Protein AF-0000000068095605 (afdb_homodimer)

Nearest PDB structures (foldseek):
  7l4l-assembly1_A  TM=9.984E-01  e=7.882E-83  Escherichia coli K-12
  3g0y-assembly1_A  TM=9.980E-01  e=2.616E-78  Escherichia coli K-12
  3hnz-assembly1_A  TM=9.982E-01  e=2.787E-78  Escherichia coli K-12
  2gfy-assembly1_A-2  TM=9.986E-01  e=6.329E-78  Escherichia coli
  4r8e-assembly1_B  TM=9.987E-01  e=2.701E-77  Yersinia pestis

Organism: Citrobacter rodentium (strain ICC168) (NCBI:txid637910)

InterPro domains:
  IPR000794 Beta-ketoacyl synthase [PTHR11712] (2-400)
  IPR000794 Beta-ketoacyl synthase [cd00834] (1-398)
  IPR014030 Beta-ketoacyl synthase-like, N-terminal domain [PF00109] (2-235)
  IPR014031 Beta-ketoacyl synthase, C-terminal domain [PF02801] (243-357)
  IPR016039 Thiolase-like [G3DSA:3.40.47.10] (1-248)
  IPR016039 Thiolase-like [G3DSA:3.40.47.10] (249-400)
  IPR016039 Thiolase-like [SSF53901] (2-240)
  IPR016039 Thiolase-like [SSF53901] (203-400)
  IPR017568 3-oxoacyl-[acyl-carrier-protein] synthase 2 [PIRSF000447] (1-401)
  IPR017568 3-oxoacyl-[acyl-carrier-protein] synthase 2 [TIGR03150] (1-399)
  IPR018201 Beta-ketoacyl synthase, active site [PS00606] (143-159)
  IPR020841 Polyketide synthase, beta-ketoacyl synthase domain [PS52004] (1-400)
  IPR020841 Polyketide synthase, beta-ketoacyl synthase domain [SM00825] (5-401)

Secondary structure (DSSP, 8-state):
-BBTTBSSHHHHHHHHHTT---EEE--SS--TTSS--EEE---S---TTTS-HHHHTTS-HHHHHHHHHHHHHHHHHTPPP-TTTGGGEEEEEE-SS--HHHHHHHHHHHHHH-GGGS-TTHHHHHSTTHHHHHHHHHHT--S-EE-B--GGGHHHHHHHHHHHHHHHTS-SEEEEEEEE---SHHHHHHHHHTT-B---TT-GGGT--TTBTT--SBPBB-EEEEEEEE-HHHHHHTT----EEEEEEEEEE--S-SS---TT-HHHHHHHHHHHHHHT--GGGEEEEE----S-HHHHHHHHHHHHHHHGGGGGTSEEE-THHHH-B-GGGHHHHHHHHHHHHHHHTEEPPBTT-SSBPTT--SB--BSS-EE-S---EEEEEEEETTTEEEEEEEEE-/-BBTTBSSHHHHHHHHHTT---EEE--SS--TTSS--EEE---S---TTTS-HHHHTTS-HHHHHHHHHHHHHHHHHTPPP-TTTGGGEEEEEE-SS--HHHHHHHHHHHHHH-GGGS-TTTTTTTSTTHHHHHHHHHHT--S-EE-B--GGGHHHHHHHHHHHHHHHTS-SEEEEEEEE---SHHHHHHHHHTT-B---TT-GGGT--TTBTT--SBPBB-EEEEEEEE-HHHHHHTT----EEEEEEEEEE--S-SS---TT-HHHHHHHHHHHHHHT--GGGEEEEE----S-HHHHHHHHHHHHHHHGGGGGTSEEE-THHHH-B-GGGHHHHHHHHHHHHHHHTEEPPBTT-SSBPTT--SB--BSS-EE-S---EEEEEEEETTTEEEEEEEEE-

Structure (mmCIF, N/CA/C/O backbone):
data_AF-0000000068095605-model_v1
#
loop_
_entity.id
_entity.type
_entity.pdbx_description
1 polymer 3-oxoacyl-
#
loop_
_atom_site.group_PDB
_atom_site.id
_atom_site.type_symbol
_atom_site.label_atom_id
_atom_site.label_alt_id
_atom_site.label_comp_id
_atom_site.label_asym_id
_atom_site.label_entity_id
_atom_site.label_seq_id
_atom_site.pdbx_PDB_ins_code
_atom_site.Cartn_x
_atom_site.Cartn_y
_atom_site.Cartn_z
_atom_site.occupancy
_atom_site.B_iso_or_equiv
_atom_site.auth_seq_id
_atom_site.auth_comp_id
_atom_site.auth_asym_id
_atom_site.auth_atom_id
_atom_site.pdbx_PDB_model_num
ATOM 1 N N . MET A 1 1 ? 0.604 -8.078 -19.656 1 98.25 1 MET A N 1
ATOM 2 C CA . MET A 1 1 ? 1.331 -8.867 -18.656 1 98.25 1 MET A CA 1
ATOM 3 C C . MET A 1 1 ? 2.768 -9.117 -19.109 1 98.25 1 MET A C 1
ATOM 5 O O . MET A 1 1 ? 3.031 -9.258 -20.312 1 98.25 1 MET A O 1
ATOM 9 N N . LEU A 1 2 ? 3.676 -8.977 -18.203 1 98.81 2 LEU A N 1
ATOM 10 C CA . LEU A 1 2 ? 5.066 -9.406 -18.312 1 98.81 2 LEU A CA 1
ATOM 11 C C . LEU A 1 2 ? 5.359 -10.547 -17.344 1 98.81 2 LEU A C 1
ATOM 13 O O . LEU A 1 2 ? 5.035 -10.453 -16.156 1 98.81 2 LEU A O 1
ATOM 17 N N . SER A 1 3 ? 5.906 -11.641 -17.812 1 98.75 3 SER A N 1
ATOM 18 C CA . SER A 1 3 ? 6.277 -12.789 -17 1 98.75 3 SER A CA 1
ATOM 19 C C . SER A 1 3 ? 7.602 -13.391 -17.438 1 98.75 3 SER A C 1
ATOM 21 O O . SER A 1 3 ? 8.117 -13.047 -18.516 1 98.75 3 SER A O 1
ATOM 23 N N . PRO A 1 4 ? 8.172 -14.289 -16.656 1 98.81 4 PRO A N 1
ATOM 24 C CA . PRO A 1 4 ? 9.438 -14.922 -17.031 1 98.81 4 PRO A CA 1
ATOM 25 C C . PRO A 1 4 ? 9.312 -15.805 -18.266 1 98.81 4 PRO A C 1
ATOM 27 O O . PRO A 1 4 ? 10.32 -16.203 -18.844 1 98.81 4 PRO A O 1
ATOM 30 N N . VAL A 1 5 ? 8.086 -16.094 -18.703 1 98.88 5 VAL A N 1
ATOM 31 C CA . VAL A 1 5 ? 7.934 -17.016 -19.844 1 98.88 5 VAL A CA 1
ATOM 32 C C . VAL A 1 5 ? 7.367 -16.25 -21.047 1 98.88 5 VAL A C 1
ATOM 34 O O . VAL A 1 5 ? 7.109 -16.859 -22.094 1 98.88 5 VAL A O 1
ATOM 37 N N . GLY A 1 6 ? 7.16 -14.938 -20.906 1 98.62 6 GLY A N 1
ATOM 38 C CA . GLY A 1 6 ? 6.641 -14.148 -22.016 1 98.62 6 GLY A CA 1
ATOM 39 C C . GLY A 1 6 ? 6.344 -12.711 -21.641 1 98.62 6 GLY A C 1
ATOM 40 O O . GLY A 1 6 ? 6.129 -12.398 -20.469 1 98.62 6 GLY A O 1
ATOM 41 N N . ASN A 1 7 ? 6.238 -11.828 -22.656 1 98.44 7 ASN A N 1
ATOM 42 C CA . ASN A 1 7 ? 6.027 -10.406 -22.422 1 98.44 7 ASN A CA 1
ATOM 43 C C . ASN A 1 7 ? 4.664 -9.945 -22.938 1 98.44 7 ASN A C 1
ATOM 45 O O . ASN A 1 7 ? 4.414 -8.742 -23.062 1 98.44 7 ASN A O 1
ATOM 49 N N . THR A 1 8 ? 3.832 -10.898 -23.312 1 98.19 8 THR A N 1
ATOM 50 C CA . THR A 1 8 ? 2.438 -10.664 -23.672 1 98.19 8 THR A CA 1
ATOM 51 C C . THR A 1 8 ? 1.539 -11.75 -23.094 1 98.19 8 THR A C 1
ATOM 53 O O . THR A 1 8 ? 2.02 -12.82 -22.703 1 98.19 8 THR A O 1
ATOM 56 N N . VAL A 1 9 ? 0.244 -11.461 -23.062 1 98.44 9 VAL A N 1
ATOM 57 C CA . VAL A 1 9 ? -0.726 -12.438 -22.578 1 98.44 9 VAL A CA 1
ATOM 58 C C . VAL A 1 9 ? -0.658 -13.695 -23.438 1 98.44 9 VAL A C 1
ATOM 60 O O . VAL A 1 9 ? -0.616 -14.812 -22.906 1 98.44 9 VAL A O 1
ATOM 63 N N . GLU A 1 10 ? -0.571 -13.523 -24.703 1 98.25 10 GLU A N 1
ATOM 64 C CA . GLU A 1 10 ? -0.586 -14.656 -25.641 1 98.25 10 GLU A CA 1
ATOM 65 C C . GLU A 1 10 ? 0.661 -15.516 -25.469 1 98.25 10 GLU A C 1
ATOM 67 O O . GLU A 1 10 ? 0.564 -16.734 -25.359 1 98.25 10 GLU A O 1
ATOM 72 N N . SER A 1 11 ? 1.813 -14.875 -25.547 1 98.56 11 SER A N 1
ATOM 73 C CA . SER A 1 11 ? 3.057 -15.633 -25.438 1 98.56 11 SER A CA 1
ATOM 74 C C . SER A 1 11 ? 3.176 -16.312 -24.078 1 98.56 11 SER A C 1
ATOM 76 O O . SER A 1 11 ? 3.611 -17.469 -24 1 98.56 11 SER A O 1
ATOM 78 N N . THR A 1 12 ? 2.812 -15.633 -23.031 1 98.81 12 THR A N 1
ATOM 79 C CA . THR A 1 12 ? 2.877 -16.203 -21.688 1 98.81 12 THR A CA 1
ATOM 80 C C . THR A 1 12 ? 1.94 -17.391 -21.562 1 98.81 12 THR A C 1
ATOM 82 O O . THR A 1 12 ? 2.334 -18.453 -21.062 1 98.81 12 THR A O 1
ATOM 85 N N . TRP A 1 13 ? 0.668 -17.234 -22.031 1 98.88 13 TRP A N 1
ATOM 86 C CA . TRP A 1 13 ? -0.334 -18.297 -21.906 1 98.88 13 TRP A CA 1
ATOM 87 C C . TRP A 1 13 ? 0.079 -19.531 -22.688 1 98.88 13 TRP A C 1
ATOM 89 O O . TRP A 1 13 ? -0.049 -20.656 -22.188 1 98.88 13 TRP A O 1
ATOM 99 N N . LYS A 1 14 ? 0.6 -19.344 -23.844 1 98.81 14 LYS A N 1
ATOM 100 C CA . LYS A 1 14 ? 1.097 -20.453 -24.641 1 98.81 14 LYS A CA 1
ATOM 101 C C . LYS A 1 14 ? 2.229 -21.188 -23.938 1 98.81 14 LYS A C 1
ATOM 103 O O . LYS A 1 14 ? 2.25 -22.422 -23.891 1 98.81 14 LYS A O 1
ATOM 108 N N . ALA A 1 15 ? 3.117 -20.469 -23.406 1 98.94 15 ALA A N 1
ATOM 109 C CA . ALA A 1 15 ? 4.258 -21.047 -22.703 1 98.94 15 ALA A CA 1
ATOM 110 C C . ALA A 1 15 ? 3.803 -21.812 -21.469 1 98.94 15 ALA A C 1
ATOM 112 O O . ALA A 1 15 ? 4.332 -22.891 -21.172 1 98.94 15 ALA A O 1
ATOM 113 N N . LEU A 1 16 ? 2.85 -21.25 -20.703 1 98.88 16 LEU A N 1
ATOM 114 C CA . LEU A 1 16 ? 2.338 -21.906 -19.516 1 98.88 16 LEU A CA 1
ATOM 115 C C . LEU A 1 16 ? 1.7 -23.25 -19.859 1 98.88 16 LEU A C 1
ATOM 117 O O . LEU A 1 16 ? 1.971 -24.266 -19.203 1 98.88 16 LEU A O 1
ATOM 121 N N . LEU A 1 17 ? 0.852 -23.266 -20.875 1 98.88 17 LEU A N 1
ATOM 122 C CA . LEU A 1 17 ? 0.167 -24.5 -21.25 1 98.88 17 LEU A CA 1
ATOM 123 C C . LEU A 1 17 ? 1.159 -25.547 -21.75 1 98.88 17 LEU A C 1
ATOM 125 O O . LEU A 1 17 ? 0.937 -26.75 -21.594 1 98.88 17 LEU A O 1
ATOM 129 N N . ALA A 1 18 ? 2.291 -25.094 -22.281 1 98.81 18 ALA A N 1
ATOM 130 C CA . ALA A 1 18 ? 3.33 -26 -22.781 1 98.81 18 ALA A CA 1
ATOM 131 C C . ALA A 1 18 ? 4.234 -26.469 -21.656 1 98.81 18 ALA A C 1
ATOM 133 O O . ALA A 1 18 ? 5.102 -27.328 -21.859 1 98.81 18 ALA A O 1
ATOM 134 N N . GLY A 1 19 ? 4.07 -25.984 -20.453 1 98.75 19 GLY A N 1
ATOM 135 C CA . GLY A 1 19 ? 4.906 -26.344 -19.312 1 98.75 19 GLY A CA 1
ATOM 136 C C . GLY A 1 19 ? 6.336 -25.859 -19.453 1 98.75 19 GLY A C 1
ATOM 137 O O . GLY A 1 19 ? 7.273 -26.547 -19.047 1 98.75 19 GLY A O 1
ATOM 138 N N . GLN A 1 20 ? 6.516 -24.672 -19.984 1 98.56 20 GLN A N 1
ATOM 139 C CA . GLN A 1 20 ? 7.844 -24.125 -20.203 1 98.56 20 GLN A CA 1
ATOM 140 C C . GLN A 1 20 ? 8.352 -23.391 -18.953 1 98.56 20 GLN A C 1
ATOM 142 O O . GLN A 1 20 ? 7.648 -22.531 -18.406 1 98.56 20 GLN A O 1
ATOM 147 N N . SER A 1 21 ? 9.562 -23.719 -18.547 1 98.81 21 SER A N 1
ATOM 148 C CA . SER A 1 21 ? 10.164 -23.016 -17.422 1 98.81 21 SER A CA 1
ATOM 149 C C . SER A 1 21 ? 10.773 -21.688 -17.859 1 98.81 21 SER A C 1
ATOM 151 O O . SER A 1 21 ? 11.438 -21.609 -18.891 1 98.81 21 SER A O 1
ATOM 153 N N . GLY A 1 22 ? 10.445 -20.641 -17.047 1 98.81 22 GLY A N 1
ATOM 154 C CA . GLY A 1 22 ? 11.023 -19.344 -17.297 1 98.81 22 GLY A CA 1
ATOM 155 C C . GLY A 1 22 ? 12.227 -19.031 -16.406 1 98.81 22 GLY A C 1
ATOM 156 O O . GLY A 1 22 ? 12.734 -17.922 -16.406 1 98.81 22 GLY A O 1
ATOM 157 N N . ILE A 1 23 ? 12.75 -20.047 -15.68 1 98.88 23 ILE A N 1
ATOM 158 C CA . ILE A 1 23 ? 13.812 -19.859 -14.703 1 98.88 23 ILE A CA 1
ATOM 159 C C . ILE A 1 23 ? 15.172 -19.938 -15.391 1 98.88 23 ILE A C 1
ATOM 161 O O . ILE A 1 23 ? 15.398 -20.812 -16.234 1 98.88 23 ILE A O 1
ATOM 165 N N . SER A 1 24 ? 16.016 -19 -15.148 1 98.38 24 SER A N 1
ATOM 166 C CA . SER A 1 24 ? 17.375 -18.953 -15.695 1 98.38 24 SER A CA 1
ATOM 167 C C . SER A 1 24 ? 18.359 -18.375 -14.688 1 98.38 24 SER A C 1
ATOM 169 O O . SER A 1 24 ? 17.938 -17.812 -13.672 1 98.38 24 SER A O 1
ATOM 171 N N . LEU A 1 25 ? 19.609 -18.5 -14.938 1 98.44 25 LEU A N 1
ATOM 172 C CA . LEU A 1 25 ? 20.625 -17.844 -14.117 1 98.44 25 LEU A CA 1
ATOM 173 C C . LEU A 1 25 ? 20.484 -16.328 -14.195 1 98.44 25 LEU A C 1
ATOM 175 O O . LEU A 1 25 ? 20.109 -15.781 -15.234 1 98.44 25 LEU A O 1
ATOM 179 N N . ILE A 1 26 ? 20.719 -15.703 -13.047 1 98.56 26 ILE A N 1
ATOM 180 C CA . ILE A 1 26 ? 20.75 -14.242 -13.031 1 98.56 26 ILE A CA 1
ATOM 181 C C . ILE A 1 26 ? 22 -13.75 -13.758 1 98.56 26 ILE A C 1
ATOM 183 O O . ILE A 1 26 ? 23.125 -14.18 -13.453 1 98.56 26 ILE A O 1
ATOM 187 N N . ASP A 1 27 ? 21.875 -12.812 -14.703 1 96.31 27 ASP A N 1
ATOM 188 C CA . ASP A 1 27 ? 23.016 -12.414 -15.508 1 96.31 27 ASP A CA 1
ATOM 189 C C . ASP A 1 27 ? 23.25 -10.906 -15.43 1 96.31 27 ASP A C 1
ATOM 191 O O . ASP A 1 27 ? 24.172 -10.383 -16.062 1 96.31 27 ASP A O 1
ATOM 195 N N . HIS A 1 28 ? 22.406 -10.195 -14.695 1 96.62 28 HIS A N 1
ATOM 196 C CA . HIS A 1 28 ? 22.516 -8.742 -14.719 1 96.62 28 HIS A CA 1
ATOM 197 C C . HIS A 1 28 ? 23.312 -8.234 -13.516 1 96.62 28 HIS A C 1
ATOM 199 O O . HIS A 1 28 ? 23.562 -7.035 -13.391 1 96.62 28 HIS A O 1
ATOM 205 N N . PHE A 1 29 ? 23.75 -9.102 -12.57 1 97.31 29 PHE A N 1
ATOM 206 C CA . PHE A 1 29 ? 24.75 -8.797 -11.555 1 97.31 29 PHE A CA 1
ATOM 207 C C . PHE A 1 29 ? 25.5 -10.055 -11.156 1 97.31 29 PHE A C 1
ATOM 209 O O . PHE A 1 29 ? 25.094 -11.172 -11.492 1 97.31 29 PHE A O 1
ATOM 216 N N . ASP A 1 30 ? 26.688 -9.961 -10.523 1 98.06 30 ASP A N 1
ATOM 217 C CA . ASP A 1 30 ? 27.531 -11.078 -10.125 1 98.06 30 ASP A CA 1
ATOM 218 C C . ASP A 1 30 ? 26.922 -11.844 -8.961 1 98.06 30 ASP A C 1
ATOM 220 O O . ASP A 1 30 ? 26.797 -11.305 -7.855 1 98.06 30 ASP A O 1
ATOM 224 N N . THR A 1 31 ? 26.562 -13.109 -9.148 1 98.31 31 THR A N 1
ATOM 225 C CA . THR A 1 31 ? 25.875 -13.898 -8.125 1 98.31 31 THR A CA 1
ATOM 226 C C . THR A 1 31 ? 26.844 -14.891 -7.492 1 98.31 31 THR A C 1
ATOM 228 O O . THR A 1 31 ? 26.422 -15.797 -6.766 1 98.31 31 THR A O 1
ATOM 231 N N . SER A 1 32 ? 28.094 -14.781 -7.742 1 97.94 32 SER A N 1
ATOM 232 C CA . SER A 1 32 ? 29.078 -15.773 -7.301 1 97.94 32 SER A CA 1
ATOM 233 C C . SER A 1 32 ? 29.047 -15.953 -5.789 1 97.94 32 SER A C 1
ATOM 235 O O . SER A 1 32 ? 29.234 -17.062 -5.281 1 97.94 32 SER A O 1
ATOM 237 N N . ALA A 1 33 ? 28.766 -14.906 -5.047 1 97.81 33 ALA A N 1
ATOM 238 C CA . ALA A 1 33 ? 28.812 -14.938 -3.59 1 97.81 33 ALA A CA 1
ATOM 239 C C . ALA A 1 33 ? 27.438 -15.289 -3.01 1 97.81 33 ALA A C 1
ATOM 241 O O . ALA A 1 33 ? 27.281 -15.406 -1.793 1 97.81 33 ALA A O 1
ATOM 242 N N . TYR A 1 34 ? 26.5 -15.508 -3.828 1 98.44 34 TYR A N 1
ATOM 243 C CA . TYR A 1 34 ? 25.125 -15.711 -3.373 1 98.44 34 TYR A CA 1
ATOM 244 C C . TYR A 1 34 ? 24.781 -17.188 -3.299 1 98.44 34 TYR A C 1
ATOM 246 O O . TYR A 1 34 ? 25.281 -17.984 -4.086 1 98.44 34 TYR A O 1
ATOM 254 N N . ALA A 1 35 ? 23.875 -17.516 -2.348 1 98.12 35 ALA A N 1
ATOM 255 C CA . ALA A 1 35 ? 23.422 -18.906 -2.191 1 98.12 35 ALA A CA 1
ATOM 256 C C . ALA A 1 35 ? 22.531 -19.312 -3.346 1 98.12 35 ALA A C 1
ATOM 258 O O . ALA A 1 35 ? 22.484 -20.5 -3.713 1 98.12 35 ALA A O 1
ATOM 259 N N . THR A 1 36 ? 21.781 -18.438 -3.881 1 98.75 36 THR A N 1
ATOM 260 C CA . THR A 1 36 ? 20.906 -18.641 -5.035 1 98.75 36 THR A CA 1
ATOM 261 C C . THR A 1 36 ? 21.391 -17.797 -6.223 1 98.75 36 THR A C 1
ATOM 263 O O . THR A 1 36 ? 21.594 -16.594 -6.094 1 98.75 36 THR A O 1
ATOM 266 N N . LYS A 1 37 ? 21.469 -18.438 -7.387 1 98.81 37 LYS A N 1
ATOM 267 C CA . LYS A 1 37 ? 22.078 -17.766 -8.531 1 98.81 37 LYS A CA 1
ATOM 268 C C . LYS A 1 37 ? 21.094 -17.656 -9.695 1 98.81 37 LYS A C 1
ATOM 270 O O . LYS A 1 37 ? 21.469 -17.25 -10.789 1 98.81 37 LYS A O 1
ATOM 275 N N . PHE A 1 38 ? 19.875 -18.016 -9.516 1 98.88 38 PHE A N 1
ATOM 276 C CA . PHE A 1 38 ? 18.875 -18.062 -10.57 1 98.88 38 PHE A CA 1
ATOM 277 C C . PHE A 1 38 ? 17.594 -17.344 -10.148 1 98.88 38 PHE A C 1
ATOM 279 O O . PHE A 1 38 ? 17.406 -17.062 -8.961 1 98.88 38 PHE A O 1
ATOM 286 N N . ALA A 1 39 ? 16.75 -16.953 -11.039 1 98.88 39 ALA A N 1
ATOM 287 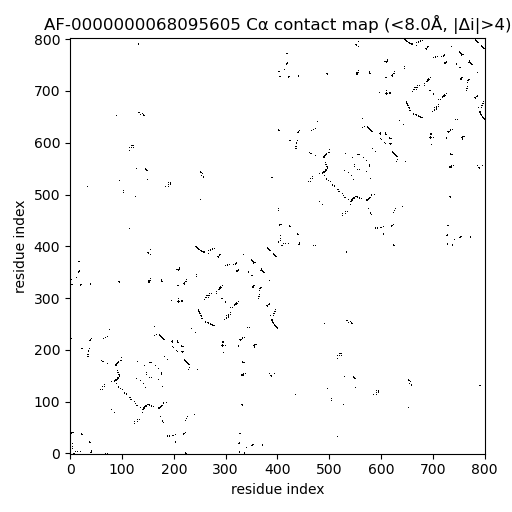C CA . ALA A 1 39 ? 15.453 -16.312 -10.836 1 98.88 39 ALA A CA 1
ATOM 288 C C . ALA A 1 39 ? 14.586 -16.422 -12.086 1 98.88 39 ALA A C 1
ATOM 290 O O . ALA A 1 39 ? 15.055 -16.859 -13.141 1 98.88 39 ALA A O 1
ATOM 291 N N . GLY A 1 40 ? 13.297 -16.234 -11.922 1 98.88 40 GLY A N 1
ATOM 292 C CA . GLY A 1 40 ? 12.438 -15.961 -13.062 1 98.88 40 GLY A CA 1
ATOM 293 C C . GLY A 1 40 ? 12.523 -14.523 -13.547 1 98.88 40 GLY A C 1
ATOM 294 O O . GLY A 1 40 ? 11.867 -13.633 -13 1 98.88 40 GLY A O 1
ATOM 295 N N . LEU A 1 41 ? 13.297 -14.305 -14.648 1 98.69 41 LEU A N 1
ATOM 296 C CA . LEU A 1 41 ? 13.555 -12.945 -15.125 1 98.69 41 LEU A CA 1
ATOM 297 C C . LEU A 1 41 ? 12.656 -12.609 -16.312 1 98.69 41 LEU A C 1
ATOM 299 O O . LEU A 1 41 ? 12.273 -13.492 -17.078 1 98.69 41 LEU A O 1
ATOM 303 N N . VAL A 1 42 ? 12.195 -11.352 -16.375 1 98.62 42 VAL A N 1
ATOM 304 C CA . VAL A 1 42 ? 11.617 -10.867 -17.625 1 98.62 42 VAL A CA 1
ATOM 305 C C . VAL A 1 42 ? 12.703 -10.766 -18.703 1 98.62 42 VAL A C 1
ATOM 307 O O . VAL A 1 42 ? 13.648 -9.984 -18.562 1 98.62 42 VAL A O 1
ATOM 310 N N . LYS A 1 43 ? 12.602 -11.547 -19.719 1 97.69 43 LYS A N 1
ATOM 311 C CA . LYS A 1 43 ? 13.617 -11.641 -20.766 1 97.69 43 LYS A CA 1
ATOM 312 C C . LYS A 1 43 ? 13.273 -10.75 -21.953 1 97.69 43 LYS A C 1
ATOM 314 O O . LYS A 1 43 ? 12.094 -10.523 -22.234 1 97.69 43 LYS A O 1
ATOM 319 N N . ASP A 1 44 ? 14.281 -10.172 -22.609 1 96.5 44 ASP A N 1
ATOM 320 C CA . ASP A 1 44 ? 14.148 -9.383 -23.828 1 96.5 44 ASP A CA 1
ATOM 321 C C . ASP A 1 44 ? 13.164 -8.234 -23.625 1 96.5 44 ASP A C 1
ATOM 323 O O . ASP A 1 44 ? 12.312 -7.988 -24.484 1 96.5 44 ASP A O 1
ATOM 327 N N . PHE A 1 45 ? 13.266 -7.621 -22.484 1 97.31 45 PHE A N 1
ATOM 328 C CA . PHE A 1 45 ? 12.367 -6.512 -22.172 1 97.31 45 PHE A CA 1
ATOM 329 C C . PHE A 1 45 ? 12.734 -5.273 -22.984 1 97.31 45 PHE A C 1
ATOM 331 O O . PHE A 1 45 ? 13.891 -4.859 -23 1 97.31 45 PHE A O 1
ATOM 338 N N . ASN A 1 46 ? 11.789 -4.766 -23.703 1 96.38 46 ASN A N 1
ATOM 339 C CA . ASN A 1 46 ? 11.906 -3.529 -24.469 1 96.38 46 ASN A CA 1
ATOM 340 C C . ASN A 1 46 ? 10.625 -2.703 -24.406 1 96.38 46 ASN A C 1
ATOM 342 O O . ASN A 1 46 ? 9.555 -3.174 -24.797 1 96.38 46 ASN A O 1
ATOM 346 N N . CYS A 1 47 ? 10.727 -1.453 -23.828 1 97 47 CYS A N 1
ATOM 347 C CA . CYS A 1 47 ? 9.531 -0.633 -23.703 1 97 47 CYS A CA 1
ATOM 348 C C . CYS A 1 47 ? 9.711 0.708 -24.406 1 97 47 CYS A C 1
ATOM 350 O O . CYS A 1 47 ? 9.031 1.683 -24.062 1 97 47 CYS A O 1
ATOM 352 N N . ASP A 1 48 ? 10.555 0.827 -25.422 1 97.38 48 ASP A N 1
ATOM 353 C CA . ASP A 1 48 ? 10.945 2.064 -26.094 1 97.38 48 ASP A CA 1
ATOM 354 C C . ASP A 1 48 ? 9.742 2.727 -26.766 1 97.38 48 ASP A C 1
ATOM 356 O O . ASP A 1 48 ? 9.688 3.953 -26.891 1 97.38 48 ASP A O 1
ATOM 360 N N . ASP A 1 49 ? 8.797 1.944 -27.141 1 97.06 49 ASP A N 1
ATOM 361 C CA . ASP A 1 49 ? 7.637 2.475 -27.844 1 97.06 49 ASP A CA 1
ATOM 362 C C . ASP A 1 49 ? 6.633 3.098 -26.875 1 97.06 49 ASP A C 1
ATOM 364 O O . ASP A 1 49 ? 5.73 3.828 -27.297 1 97.06 49 ASP A O 1
ATOM 368 N N . ILE A 1 50 ? 6.84 2.84 -25.609 1 97.81 50 ILE A N 1
ATOM 369 C CA . ILE A 1 50 ? 5.875 3.291 -24.609 1 97.81 50 ILE A CA 1
ATOM 370 C C . ILE A 1 50 ? 6.508 4.359 -23.734 1 97.81 50 ILE A C 1
ATOM 372 O O . ILE A 1 50 ? 5.852 5.336 -23.359 1 97.81 50 ILE A O 1
ATOM 376 N N . ILE A 1 51 ? 7.695 4.117 -23.344 1 97.44 51 ILE A N 1
ATOM 377 C CA . ILE A 1 51 ? 8.453 5.004 -22.469 1 97.44 51 ILE A CA 1
ATOM 378 C C . ILE A 1 51 ? 9.75 5.426 -23.156 1 97.44 51 ILE A C 1
ATOM 380 O O . ILE A 1 51 ? 10.547 4.578 -23.562 1 97.44 51 ILE A O 1
ATOM 384 N N . SER A 1 52 ? 10.016 6.73 -23.25 1 97.38 52 SER A N 1
ATOM 385 C CA . SER A 1 52 ? 11.258 7.191 -23.859 1 97.38 52 SER A CA 1
ATOM 386 C C . SER A 1 52 ? 12.469 6.742 -23.047 1 97.38 52 SER A C 1
ATOM 388 O O . SER A 1 52 ? 12.375 6.543 -21.844 1 97.38 52 SER A O 1
ATOM 390 N N . ARG A 1 53 ? 13.562 6.66 -23.719 1 95.44 53 ARG A N 1
ATOM 391 C CA . ARG A 1 53 ? 14.797 6.242 -23.047 1 95.44 53 ARG A CA 1
ATOM 392 C C . ARG A 1 53 ? 15.164 7.203 -21.922 1 95.44 53 ARG A C 1
ATOM 394 O O . ARG A 1 53 ? 15.68 6.785 -20.891 1 95.44 53 ARG A O 1
ATOM 401 N N . LYS A 1 54 ? 14.945 8.398 -22.172 1 95 54 LYS A N 1
ATOM 402 C CA . LYS A 1 54 ? 15.219 9.406 -21.156 1 95 54 LYS A CA 1
ATOM 403 C C . LYS A 1 54 ? 14.375 9.172 -19.906 1 95 54 LYS A C 1
ATOM 405 O O . LYS A 1 54 ? 14.883 9.227 -18.781 1 95 54 LYS A O 1
ATOM 410 N N . GLU A 1 55 ? 13.094 8.875 -20.062 1 95.25 55 GLU A N 1
ATOM 411 C CA . GLU A 1 55 ? 12.18 8.656 -18.953 1 95.25 55 GLU A CA 1
ATOM 412 C C . GLU A 1 55 ? 12.453 7.32 -18.266 1 95.25 55 GLU A C 1
ATOM 414 O O . GLU A 1 55 ? 12.289 7.199 -17.047 1 95.25 55 GLU A O 1
ATOM 419 N N . GLN A 1 56 ? 12.922 6.348 -19.031 1 95.94 56 GLN A N 1
ATOM 420 C CA . GLN A 1 56 ? 13.234 5.031 -18.469 1 95.94 56 GLN A CA 1
ATOM 421 C C . GLN A 1 56 ? 14.289 5.133 -17.375 1 95.94 56 GLN A C 1
ATOM 423 O O . GLN A 1 56 ? 14.219 4.418 -16.375 1 95.94 56 GLN A O 1
ATOM 428 N N . ARG A 1 57 ? 15.18 6.027 -17.469 1 92.75 57 ARG A N 1
ATOM 429 C CA . ARG A 1 57 ? 16.297 6.168 -16.531 1 92.75 57 ARG A CA 1
ATOM 430 C C . ARG A 1 57 ? 15.812 6.715 -15.188 1 92.75 57 ARG A C 1
ATOM 432 O O . ARG A 1 57 ? 16.5 6.574 -14.172 1 92.75 57 ARG A O 1
ATOM 439 N N . LYS A 1 58 ? 14.625 7.281 -15.211 1 92.94 58 LYS A N 1
ATOM 440 C CA . LYS A 1 58 ? 14.062 7.906 -14.008 1 92.94 58 LYS A CA 1
ATOM 441 C C . LYS A 1 58 ? 13.078 6.973 -13.312 1 92.94 58 LYS A C 1
ATOM 443 O O . LYS A 1 58 ? 12.352 7.391 -12.414 1 92.94 58 LYS A O 1
ATOM 448 N N . MET A 1 59 ? 13.062 5.727 -13.758 1 96.19 59 MET A N 1
ATOM 449 C CA . MET A 1 59 ? 12.086 4.766 -13.242 1 96.19 59 MET A CA 1
ATOM 450 C C . MET A 1 59 ? 12.773 3.453 -12.867 1 96.19 59 MET A C 1
ATOM 452 O O . MET A 1 59 ? 13.586 2.932 -13.625 1 96.19 59 MET A O 1
ATOM 456 N N . ASP A 1 60 ? 12.492 3.068 -11.625 1 97.94 60 ASP A N 1
ATOM 457 C CA . ASP A 1 60 ? 12.883 1.691 -11.328 1 97.94 60 ASP A CA 1
ATOM 458 C C . ASP A 1 60 ? 12.219 0.715 -12.297 1 97.94 60 ASP A C 1
ATOM 460 O O . ASP A 1 60 ? 11.125 0.981 -12.805 1 97.94 60 ASP A O 1
ATOM 464 N N . ALA A 1 61 ? 12.781 -0.445 -12.508 1 97.88 61 ALA A N 1
ATOM 465 C CA . ALA A 1 61 ? 12.305 -1.425 -13.477 1 97.88 61 ALA A CA 1
ATOM 466 C C . ALA A 1 61 ? 10.891 -1.896 -13.125 1 97.88 61 ALA A C 1
ATOM 468 O O . ALA A 1 61 ? 10.086 -2.178 -14.023 1 97.88 61 ALA A O 1
ATOM 469 N N . PHE A 1 62 ? 10.508 -2.023 -11.828 1 98.44 62 PHE A N 1
ATOM 470 C CA . PHE A 1 62 ? 9.164 -2.488 -11.5 1 98.44 62 PHE A CA 1
ATOM 471 C C . PHE A 1 62 ? 8.117 -1.52 -12.031 1 98.44 62 PHE A C 1
ATOM 473 O O . PHE A 1 62 ? 7.02 -1.933 -12.414 1 98.44 62 PHE A O 1
ATOM 480 N N . ILE A 1 63 ? 8.43 -0.236 -12.047 1 98.69 63 ILE A N 1
ATOM 481 C CA . ILE A 1 63 ? 7.523 0.771 -12.578 1 98.69 63 ILE A CA 1
ATOM 482 C C . ILE A 1 63 ? 7.379 0.586 -14.094 1 98.69 63 ILE A C 1
ATOM 484 O O . ILE A 1 63 ? 6.27 0.626 -14.625 1 98.69 63 ILE A O 1
ATOM 488 N N . GLN A 1 64 ? 8.555 0.399 -14.766 1 98.69 64 GLN A N 1
ATOM 489 C CA . GLN A 1 64 ? 8.531 0.177 -16.203 1 98.69 64 GLN A CA 1
ATOM 490 C C . GLN A 1 64 ? 7.68 -1.042 -16.562 1 98.69 64 GLN A C 1
ATOM 492 O O . GLN A 1 64 ? 6.855 -0.986 -17.484 1 98.69 64 GLN A O 1
ATOM 497 N N . TYR A 1 65 ? 7.895 -2.164 -15.805 1 98.81 65 TYR A N 1
ATOM 498 C CA . TYR A 1 65 ? 7.094 -3.365 -16.016 1 98.81 65 TYR A CA 1
ATOM 499 C C . TYR A 1 65 ? 5.605 -3.064 -15.859 1 98.81 65 TYR A C 1
ATOM 501 O O . TYR A 1 65 ? 4.793 -3.49 -16.688 1 98.81 65 TYR A O 1
ATOM 509 N N . GLY A 1 66 ? 5.277 -2.334 -14.773 1 98.88 66 GLY A N 1
ATOM 510 C CA . GLY A 1 66 ? 3.887 -2.01 -14.492 1 98.88 66 GLY A CA 1
ATOM 511 C C . GLY A 1 66 ? 3.244 -1.158 -15.57 1 98.88 66 GLY A C 1
ATOM 512 O O . GLY A 1 66 ? 2.098 -1.398 -15.961 1 98.88 66 GLY A O 1
ATOM 513 N N . ILE A 1 67 ? 3.967 -0.173 -16.047 1 98.75 67 ILE A N 1
ATOM 514 C CA . ILE A 1 67 ? 3.453 0.707 -17.078 1 98.75 67 ILE A CA 1
ATOM 515 C C . ILE A 1 67 ? 3.158 -0.104 -18.344 1 98.75 67 ILE A C 1
ATOM 517 O O . ILE A 1 67 ? 2.082 0.022 -18.938 1 98.75 67 ILE A O 1
ATOM 521 N N . VAL A 1 68 ? 4.117 -0.952 -18.75 1 98.88 68 VAL A N 1
ATOM 522 C CA . VAL A 1 68 ? 3.959 -1.725 -19.984 1 98.88 68 VAL A CA 1
ATOM 523 C C . VAL A 1 68 ? 2.76 -2.66 -19.844 1 98.88 68 VAL A C 1
ATOM 525 O O . VAL A 1 68 ? 1.931 -2.746 -20.766 1 98.88 68 VAL A O 1
ATOM 528 N N . ALA A 1 69 ? 2.645 -3.361 -18.734 1 98.88 69 ALA A N 1
ATOM 529 C CA . ALA A 1 69 ? 1.495 -4.234 -18.5 1 98.88 69 ALA A CA 1
ATOM 530 C C . ALA A 1 69 ? 0.194 -3.438 -18.516 1 98.88 69 ALA A C 1
ATOM 532 O O . ALA A 1 69 ? -0.823 -3.898 -19.031 1 98.88 69 ALA A O 1
ATOM 533 N N . GLY A 1 70 ? 0.192 -2.252 -17.859 1 98.88 70 GLY A N 1
ATOM 534 C CA . GLY A 1 70 ? -0.978 -1.388 -17.844 1 98.88 70 GLY A CA 1
ATOM 535 C C . GLY A 1 70 ? -1.404 -0.928 -19.234 1 98.88 70 GLY A C 1
ATOM 536 O O . GLY A 1 70 ? -2.596 -0.917 -19.547 1 98.88 70 GLY A O 1
ATOM 537 N N . VAL A 1 71 ? -0.444 -0.557 -20.031 1 98.81 71 VAL A N 1
ATOM 538 C CA . VAL A 1 71 ? -0.713 -0.132 -21.406 1 98.81 71 VAL A CA 1
ATOM 539 C C . VAL A 1 71 ? -1.335 -1.284 -22.188 1 98.81 71 VAL A C 1
ATOM 541 O O . VAL A 1 71 ? -2.316 -1.093 -22.906 1 98.81 71 VAL A O 1
ATOM 544 N N . GLN A 1 72 ? -0.753 -2.486 -22.047 1 98.69 72 GLN A N 1
ATOM 545 C CA . GLN A 1 72 ? -1.313 -3.66 -22.703 1 98.69 72 GLN A CA 1
ATOM 546 C C . GLN A 1 72 ? -2.764 -3.887 -22.281 1 98.69 72 GLN A C 1
ATOM 548 O O . GLN A 1 72 ? -3.623 -4.148 -23.125 1 98.69 72 GLN A O 1
ATOM 553 N N . ALA A 1 73 ? -3.062 -3.783 -21 1 98.81 73 ALA A N 1
ATOM 554 C C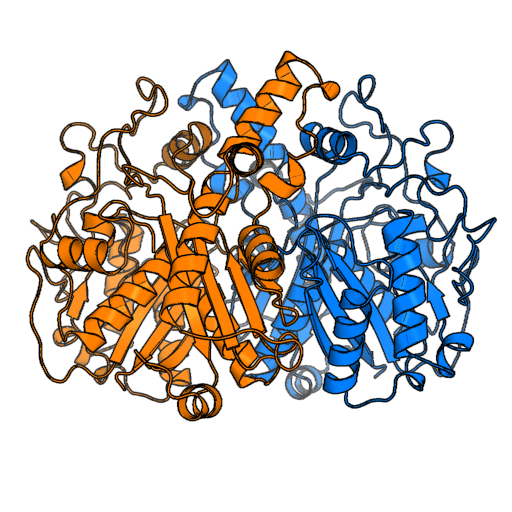A . ALA A 1 73 ? -4.406 -4.02 -20.484 1 98.81 73 ALA A CA 1
ATOM 555 C C . ALA A 1 73 ? -5.387 -2.967 -20.984 1 98.81 73 ALA A C 1
ATOM 557 O O . ALA A 1 73 ? -6.512 -3.291 -21.375 1 98.81 73 ALA A O 1
ATOM 558 N N . MET A 1 74 ? -4.984 -1.704 -20.969 1 98.69 74 MET A N 1
ATOM 559 C CA . MET A 1 74 ? -5.836 -0.611 -21.422 1 98.69 74 MET A CA 1
ATOM 560 C C . MET A 1 74 ? -6.152 -0.757 -22.906 1 98.69 74 MET A C 1
ATOM 562 O O . MET A 1 74 ? -7.301 -0.583 -23.328 1 98.69 74 MET A O 1
ATOM 566 N N . GLN A 1 75 ? -5.117 -1.094 -23.672 1 98.31 75 GLN A N 1
ATOM 567 C CA . GLN A 1 75 ? -5.316 -1.299 -25.109 1 98.31 75 GLN A CA 1
ATOM 568 C C . GLN A 1 75 ? -6.266 -2.465 -25.359 1 98.31 75 GLN A C 1
ATOM 570 O O . GLN A 1 75 ? -7.18 -2.359 -26.188 1 98.31 75 GLN A O 1
ATOM 575 N N . ASP A 1 76 ? -6.051 -3.521 -24.688 1 98.44 76 ASP A N 1
ATOM 576 C CA . ASP A 1 76 ? -6.902 -4.695 -24.859 1 98.44 76 ASP A CA 1
ATOM 577 C C . ASP A 1 76 ? -8.344 -4.383 -24.469 1 98.44 76 ASP A C 1
ATOM 579 O O . ASP A 1 76 ? -9.281 -4.891 -25.094 1 98.44 76 ASP A O 1
ATOM 583 N N . SER A 1 77 ? -8.562 -3.605 -23.453 1 98.38 77 SER A N 1
ATOM 584 C CA . SER A 1 77 ? -9.898 -3.305 -22.938 1 98.38 77 SER A CA 1
ATOM 585 C C . SER A 1 77 ? -10.695 -2.463 -23.922 1 98.38 77 SER A C 1
ATOM 587 O O . SER A 1 77 ? -11.93 -2.467 -23.891 1 98.38 77 SER A O 1
ATOM 589 N N . GLY A 1 78 ? -10.016 -1.657 -24.719 1 98.25 78 GLY A N 1
ATOM 590 C CA . GLY A 1 78 ? -10.68 -0.74 -25.625 1 98.25 78 GLY A CA 1
ATOM 591 C C . GLY A 1 78 ? -11.336 0.431 -24.922 1 98.25 78 GLY A C 1
ATOM 592 O O . GLY A 1 78 ? -12.078 1.2 -25.531 1 98.25 78 GLY A O 1
ATOM 593 N N . LEU A 1 79 ? -11.125 0.588 -23.672 1 98.19 79 LEU A N 1
ATOM 594 C CA . LEU A 1 79 ? -11.719 1.674 -22.906 1 98.19 79 LEU A CA 1
ATOM 595 C C . LEU A 1 79 ? -11.141 3.021 -23.328 1 98.19 79 LEU A C 1
ATOM 597 O O . LEU A 1 79 ? -9.922 3.205 -23.328 1 98.19 79 LEU A O 1
ATOM 601 N N . GLU A 1 80 ? -11.953 3.928 -23.75 1 97.81 80 GLU A N 1
ATOM 602 C CA . GLU A 1 80 ? -11.547 5.289 -24.078 1 97.81 80 GLU A CA 1
ATOM 603 C C . GLU A 1 80 ? -11.805 6.246 -22.922 1 97.81 80 GLU A C 1
ATOM 605 O O . GLU A 1 80 ? -12.93 6.355 -22.438 1 97.81 80 GLU A O 1
ATOM 610 N N . VAL A 1 81 ? -10.805 6.898 -22.5 1 98.44 81 VAL A N 1
ATOM 611 C CA . VAL A 1 81 ? -10.922 7.871 -21.422 1 98.44 81 VAL A CA 1
ATOM 612 C C . VAL A 1 81 ? -11.188 9.258 -22 1 98.44 81 VAL A C 1
ATOM 614 O O . VAL A 1 81 ? -10.422 9.75 -22.828 1 98.44 81 VAL A O 1
ATOM 617 N N . THR A 1 82 ? -12.258 9.828 -21.641 1 98.06 82 THR A N 1
ATOM 618 C CA . THR A 1 82 ? -12.672 11.156 -22.078 1 98.06 82 THR A CA 1
ATOM 619 C C . THR A 1 82 ? -12.797 12.109 -20.891 1 98.06 82 THR A C 1
ATOM 621 O O . THR A 1 82 ? -12.75 11.68 -19.734 1 98.06 82 THR A O 1
ATOM 624 N N . GLU A 1 83 ? -12.945 13.367 -21.156 1 96.94 83 GLU A N 1
ATOM 625 C CA . GLU A 1 83 ? -13.148 14.344 -20.094 1 96.94 83 GLU A CA 1
ATOM 626 C C . GLU A 1 83 ? -14.383 14 -19.25 1 96.94 83 GLU A C 1
ATOM 628 O O . GLU A 1 83 ? -14.414 14.258 -18.047 1 96.94 83 GLU A O 1
ATOM 633 N N . GLU A 1 84 ? -15.375 13.414 -19.844 1 97.06 84 GLU A N 1
ATOM 634 C CA . GLU A 1 84 ? -16.656 13.141 -19.203 1 97.06 84 GLU A CA 1
ATOM 635 C C . GLU A 1 84 ? -16.547 11.977 -18.234 1 97.06 84 GLU A C 1
ATOM 637 O O . GLU A 1 84 ? -17.219 11.961 -17.188 1 97.06 84 GLU A O 1
ATOM 642 N N . ASN A 1 85 ? -15.711 10.992 -18.594 1 98.12 85 ASN A N 1
ATOM 643 C CA . ASN A 1 85 ? -15.711 9.797 -17.75 1 98.12 85 ASN A CA 1
ATOM 644 C C . ASN A 1 85 ? -14.422 9.68 -16.953 1 98.12 85 ASN A C 1
ATOM 646 O O . ASN A 1 85 ? -14.297 8.805 -16.094 1 98.12 85 ASN A O 1
ATOM 650 N N . ALA A 1 86 ? -13.445 10.609 -17.109 1 98.75 86 ALA A N 1
ATOM 651 C CA . ALA A 1 86 ? -12.109 10.531 -16.516 1 98.75 86 ALA A CA 1
ATOM 652 C C . ALA A 1 86 ? -12.195 10.445 -15 1 98.75 86 ALA A C 1
ATOM 654 O O . ALA A 1 86 ? -11.391 9.758 -14.359 1 98.75 86 ALA A O 1
ATOM 655 N N . THR A 1 87 ? -13.195 11.141 -14.375 1 98.75 87 THR A N 1
ATOM 656 C CA . THR A 1 87 ? -13.297 11.219 -12.922 1 98.75 87 THR A CA 1
ATOM 657 C C . THR A 1 87 ? -13.867 9.93 -12.344 1 98.75 87 THR A C 1
ATOM 659 O O . THR A 1 87 ? -13.906 9.75 -11.125 1 98.75 87 THR A O 1
ATOM 662 N N . ARG A 1 88 ? -14.281 8.961 -13.234 1 98.69 88 ARG A N 1
ATOM 663 C CA . ARG A 1 88 ? -14.898 7.715 -12.797 1 98.69 88 ARG A CA 1
ATOM 664 C C . ARG A 1 88 ? -14.016 6.52 -13.148 1 98.69 88 ARG A C 1
ATOM 666 O O . ARG A 1 88 ? -14.453 5.371 -13.055 1 98.69 88 ARG A O 1
ATOM 673 N N . ILE A 1 89 ? -12.82 6.773 -13.648 1 98.88 89 ILE A N 1
ATOM 674 C CA . ILE A 1 89 ? -11.859 5.73 -13.992 1 98.88 89 ILE A CA 1
ATOM 675 C C . ILE A 1 89 ? -10.609 5.883 -13.133 1 98.88 89 ILE A C 1
ATOM 677 O O . ILE A 1 89 ? -10.016 6.965 -13.07 1 98.88 89 ILE A O 1
ATOM 681 N N . GLY A 1 90 ? -10.242 4.812 -12.406 1 98.88 90 GLY A N 1
ATOM 682 C CA . GLY A 1 90 ? -9.125 4.898 -11.477 1 98.88 90 GLY A CA 1
ATOM 683 C C . GLY A 1 90 ? -8.125 3.768 -11.648 1 98.88 90 GLY A C 1
ATOM 684 O O . GLY A 1 90 ? -8.117 3.09 -12.68 1 98.88 90 GLY A O 1
ATOM 685 N N . ALA A 1 91 ? -7.219 3.641 -10.688 1 98.94 91 ALA A N 1
ATOM 686 C CA . ALA A 1 91 ? -6.164 2.633 -10.719 1 98.94 91 ALA A CA 1
ATOM 68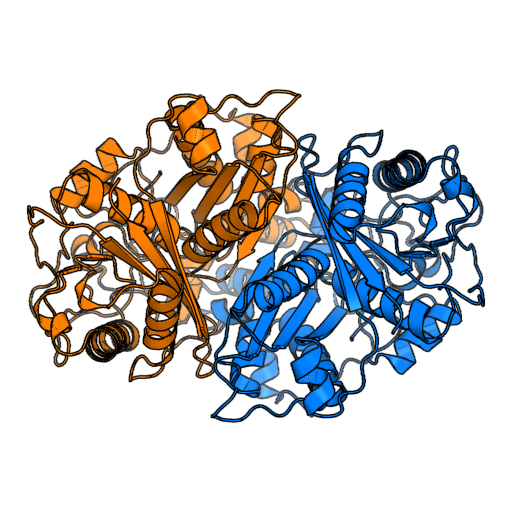7 C C . ALA A 1 91 ? -5.883 2.092 -9.32 1 98.94 91 ALA A C 1
ATOM 689 O O . ALA A 1 91 ? -5.902 2.844 -8.344 1 98.94 91 ALA A O 1
ATOM 690 N N . ALA A 1 92 ? -5.719 0.82 -9.18 1 98.94 92 ALA A N 1
ATOM 691 C CA . ALA A 1 92 ? -5.273 0.129 -7.969 1 98.94 92 ALA A CA 1
ATOM 692 C C . ALA A 1 92 ? -4.137 -0.843 -8.281 1 98.94 92 ALA A C 1
ATOM 694 O O . ALA A 1 92 ? -4.383 -1.978 -8.703 1 98.94 92 ALA A O 1
ATOM 695 N N . ILE A 1 93 ? -2.891 -0.396 -8.094 1 98.88 93 ILE A N 1
ATOM 696 C CA . ILE A 1 93 ? -1.724 -1.16 -8.523 1 98.88 93 ILE A CA 1
ATOM 697 C C . ILE A 1 93 ? -0.66 -1.139 -7.426 1 98.88 93 ILE A C 1
ATOM 699 O O . ILE A 1 93 ? -0.287 -0.07 -6.938 1 98.88 93 ILE A O 1
ATOM 703 N N . GLY A 1 94 ? -0.203 -2.33 -7.016 1 98.19 94 GLY A N 1
ATOM 704 C CA . GLY A 1 94 ? 0.745 -2.387 -5.914 1 98.19 94 GLY A CA 1
ATOM 705 C C . GLY A 1 94 ? 2.023 -3.125 -6.266 1 98.19 94 GLY A C 1
ATOM 706 O O . GLY A 1 94 ? 2.193 -3.578 -7.398 1 98.19 94 GLY A O 1
ATOM 707 N N . SER A 1 95 ? 2.947 -3.141 -5.355 1 98 95 SER A N 1
ATOM 708 C CA . SER A 1 95 ? 4.207 -3.875 -5.328 1 98 95 SER A CA 1
ATOM 709 C C . SER A 1 95 ? 4.562 -4.312 -3.912 1 98 95 SER A C 1
ATOM 711 O O . SER A 1 95 ? 4.105 -3.713 -2.938 1 98 95 SER A O 1
ATOM 713 N N . GLY A 1 96 ? 5.273 -5.395 -3.848 1 95.06 96 GLY A N 1
ATOM 714 C CA . GLY A 1 96 ? 5.66 -5.895 -2.537 1 95.06 96 GLY A CA 1
ATOM 715 C C . GLY A 1 96 ? 6.781 -5.098 -1.901 1 95.06 96 GLY A C 1
ATOM 716 O O . GLY A 1 96 ? 6.668 -4.664 -0.752 1 95.06 96 GLY A O 1
ATOM 717 N N . ILE A 1 97 ? 7.828 -4.84 -2.684 1 92.12 97 ILE A N 1
ATOM 718 C CA . ILE A 1 97 ? 9.008 -4.25 -2.064 1 92.12 97 ILE A CA 1
ATOM 719 C C . ILE A 1 97 ? 9.352 -2.934 -2.758 1 92.12 97 ILE A C 1
ATOM 721 O O . ILE A 1 97 ? 10.203 -2.178 -2.283 1 92.12 97 ILE A O 1
ATOM 725 N N . GLY A 1 98 ? 8.719 -2.635 -3.881 1 93.88 98 GLY A N 1
ATOM 726 C CA . GLY A 1 98 ? 8.938 -1.356 -4.539 1 93.88 98 GLY A CA 1
ATOM 727 C C . GLY A 1 98 ? 10.242 -1.298 -5.312 1 93.88 98 GLY A C 1
ATOM 728 O O . GLY A 1 98 ? 10.641 -2.279 -5.945 1 93.88 98 GLY A O 1
ATOM 729 N N . GLY A 1 99 ? 10.867 -0.119 -5.398 1 96.81 99 GLY A N 1
ATOM 730 C CA . GLY A 1 99 ? 12.008 0.134 -6.258 1 96.81 99 GLY A CA 1
ATOM 731 C C . GLY A 1 99 ? 13.336 -0.161 -5.582 1 96.81 99 GLY A C 1
ATOM 732 O O . GLY A 1 99 ? 14.219 0.7 -5.531 1 96.81 99 GLY A O 1
ATOM 733 N N . LEU A 1 100 ? 13.508 -1.386 -5.156 1 97.12 100 LEU A N 1
ATOM 734 C CA . LEU A 1 100 ? 14.688 -1.786 -4.398 1 97.12 100 LEU A CA 1
ATOM 735 C C . LEU A 1 100 ? 15.953 -1.542 -5.203 1 97.12 100 LEU A C 1
ATOM 737 O O . LEU A 1 100 ? 17 -1.188 -4.641 1 97.12 100 LEU A O 1
ATOM 741 N N . GLY A 1 101 ? 15.898 -1.729 -6.543 1 96.88 101 GLY A N 1
ATOM 742 C CA . GLY A 1 101 ? 17.062 -1.521 -7.402 1 96.88 101 GLY A CA 1
ATOM 743 C C . GLY A 1 101 ? 17.594 -0.106 -7.344 1 96.88 101 GLY A C 1
ATOM 744 O O . GLY A 1 101 ? 18.781 0.1 -7.102 1 96.88 101 GLY A O 1
ATOM 745 N N . LEU A 1 102 ? 16.719 0.837 -7.508 1 97.56 102 LEU A N 1
ATOM 746 C CA . LEU A 1 102 ? 17.172 2.227 -7.516 1 97.56 102 LEU A CA 1
ATOM 747 C C . LEU A 1 102 ? 17.453 2.713 -6.098 1 97.56 102 LEU A C 1
ATOM 749 O O . LEU A 1 102 ? 18.234 3.646 -5.902 1 97.56 102 LEU A O 1
ATOM 753 N N . ILE A 1 103 ? 16.828 2.111 -5.035 1 97.81 103 ILE A N 1
ATOM 754 C CA . ILE A 1 103 ? 17.219 2.438 -3.662 1 97.81 103 ILE A CA 1
ATOM 755 C C . ILE A 1 103 ? 18.672 2.061 -3.428 1 97.81 103 ILE A C 1
ATOM 757 O O . ILE A 1 103 ? 19.438 2.844 -2.861 1 97.81 103 ILE A O 1
ATOM 761 N N . GLU A 1 104 ? 19.062 0.852 -3.895 1 97.81 104 GLU A N 1
ATOM 762 C CA . GLU A 1 104 ? 20.438 0.401 -3.789 1 97.81 104 GLU A CA 1
ATOM 763 C C . GLU A 1 104 ? 21.391 1.367 -4.492 1 97.81 104 GLU A C 1
ATOM 765 O O . GLU A 1 104 ? 22.422 1.754 -3.928 1 97.81 104 GLU A O 1
ATOM 770 N N . GLU A 1 105 ? 21.031 1.705 -5.676 1 97.56 105 GLU A N 1
ATOM 771 C CA . GLU A 1 105 ? 21.875 2.559 -6.496 1 97.56 105 GLU A CA 1
ATOM 772 C C . GLU A 1 105 ? 22.078 3.926 -5.848 1 97.56 105 GLU A C 1
ATOM 774 O O . GLU A 1 105 ? 23.203 4.426 -5.773 1 97.56 105 GLU A O 1
ATOM 779 N N . ASN A 1 106 ? 21.031 4.52 -5.371 1 98.19 106 ASN A N 1
ATOM 780 C CA . ASN A 1 106 ? 21.109 5.855 -4.793 1 98.19 106 ASN A CA 1
ATOM 781 C C . ASN A 1 106 ? 21.781 5.828 -3.418 1 98.19 106 ASN A C 1
ATOM 783 O O . ASN A 1 106 ? 22.469 6.777 -3.035 1 98.19 106 ASN A O 1
ATOM 787 N N . HIS A 1 107 ? 21.547 4.73 -2.648 1 98.5 107 HIS A N 1
ATOM 788 C CA . HIS A 1 107 ? 22.281 4.594 -1.394 1 98.5 107 HIS A CA 1
ATOM 789 C C . HIS A 1 107 ? 23.781 4.496 -1.64 1 98.5 107 HIS A C 1
ATOM 791 O O . HIS A 1 107 ? 24.578 5.082 -0.9 1 98.5 107 HIS A O 1
ATOM 797 N N . SER A 1 108 ? 24.203 3.729 -2.664 1 98.38 108 SER A N 1
ATOM 798 C CA . SER A 1 108 ? 25.609 3.662 -3.041 1 98.38 108 SER A CA 1
ATOM 799 C C . SER A 1 108 ? 26.141 5.039 -3.428 1 98.38 108 SER A C 1
ATOM 801 O O . SER A 1 108 ? 27.266 5.402 -3.059 1 98.38 108 SER A O 1
ATOM 803 N N . SER A 1 109 ? 25.344 5.789 -4.199 1 98.19 109 SER A N 1
ATOM 804 C CA . SER A 1 109 ? 25.734 7.145 -4.574 1 98.19 109 SER A CA 1
ATOM 805 C C . SER A 1 109 ? 25.938 8.031 -3.348 1 98.19 109 SER A C 1
ATOM 807 O O . SER A 1 109 ? 26.891 8.805 -3.277 1 98.19 109 SER A O 1
ATOM 809 N N . LEU A 1 110 ? 25.047 7.91 -2.357 1 98.19 110 LEU A N 1
ATOM 810 C CA . LEU A 1 110 ? 25.109 8.68 -1.117 1 98.19 110 LEU A CA 1
ATOM 811 C C . LEU A 1 110 ? 26.375 8.344 -0.341 1 98.19 110 LEU A C 1
ATOM 813 O O . LEU A 1 110 ? 27.094 9.242 0.104 1 98.19 110 LEU A O 1
ATOM 817 N N . VAL A 1 111 ? 26.656 7.043 -0.202 1 97.25 111 VAL A N 1
ATOM 818 C CA . VAL A 1 111 ? 27.781 6.566 0.598 1 97.25 111 VAL A CA 1
ATOM 819 C C . VAL A 1 111 ? 29.094 6.98 -0.059 1 97.25 111 VAL A C 1
ATOM 821 O O . VAL A 1 111 ? 30.031 7.375 0.626 1 97.25 111 VAL A O 1
ATOM 824 N N . ASN A 1 112 ? 29.141 6.961 -1.364 1 97.12 112 ASN A N 1
ATOM 825 C CA . ASN A 1 112 ? 30.391 7.195 -2.086 1 97.12 112 ASN A CA 1
ATOM 826 C C . ASN A 1 112 ? 30.609 8.68 -2.342 1 97.12 112 ASN A C 1
ATOM 828 O O . ASN A 1 112 ? 31.766 9.125 -2.445 1 97.12 112 ASN A O 1
ATOM 832 N N . GLY A 1 113 ? 29.5 9.453 -2.488 1 97.62 113 GLY A N 1
ATOM 833 C CA . GLY A 1 113 ? 29.703 10.812 -2.967 1 97.62 113 GLY A CA 1
ATOM 834 C C . GLY A 1 113 ? 28.953 11.852 -2.158 1 97.62 113 GLY A C 1
ATOM 835 O O . GLY A 1 113 ? 29.031 13.047 -2.434 1 97.62 113 GLY A O 1
ATOM 836 N N . GLY A 1 114 ? 28.203 11.484 -1.137 1 97.62 114 GLY A N 1
ATOM 837 C CA . GLY A 1 114 ? 27.438 12.414 -0.322 1 97.62 114 GLY A CA 1
ATOM 838 C C . GLY A 1 114 ? 26.047 12.695 -0.875 1 97.62 114 GLY A C 1
ATOM 839 O O . GLY A 1 114 ? 25.719 12.234 -1.969 1 97.62 114 GLY A O 1
ATOM 840 N N . PRO A 1 115 ? 25.266 13.453 -0.15 1 97.88 115 PRO A N 1
ATOM 841 C CA . PRO A 1 115 ? 23.859 13.664 -0.499 1 97.88 115 PRO A CA 1
ATOM 842 C C . PRO A 1 115 ? 23.688 14.359 -1.847 1 97.88 115 PRO A C 1
ATOM 844 O O . PRO A 1 115 ? 22.656 14.188 -2.504 1 97.88 115 PRO A O 1
ATOM 847 N N . ARG A 1 116 ? 24.625 15.102 -2.334 1 96.69 116 ARG A N 1
ATOM 848 C CA . ARG A 1 116 ? 24.531 15.82 -3.602 1 96.69 116 ARG A CA 1
ATOM 849 C C . ARG A 1 116 ? 24.531 14.852 -4.781 1 96.69 116 ARG A C 1
ATOM 851 O O . ARG A 1 116 ? 24.156 15.219 -5.895 1 96.69 116 ARG A O 1
ATOM 858 N N . LYS A 1 117 ? 24.906 13.578 -4.547 1 98.06 117 LYS A N 1
ATOM 859 C CA . LYS A 1 117 ? 25 12.578 -5.609 1 98.06 117 LYS A CA 1
ATOM 860 C C . LYS A 1 117 ? 23.703 11.789 -5.746 1 98.06 117 LYS A C 1
ATOM 862 O O . LYS A 1 117 ? 23.531 11.023 -6.695 1 98.06 117 LYS A O 1
ATOM 867 N N . ILE A 1 118 ? 22.75 12.023 -4.84 1 98.06 118 ILE A N 1
ATOM 868 C CA . ILE A 1 118 ? 21.453 11.359 -4.934 1 98.06 118 ILE A CA 1
ATOM 869 C C . ILE A 1 118 ? 20.656 11.953 -6.098 1 98.06 118 ILE A C 1
ATOM 871 O O . ILE A 1 118 ? 20.656 13.172 -6.297 1 98.06 118 ILE A O 1
ATOM 875 N N . SER A 1 119 ? 20.016 11.078 -6.91 1 97.19 119 SER A N 1
ATOM 876 C CA . SER A 1 119 ? 19.188 11.516 -8.031 1 97.19 119 SER A CA 1
ATOM 877 C C . SER A 1 119 ? 18 12.344 -7.543 1 97.19 119 SER A C 1
ATOM 879 O O . SER A 1 119 ? 17.375 12 -6.543 1 97.19 119 SER A O 1
ATOM 881 N N . PRO A 1 120 ? 17.688 13.516 -8.219 1 96 120 PRO A N 1
ATOM 882 C CA . PRO A 1 120 ? 16.469 14.266 -7.883 1 96 120 PRO A CA 1
ATOM 883 C C . PRO A 1 120 ? 15.195 13.453 -8.102 1 96 120 PRO A C 1
ATOM 885 O O . PRO A 1 120 ? 14.133 13.82 -7.598 1 96 120 PRO A O 1
ATOM 888 N N . PHE A 1 121 ? 15.32 12.297 -8.828 1 95.19 121 PHE A N 1
ATOM 889 C CA . PHE A 1 121 ? 14.156 11.469 -9.133 1 95.19 121 PHE A CA 1
ATOM 890 C C . PHE A 1 121 ? 14.117 10.242 -8.227 1 95.19 121 PHE A C 1
ATOM 892 O O . PHE A 1 121 ? 13.258 9.367 -8.391 1 95.19 121 PHE A O 1
ATOM 899 N N . PHE A 1 122 ? 14.992 10.195 -7.234 1 96.25 122 PHE A N 1
ATOM 900 C CA . PHE A 1 122 ? 15.102 9.023 -6.375 1 96.25 122 PHE A CA 1
ATOM 901 C C . PHE A 1 122 ? 13.75 8.672 -5.77 1 96.25 122 PHE A C 1
ATOM 903 O O . PHE A 1 122 ? 13.266 7.547 -5.934 1 96.25 122 PHE A O 1
ATOM 910 N N . VAL A 1 123 ? 13.055 9.648 -5.172 1 94.69 123 VAL A N 1
ATOM 911 C CA . VAL A 1 123 ? 11.852 9.352 -4.406 1 94.69 123 VAL A CA 1
ATOM 912 C C . VAL A 1 123 ? 10.734 8.891 -5.344 1 94.69 123 VAL A C 1
ATOM 914 O O . VAL A 1 123 ? 10.227 7.777 -5.211 1 94.69 123 VAL A O 1
ATOM 917 N N . PRO A 1 124 ? 10.383 9.609 -6.391 1 93.75 124 PRO A N 1
ATOM 918 C CA . PRO A 1 124 ? 9.297 9.156 -7.262 1 93.75 124 PRO A CA 1
ATOM 919 C C . PRO A 1 124 ? 9.672 7.918 -8.078 1 93.75 124 PRO A C 1
ATOM 921 O O . PRO A 1 124 ? 8.797 7.266 -8.648 1 93.75 124 PRO A O 1
ATOM 924 N N . SER A 1 125 ? 10.945 7.555 -8.086 1 95.62 125 SER A N 1
ATOM 925 C CA . SER A 1 125 ? 11.367 6.422 -8.898 1 95.62 125 SER A CA 1
ATOM 926 C C . SER A 1 125 ? 11.305 5.117 -8.109 1 95.62 125 SER A C 1
ATOM 928 O O . SER A 1 125 ? 11.484 4.039 -8.672 1 95.62 125 SER A O 1
ATOM 930 N N . THR A 1 126 ? 10.961 5.223 -6.824 1 96 126 THR A N 1
ATOM 931 C CA . THR A 1 126 ? 11.164 4.023 -6.023 1 96 126 THR A CA 1
ATOM 932 C C . THR A 1 126 ? 9.898 3.676 -5.238 1 96 126 THR A C 1
ATOM 934 O O . THR A 1 126 ? 9.734 2.539 -4.793 1 96 126 THR A O 1
ATOM 937 N N . ILE A 1 127 ? 9 4.605 -5.059 1 95.62 127 ILE A N 1
ATOM 938 C CA . ILE A 1 127 ? 7.871 4.359 -4.16 1 95.62 127 ILE A CA 1
ATOM 939 C C . ILE A 1 127 ? 6.805 3.543 -4.887 1 95.62 127 ILE A C 1
ATOM 941 O O . ILE A 1 127 ? 6.629 3.676 -6.098 1 95.62 127 ILE A O 1
ATOM 945 N N . VAL A 1 128 ? 6.039 2.807 -4.211 1 96.25 128 VAL A N 1
ATOM 946 C CA . VAL A 1 128 ? 5.191 1.711 -4.664 1 96.25 128 VAL A CA 1
ATOM 947 C C . VAL A 1 128 ? 4.059 2.258 -5.531 1 96.25 128 VAL A C 1
ATOM 949 O O . VAL A 1 128 ? 3.621 1.604 -6.477 1 96.25 128 VAL A O 1
ATOM 952 N N . ASN A 1 129 ? 3.588 3.441 -5.254 1 98 129 ASN A N 1
ATOM 953 C CA . ASN A 1 129 ? 2.35 3.895 -5.875 1 98 129 ASN A CA 1
ATOM 954 C C . ASN A 1 129 ? 2.609 4.562 -7.223 1 98 129 ASN A C 1
ATOM 956 O O . ASN A 1 129 ? 1.688 5.094 -7.844 1 98 129 ASN A O 1
ATOM 960 N N . MET A 1 130 ? 3.828 4.469 -7.723 1 98 130 MET A N 1
ATOM 961 C CA . MET A 1 130 ? 4.164 5.277 -8.891 1 98 130 MET A CA 1
ATOM 962 C C . MET A 1 130 ? 3.75 4.57 -10.18 1 98 130 MET A C 1
ATOM 964 O O . MET A 1 130 ? 3.625 5.203 -11.227 1 98 130 MET A O 1
ATOM 968 N N . VAL A 1 131 ? 3.559 3.217 -10.164 1 98.44 131 VAL A N 1
ATOM 969 C CA . VAL A 1 131 ? 2.969 2.592 -11.344 1 98.44 131 VAL A CA 1
ATOM 970 C C . VAL A 1 131 ? 1.591 3.193 -11.609 1 98.44 131 VAL A C 1
ATOM 972 O O . VAL A 1 131 ? 1.296 3.605 -12.734 1 98.44 131 VAL A O 1
ATOM 975 N N . ALA A 1 132 ? 0.743 3.229 -10.57 1 98.69 132 ALA A N 1
ATOM 976 C CA . ALA A 1 132 ? -0.568 3.861 -10.695 1 98.69 132 ALA A CA 1
ATOM 977 C C . ALA A 1 132 ? -0.434 5.328 -11.086 1 98.69 132 ALA A C 1
ATOM 979 O O . ALA A 1 132 ? -1.181 5.824 -11.93 1 98.69 132 ALA A O 1
ATOM 980 N N . GLY A 1 133 ? 0.505 6.031 -10.453 1 98.25 133 GLY A N 1
ATOM 981 C CA . GLY A 1 133 ? 0.738 7.43 -10.781 1 98.25 133 GLY A CA 1
ATOM 982 C C . GLY A 1 133 ? 1.002 7.664 -12.258 1 98.25 133 GLY A C 1
ATOM 983 O O . GLY A 1 133 ? 0.368 8.516 -12.875 1 98.25 133 GLY A O 1
ATOM 984 N N . HIS A 1 134 ? 1.901 6.871 -12.812 1 98.31 134 HIS A N 1
ATOM 985 C CA . HIS A 1 134 ? 2.273 7.031 -14.219 1 98.31 134 HIS A CA 1
ATOM 986 C C . HIS A 1 134 ? 1.104 6.703 -15.141 1 98.31 134 HIS A C 1
ATOM 988 O O . HIS A 1 134 ? 0.865 7.406 -16.125 1 98.31 134 HIS A O 1
ATOM 994 N N . LEU A 1 135 ? 0.389 5.641 -14.828 1 98.62 135 LEU A N 1
ATOM 995 C CA . LEU A 1 135 ? -0.711 5.234 -15.695 1 98.62 135 LEU A CA 1
ATOM 996 C C . LEU A 1 135 ? -1.842 6.258 -15.648 1 98.62 135 LEU A C 1
ATOM 998 O O . LEU A 1 135 ? -2.488 6.52 -16.672 1 98.62 135 LEU A O 1
ATOM 1002 N N . THR A 1 136 ? -2.137 6.848 -14.445 1 98.62 136 THR A N 1
ATOM 1003 C CA . THR A 1 136 ? -3.178 7.867 -14.344 1 98.62 136 THR A CA 1
ATOM 1004 C C . THR A 1 136 ? -2.811 9.094 -15.172 1 98.62 136 THR A C 1
ATOM 1006 O O . THR A 1 136 ? -3.674 9.703 -15.805 1 98.62 136 THR A O 1
ATOM 1009 N N . ILE A 1 137 ? -1.568 9.469 -15.18 1 97.81 137 ILE A N 1
ATOM 1010 C CA . ILE A 1 137 ? -1.1 10.617 -15.953 1 97.81 137 ILE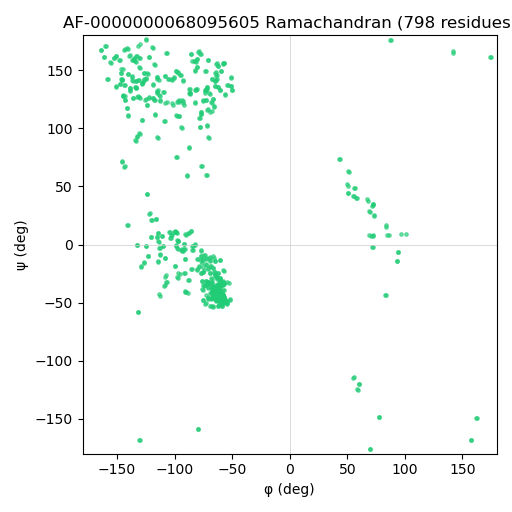 A CA 1
ATOM 1011 C C . ILE A 1 137 ? -1.19 10.305 -17.453 1 97.81 137 ILE A C 1
ATOM 1013 O O . ILE A 1 137 ? -1.686 11.125 -18.234 1 97.81 137 ILE A O 1
ATOM 1017 N N . MET A 1 138 ? -0.729 9.133 -17.875 1 98 138 MET A N 1
ATOM 1018 C CA . MET A 1 138 ? -0.667 8.742 -19.281 1 98 138 MET A CA 1
ATOM 1019 C C . MET A 1 138 ? -2.061 8.711 -19.891 1 98 138 MET A C 1
ATOM 1021 O O . MET A 1 138 ? -2.236 9.086 -21.062 1 98 138 MET A O 1
ATOM 1025 N N . TYR A 1 139 ? -3.072 8.281 -19.094 1 98.56 139 TYR A N 1
ATOM 1026 C CA . TYR A 1 139 ? -4.387 8.039 -19.672 1 98.56 139 TYR A CA 1
ATOM 1027 C C . TYR A 1 139 ? -5.41 9.039 -19.156 1 98.56 139 TYR A C 1
ATOM 1029 O O . TYR A 1 139 ? -6.566 9.031 -19.578 1 98.56 139 TYR A O 1
ATOM 1037 N N . GLY A 1 140 ? -5 9.898 -18.25 1 98.5 140 GLY A N 1
ATOM 1038 C CA . GLY A 1 140 ? -5.898 10.898 -17.703 1 98.5 140 GLY A CA 1
ATOM 1039 C C . GLY A 1 140 ? -6.945 10.32 -16.766 1 98.5 140 GLY A C 1
ATOM 1040 O O . GLY A 1 140 ? -8.102 10.75 -16.781 1 98.5 140 GLY A O 1
ATOM 1041 N N . LEU A 1 141 ? -6.586 9.273 -15.984 1 98.88 141 LEU A N 1
ATOM 1042 C CA . LEU A 1 141 ? -7.508 8.68 -15.023 1 98.88 141 LEU A CA 1
ATOM 1043 C C . LEU A 1 141 ? -7.629 9.547 -13.773 1 98.88 141 LEU A C 1
ATOM 1045 O O . LEU A 1 141 ? -6.691 9.625 -12.977 1 98.88 141 LEU A O 1
ATOM 1049 N N . ARG A 1 142 ? -8.797 10.164 -13.477 1 98.81 142 ARG A N 1
ATOM 1050 C CA . ARG A 1 142 ? -8.906 11.133 -12.391 1 98.81 142 ARG A CA 1
ATOM 1051 C C . ARG A 1 142 ? -9.742 10.578 -11.242 1 98.81 142 ARG A C 1
ATOM 1053 O O . ARG A 1 142 ? -10.109 11.312 -10.328 1 98.81 142 ARG A O 1
ATOM 1060 N N . GLY A 1 143 ? -10.109 9.234 -11.336 1 98.81 143 GLY A N 1
ATOM 1061 C CA . GLY A 1 143 ? -10.805 8.555 -10.25 1 98.81 143 GLY A CA 1
ATOM 1062 C C . GLY A 1 143 ? -9.883 8.117 -9.133 1 98.81 143 GLY A C 1
ATOM 1063 O O . GLY A 1 143 ? -8.797 8.672 -8.961 1 98.81 143 GLY A O 1
ATOM 1064 N N . PRO A 1 144 ? -10.336 7.117 -8.336 1 98.81 144 PRO A N 1
ATOM 1065 C CA . PRO A 1 144 ? -9.531 6.613 -7.223 1 98.81 144 PRO A CA 1
ATOM 1066 C C . PRO A 1 144 ? -8.188 6.039 -7.68 1 98.81 144 PRO A C 1
ATOM 1068 O O . PRO A 1 144 ? -8.133 5.301 -8.664 1 98.81 144 PRO A O 1
ATOM 1071 N N . SER A 1 145 ? -7.129 6.422 -7.016 1 98.75 145 SER A N 1
ATOM 1072 C CA . SER A 1 145 ? -5.789 5.914 -7.281 1 98.75 145 SER A CA 1
ATOM 1073 C C . SER A 1 145 ? -5.125 5.41 -6.004 1 98.75 145 SER A C 1
ATOM 1075 O O . SER A 1 145 ? -4.746 6.203 -5.145 1 98.75 145 SER A O 1
ATOM 1077 N N . ILE A 1 146 ? -5 4.062 -5.875 1 98.81 146 ILE A N 1
ATOM 1078 C CA . ILE A 1 146 ? -4.445 3.496 -4.652 1 98.81 146 ILE A CA 1
ATOM 1079 C C . ILE A 1 146 ? -3.402 2.438 -5.004 1 98.81 146 ILE A C 1
ATOM 1081 O O . ILE A 1 146 ? -3.322 1.991 -6.148 1 98.81 146 ILE A O 1
ATOM 1085 N N . SER A 1 147 ? -2.615 2.133 -4.043 1 98.88 147 SER A N 1
ATOM 1086 C CA . SER A 1 147 ? -1.613 1.074 -4.129 1 98.88 147 SER A CA 1
ATOM 1087 C C . SER A 1 147 ? -1.528 0.287 -2.826 1 98.88 147 SER A C 1
ATOM 1089 O O . SER A 1 147 ? -1.103 0.821 -1.8 1 98.88 147 SER A O 1
ATOM 1091 N N . ILE A 1 148 ? -1.957 -0.928 -2.896 1 98.81 148 ILE A N 1
ATOM 1092 C CA . ILE A 1 148 ? -1.868 -1.82 -1.747 1 98.81 148 ILE A CA 1
ATOM 1093 C C . ILE A 1 148 ? -0.576 -2.631 -1.822 1 98.81 148 ILE A C 1
ATOM 1095 O O . ILE A 1 148 ? -0.275 -3.236 -2.854 1 98.81 148 ILE A O 1
ATOM 1099 N N . ALA A 1 149 ? 0.213 -2.516 -0.74 1 98.5 149 ALA A N 1
ATOM 1100 C CA . ALA A 1 149 ? 1.473 -3.244 -0.602 1 98.5 149 ALA A CA 1
ATOM 1101 C C . ALA A 1 149 ? 1.405 -4.242 0.549 1 98.5 149 ALA A C 1
ATOM 1103 O O . ALA A 1 149 ? 1.78 -3.922 1.68 1 98.5 149 ALA A O 1
ATOM 1104 N N . THR A 1 150 ? 1.039 -5.449 0.221 1 98.31 150 THR A N 1
ATOM 1105 C CA . THR A 1 150 ? 0.89 -6.523 1.198 1 98.31 150 THR A CA 1
ATOM 1106 C C . THR A 1 150 ? 1.746 -7.727 0.815 1 98.31 150 THR A C 1
ATOM 1108 O O . THR A 1 150 ? 1.271 -8.867 0.83 1 98.31 150 THR A O 1
ATOM 1111 N N . ALA A 1 151 ? 2.945 -7.461 0.409 1 97.31 151 ALA A N 1
ATOM 1112 C CA . ALA A 1 151 ? 3.881 -8.516 0.015 1 97.31 151 ALA A CA 1
ATOM 1113 C C . ALA A 1 151 ? 3.316 -9.344 -1.133 1 97.31 151 ALA A C 1
ATOM 1115 O O . ALA A 1 151 ? 2.904 -8.805 -2.158 1 97.31 151 ALA A O 1
ATOM 1116 N N . CYS A 1 152 ? 3.256 -10.664 -0.935 1 98 152 CYS A N 1
ATOM 1117 C CA . CYS A 1 152 ? 2.91 -11.578 -2.018 1 98 152 CYS A CA 1
ATOM 1118 C C . CYS A 1 152 ? 1.427 -11.484 -2.357 1 98 152 CYS A C 1
ATOM 1120 O O . CYS A 1 152 ? 0.999 -11.945 -3.418 1 98 152 CYS A O 1
ATOM 1122 N N . THR A 1 153 ? 0.628 -10.828 -1.537 1 98.56 153 THR A N 1
ATOM 1123 C CA . THR A 1 153 ? -0.809 -10.727 -1.77 1 98.56 153 THR A CA 1
ATOM 1124 C C . THR A 1 153 ? -1.154 -9.414 -2.459 1 98.56 153 THR A C 1
ATOM 1126 O O . THR A 1 153 ? -2.328 -9.125 -2.703 1 98.56 153 THR A O 1
ATOM 1129 N N . SER A 1 154 ? -0.172 -8.602 -2.795 1 98.81 154 SER A N 1
ATOM 1130 C CA . SER A 1 154 ? -0.399 -7.25 -3.301 1 98.81 154 SER A CA 1
ATOM 1131 C C . SER A 1 154 ? -1.301 -7.266 -4.531 1 98.81 154 SER A C 1
ATOM 1133 O O . SER A 1 154 ? -2.279 -6.52 -4.602 1 98.81 154 SER A O 1
ATOM 1135 N N . GLY A 1 155 ? -0.976 -8.133 -5.473 1 98.81 155 GLY A N 1
ATOM 1136 C CA . GLY A 1 155 ? -1.758 -8.195 -6.699 1 98.81 155 GLY A CA 1
ATOM 1137 C C . GLY A 1 155 ? -3.217 -8.531 -6.457 1 98.81 155 GLY A C 1
ATOM 1138 O O . GLY A 1 155 ? -4.109 -7.84 -6.957 1 98.81 155 GLY A O 1
ATOM 1139 N N . VAL A 1 156 ? -3.496 -9.547 -5.629 1 98.88 156 VAL A N 1
ATOM 1140 C CA . VAL A 1 156 ? -4.848 -10.023 -5.348 1 98.88 156 VAL A CA 1
ATOM 1141 C C . VAL A 1 156 ? -5.617 -8.961 -4.566 1 98.88 156 VAL A C 1
ATOM 1143 O O . VAL A 1 156 ? -6.793 -8.711 -4.84 1 98.88 156 VAL A O 1
ATOM 1146 N N . HIS A 1 157 ? -4.949 -8.32 -3.633 1 98.94 157 HIS A N 1
ATOM 1147 C CA . HIS A 1 157 ? -5.609 -7.289 -2.846 1 98.94 157 HIS A CA 1
ATOM 1148 C C . HIS A 1 157 ? -5.98 -6.09 -3.709 1 98.94 157 HIS A C 1
ATOM 1150 O O . HIS A 1 157 ? -7.055 -5.508 -3.545 1 98.94 157 HIS A O 1
ATOM 1156 N N . ASN A 1 158 ? -5.082 -5.707 -4.598 1 98.94 158 ASN A N 1
ATOM 1157 C CA . ASN A 1 158 ? -5.391 -4.562 -5.449 1 98.94 158 ASN A CA 1
ATOM 1158 C C . ASN A 1 158 ? -6.551 -4.863 -6.398 1 98.94 158 ASN A C 1
ATOM 1160 O O . ASN A 1 158 ? -7.43 -4.023 -6.598 1 98.94 158 ASN A O 1
ATOM 1164 N N . ILE A 1 159 ? -6.602 -6.023 -6.996 1 98.94 159 ILE A N 1
ATOM 1165 C CA . ILE A 1 159 ? -7.695 -6.395 -7.887 1 98.94 159 ILE A CA 1
ATOM 1166 C C . ILE A 1 159 ? -8.992 -6.488 -7.09 1 98.94 159 ILE A C 1
ATOM 1168 O O . ILE A 1 159 ? -10.031 -5.973 -7.523 1 98.94 159 ILE A O 1
ATOM 1172 N N . GLY A 1 160 ? -8.961 -7.133 -5.934 1 98.94 160 GLY A N 1
ATOM 1173 C CA . GLY A 1 160 ? -10.141 -7.246 -5.09 1 98.94 160 GLY A CA 1
ATOM 1174 C C . GLY A 1 160 ? -10.695 -5.906 -4.645 1 98.94 160 GLY A C 1
ATOM 1175 O O . GLY A 1 160 ? -11.898 -5.668 -4.73 1 98.94 160 GLY A O 1
ATOM 1176 N N . HIS A 1 161 ? -9.82 -5.023 -4.176 1 98.88 161 HIS A N 1
ATOM 1177 C CA . HIS A 1 161 ? -10.281 -3.725 -3.701 1 98.88 161 HIS A CA 1
ATOM 1178 C C . HIS A 1 161 ? -10.734 -2.844 -4.859 1 98.88 161 HIS A C 1
ATOM 1180 O O . HIS A 1 161 ? -11.641 -2.023 -4.699 1 98.88 161 HIS A O 1
ATOM 1186 N N . ALA A 1 162 ? -10.086 -2.994 -6.051 1 98.94 162 ALA A N 1
ATOM 1187 C CA . ALA A 1 162 ? -10.609 -2.305 -7.227 1 98.94 162 ALA A CA 1
ATOM 1188 C C . ALA A 1 162 ? -12.047 -2.715 -7.508 1 98.94 162 ALA A C 1
ATOM 1190 O O . ALA A 1 162 ? -12.891 -1.872 -7.824 1 98.94 162 ALA A O 1
ATOM 1191 N N . ALA A 1 163 ? -12.328 -3.975 -7.41 1 98.75 163 ALA A N 1
ATOM 1192 C CA . ALA A 1 163 ? -13.688 -4.465 -7.59 1 98.75 163 ALA A CA 1
ATOM 1193 C C . ALA A 1 163 ? -14.625 -3.875 -6.543 1 98.75 163 ALA A C 1
ATOM 1195 O O . ALA A 1 163 ? -15.766 -3.521 -6.852 1 98.75 163 ALA A O 1
ATOM 1196 N N . ARG A 1 164 ? -14.172 -3.779 -5.258 1 98.44 164 ARG A N 1
ATOM 1197 C CA . ARG A 1 164 ? -14.977 -3.191 -4.195 1 98.44 164 ARG A CA 1
ATOM 1198 C C . ARG A 1 164 ? -15.266 -1.722 -4.477 1 98.44 164 ARG A C 1
ATOM 1200 O O . ARG A 1 164 ? -16.375 -1.243 -4.223 1 98.44 164 ARG A O 1
ATOM 1207 N N . ILE A 1 165 ? -14.258 -1.002 -4.988 1 98.62 165 ILE A N 1
ATOM 1208 C CA . ILE A 1 165 ? -14.406 0.414 -5.305 1 98.62 165 ILE A CA 1
ATOM 1209 C C . ILE A 1 165 ? -15.5 0.598 -6.355 1 98.62 165 ILE A C 1
ATOM 1211 O O . ILE A 1 165 ? -16.328 1.5 -6.238 1 98.62 165 ILE A O 1
ATOM 1215 N N . ILE A 1 166 ? -15.5 -0.247 -7.352 1 98.56 166 ILE A N 1
ATOM 1216 C CA . ILE A 1 166 ? -16.531 -0.206 -8.391 1 98.56 166 ILE A CA 1
ATOM 1217 C C . ILE A 1 166 ? -17.875 -0.578 -7.793 1 98.56 166 ILE A C 1
ATOM 1219 O O . ILE A 1 166 ? -18.891 0.093 -8.055 1 98.56 166 ILE A O 1
ATOM 1223 N N . ALA A 1 167 ? -17.922 -1.636 -6.984 1 97.12 167 ALA A N 1
ATOM 1224 C CA . ALA A 1 167 ? -19.172 -2.105 -6.387 1 97.12 167 ALA A CA 1
ATOM 1225 C C . ALA A 1 167 ? -19.781 -1.03 -5.5 1 97.12 167 ALA A C 1
ATOM 1227 O O . ALA A 1 167 ? -21.016 -0.919 -5.414 1 97.12 167 ALA A O 1
ATOM 1228 N N . TYR A 1 168 ? -18.953 -0.263 -4.82 1 95.69 168 TYR A N 1
ATOM 1229 C CA . TYR A 1 168 ? -19.438 0.79 -3.934 1 95.69 168 TYR A CA 1
ATOM 1230 C C . TYR A 1 168 ? -19.953 1.983 -4.73 1 95.69 168 TYR A C 1
ATOM 1232 O O . TYR A 1 168 ? -20.688 2.818 -4.199 1 95.69 168 TYR A O 1
ATOM 1240 N N . GLY A 1 169 ? -19.484 2.113 -5.992 1 96.94 169 GLY A N 1
ATOM 1241 C CA . GLY A 1 169 ? -19.938 3.203 -6.836 1 96.94 169 GLY A CA 1
ATOM 1242 C C . GLY A 1 169 ? -18.953 4.352 -6.918 1 96.94 169 GLY A C 1
ATOM 1243 O O . GLY A 1 169 ? -19.25 5.395 -7.496 1 96.94 169 GLY A O 1
ATOM 1244 N N . ASP A 1 170 ? -17.719 4.148 -6.371 1 97.69 170 ASP A N 1
ATOM 1245 C CA . ASP A 1 170 ? -16.703 5.203 -6.395 1 97.69 170 ASP A CA 1
ATOM 1246 C C . ASP A 1 170 ? -16.094 5.348 -7.789 1 97.69 170 ASP A C 1
ATOM 1248 O O . ASP A 1 170 ? -15.523 6.391 -8.117 1 97.69 170 ASP A O 1
ATOM 1252 N N . ALA A 1 171 ? -16.141 4.316 -8.609 1 98.75 171 ALA A N 1
ATOM 1253 C CA . ALA A 1 171 ? -15.625 4.312 -9.969 1 98.75 171 ALA A CA 1
ATOM 1254 C C . ALA A 1 171 ? -16.438 3.393 -10.867 1 98.75 171 ALA A C 1
ATOM 1256 O O . ALA A 1 171 ? -17.156 2.508 -10.383 1 98.75 171 ALA A O 1
ATOM 1257 N N . ASP A 1 172 ? -16.359 3.623 -12.18 1 98.81 172 ASP A N 1
ATOM 1258 C CA . ASP A 1 172 ? -17 2.746 -13.156 1 98.81 172 ASP A CA 1
ATOM 1259 C C . ASP A 1 172 ? -16 1.743 -13.727 1 98.81 172 ASP A C 1
ATOM 1261 O O . ASP A 1 172 ? -16.391 0.66 -14.172 1 98.81 172 ASP A O 1
ATOM 1265 N N . ALA A 1 173 ? -14.758 2.119 -13.75 1 98.88 173 ALA A N 1
ATOM 1266 C CA . ALA A 1 173 ? -13.688 1.257 -14.25 1 98.88 173 ALA A CA 1
ATOM 1267 C C . ALA A 1 173 ? -12.383 1.501 -13.484 1 98.88 173 ALA A C 1
ATOM 1269 O O . ALA A 1 173 ? -12.125 2.617 -13.031 1 98.88 173 ALA A O 1
ATOM 1270 N N . MET A 1 174 ? -11.594 0.466 -13.328 1 98.94 174 MET A N 1
ATOM 1271 C CA . MET A 1 174 ? -10.305 0.52 -12.641 1 98.94 174 MET A CA 1
ATOM 1272 C C . MET A 1 174 ? -9.258 -0.304 -13.391 1 98.94 174 MET A C 1
ATOM 1274 O O . MET A 1 174 ? -9.547 -1.418 -13.836 1 98.94 174 MET A O 1
ATOM 1278 N N . VAL A 1 175 ? -8.078 0.24 -13.617 1 98.94 175 VAL A N 1
ATOM 1279 C CA . VAL A 1 175 ? -6.918 -0.588 -13.93 1 98.94 175 VAL A CA 1
ATOM 1280 C C . VAL A 1 175 ? -6.305 -1.128 -12.641 1 98.94 175 VAL A C 1
ATOM 1282 O O . VAL A 1 175 ? -5.992 -0.362 -11.727 1 98.94 175 VAL A O 1
ATOM 1285 N N . ALA A 1 176 ? -6.195 -2.451 -12.5 1 98.94 176 ALA A N 1
ATOM 1286 C CA . ALA A 1 176 ? -5.805 -3.035 -11.219 1 98.94 176 ALA A CA 1
ATOM 1287 C C . ALA A 1 176 ? -4.789 -4.16 -11.414 1 98.94 176 ALA A C 1
ATOM 1289 O O . ALA A 1 176 ? -4.852 -4.895 -12.406 1 98.94 176 ALA A O 1
ATOM 1290 N N . GLY A 1 177 ? -3.842 -4.27 -10.477 1 98.88 177 GLY A N 1
ATOM 1291 C CA . GLY A 1 177 ? -2.875 -5.352 -10.547 1 98.88 177 GLY A CA 1
ATOM 1292 C C . GLY A 1 177 ? -1.645 -5.109 -9.695 1 98.88 177 GLY A C 1
ATOM 1293 O O . GLY A 1 177 ? -1.746 -4.59 -8.586 1 98.88 177 GLY A O 1
ATOM 1294 N N . GLY A 1 178 ? -0.486 -5.668 -10.164 1 98.88 178 GLY A N 1
ATOM 1295 C CA . GLY A 1 178 ? 0.772 -5.57 -9.445 1 98.88 178 GLY A CA 1
ATOM 1296 C C . GLY A 1 178 ? 1.988 -5.695 -10.336 1 98.88 178 GLY A C 1
ATOM 1297 O O . GLY A 1 178 ? 1.892 -6.215 -11.453 1 98.88 178 GLY A O 1
ATOM 1298 N N . ALA A 1 179 ? 3.082 -5.152 -9.875 1 98.88 179 ALA A N 1
ATOM 1299 C CA . ALA A 1 179 ? 4.379 -5.211 -10.547 1 98.88 179 ALA A CA 1
ATOM 1300 C C . ALA A 1 179 ? 5.508 -5.418 -9.539 1 98.88 179 ALA A C 1
ATOM 1302 O O . ALA A 1 179 ? 5.422 -4.965 -8.398 1 98.88 179 ALA A O 1
ATOM 1303 N N . GLU A 1 180 ? 6.527 -6.148 -10.008 1 98.75 180 GLU A N 1
ATOM 1304 C CA . GLU A 1 180 ? 7.648 -6.418 -9.109 1 98.75 180 GLU A CA 1
ATOM 1305 C C . GLU A 1 180 ? 8.945 -6.59 -9.891 1 98.75 180 GLU A C 1
ATOM 1307 O O . GLU A 1 180 ? 8.961 -7.203 -10.961 1 98.75 180 GLU A O 1
ATOM 1312 N N . LYS A 1 181 ? 9.984 -6.016 -9.461 1 98.56 181 LYS A N 1
ATOM 1313 C CA . LYS A 1 181 ? 11.375 -6.309 -9.805 1 98.56 181 LYS A CA 1
ATOM 1314 C C . LYS A 1 181 ? 12.234 -6.406 -8.547 1 98.56 181 LYS A C 1
ATOM 1316 O O . LYS A 1 181 ? 12.797 -5.41 -8.094 1 98.56 181 LYS A O 1
ATOM 1321 N N . ALA A 1 182 ? 12.383 -7.664 -8.047 1 97.69 182 ALA A N 1
ATOM 1322 C CA . ALA A 1 182 ? 13.078 -7.844 -6.773 1 97.69 182 ALA A CA 1
ATOM 1323 C C . ALA A 1 182 ? 14.398 -8.57 -6.973 1 97.69 182 ALA A C 1
ATOM 1325 O O . ALA A 1 182 ? 15.195 -8.688 -6.035 1 97.69 182 ALA A O 1
ATOM 1326 N N . SER A 1 183 ? 14.648 -9.094 -8.188 1 98.38 183 SER A N 1
ATOM 1327 C CA . SER A 1 183 ? 15.906 -9.797 -8.453 1 98.38 183 SER A CA 1
ATOM 1328 C C . SER A 1 183 ? 17.078 -8.828 -8.523 1 98.38 183 SER A C 1
ATOM 1330 O O . SER A 1 183 ? 17.75 -8.734 -9.562 1 98.38 183 SER A O 1
ATOM 1332 N N . THR A 1 184 ? 17.344 -8.102 -7.473 1 98.25 184 THR A N 1
ATOM 1333 C CA . THR A 1 184 ? 18.484 -7.223 -7.254 1 98.25 184 THR A CA 1
ATOM 1334 C C . THR A 1 184 ? 19.438 -7.836 -6.242 1 98.25 184 THR A C 1
ATOM 1336 O O . THR A 1 184 ? 19.109 -8.805 -5.559 1 98.25 184 THR A O 1
ATOM 1339 N N . PRO A 1 185 ? 20.672 -7.32 -6.148 1 98.5 185 PRO A N 1
ATOM 1340 C CA . PRO A 1 185 ? 21.609 -7.863 -5.164 1 98.5 185 PRO A CA 1
ATOM 1341 C C . PRO A 1 185 ? 21.016 -7.914 -3.756 1 98.5 185 PRO A C 1
ATOM 1343 O O . PRO A 1 185 ? 21.078 -8.953 -3.092 1 98.5 185 PRO A O 1
ATOM 1346 N N . LEU A 1 186 ? 20.422 -6.848 -3.338 1 98.25 186 LEU A N 1
ATOM 1347 C CA . LEU A 1 186 ? 19.844 -6.789 -1.995 1 98.25 186 LEU A CA 1
ATOM 1348 C C . LEU A 1 186 ? 18.609 -7.664 -1.892 1 98.25 186 LEU A C 1
ATOM 1350 O O . LEU A 1 186 ? 18.344 -8.258 -0.842 1 98.25 186 LEU A O 1
ATOM 1354 N N . GLY A 1 187 ? 17.781 -7.699 -3.004 1 98.06 187 GLY A N 1
ATOM 1355 C CA . GLY A 1 187 ? 16.609 -8.562 -3.012 1 98.06 187 GLY A CA 1
ATOM 1356 C C . GLY A 1 187 ? 16.953 -10.039 -2.896 1 98.06 187 GLY A C 1
ATOM 1357 O O . GLY A 1 187 ? 16.469 -10.727 -1.998 1 98.06 187 GLY A O 1
ATOM 1358 N N . VAL A 1 188 ? 17.859 -10.516 -3.781 1 98.62 188 VAL A N 1
ATOM 1359 C CA . VAL A 1 188 ? 18.281 -11.906 -3.771 1 98.62 188 VAL A CA 1
ATOM 1360 C C . VAL A 1 188 ? 19.031 -12.219 -2.471 1 98.62 188 VAL A C 1
ATOM 1362 O O . VAL A 1 188 ? 18.812 -13.273 -1.865 1 98.62 188 VAL A O 1
ATOM 1365 N N . GLY A 1 189 ? 19.859 -11.305 -2.012 1 98.38 189 GLY A N 1
ATOM 1366 C CA . GLY A 1 189 ? 20.562 -11.484 -0.756 1 98.38 189 GLY A CA 1
ATOM 1367 C C . GLY A 1 189 ? 19.656 -11.531 0.449 1 98.38 189 GLY A C 1
ATOM 1368 O O . GLY A 1 189 ? 19.859 -12.328 1.366 1 98.38 189 GLY A O 1
ATOM 1369 N N . GLY A 1 190 ? 18.672 -10.633 0.494 1 97.81 190 GLY A N 1
ATOM 1370 C CA . GLY A 1 190 ? 17.75 -10.555 1.609 1 97.81 190 GLY A CA 1
ATOM 1371 C C . GLY A 1 190 ? 16.891 -11.797 1.761 1 97.81 190 GLY A C 1
ATOM 1372 O O . GLY A 1 190 ? 16.766 -12.344 2.857 1 97.81 190 GLY A O 1
ATOM 1373 N N . PHE A 1 191 ? 16.297 -12.242 0.664 1 97.62 191 PHE A N 1
ATOM 1374 C CA . PHE A 1 191 ? 15.469 -13.445 0.713 1 97.62 191 PHE A CA 1
ATOM 1375 C C . PHE A 1 191 ? 16.328 -14.68 0.951 1 97.62 191 PHE A C 1
ATOM 1377 O O . PHE A 1 191 ? 15.875 -15.641 1.585 1 97.62 191 PHE A O 1
ATOM 1384 N N . GLY A 1 192 ? 17.516 -14.641 0.412 1 97.69 192 GLY A N 1
ATOM 1385 C CA . GLY A 1 192 ? 18.453 -15.711 0.708 1 97.69 192 GLY A CA 1
ATOM 1386 C C . GLY A 1 192 ? 18.812 -15.797 2.182 1 97.69 192 GLY A C 1
ATOM 1387 O O . GLY A 1 192 ? 18.859 -16.891 2.746 1 97.69 192 GLY A O 1
ATOM 1388 N N . ALA A 1 193 ? 19.078 -14.648 2.779 1 96.88 193 ALA A N 1
ATOM 1389 C CA . ALA A 1 193 ? 19.422 -14.578 4.199 1 96.88 193 ALA A CA 1
ATOM 1390 C C . ALA A 1 193 ? 18.281 -15.117 5.059 1 96.88 193 ALA A C 1
ATOM 1392 O O . ALA A 1 193 ? 18.531 -15.719 6.109 1 96.88 193 ALA A O 1
ATOM 1393 N N . ALA A 1 194 ? 17.125 -14.984 4.602 1 94.5 194 ALA A N 1
ATOM 1394 C CA . ALA A 1 194 ? 15.945 -15.477 5.309 1 94.5 194 ALA A CA 1
ATOM 1395 C C . ALA A 1 194 ? 15.727 -16.969 5.047 1 94.5 194 ALA A C 1
ATOM 1397 O O . ALA A 1 194 ? 14.766 -17.562 5.531 1 94.5 194 ALA A O 1
ATOM 1398 N N . ARG A 1 195 ? 16.531 -17.625 4.289 1 94.94 195 ARG A N 1
ATOM 1399 C CA . ARG A 1 195 ? 16.469 -19.031 3.914 1 94.94 195 ARG A CA 1
ATOM 1400 C C . ARG A 1 195 ? 15.141 -19.344 3.227 1 94.94 195 ARG A C 1
ATOM 1402 O O . ARG A 1 195 ? 14.547 -20.406 3.461 1 94.94 195 ARG A O 1
ATOM 1409 N N . ALA A 1 196 ? 14.734 -18.375 2.383 1 95.69 196 ALA A N 1
ATOM 1410 C CA . ALA A 1 196 ? 13.445 -18.531 1.713 1 95.69 196 ALA A CA 1
ATOM 1411 C C . ALA A 1 196 ? 13.633 -19.031 0.287 1 95.69 196 ALA A C 1
ATOM 1413 O O . ALA A 1 196 ? 12.703 -19.609 -0.302 1 95.69 196 ALA A O 1
ATOM 1414 N N . LEU A 1 197 ? 14.836 -18.906 -0.273 1 98.44 197 LEU A N 1
ATOM 1415 C CA . LEU A 1 197 ? 15.047 -19.188 -1.687 1 98.44 197 LEU A CA 1
ATOM 1416 C C . LEU A 1 197 ? 15.594 -20.609 -1.88 1 98.44 197 LEU A C 1
ATOM 1418 O O . LEU A 1 197 ? 16.359 -21.094 -1.049 1 98.44 197 LEU A O 1
ATOM 1422 N N . SER A 1 198 ? 15.203 -21.156 -2.996 1 98.75 198 SER A N 1
ATOM 1423 C CA . SER A 1 198 ? 15.844 -22.391 -3.42 1 98.75 198 SER A CA 1
ATOM 1424 C C . SER A 1 198 ? 17.328 -22.188 -3.705 1 98.75 198 SER A C 1
ATOM 1426 O O . SER A 1 198 ? 17.734 -21.125 -4.168 1 98.75 198 SER A O 1
ATOM 1428 N N . THR A 1 199 ? 18.109 -23.203 -3.408 1 98.44 199 THR A N 1
ATOM 1429 C CA . THR A 1 199 ? 19.547 -23.156 -3.668 1 98.44 199 THR A CA 1
ATOM 1430 C C . THR A 1 199 ? 19.938 -24.203 -4.699 1 98.44 199 THR A C 1
ATOM 1432 O O . THR A 1 199 ? 21.094 -24.641 -4.734 1 98.44 199 THR A O 1
ATOM 1435 N N . ARG A 1 200 ? 18.984 -24.625 -5.484 1 98.25 200 ARG A N 1
ATOM 1436 C CA . ARG A 1 200 ? 19.234 -25.656 -6.488 1 98.25 200 ARG A CA 1
ATOM 1437 C C . ARG A 1 200 ? 19.953 -25.078 -7.699 1 98.25 200 ARG A C 1
ATOM 1439 O O . ARG A 1 200 ? 19.438 -25.141 -8.82 1 98.25 200 ARG A O 1
ATOM 1446 N N . ASN A 1 201 ? 21.188 -24.672 -7.508 1 98.38 201 ASN A N 1
ATOM 1447 C CA . ASN A 1 201 ? 21.969 -23.969 -8.516 1 98.38 201 ASN A CA 1
ATOM 1448 C C . ASN A 1 201 ? 22.375 -24.906 -9.656 1 98.38 201 ASN A C 1
ATOM 1450 O O . ASN A 1 201 ? 22.656 -24.438 -10.766 1 98.38 201 ASN A O 1
ATOM 1454 N N . ASP A 1 202 ? 22.391 -26.188 -9.508 1 97.88 202 ASP A N 1
ATOM 1455 C CA . ASP A 1 202 ? 22.828 -27.156 -10.508 1 97.88 202 ASP A CA 1
ATOM 1456 C C . ASP A 1 202 ? 21.719 -27.422 -11.523 1 97.88 202 ASP A C 1
ATOM 1458 O O . ASP A 1 202 ? 21.984 -27.922 -12.625 1 97.88 202 ASP A O 1
ATOM 1462 N N . ASN A 1 203 ? 20.469 -27.156 -11.188 1 98.31 203 ASN A N 1
ATOM 1463 C CA . ASN A 1 203 ? 19.328 -27.375 -12.055 1 98.31 203 ASN A CA 1
ATOM 1464 C C . ASN A 1 203 ? 18.25 -26.297 -11.836 1 98.31 203 ASN A C 1
ATOM 1466 O O . ASN A 1 203 ? 17.156 -26.594 -11.383 1 98.31 203 ASN A O 1
ATOM 1470 N N . PRO A 1 204 ? 18.516 -25.062 -12.281 1 98.5 204 PRO A N 1
ATOM 1471 C CA . PRO A 1 204 ? 17.625 -23.922 -12.016 1 98.5 204 PRO A CA 1
ATOM 1472 C C . PRO A 1 204 ? 16.219 -24.156 -12.539 1 98.5 204 PRO A C 1
ATOM 1474 O O . PRO A 1 204 ? 15.242 -23.797 -11.875 1 98.5 204 PRO A O 1
ATOM 1477 N N . GLN A 1 205 ? 16 -24.75 -13.664 1 98.56 205 GLN A N 1
ATOM 1478 C CA . GLN A 1 205 ? 14.695 -24.922 -14.281 1 98.56 205 GLN A CA 1
ATOM 1479 C C . GLN A 1 205 ? 13.828 -25.906 -13.484 1 98.56 205 GLN A C 1
ATOM 1481 O O . GLN A 1 205 ? 12.602 -25.906 -13.625 1 98.56 205 GLN A O 1
ATOM 1486 N N . ALA A 1 206 ? 14.445 -26.719 -12.625 1 98.44 206 ALA A N 1
ATOM 1487 C CA . ALA A 1 206 ? 13.711 -27.672 -11.805 1 98.44 206 ALA A CA 1
ATOM 1488 C C . ALA A 1 206 ? 13.586 -27.188 -10.367 1 98.44 206 ALA A C 1
ATOM 1490 O O . ALA A 1 206 ? 13.07 -27.906 -9.508 1 98.44 206 ALA A O 1
ATOM 1491 N N . ALA A 1 207 ? 14.047 -25.922 -10.102 1 98.62 207 ALA A N 1
ATOM 1492 C CA . ALA A 1 207 ? 14.164 -25.438 -8.727 1 98.62 207 ALA A CA 1
ATOM 1493 C C . ALA A 1 207 ? 12.789 -25.188 -8.117 1 98.62 207 ALA A C 1
ATOM 1495 O O . ALA A 1 207 ? 12.555 -25.484 -6.949 1 98.62 207 ALA A O 1
ATOM 1496 N N . SER A 1 208 ? 11.945 -24.516 -8.891 1 98.75 208 SER A N 1
ATOM 1497 C CA . SER A 1 208 ? 10.578 -24.281 -8.414 1 98.75 208 SER A CA 1
ATOM 1498 C C . SER A 1 208 ? 9.719 -25.531 -8.586 1 98.75 208 SER A C 1
ATOM 1500 O O . SER A 1 208 ? 9.391 -25.922 -9.711 1 98.75 208 SER A O 1
ATOM 1502 N N . ARG A 1 209 ? 9.375 -26.172 -7.512 1 98.69 209 ARG A N 1
ATOM 1503 C CA . ARG A 1 209 ? 8.719 -27.469 -7.574 1 98.69 209 ARG A CA 1
ATOM 1504 C C . ARG A 1 209 ? 7.68 -27.609 -6.469 1 98.69 209 ARG A C 1
ATOM 1506 O O . ARG A 1 209 ? 7.812 -28.469 -5.59 1 98.69 209 ARG A O 1
ATOM 1513 N N . PRO A 1 210 ? 6.605 -26.828 -6.539 1 98.81 210 PRO A N 1
ATOM 1514 C CA . PRO A 1 210 ? 5.559 -26.844 -5.52 1 98.81 210 PRO A CA 1
ATOM 1515 C C . PRO A 1 210 ? 5.062 -28.25 -5.195 1 98.81 210 PRO A C 1
ATOM 1517 O O . PRO A 1 210 ? 4.832 -29.047 -6.105 1 98.81 210 PRO A O 1
ATOM 1520 N N . TRP A 1 211 ? 4.945 -28.578 -3.867 1 98.75 211 TRP A N 1
ATOM 1521 C CA . TRP A 1 211 ? 4.383 -29.766 -3.234 1 98.75 211 TRP A CA 1
ATOM 1522 C C . TRP A 1 211 ? 5.289 -30.984 -3.443 1 98.75 211 TRP A C 1
ATOM 1524 O O . TRP A 1 211 ? 5 -32.062 -2.949 1 98.75 211 TRP A O 1
ATOM 1534 N N . ASP A 1 212 ? 6.414 -30.812 -4.195 1 98.81 212 ASP A N 1
ATOM 1535 C CA . ASP A 1 212 ? 7.348 -31.922 -4.336 1 98.81 212 ASP A CA 1
ATOM 1536 C C . ASP A 1 212 ? 8.125 -32.156 -3.045 1 98.81 212 ASP A C 1
ATOM 1538 O O . ASP A 1 212 ? 8.445 -31.203 -2.324 1 98.81 212 ASP A O 1
ATOM 1542 N N . LYS A 1 213 ? 8.477 -33.312 -2.789 1 98.19 213 LYS A N 1
ATOM 1543 C CA . LYS A 1 213 ? 9.164 -33.719 -1.563 1 98.19 213 LYS A CA 1
ATOM 1544 C C . LYS A 1 213 ? 10.539 -33.062 -1.465 1 98.19 213 LYS A C 1
ATOM 1546 O O . LYS A 1 213 ? 11.023 -32.781 -0.365 1 98.19 213 LYS A O 1
ATOM 1551 N N . GLU A 1 214 ? 11.125 -32.75 -2.572 1 97.69 214 GLU A N 1
ATOM 1552 C CA . GLU A 1 214 ? 12.492 -32.25 -2.59 1 97.69 214 GLU A CA 1
ATOM 1553 C C . GLU A 1 214 ? 12.531 -30.734 -2.717 1 97.69 214 GLU A C 1
ATOM 1555 O O . GLU A 1 214 ? 13.594 -30.156 -2.959 1 97.69 214 GLU A O 1
ATOM 1560 N N . ARG A 1 215 ? 11.383 -30.125 -2.555 1 98.31 215 ARG A N 1
ATOM 1561 C CA . ARG A 1 215 ? 11.391 -28.672 -2.654 1 98.31 215 ARG A CA 1
ATOM 1562 C C . ARG A 1 215 ? 12.219 -28.047 -1.536 1 98.31 215 ARG A C 1
ATOM 1564 O O . ARG A 1 215 ? 12.25 -28.562 -0.418 1 98.31 215 ARG A O 1
ATOM 1571 N N . ASP A 1 216 ? 12.883 -26.875 -1.816 1 97.81 216 ASP A N 1
ATOM 1572 C CA . ASP A 1 216 ? 13.781 -26.328 -0.809 1 97.81 216 ASP A CA 1
ATOM 1573 C C . ASP A 1 216 ? 13.664 -24.797 -0.741 1 97.81 216 ASP A C 1
ATOM 1575 O O . ASP A 1 216 ? 14.594 -24.125 -0.296 1 97.81 216 ASP A O 1
ATOM 1579 N N . GLY A 1 217 ? 12.625 -24.203 -1.271 1 98 217 GLY A N 1
ATOM 1580 C CA . GLY A 1 217 ? 12.43 -22.766 -1.259 1 98 217 GLY A CA 1
ATOM 1581 C C . GLY A 1 217 ? 11.828 -22.234 -2.547 1 98 217 GLY A C 1
ATOM 1582 O O . GLY A 1 217 ? 11.758 -22.953 -3.547 1 98 217 GLY A O 1
ATOM 1583 N N . PHE A 1 218 ? 11.367 -21.031 -2.453 1 98 218 PHE A N 1
ATOM 1584 C CA . PHE A 1 218 ? 10.766 -20.484 -3.672 1 98 218 PHE A CA 1
ATOM 1585 C C . PHE A 1 218 ? 11.836 -19.906 -4.59 1 98 218 PHE A C 1
ATOM 1587 O O . PHE A 1 218 ? 12.984 -19.734 -4.176 1 98 218 PHE A O 1
ATOM 1594 N N . VAL A 1 219 ? 11.539 -19.797 -5.844 1 98.88 219 VAL A N 1
ATOM 1595 C CA . VAL A 1 219 ? 12.367 -19.109 -6.828 1 98.88 219 VAL A CA 1
ATOM 1596 C C . VAL A 1 219 ? 11.828 -17.688 -7.051 1 98.88 219 VAL A C 1
ATOM 1598 O O . VAL A 1 219 ? 10.656 -17.5 -7.391 1 98.88 219 VAL A O 1
ATOM 1601 N N . LEU A 1 220 ? 12.695 -16.719 -6.824 1 98.69 220 LEU A N 1
ATOM 1602 C CA . LEU A 1 220 ? 12.312 -15.336 -7.016 1 98.69 220 LEU A CA 1
ATOM 1603 C C . LEU A 1 220 ? 12.008 -15.047 -8.484 1 98.69 220 LEU A C 1
ATOM 1605 O O . LEU A 1 220 ? 12.711 -15.531 -9.367 1 98.69 220 LEU A O 1
ATOM 1609 N N . GLY A 1 221 ? 10.922 -14.32 -8.711 1 98.62 221 GLY A N 1
ATOM 1610 C CA . GLY A 1 221 ? 10.562 -13.938 -10.07 1 98.62 221 GLY A CA 1
ATOM 1611 C C . GLY A 1 221 ? 10.172 -12.477 -10.195 1 98.62 221 GLY A C 1
ATOM 1612 O O . GLY A 1 221 ? 9.828 -11.836 -9.203 1 98.62 221 GLY A O 1
ATOM 1613 N N . ASP A 1 222 ? 10.281 -11.93 -11.422 1 98.69 222 ASP A N 1
ATOM 1614 C CA . ASP A 1 222 ? 9.922 -10.555 -11.758 1 98.69 222 ASP A CA 1
ATOM 1615 C C . ASP A 1 222 ? 8.789 -10.508 -12.781 1 98.69 222 ASP A C 1
ATOM 1617 O O . ASP A 1 222 ? 8.602 -11.461 -13.539 1 98.69 222 ASP A O 1
ATOM 1621 N N . GLY A 1 223 ? 8.055 -9.398 -12.766 1 98.81 223 GLY A N 1
ATOM 1622 C CA . GLY A 1 223 ? 7.023 -9.242 -13.773 1 98.81 223 GLY A CA 1
ATOM 1623 C C . GLY A 1 223 ? 5.93 -8.273 -13.359 1 98.81 223 GLY A C 1
ATOM 1624 O O . GLY A 1 223 ? 6.113 -7.477 -12.445 1 98.81 223 GLY A O 1
ATOM 1625 N N . ALA A 1 224 ? 4.875 -8.297 -14.117 1 98.94 224 ALA A N 1
ATOM 1626 C CA . ALA A 1 224 ? 3.723 -7.438 -13.859 1 98.94 224 ALA A CA 1
ATOM 1627 C C . ALA A 1 224 ? 2.465 -8 -14.516 1 98.94 224 ALA A C 1
ATOM 1629 O O . ALA A 1 224 ? 2.539 -8.648 -15.562 1 98.94 224 ALA A O 1
ATOM 1630 N N . GLY A 1 225 ? 1.38 -7.867 -13.867 1 98.94 225 GLY A N 1
ATOM 1631 C CA . GLY A 1 225 ? 0.061 -8.172 -14.398 1 98.94 225 GLY A CA 1
ATOM 1632 C C . GLY A 1 225 ? -0.964 -7.094 -14.109 1 98.94 225 GLY A C 1
ATOM 1633 O O . GLY A 1 225 ? -0.968 -6.508 -13.023 1 98.94 225 GLY A O 1
ATOM 1634 N N . MET A 1 226 ? -1.75 -6.75 -15.148 1 98.94 226 MET A N 1
ATOM 1635 C CA . MET A 1 226 ? -2.801 -5.742 -15.016 1 98.94 226 MET A CA 1
ATOM 1636 C C . MET A 1 226 ? -4.102 -6.23 -15.641 1 98.94 226 MET A C 1
ATOM 1638 O O . MET A 1 226 ? -4.09 -6.879 -16.688 1 98.94 226 MET A O 1
ATOM 1642 N N . VAL A 1 227 ? -5.207 -5.922 -14.969 1 98.94 227 VAL A N 1
ATOM 1643 C CA . VAL A 1 227 ? -6.531 -6.145 -15.539 1 98.94 227 VAL A CA 1
ATOM 1644 C C . VAL A 1 227 ? -7.312 -4.832 -15.547 1 98.94 227 VAL A C 1
ATOM 1646 O O . VAL A 1 227 ? -7.051 -3.938 -14.742 1 98.94 227 VAL A O 1
ATOM 1649 N N . VAL A 1 228 ? -8.156 -4.637 -16.516 1 98.94 228 VAL A N 1
ATOM 1650 C CA . VAL A 1 228 ? -9.156 -3.568 -16.484 1 98.94 228 VAL A CA 1
ATOM 1651 C C . VAL A 1 228 ? -10.492 -4.117 -15.992 1 98.94 228 VAL A C 1
ATOM 1653 O O . VAL A 1 228 ? -11.086 -4.988 -16.625 1 98.94 228 VAL A O 1
ATOM 1656 N N . LEU A 1 229 ? -10.883 -3.689 -14.773 1 98.94 229 LEU A N 1
ATOM 1657 C CA . LEU A 1 229 ? -12.188 -4.016 -14.203 1 98.94 229 LEU A CA 1
ATOM 1658 C C . LEU A 1 229 ? -13.203 -2.924 -14.516 1 98.94 229 LEU A C 1
ATOM 1660 O O . LEU A 1 229 ? -12.875 -1.736 -14.492 1 98.94 229 LEU A O 1
ATOM 1664 N N . GLU A 1 230 ? -14.383 -3.352 -14.805 1 98.88 230 GLU A N 1
ATOM 1665 C CA . GLU A 1 230 ? -15.406 -2.398 -15.203 1 98.88 230 GLU A CA 1
ATOM 1666 C C . GLU A 1 230 ? -16.797 -2.852 -14.742 1 98.88 230 GLU A C 1
ATOM 1668 O O . GLU A 1 230 ? -17.078 -4.051 -14.719 1 98.88 230 GLU A O 1
ATOM 1673 N N . GLU A 1 231 ? -17.578 -1.885 -14.25 1 98.69 231 GLU A N 1
ATOM 1674 C CA . GLU A 1 231 ? -18.969 -2.195 -13.953 1 98.69 231 GLU A CA 1
ATOM 1675 C C . GLU A 1 231 ? -19.656 -2.859 -15.141 1 98.69 231 GLU A C 1
ATOM 1677 O O . GLU A 1 231 ? -19.469 -2.443 -16.281 1 98.69 231 GLU A O 1
ATOM 1682 N N . TYR A 1 232 ? -20.406 -3.877 -14.891 1 97.69 232 TYR A N 1
ATOM 1683 C CA . TYR A 1 232 ? -20.906 -4.801 -15.914 1 97.69 232 TYR A CA 1
ATOM 1684 C C . TYR A 1 232 ? -21.734 -4.066 -16.953 1 97.69 232 TYR A C 1
ATOM 1686 O O . TYR A 1 232 ? -21.516 -4.223 -18.156 1 97.69 232 TYR A O 1
ATOM 1694 N N . GLU A 1 233 ? -22.734 -3.244 -16.547 1 97.94 233 GLU A N 1
ATOM 1695 C CA . GLU A 1 233 ? -23.609 -2.568 -17.484 1 97.94 233 GLU A CA 1
ATOM 1696 C C . GLU A 1 233 ? -22.859 -1.488 -18.266 1 97.94 233 GLU A C 1
ATOM 1698 O O . GLU A 1 233 ? -23.172 -1.235 -19.438 1 97.94 233 GLU A O 1
ATOM 1703 N N . HIS A 1 234 ? -21.906 -0.907 -17.578 1 97.81 234 HIS A N 1
ATOM 1704 C CA . HIS A 1 234 ? -21.047 0.061 -18.25 1 97.81 234 HIS A CA 1
ATOM 1705 C C . HIS A 1 234 ? -20.25 -0.595 -19.375 1 97.81 234 HIS A C 1
ATOM 1707 O O . HIS A 1 234 ? -20.156 -0.045 -20.469 1 97.81 234 HIS A O 1
ATOM 1713 N N . ALA A 1 235 ? -19.656 -1.735 -19.141 1 98 235 ALA A N 1
ATOM 1714 C CA . ALA A 1 235 ? -18.891 -2.49 -20.125 1 98 235 ALA A CA 1
ATOM 1715 C C . ALA A 1 235 ? -19.781 -2.945 -21.281 1 98 235 ALA A C 1
ATOM 1717 O O . ALA A 1 235 ? -19.391 -2.857 -22.453 1 98 235 ALA A O 1
ATOM 1718 N N . LYS A 1 236 ? -20.953 -3.424 -21.016 1 97.75 236 LYS A N 1
ATOM 1719 C CA . LYS A 1 236 ? -21.891 -3.891 -22.031 1 97.75 236 LYS A CA 1
ATOM 1720 C C . LYS A 1 236 ? -22.281 -2.756 -22.969 1 97.75 236 LYS A C 1
ATOM 1722 O O . LYS A 1 236 ? -22.375 -2.951 -24.188 1 97.75 236 LYS A O 1
ATOM 1727 N N . LYS A 1 237 ? -22.531 -1.623 -22.359 1 97.62 237 LYS A N 1
ATOM 1728 C CA . LYS A 1 237 ? -23 -0.469 -23.109 1 97.62 237 LYS A CA 1
ATOM 1729 C C . LYS A 1 237 ? -22.016 -0.085 -24.203 1 97.62 237 LYS A C 1
ATOM 1731 O O . LYS A 1 237 ? -22.406 0.361 -25.281 1 97.62 237 LYS A O 1
ATOM 1736 N N . ARG A 1 238 ? -20.75 -0.261 -23.953 1 96.31 238 ARG A N 1
ATOM 1737 C CA . ARG A 1 238 ? -19.766 0.134 -24.969 1 96.31 238 ARG A CA 1
ATOM 1738 C C . ARG A 1 238 ? -19.328 -1.062 -25.797 1 96.31 238 ARG A C 1
ATOM 1740 O O . ARG A 1 238 ? -18.359 -0.977 -26.562 1 96.31 238 ARG A O 1
ATOM 1747 N N . GLY A 1 239 ? -19.922 -2.299 -25.594 1 97.44 239 GLY A N 1
ATOM 1748 C CA . GLY A 1 239 ? -19.594 -3.484 -26.375 1 97.44 239 GLY A CA 1
ATOM 1749 C C . GLY A 1 239 ? -18.234 -4.055 -26.078 1 97.44 239 GLY A C 1
ATOM 1750 O O . GLY A 1 239 ? -17.562 -4.59 -26.969 1 97.44 239 GLY A O 1
ATOM 1751 N N . ALA A 1 240 ? -17.844 -3.922 -24.844 1 97.94 240 ALA A N 1
ATOM 1752 C CA . ALA A 1 240 ? -16.516 -4.402 -24.438 1 97.94 240 ALA A CA 1
ATOM 1753 C C . ALA A 1 240 ? -16.453 -5.926 -24.516 1 97.94 240 ALA A C 1
ATOM 1755 O O . ALA A 1 240 ? -17.438 -6.613 -24.25 1 97.94 240 ALA A O 1
ATOM 1756 N N . LYS A 1 241 ? -15.266 -6.402 -24.953 1 97.62 241 LYS A N 1
ATOM 1757 C CA . LYS A 1 241 ? -14.969 -7.812 -24.719 1 97.62 241 LYS A CA 1
ATOM 1758 C C . LYS A 1 241 ? -14.836 -8.117 -23.234 1 97.62 241 LYS A C 1
ATOM 1760 O O . LYS A 1 241 ? -14 -7.523 -22.547 1 97.62 241 LYS A O 1
ATOM 1765 N N . ILE A 1 242 ? -15.688 -8.984 -22.719 1 98.38 242 ILE A N 1
ATOM 1766 C CA . ILE A 1 242 ? -15.664 -9.336 -21.312 1 98.38 242 ILE A CA 1
ATOM 1767 C C . ILE A 1 242 ? -15.094 -10.742 -21.141 1 98.38 242 ILE A C 1
ATOM 1769 O O . ILE A 1 242 ? -15.641 -11.711 -21.688 1 98.38 242 ILE A O 1
ATOM 1773 N N . TYR A 1 243 ? -14.016 -10.891 -20.359 1 98.62 243 TYR A N 1
ATOM 1774 C CA . TYR A 1 243 ? -13.32 -12.164 -20.234 1 98.62 243 TYR A CA 1
ATOM 1775 C C . TYR A 1 243 ? -13.898 -12.984 -19.094 1 98.62 243 TYR A C 1
ATOM 1777 O O . TYR A 1 243 ? -13.961 -14.219 -19.172 1 98.62 243 TYR A O 1
ATOM 1785 N N . ALA A 1 244 ? -14.219 -12.359 -17.969 1 98.75 244 ALA A N 1
ATOM 1786 C CA . ALA A 1 244 ? -14.734 -13.008 -16.766 1 98.75 244 ALA A CA 1
ATOM 1787 C C . ALA A 1 244 ? -15.359 -11.992 -15.812 1 98.75 244 ALA A C 1
ATOM 1789 O O . ALA A 1 244 ? -15.32 -10.789 -16.062 1 98.75 244 ALA A O 1
ATOM 1790 N N . GLU A 1 245 ? -16.062 -12.469 -14.836 1 98.69 245 GLU A N 1
ATOM 1791 C CA . GLU A 1 245 ? -16.609 -11.641 -13.766 1 98.69 245 GLU A CA 1
ATOM 1792 C C . GLU A 1 245 ? -15.898 -11.914 -12.445 1 98.69 245 GLU A C 1
ATOM 1794 O O . GLU A 1 245 ? -15.625 -13.062 -12.102 1 98.69 245 GLU A O 1
ATOM 1799 N N . VAL A 1 246 ? -15.461 -10.859 -11.734 1 98.81 246 VAL A N 1
ATOM 1800 C CA . VAL A 1 246 ? -15.016 -11.031 -10.359 1 98.81 246 VAL A CA 1
ATOM 1801 C C . VAL A 1 246 ? -16.219 -11.18 -9.43 1 98.81 246 VAL A C 1
ATOM 1803 O O . VAL A 1 246 ? -16.953 -10.211 -9.188 1 98.81 246 VAL A O 1
ATOM 1806 N N . VAL A 1 247 ? -16.391 -12.406 -8.836 1 98.69 247 VAL A N 1
ATOM 1807 C CA . VAL A 1 247 ? -17.656 -12.648 -8.133 1 98.69 247 VAL A CA 1
ATOM 1808 C C . VAL A 1 247 ? -17.391 -12.812 -6.637 1 98.69 247 VAL A C 1
ATOM 1810 O O . VAL A 1 247 ? -18.312 -12.711 -5.824 1 98.69 247 VAL A O 1
ATOM 1813 N N . GLY A 1 248 ? -16.141 -13.008 -6.309 1 98.75 248 GLY A N 1
ATOM 1814 C CA . GLY A 1 248 ? -15.805 -13.211 -4.91 1 98.75 248 GLY A CA 1
ATOM 1815 C C . GLY A 1 248 ? -14.453 -12.641 -4.527 1 98.75 248 GLY A C 1
ATOM 1816 O O . GLY A 1 248 ? -13.508 -12.695 -5.316 1 98.75 248 GLY A O 1
ATOM 1817 N N . PHE A 1 249 ? -14.383 -12.117 -3.395 1 98.88 249 PHE A N 1
ATOM 1818 C CA . PHE A 1 249 ? -13.164 -11.57 -2.801 1 98.88 249 PHE A CA 1
ATOM 1819 C C . PHE A 1 249 ? -13.117 -11.852 -1.303 1 98.88 249 PHE A C 1
ATOM 1821 O O . PHE A 1 249 ? -14.062 -11.531 -0.579 1 98.88 249 PHE A O 1
ATOM 1828 N N . GLY A 1 250 ? -12 -12.508 -0.86 1 98.88 250 GLY A N 1
ATOM 1829 C CA . GLY A 1 250 ? -11.82 -12.828 0.548 1 98.88 250 GLY A CA 1
ATOM 1830 C C . GLY A 1 250 ? -10.461 -12.438 1.084 1 98.88 250 GLY A C 1
ATOM 1831 O O . GLY A 1 250 ? -9.453 -12.555 0.38 1 98.88 250 GLY A O 1
ATOM 1832 N N . MET A 1 251 ? -10.453 -11.961 2.301 1 98.81 251 MET A N 1
ATOM 1833 C CA . MET A 1 251 ? -9.234 -11.586 3.006 1 98.81 251 MET A CA 1
ATOM 1834 C C . MET A 1 251 ? -9.211 -12.188 4.406 1 98.81 251 MET A C 1
ATOM 1836 O O . MET A 1 251 ? -10.258 -12.461 4.988 1 98.81 251 MET A O 1
ATOM 1840 N N . SER A 1 252 ? -8.016 -12.406 4.898 1 98.81 252 SER A N 1
ATOM 1841 C CA . SER A 1 252 ? -7.809 -12.852 6.27 1 98.81 252 SER A CA 1
ATOM 1842 C C . SER A 1 252 ? -6.379 -12.578 6.727 1 98.81 252 SER A C 1
ATOM 1844 O O . SER A 1 252 ? -5.543 -12.141 5.938 1 98.81 252 SER A O 1
ATOM 1846 N N . SER A 1 253 ? -6.195 -12.781 7.988 1 98.56 253 SER A N 1
ATOM 1847 C CA . SER A 1 253 ? -4.859 -12.781 8.57 1 98.56 253 SER A CA 1
ATOM 1848 C C . SER A 1 253 ? -4.598 -14.055 9.359 1 98.56 253 SER A C 1
ATOM 1850 O O . SER A 1 253 ? -5.488 -14.57 10.039 1 98.56 253 SER A O 1
ATOM 1852 N N . ASP A 1 254 ? -3.375 -14.523 9.25 1 97.44 254 ASP A N 1
ATOM 1853 C CA . ASP A 1 254 ? -2.971 -15.688 10.031 1 97.44 254 ASP A CA 1
ATOM 1854 C C . ASP A 1 254 ? -2.932 -15.359 11.523 1 97.44 254 ASP A C 1
ATOM 1856 O O . ASP A 1 254 ? -3.291 -16.188 12.359 1 97.44 254 ASP A O 1
ATOM 1860 N N . ALA A 1 255 ? -2.486 -14.117 11.805 1 96.88 255 ALA A N 1
ATOM 1861 C CA . ALA A 1 255 ? -2.246 -13.703 13.188 1 96.88 255 ALA A CA 1
ATOM 1862 C C . ALA A 1 255 ? -1.373 -14.719 13.922 1 96.88 255 ALA A C 1
ATOM 1864 O O . ALA A 1 255 ? -1.646 -15.062 15.07 1 96.88 255 ALA A O 1
ATOM 1865 N N . TYR A 1 256 ? -0.31 -15.195 13.281 1 93.62 256 TYR A N 1
ATOM 1866 C CA . TYR A 1 256 ? 0.439 -16.344 13.781 1 93.62 256 TYR A CA 1
ATOM 1867 C C . TYR A 1 256 ? 1.936 -16.062 13.789 1 93.62 256 TYR A C 1
ATOM 1869 O O . TYR A 1 256 ? 2.584 -16.125 14.836 1 93.62 256 TYR A O 1
ATOM 1877 N N . HIS A 1 257 ? 2.482 -15.758 12.711 1 90.81 257 HIS A N 1
ATOM 1878 C CA . HIS A 1 257 ? 3.906 -15.508 12.516 1 90.81 257 HIS A CA 1
ATOM 1879 C C . HIS A 1 257 ? 4.145 -14.562 11.344 1 90.81 257 HIS A C 1
ATOM 1881 O O . HIS A 1 257 ? 3.314 -14.477 10.438 1 90.81 257 HIS A O 1
ATOM 1887 N N . MET A 1 258 ? 5.32 -13.938 11.297 1 90.75 258 MET A N 1
ATOM 1888 C CA . MET A 1 258 ? 5.609 -12.898 10.312 1 90.75 258 MET A CA 1
ATOM 1889 C C . MET A 1 258 ? 5.883 -13.508 8.938 1 90.75 258 MET A C 1
ATOM 1891 O O . MET A 1 258 ? 5.621 -12.883 7.914 1 90.75 258 MET A O 1
ATOM 1895 N N . THR A 1 259 ? 6.457 -14.734 8.977 1 86.44 259 THR A N 1
ATOM 1896 C CA . THR A 1 259 ? 6.895 -15.242 7.68 1 86.44 259 THR A CA 1
ATOM 1897 C C . THR A 1 259 ? 6.312 -16.625 7.422 1 86.44 259 THR A C 1
ATOM 1899 O O . THR A 1 259 ? 6.316 -17.109 6.289 1 86.44 259 THR A O 1
ATOM 1902 N N . SER A 1 260 ? 5.805 -17.266 8.414 1 89.56 260 SER A N 1
ATOM 1903 C CA . SER A 1 260 ? 5.332 -18.641 8.273 1 89.56 260 SER A CA 1
ATOM 1904 C C . SER A 1 260 ? 3.824 -18.719 8.492 1 89.56 260 SER A C 1
ATOM 1906 O O . SER A 1 260 ? 3.275 -18.031 9.352 1 89.56 260 SER A O 1
ATOM 1908 N N . PRO A 1 261 ? 3.193 -19.562 7.715 1 90.56 261 PRO A N 1
ATOM 1909 C CA . PRO A 1 261 ? 1.771 -19.812 7.965 1 90.56 261 PRO A CA 1
ATOM 1910 C C . PRO A 1 261 ? 1.534 -20.797 9.094 1 90.56 261 PRO A C 1
ATOM 1912 O O . PRO A 1 261 ? 2.43 -21.578 9.438 1 90.56 261 PRO A O 1
ATOM 1915 N N . PRO A 1 262 ? 0.303 -20.75 9.664 1 93.25 262 PRO A N 1
ATOM 1916 C CA . PRO A 1 262 ? -0.042 -21.875 10.531 1 93.25 262 PRO A CA 1
ATOM 1917 C C . PRO A 1 262 ? -0.015 -23.219 9.789 1 93.25 262 PRO A C 1
ATOM 1919 O O . PRO A 1 262 ? -0.402 -23.297 8.625 1 93.25 262 PRO A O 1
ATOM 1922 N N . GLU A 1 263 ? 0.301 -24.297 10.438 1 90.69 263 GLU A N 1
ATOM 1923 C CA . GLU A 1 263 ? 0.468 -25.609 9.836 1 90.69 263 GLU A CA 1
ATOM 1924 C C . GLU A 1 263 ? -0.84 -26.109 9.234 1 90.69 263 GLU A C 1
ATOM 1926 O O . GLU A 1 263 ? -0.835 -26.781 8.195 1 90.69 263 GLU A O 1
ATOM 1931 N N . ASN A 1 264 ? -1.869 -25.797 9.867 1 93.75 264 ASN A N 1
ATOM 1932 C CA . ASN A 1 264 ? -3.158 -26.297 9.398 1 93.75 264 ASN A CA 1
ATOM 1933 C C . ASN A 1 264 ? -3.736 -25.406 8.297 1 93.75 264 ASN A C 1
ATOM 1935 O O . ASN A 1 264 ? -4.84 -25.656 7.809 1 93.75 264 ASN A O 1
ATOM 1939 N N . GLY A 1 265 ? -3.051 -24.359 7.961 1 96.5 265 GLY A N 1
ATOM 1940 C CA . GLY A 1 265 ? -3.473 -23.5 6.875 1 96.5 265 GLY A CA 1
ATOM 1941 C C . GLY A 1 265 ? -4.73 -22.703 7.191 1 96.5 265 GLY A C 1
ATOM 1942 O O . GLY A 1 265 ? -5.477 -22.328 6.285 1 96.5 265 GLY A O 1
ATOM 1943 N N . ALA A 1 266 ? -4.992 -22.406 8.438 1 97.12 266 ALA A N 1
ATOM 1944 C CA . ALA A 1 266 ? -6.254 -21.812 8.875 1 97.12 266 ALA A CA 1
ATOM 1945 C C . ALA A 1 266 ? -6.453 -20.438 8.242 1 97.12 266 ALA A C 1
ATOM 1947 O O . ALA A 1 266 ? -7.574 -20.062 7.891 1 97.12 266 ALA A O 1
ATOM 1948 N N . GLY A 1 267 ? -5.395 -19.609 8.172 1 97.62 267 GLY A N 1
ATOM 1949 C CA . GLY A 1 267 ? -5.516 -18.297 7.559 1 97.62 267 GLY A CA 1
ATOM 1950 C C . GLY A 1 267 ? -5.855 -18.359 6.082 1 97.62 267 GLY A C 1
ATOM 1951 O O . GLY A 1 267 ? -6.723 -17.625 5.613 1 97.62 267 GLY A O 1
ATOM 1952 N N . ALA A 1 268 ? -5.137 -19.219 5.379 1 98.31 268 ALA A N 1
ATOM 1953 C CA . ALA A 1 268 ? -5.43 -19.438 3.967 1 98.31 268 ALA A CA 1
ATOM 1954 C C . ALA A 1 268 ? -6.863 -19.922 3.771 1 98.31 268 ALA A C 1
ATOM 1956 O O . ALA A 1 268 ? -7.562 -19.453 2.871 1 98.31 268 ALA A O 1
ATOM 1957 N N . ALA A 1 269 ? -7.281 -20.891 4.586 1 98.81 269 ALA A N 1
ATOM 1958 C CA . ALA A 1 269 ? -8.641 -21.422 4.523 1 98.81 269 ALA A CA 1
ATOM 1959 C C . ALA A 1 269 ? -9.672 -20.328 4.73 1 98.81 269 ALA A C 1
ATOM 1961 O O . ALA A 1 269 ? -10.672 -20.25 4.012 1 98.81 269 ALA A O 1
ATOM 1962 N N . LEU A 1 270 ? -9.414 -19.484 5.707 1 98.81 270 LEU A N 1
ATOM 1963 C CA . LEU A 1 270 ? -10.359 -18.422 6.043 1 98.81 270 LEU A CA 1
ATOM 1964 C C . LEU A 1 270 ? -10.516 -17.453 4.879 1 98.81 270 LEU A C 1
ATOM 1966 O O . LEU A 1 270 ? -11.625 -16.984 4.605 1 98.81 270 LEU A O 1
ATOM 1970 N N . ALA A 1 271 ? -9.445 -17.109 4.191 1 98.88 271 ALA A N 1
ATOM 1971 C CA . ALA A 1 271 ? -9.539 -16.25 3.02 1 98.88 271 ALA A CA 1
ATOM 1972 C C . ALA A 1 271 ? -10.414 -16.875 1.939 1 98.88 271 ALA A C 1
ATOM 1974 O O . ALA A 1 271 ? -11.227 -16.188 1.314 1 98.88 271 ALA A O 1
ATOM 1975 N N . MET A 1 272 ? -10.242 -18.156 1.692 1 98.94 272 MET A N 1
ATOM 1976 C CA . MET A 1 272 ? -11.055 -18.859 0.698 1 98.94 272 MET A CA 1
ATOM 1977 C C . MET A 1 272 ? -12.516 -18.906 1.119 1 98.94 272 MET A C 1
ATOM 1979 O O . MET A 1 272 ? -13.414 -18.672 0.3 1 98.94 272 MET A O 1
ATOM 1983 N N . VAL A 1 273 ? -12.75 -19.188 2.375 1 98.88 273 VAL A N 1
ATOM 1984 C CA . VAL A 1 273 ? -14.109 -19.234 2.896 1 98.88 273 VAL A CA 1
ATOM 1985 C C . VAL A 1 273 ? -14.781 -17.875 2.719 1 98.88 273 VAL A C 1
ATOM 1987 O O . VAL A 1 273 ? -15.938 -17.797 2.311 1 98.88 273 VAL A O 1
ATOM 1990 N N . ASN A 1 274 ? -14.055 -16.812 3.045 1 98.88 274 ASN A N 1
ATOM 1991 C CA . ASN A 1 274 ? -14.602 -15.469 2.9 1 98.88 274 ASN A CA 1
ATOM 1992 C C . ASN A 1 274 ? -14.898 -15.141 1.44 1 98.88 274 ASN A C 1
ATOM 1994 O O . ASN A 1 274 ? -15.875 -14.445 1.145 1 98.88 274 ASN A O 1
ATOM 1998 N N . ALA A 1 275 ? -14.047 -15.594 0.522 1 98.88 275 ALA A N 1
ATOM 1999 C CA . ALA A 1 275 ? -14.297 -15.383 -0.902 1 98.88 275 ALA A CA 1
ATOM 2000 C C . ALA A 1 275 ? -15.531 -16.141 -1.364 1 98.88 275 ALA A C 1
ATOM 2002 O O . ALA A 1 275 ? -16.328 -15.633 -2.158 1 98.88 275 ALA A O 1
ATOM 2003 N N . LEU A 1 276 ? -15.695 -17.375 -0.914 1 98.88 276 LEU A N 1
ATOM 2004 C CA . LEU A 1 276 ? -16.859 -18.188 -1.253 1 98.88 276 LEU A CA 1
ATOM 2005 C C . LEU A 1 276 ? -18.141 -17.562 -0.716 1 98.88 276 LEU A C 1
ATOM 2007 O O . LEU A 1 276 ? -19.172 -17.562 -1.398 1 98.88 276 LEU A O 1
ATOM 2011 N N . ARG A 1 277 ? -18.047 -17.062 0.487 1 98.56 277 ARG A N 1
ATOM 2012 C CA . ARG A 1 277 ? -19.188 -16.359 1.072 1 98.56 277 ARG A CA 1
ATOM 2013 C C . ARG A 1 277 ? -19.578 -15.148 0.235 1 98.56 277 ARG A C 1
ATOM 2015 O O . ARG A 1 277 ? -20.75 -14.922 -0.04 1 98.56 277 ARG A O 1
ATOM 2022 N N . ASP A 1 278 ? -18.578 -14.406 -0.155 1 98.44 278 ASP A N 1
ATOM 2023 C CA . ASP A 1 278 ? -18.797 -13.219 -0.975 1 98.44 278 ASP A CA 1
ATOM 2024 C C . ASP A 1 278 ? -19.438 -13.594 -2.312 1 98.44 278 ASP A C 1
ATOM 2026 O O . ASP A 1 278 ? -20.312 -12.883 -2.807 1 98.44 278 ASP A O 1
ATOM 2030 N N . ALA A 1 279 ? -18.984 -14.664 -2.918 1 98.62 279 ALA A N 1
ATOM 2031 C CA . ALA A 1 279 ? -19.469 -15.133 -4.211 1 98.62 279 ALA A CA 1
ATOM 2032 C C . ALA A 1 279 ? -20.828 -15.82 -4.066 1 98.62 279 ALA A C 1
ATOM 2034 O O . ALA A 1 279 ? -21.531 -16.031 -5.059 1 98.62 279 ALA A O 1
ATOM 2035 N N . ALA A 1 280 ? -21.188 -16.172 -2.828 1 98.56 280 ALA A N 1
ATOM 2036 C CA . ALA A 1 280 ? -22.422 -16.906 -2.529 1 98.56 280 ALA A CA 1
ATOM 2037 C C . ALA A 1 280 ? -22.469 -18.219 -3.311 1 98.56 280 ALA A C 1
ATOM 2039 O O . ALA A 1 280 ? -23.484 -18.531 -3.951 1 98.56 280 ALA A O 1
ATOM 2040 N N . ILE A 1 281 ? -21.422 -19 -3.287 1 98.69 281 ILE A N 1
ATOM 2041 C CA . ILE A 1 281 ? -21.391 -20.312 -3.936 1 98.69 281 ILE A CA 1
ATOM 2042 C C . ILE A 1 281 ? -20.766 -21.344 -2.996 1 98.69 281 ILE A C 1
ATOM 2044 O O . ILE A 1 281 ? -20.062 -20.984 -2.047 1 98.69 281 ILE A O 1
ATOM 2048 N N . GLU A 1 282 ? -21.047 -22.562 -3.266 1 98.5 282 GLU A N 1
ATOM 2049 C CA . GLU A 1 282 ? -20.438 -23.672 -2.539 1 98.5 282 GLU A CA 1
ATOM 2050 C C . GLU A 1 282 ? -19.047 -24.016 -3.104 1 98.5 282 GLU A C 1
ATOM 2052 O O . GLU A 1 282 ? -18.812 -23.844 -4.301 1 98.5 282 GLU A O 1
ATOM 2057 N N . PRO A 1 283 ? -18.188 -24.516 -2.254 1 98.62 283 PRO A N 1
ATOM 2058 C CA . PRO A 1 283 ? -16.828 -24.828 -2.707 1 98.62 283 PRO A CA 1
ATOM 2059 C C . PRO A 1 283 ? -16.828 -25.75 -3.924 1 98.62 283 PRO A C 1
ATOM 2061 O O . PRO A 1 283 ? -15.953 -25.625 -4.789 1 98.62 283 PRO A O 1
ATOM 2064 N N . GLY A 1 284 ? -17.812 -26.625 -4.016 1 98.38 284 GLY A N 1
ATOM 2065 C CA . GLY A 1 284 ? -17.859 -27.609 -5.074 1 98.38 284 GLY A CA 1
ATOM 2066 C C . GLY A 1 284 ? -18.031 -27.016 -6.453 1 98.38 284 GLY A C 1
ATOM 2067 O O . GLY A 1 284 ? -17.797 -27.688 -7.465 1 98.38 284 GLY A O 1
ATOM 2068 N N . LYS A 1 285 ? -18.406 -25.766 -6.547 1 98.5 285 LYS A N 1
ATOM 2069 C CA . LYS A 1 285 ? -18.578 -25.094 -7.828 1 98.5 285 LYS A CA 1
ATOM 2070 C C . LYS A 1 285 ? -17.25 -24.656 -8.414 1 98.5 285 LYS A C 1
ATOM 2072 O O . LYS A 1 285 ? -17.141 -24.391 -9.609 1 98.5 285 LYS A O 1
ATOM 2077 N N . ILE A 1 286 ? -16.234 -24.578 -7.613 1 98.88 286 ILE A N 1
ATOM 2078 C CA . ILE A 1 286 ? -14.914 -24.188 -8.078 1 98.88 286 ILE A CA 1
ATOM 2079 C C . ILE A 1 286 ? -14.266 -25.328 -8.836 1 98.88 286 ILE A C 1
ATOM 2081 O O . ILE A 1 286 ? -14.109 -26.438 -8.297 1 98.88 286 ILE A O 1
ATOM 2085 N N . GLY A 1 287 ? -13.875 -25.078 -10.055 1 98.81 287 GLY A N 1
ATOM 2086 C CA . GLY A 1 287 ? -13.242 -26.109 -10.859 1 98.81 287 GLY A CA 1
ATOM 2087 C C . GLY A 1 287 ? -11.727 -26.062 -10.82 1 98.81 287 GLY A C 1
ATOM 2088 O O . GLY A 1 287 ? -11.055 -27.062 -11.086 1 98.81 287 GLY A O 1
ATOM 2089 N N . TYR A 1 288 ? -11.242 -24.891 -10.547 1 98.94 288 TYR A N 1
ATOM 2090 C CA . TYR A 1 288 ? -9.805 -24.688 -10.617 1 98.94 288 TYR A CA 1
ATOM 2091 C C . TYR A 1 288 ? -9.336 -23.703 -9.547 1 98.94 288 TYR A C 1
ATOM 2093 O O . TYR A 1 288 ? -9.938 -22.641 -9.367 1 98.94 288 TYR A O 1
ATOM 2101 N N . VAL A 1 289 ? -8.328 -24.109 -8.766 1 98.94 289 VAL A N 1
ATOM 2102 C CA . VAL A 1 289 ? -7.633 -23.234 -7.832 1 98.94 289 VAL A CA 1
ATOM 2103 C C . VAL A 1 289 ? -6.227 -22.938 -8.344 1 98.94 289 VAL A C 1
ATOM 2105 O O . VAL A 1 289 ? -5.383 -23.844 -8.406 1 98.94 289 VAL A O 1
ATOM 2108 N N . ASN A 1 290 ? -6 -21.75 -8.836 1 98.94 290 ASN A N 1
ATOM 2109 C CA . ASN A 1 290 ? -4.629 -21.281 -8.992 1 98.94 290 ASN A CA 1
ATOM 2110 C C . ASN A 1 290 ? -3.992 -20.969 -7.637 1 98.94 290 ASN A C 1
ATOM 2112 O O . ASN A 1 290 ? -4.234 -19.906 -7.066 1 98.94 290 ASN A O 1
ATOM 2116 N N . ALA A 1 291 ? -3.176 -21.812 -7.168 1 98.88 291 ALA A N 1
ATOM 2117 C CA . ALA A 1 291 ? -2.674 -21.797 -5.797 1 98.88 291 ALA A CA 1
ATOM 2118 C C . ALA A 1 291 ? -1.517 -20.812 -5.645 1 98.88 291 ALA A C 1
ATOM 2120 O O . ALA A 1 291 ? -0.912 -20.406 -6.637 1 98.88 291 ALA A O 1
ATOM 2121 N N . HIS A 1 292 ? -1.294 -20.375 -4.398 1 98.62 292 HIS A N 1
ATOM 2122 C CA . HIS A 1 292 ? -0.069 -19.641 -4.098 1 98.62 292 HIS A CA 1
ATOM 2123 C C . HIS A 1 292 ? 1.164 -20.5 -4.352 1 98.62 292 HIS A C 1
ATOM 2125 O O . HIS A 1 292 ? 2.078 -20.094 -5.07 1 98.62 292 HIS A O 1
ATOM 2131 N N . GLY A 1 293 ? 1.248 -21.734 -3.812 1 98.06 293 GLY A N 1
ATOM 2132 C CA . GLY A 1 293 ? 2.176 -22.797 -4.18 1 98.06 293 GLY A CA 1
ATOM 2133 C C . GLY A 1 293 ? 3.596 -22.297 -4.387 1 98.06 293 GLY A C 1
ATOM 2134 O O . GLY A 1 293 ? 4.121 -22.359 -5.5 1 98.06 293 GLY A O 1
ATOM 2135 N N . THR A 1 294 ? 4.324 -21.969 -3.346 1 96 294 THR A N 1
ATOM 2136 C CA . THR A 1 294 ? 5.594 -21.25 -3.459 1 96 294 THR A CA 1
ATOM 2137 C C . THR A 1 294 ? 6.762 -22.234 -3.49 1 96 294 THR A C 1
ATOM 2139 O O . THR A 1 294 ? 7.91 -21.844 -3.688 1 96 294 THR A O 1
ATOM 2142 N N . SER A 1 295 ? 6.555 -23.5 -3.334 1 98.06 295 SER A N 1
ATOM 2143 C CA . SER A 1 295 ? 7.637 -24.484 -3.254 1 98.06 295 SER A CA 1
ATOM 2144 C C . SER A 1 295 ? 8.359 -24.391 -1.917 1 98.06 295 SER A C 1
ATOM 2146 O O . SER A 1 295 ? 9.57 -24.609 -1.846 1 98.06 295 SER A O 1
ATOM 2148 N N . THR A 1 296 ? 7.734 -23.922 -0.895 1 96.38 296 THR A N 1
ATOM 2149 C CA . THR A 1 296 ? 8.273 -23.953 0.46 1 96.38 296 THR A CA 1
ATOM 2150 C C . THR A 1 296 ? 7.625 -25.062 1.275 1 96.38 296 THR A C 1
ATOM 2152 O O . THR A 1 296 ? 6.43 -25.328 1.132 1 96.38 296 THR A O 1
ATOM 2155 N N . PRO A 1 297 ? 8.383 -25.734 2.102 1 95.25 297 PRO A N 1
ATOM 2156 C CA . PRO A 1 297 ? 7.848 -26.891 2.838 1 95.25 297 PRO A CA 1
ATOM 2157 C C . PRO A 1 297 ? 6.609 -26.531 3.658 1 95.25 297 PRO A C 1
ATOM 2159 O O . PRO A 1 297 ? 5.551 -27.141 3.484 1 95.25 297 PRO A O 1
ATOM 2162 N N . ALA A 1 298 ? 6.676 -25.484 4.43 1 94.25 298 ALA A N 1
ATOM 2163 C CA . ALA A 1 298 ? 5.57 -25.125 5.305 1 94.25 298 ALA A CA 1
ATOM 2164 C C . ALA A 1 298 ? 4.395 -24.562 4.508 1 94.25 298 ALA A C 1
ATOM 2166 O O . ALA A 1 298 ? 3.242 -24.938 4.75 1 94.25 298 ALA A O 1
ATOM 2167 N N . GLY A 1 299 ? 4.648 -23.703 3.562 1 96.19 299 GLY A N 1
ATOM 2168 C CA . GLY A 1 299 ? 3.602 -23.047 2.805 1 96.19 299 GLY A CA 1
ATOM 2169 C C . GLY A 1 299 ? 2.783 -24 1.958 1 96.19 299 GLY A C 1
ATOM 2170 O O . GLY A 1 299 ? 1.553 -23.922 1.934 1 96.19 299 GLY A O 1
ATOM 2171 N N . ASP A 1 300 ? 3.455 -24.906 1.277 1 97.75 300 ASP A N 1
ATOM 2172 C CA . ASP A 1 300 ? 2.775 -25.844 0.384 1 97.75 300 ASP A CA 1
ATOM 2173 C C . ASP A 1 300 ? 1.856 -26.781 1.166 1 97.75 300 ASP A C 1
ATOM 2175 O O . ASP A 1 300 ? 0.71 -27 0.771 1 97.75 300 ASP A O 1
ATOM 2179 N N . LYS A 1 301 ? 2.391 -27.312 2.221 1 97.38 301 LYS A N 1
ATOM 2180 C CA . LYS A 1 301 ? 1.598 -28.219 3.033 1 97.38 301 LYS A CA 1
ATOM 2181 C C . LYS A 1 301 ? 0.393 -27.516 3.646 1 97.38 301 LYS A C 1
ATOM 2183 O O . LYS A 1 301 ? -0.711 -28.062 3.67 1 97.38 301 LYS A O 1
ATOM 2188 N N . ALA A 1 302 ? 0.641 -26.359 4.184 1 97.5 302 ALA A N 1
ATOM 2189 C CA . ALA A 1 302 ? -0.427 -25.562 4.793 1 97.5 302 ALA A CA 1
ATOM 2190 C C . ALA A 1 302 ? -1.532 -25.266 3.783 1 97.5 302 ALA A C 1
ATOM 2192 O O . ALA A 1 302 ? -2.719 -25.344 4.113 1 97.5 302 ALA A O 1
ATOM 2193 N N . GLU A 1 303 ? -1.188 -24.906 2.555 1 98.25 303 GLU A N 1
ATOM 2194 C CA . GLU A 1 303 ? -2.188 -24.578 1.541 1 98.25 303 GLU A CA 1
ATOM 2195 C C . GLU A 1 303 ? -2.975 -25.828 1.123 1 98.25 303 GLU A C 1
ATOM 2197 O O . GLU A 1 303 ? -4.184 -25.75 0.889 1 98.25 303 GLU A O 1
ATOM 2202 N N . ALA A 1 304 ? -2.271 -26.953 0.958 1 98.12 304 ALA A N 1
ATOM 2203 C CA . ALA A 1 304 ? -2.975 -28.188 0.648 1 98.12 304 ALA A CA 1
ATOM 2204 C C . ALA A 1 304 ? -4.016 -28.516 1.717 1 98.12 304 ALA A C 1
ATOM 2206 O O . ALA A 1 304 ? -5.156 -28.859 1.397 1 98.12 304 ALA A O 1
ATOM 2207 N N . GLN A 1 305 ? -3.598 -28.375 2.947 1 98.06 305 GLN A N 1
ATOM 2208 C CA . GLN A 1 305 ? -4.512 -28.641 4.055 1 98.06 305 GLN A CA 1
ATOM 2209 C C . GLN A 1 305 ? -5.676 -27.641 4.047 1 98.06 305 GLN A C 1
ATOM 2211 O O . GLN A 1 305 ? -6.812 -28.016 4.34 1 98.06 305 GLN A O 1
ATOM 2216 N N . ALA A 1 306 ? -5.398 -26.391 3.781 1 98.62 306 ALA A N 1
ATOM 2217 C CA . ALA A 1 306 ? -6.438 -25.359 3.703 1 98.62 306 ALA A CA 1
ATOM 2218 C C . ALA A 1 306 ? -7.484 -25.719 2.65 1 98.62 306 ALA A C 1
ATOM 2220 O O . ALA A 1 306 ? -8.688 -25.625 2.904 1 98.62 306 ALA A O 1
ATOM 2221 N N . VAL A 1 307 ? -7.031 -26.125 1.451 1 98.69 307 VAL A N 1
ATOM 2222 C CA . VAL A 1 307 ? -7.941 -26.484 0.37 1 98.69 307 VAL A CA 1
ATOM 2223 C C . VAL A 1 307 ? -8.797 -27.672 0.792 1 98.69 307 VAL A C 1
ATOM 2225 O O . VAL A 1 307 ? -10.016 -27.672 0.584 1 98.69 307 VAL A O 1
ATOM 2228 N N . LYS A 1 308 ? -8.188 -28.672 1.38 1 98.38 308 LYS A N 1
ATOM 2229 C CA . LYS A 1 308 ? -8.93 -29.844 1.838 1 98.38 308 LYS A CA 1
ATOM 2230 C C . LYS A 1 308 ? -10 -29.469 2.854 1 98.38 308 LYS A C 1
ATOM 2232 O O . LYS A 1 308 ? -11.133 -29.938 2.781 1 98.38 308 LYS A O 1
ATOM 2237 N N . SER A 1 309 ? -9.609 -28.609 3.756 1 98.38 309 SER A N 1
ATOM 2238 C CA . SER A 1 309 ? -10.531 -28.203 4.809 1 98.38 309 SER A CA 1
ATOM 2239 C C . SER A 1 309 ? -11.703 -27.422 4.242 1 98.38 309 SER A C 1
ATOM 2241 O O . SER A 1 309 ? -12.844 -27.594 4.672 1 98.38 309 SER A O 1
ATOM 2243 N N . VAL A 1 310 ? -11.516 -26.531 3.285 1 98.75 310 VAL A N 1
ATOM 2244 C CA . VAL A 1 310 ? -12.539 -25.656 2.723 1 98.75 310 VAL A CA 1
ATOM 2245 C C . VAL A 1 310 ? -13.453 -26.453 1.8 1 98.75 310 VAL A C 1
ATOM 2247 O O . VAL A 1 310 ? -14.672 -26.266 1.81 1 98.75 310 VAL A O 1
ATOM 2250 N N . PHE A 1 311 ? -12.891 -27.359 1.05 1 98.62 311 PHE A N 1
ATOM 2251 C CA . PHE A 1 311 ? -13.641 -28.016 -0.012 1 98.62 311 PHE A CA 1
ATOM 2252 C C . PHE A 1 311 ? -14.312 -29.297 0.507 1 98.62 311 PHE A C 1
ATOM 2254 O O . PHE A 1 311 ? -15.281 -29.766 -0.077 1 98.62 311 PHE A O 1
ATOM 2261 N N . GLY A 1 312 ? -13.773 -29.906 1.583 1 97.56 312 GLY A N 1
ATOM 2262 C CA . GLY A 1 312 ? -14.336 -31.141 2.076 1 97.56 312 GLY A CA 1
ATOM 2263 C C . GLY A 1 312 ? -14.312 -32.25 1.044 1 97.56 312 GLY A C 1
ATOM 2264 O O . GLY A 1 312 ? -13.266 -32.562 0.473 1 97.56 312 GLY A O 1
ATOM 2265 N N . ASP A 1 313 ? -15.492 -32.75 0.711 1 96.12 313 ASP A N 1
ATOM 2266 C CA . ASP A 1 313 ? -15.617 -33.844 -0.238 1 96.12 313 ASP A CA 1
ATOM 2267 C C . ASP A 1 313 ? -15.258 -33.406 -1.651 1 96.12 313 ASP A C 1
ATOM 2269 O O . ASP A 1 313 ? -14.781 -34.188 -2.461 1 96.12 313 ASP A O 1
ATOM 2273 N N . ALA A 1 314 ? -15.406 -32.156 -1.841 1 96.94 314 ALA A N 1
ATOM 2274 C CA . ALA A 1 314 ? -15.141 -31.609 -3.174 1 96.94 314 ALA A CA 1
ATOM 2275 C C . ALA A 1 314 ? -13.641 -31.484 -3.426 1 96.94 314 ALA A C 1
ATOM 2277 O O . ALA A 1 314 ? -13.219 -31.266 -4.562 1 96.94 314 ALA A O 1
ATOM 2278 N N . ALA A 1 315 ? -12.844 -31.672 -2.436 1 97.62 315 ALA A N 1
ATOM 2279 C CA . ALA A 1 315 ? -11.398 -31.5 -2.547 1 97.62 315 ALA A CA 1
ATOM 2280 C C . ALA A 1 315 ? -10.805 -32.5 -3.551 1 97.62 315 ALA A C 1
ATOM 2282 O O . ALA A 1 315 ? -9.789 -32.188 -4.188 1 97.62 315 ALA A O 1
ATOM 2283 N N . SER A 1 316 ? -11.398 -33.656 -3.707 1 95.19 316 SER A N 1
ATOM 2284 C CA . SER A 1 316 ? -10.883 -34.688 -4.605 1 95.19 316 SER A CA 1
ATOM 2285 C C . SER A 1 316 ? -11.18 -34.344 -6.062 1 95.19 316 SER A C 1
ATOM 2287 O O . SER A 1 316 ? -10.562 -34.906 -6.973 1 95.19 316 SER A O 1
ATOM 2289 N N . ARG A 1 317 ? -12.023 -33.375 -6.273 1 95.62 317 ARG A N 1
ATOM 2290 C CA . ARG A 1 317 ? -12.469 -33.094 -7.637 1 95.62 317 ARG A CA 1
ATOM 2291 C C . ARG A 1 317 ? -11.867 -31.797 -8.156 1 95.62 317 ARG A C 1
ATOM 2293 O O . ARG A 1 317 ? -11.727 -31.625 -9.359 1 95.62 317 ARG A O 1
ATOM 2300 N N . VAL A 1 318 ? -11.57 -30.891 -7.258 1 98.31 318 VAL A N 1
ATOM 2301 C CA . VAL A 1 318 ? -11.062 -29.594 -7.695 1 98.31 318 VAL A CA 1
ATOM 2302 C C . VAL A 1 318 ? -9.625 -29.75 -8.195 1 98.31 318 VAL A C 1
ATOM 2304 O O . VAL A 1 318 ? -8.836 -30.484 -7.609 1 98.31 318 VAL A O 1
ATOM 2307 N N . MET A 1 319 ? -9.344 -29.141 -9.375 1 98.88 319 MET A N 1
ATOM 2308 C CA . MET A 1 319 ? -7.969 -29.078 -9.867 1 98.88 319 MET A CA 1
ATOM 2309 C C . MET A 1 319 ? -7.207 -27.922 -9.211 1 98.88 319 MET A C 1
ATOM 2311 O O . MET A 1 319 ? -7.75 -26.828 -9.031 1 98.88 319 MET A O 1
ATOM 2315 N N . VAL A 1 320 ? -5.988 -28.25 -8.758 1 98.88 320 VAL A N 1
ATOM 2316 C CA . VAL A 1 320 ? -5.117 -27.25 -8.125 1 98.88 320 VAL A CA 1
ATOM 2317 C C . VAL A 1 320 ? -3.771 -27.219 -8.844 1 98.88 320 VAL A C 1
ATOM 2319 O O . VAL A 1 320 ? -3.154 -28.266 -9.078 1 98.88 320 VAL A O 1
ATOM 2322 N N . SER A 1 321 ? -3.346 -26.109 -9.297 1 98.81 321 SER A N 1
ATOM 2323 C CA . SER A 1 321 ? -1.995 -26.047 -9.844 1 98.81 321 SER A CA 1
ATOM 2324 C C . SER A 1 321 ? -1.267 -24.797 -9.367 1 98.81 321 SER A C 1
ATOM 2326 O O . SER A 1 321 ? -1.891 -23.875 -8.844 1 98.81 321 SER A O 1
ATOM 2328 N N . SER A 1 322 ? 0.056 -24.781 -9.406 1 98.88 322 SER A N 1
ATOM 2329 C CA . SER A 1 322 ? 0.902 -23.609 -9.164 1 98.88 322 SER A CA 1
ATOM 2330 C C . SER A 1 322 ? 1.711 -23.25 -10.406 1 98.88 322 SER A C 1
ATOM 2332 O O . SER A 1 322 ? 2.672 -23.938 -10.75 1 98.88 322 SER A O 1
ATOM 2334 N N . THR A 1 323 ? 1.376 -22.125 -10.953 1 98.81 323 THR A N 1
ATOM 2335 C CA . THR A 1 323 ? 2.074 -21.656 -12.148 1 98.81 323 THR A CA 1
ATOM 2336 C C . THR A 1 323 ? 3.465 -21.141 -11.781 1 98.81 323 THR A C 1
ATOM 2338 O O . THR A 1 323 ? 4.309 -20.938 -12.664 1 98.81 323 THR A O 1
ATOM 2341 N N . LYS A 1 324 ? 3.76 -21.016 -10.469 1 98.81 324 LYS A N 1
ATOM 2342 C CA . LYS A 1 324 ? 5.086 -20.594 -10.023 1 98.81 324 LYS A CA 1
ATOM 2343 C C . LYS A 1 324 ? 6.145 -21.625 -10.406 1 98.81 324 LYS A C 1
ATOM 2345 O O . LYS A 1 324 ? 7.336 -21.312 -10.461 1 98.81 324 LYS A O 1
ATOM 2350 N N . SER A 1 325 ? 5.719 -22.875 -10.609 1 98.88 325 SER A N 1
ATOM 2351 C CA . SER A 1 325 ? 6.652 -23.906 -11.07 1 98.88 325 SER A CA 1
ATOM 2352 C C . SER A 1 325 ? 7.301 -23.5 -12.391 1 98.88 325 SER A C 1
ATOM 2354 O O . SER A 1 325 ? 8.383 -23.984 -12.727 1 98.88 325 SER A O 1
ATOM 2356 N N . MET A 1 326 ? 6.672 -22.609 -13.141 1 98.88 326 MET A N 1
ATOM 2357 C CA . MET A 1 326 ? 7.168 -22.172 -14.438 1 98.88 326 MET A CA 1
ATOM 2358 C C . MET A 1 326 ? 7.715 -20.75 -14.344 1 98.88 326 MET A C 1
ATOM 2360 O O . MET A 1 326 ? 8.703 -20.422 -15 1 98.88 326 MET A O 1
ATOM 2364 N N . THR A 1 327 ? 7.148 -19.906 -13.484 1 98.81 327 THR A N 1
ATOM 2365 C CA . THR A 1 327 ? 7.457 -18.484 -13.516 1 98.81 327 THR A CA 1
ATOM 2366 C C . THR A 1 327 ? 8.312 -18.078 -12.312 1 98.81 327 THR A C 1
ATOM 2368 O O . THR A 1 327 ? 8.906 -17 -12.289 1 98.81 327 THR A O 1
ATOM 2371 N N . GLY A 1 328 ? 8.422 -18.984 -11.352 1 98.75 328 GLY A N 1
ATOM 2372 C CA . GLY A 1 328 ? 8.875 -18.5 -10.055 1 98.75 328 GLY A CA 1
ATOM 2373 C C . GLY A 1 328 ? 7.855 -17.625 -9.344 1 98.75 328 GLY A C 1
ATOM 2374 O O . GLY A 1 328 ? 6.703 -17.547 -9.773 1 98.75 328 GLY A O 1
ATOM 2375 N N . HIS A 1 329 ? 8.242 -17.125 -8.25 1 98.75 329 HIS A N 1
ATOM 2376 C CA . HIS A 1 329 ? 7.375 -16.312 -7.402 1 98.75 329 HIS A CA 1
ATOM 2377 C C . HIS A 1 329 ? 7.617 -14.82 -7.637 1 98.75 329 HIS A C 1
ATOM 2379 O O . HIS A 1 329 ? 8.625 -14.273 -7.18 1 98.75 329 HIS A O 1
ATOM 2385 N N . LEU A 1 330 ? 6.621 -14.18 -8.234 1 98.75 330 LEU A N 1
ATOM 2386 C CA . LEU A 1 330 ? 6.758 -12.789 -8.656 1 98.75 330 LEU A CA 1
ATOM 2387 C C . LEU A 1 330 ? 6.434 -11.836 -7.512 1 98.75 330 LEU A C 1
ATOM 2389 O O . LEU A 1 330 ? 6.207 -10.648 -7.734 1 98.75 330 LEU A O 1
ATOM 2393 N N . LEU A 1 331 ? 6.316 -12.305 -6.328 1 98 331 LEU A N 1
ATOM 2394 C CA . LEU A 1 331 ? 6.043 -11.531 -5.121 1 98 331 LEU A CA 1
ATOM 2395 C C . LEU A 1 331 ? 4.77 -10.711 -5.285 1 98 331 LEU A C 1
ATOM 2397 O O . LEU A 1 331 ? 3.686 -11.266 -5.484 1 98 331 LEU A O 1
ATOM 2401 N N . GLY A 1 332 ? 4.863 -9.406 -5.297 1 98.31 332 GLY A N 1
ATOM 2402 C CA . GLY A 1 332 ? 3.688 -8.555 -5.355 1 98.31 332 GLY A CA 1
ATOM 2403 C C . GLY A 1 332 ? 2.939 -8.664 -6.672 1 98.31 332 GLY A C 1
ATOM 2404 O O . GLY A 1 332 ? 1.757 -8.32 -6.75 1 98.31 332 GLY A O 1
ATOM 2405 N N . ALA A 1 333 ? 3.562 -9.125 -7.703 1 98.75 333 ALA A N 1
ATOM 2406 C CA . ALA A 1 333 ? 2.934 -9.242 -9.016 1 98.75 333 ALA A CA 1
ATOM 2407 C C . ALA A 1 333 ? 2.277 -10.609 -9.188 1 98.75 333 ALA A C 1
ATOM 2409 O O . ALA A 1 333 ? 1.484 -10.805 -10.117 1 98.75 333 ALA A O 1
ATOM 2410 N N . ALA A 1 334 ? 2.582 -11.531 -8.289 1 98.75 334 ALA A N 1
ATOM 2411 C CA . ALA A 1 334 ? 2.182 -12.922 -8.469 1 98.75 334 ALA A CA 1
ATOM 2412 C C . ALA A 1 334 ? 0.665 -13.047 -8.586 1 98.75 334 ALA A C 1
ATOM 2414 O O . ALA A 1 334 ? 0.156 -13.641 -9.531 1 98.75 334 ALA A O 1
ATOM 2415 N N . GLY A 1 335 ? -0.028 -12.461 -7.582 1 98.75 335 GLY A N 1
ATOM 2416 C CA . GLY A 1 335 ? -1.479 -12.562 -7.578 1 98.75 335 GLY A CA 1
ATOM 2417 C C . GLY A 1 335 ? -2.127 -11.938 -8.797 1 98.75 335 GLY A C 1
ATOM 2418 O O . GLY A 1 335 ? -3.195 -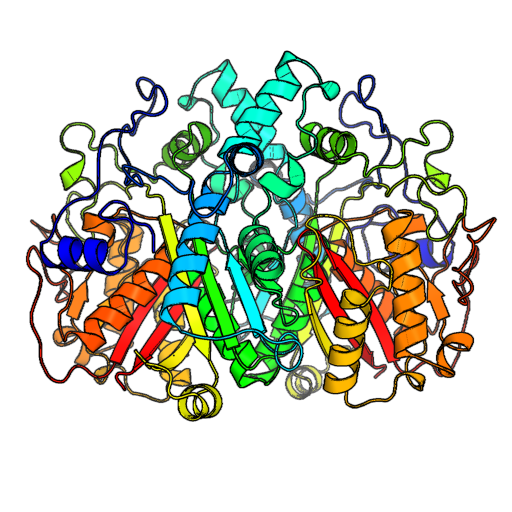12.367 -9.234 1 98.75 335 GLY A O 1
ATOM 2419 N N . ALA A 1 336 ? -1.476 -10.93 -9.352 1 98.88 336 ALA A N 1
ATOM 2420 C CA . ALA A 1 336 ? -2.021 -10.234 -10.516 1 98.88 336 ALA A CA 1
ATOM 2421 C C . ALA A 1 336 ? -1.903 -11.102 -11.773 1 98.88 336 ALA A C 1
ATOM 2423 O O . ALA A 1 336 ? -2.885 -11.297 -12.492 1 98.88 336 ALA A O 1
ATOM 2424 N N . VAL A 1 337 ? -0.704 -11.633 -12.047 1 98.88 337 VAL A N 1
ATOM 2425 C CA . VAL A 1 337 ? -0.534 -12.469 -13.227 1 98.88 337 VAL A CA 1
ATOM 2426 C C . VAL A 1 337 ? -1.351 -13.75 -13.078 1 98.88 337 VAL A C 1
ATOM 2428 O O . VAL A 1 337 ? -1.865 -14.281 -14.062 1 98.88 337 VAL A O 1
ATOM 2431 N N . GLU A 1 338 ? -1.43 -14.266 -11.883 1 98.94 338 GLU A N 1
ATOM 2432 C CA . GLU A 1 338 ? -2.15 -15.508 -11.641 1 98.94 338 GLU A CA 1
ATOM 2433 C C . GLU A 1 338 ? -3.658 -15.312 -11.766 1 98.94 338 GLU A C 1
ATOM 2435 O O . GLU A 1 338 ? -4.379 -16.219 -12.164 1 98.94 338 GLU A O 1
ATOM 2440 N N . SER A 1 339 ? -4.133 -14.094 -11.406 1 98.94 339 SER A N 1
ATOM 2441 C CA . SER A 1 33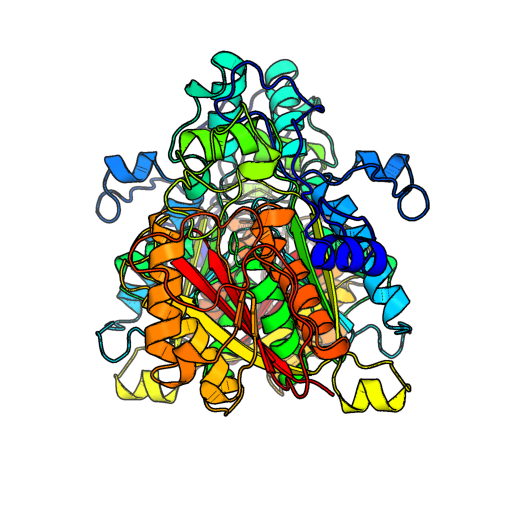9 ? -5.52 -13.773 -11.711 1 98.94 339 SER A CA 1
ATOM 2442 C C . SER A 1 339 ? -5.793 -13.852 -13.211 1 98.94 339 SER A C 1
ATOM 2444 O O . SER A 1 339 ? -6.816 -14.391 -13.633 1 98.94 339 SER A O 1
ATOM 2446 N N . ILE A 1 340 ? -4.883 -13.32 -14 1 98.94 340 ILE A N 1
ATOM 2447 C CA . ILE A 1 340 ? -5.02 -13.383 -15.453 1 98.94 340 ILE A CA 1
ATOM 2448 C C . ILE A 1 340 ? -5.008 -14.836 -15.914 1 98.94 340 ILE A C 1
ATOM 2450 O O . ILE A 1 340 ? -5.816 -15.234 -16.75 1 98.94 340 ILE A O 1
ATOM 2454 N N . TYR A 1 341 ? -4.055 -15.688 -15.328 1 98.94 341 TYR A N 1
ATOM 2455 C CA . TYR A 1 341 ? -4.016 -17.109 -15.656 1 98.94 341 TYR A CA 1
ATOM 2456 C C . TYR A 1 341 ? -5.348 -17.781 -15.352 1 98.94 341 TYR A C 1
ATOM 2458 O O . TYR A 1 341 ? -5.828 -18.609 -16.141 1 98.94 341 TYR A O 1
ATOM 2466 N N . SER A 1 342 ? -5.922 -17.453 -14.211 1 98.94 342 SER A N 1
ATOM 2467 C CA . SER A 1 342 ? -7.199 -18.031 -13.805 1 98.94 342 SER A CA 1
ATOM 2468 C C . SER A 1 342 ? -8.305 -17.672 -14.781 1 98.94 342 SER A C 1
ATOM 2470 O O . SER A 1 342 ? -9.141 -18.516 -15.133 1 98.94 342 SER A O 1
ATOM 2472 N N . ILE A 1 343 ? -8.32 -16.438 -15.227 1 98.94 343 ILE A N 1
ATOM 2473 C CA . ILE A 1 343 ? -9.312 -15.953 -16.172 1 98.94 343 ILE A CA 1
ATOM 2474 C C . ILE A 1 343 ? -9.125 -16.656 -17.516 1 98.94 343 ILE A C 1
ATOM 2476 O O . ILE A 1 343 ? -10.102 -17.078 -18.156 1 98.94 343 ILE A O 1
ATOM 2480 N N . LEU A 1 344 ? -7.852 -16.766 -17.969 1 98.88 344 LEU A N 1
ATOM 2481 C CA . LEU A 1 344 ? -7.562 -17.438 -19.234 1 98.88 344 LEU A CA 1
ATOM 2482 C C . LEU A 1 344 ? -7.918 -18.906 -19.172 1 98.88 344 LEU A C 1
ATOM 2484 O O . LEU A 1 344 ? -8.344 -19.5 -20.156 1 98.88 344 LEU A O 1
ATOM 2488 N N . ALA A 1 345 ? -7.695 -19.516 -18 1 98.94 345 ALA A N 1
ATOM 2489 C CA . ALA A 1 345 ? -8.109 -20.906 -17.797 1 98.94 345 ALA A CA 1
ATOM 2490 C C . ALA A 1 345 ? -9.609 -21.078 -18.016 1 98.94 345 ALA A C 1
ATOM 2492 O O . ALA A 1 345 ? -10.055 -22.062 -18.594 1 98.94 345 ALA A O 1
ATOM 2493 N N . LEU A 1 346 ? -10.414 -20.172 -17.469 1 98.88 346 LEU A N 1
ATOM 2494 C CA . LEU A 1 346 ? -11.859 -20.188 -17.672 1 98.88 346 LEU A CA 1
ATOM 2495 C C . LEU A 1 346 ? -12.211 -19.984 -19.141 1 98.88 346 LEU A C 1
ATOM 2497 O O . LEU A 1 346 ? -13.086 -20.656 -19.672 1 98.88 346 LEU A O 1
ATOM 2501 N N . ARG A 1 347 ? -11.516 -19.031 -19.75 1 98.38 347 ARG A N 1
ATOM 2502 C CA . ARG A 1 347 ? -11.797 -18.688 -21.141 1 98.38 347 ARG A CA 1
ATOM 2503 C C . ARG A 1 347 ? -11.508 -19.875 -22.062 1 98.38 347 ARG A C 1
ATOM 2505 O O . ARG A 1 347 ? -12.328 -20.219 -22.906 1 98.38 347 ARG A O 1
ATOM 2512 N N . ASP A 1 348 ? -10.344 -20.516 -21.875 1 98.56 348 ASP A N 1
ATOM 2513 C CA . ASP A 1 348 ? -9.875 -21.531 -22.828 1 98.56 348 ASP A CA 1
ATOM 2514 C C . ASP A 1 348 ? -10.188 -22.938 -22.312 1 98.56 348 ASP A C 1
ATOM 2516 O O . ASP A 1 348 ? -9.914 -23.922 -23 1 98.56 348 ASP A O 1
ATOM 2520 N N . GLN A 1 349 ? -10.789 -23.062 -21.156 1 98.75 349 GLN A N 1
ATOM 2521 C CA . GLN A 1 349 ? -11.086 -24.359 -20.562 1 98.75 349 GLN A CA 1
ATOM 2522 C C . GLN A 1 349 ? -9.852 -25.25 -20.562 1 98.75 349 GLN A C 1
ATOM 2524 O O . GLN A 1 349 ? -9.898 -26.391 -21.016 1 98.75 349 GLN A O 1
ATOM 2529 N N . ALA A 1 350 ? -8.789 -24.672 -20.031 1 98.88 350 ALA A N 1
ATOM 2530 C CA . ALA A 1 350 ? -7.488 -25.328 -19.922 1 98.88 350 ALA A CA 1
ATOM 2531 C C . ALA A 1 350 ? -6.777 -24.922 -18.641 1 98.88 350 ALA A C 1
ATOM 2533 O O . ALA A 1 350 ? -6.715 -23.734 -18.297 1 98.88 350 ALA A O 1
ATOM 2534 N N . VAL A 1 351 ? -6.348 -25.891 -17.875 1 98.94 351 VAL A N 1
ATOM 2535 C CA . VAL A 1 351 ? -5.691 -25.656 -16.594 1 98.94 351 VAL A CA 1
ATOM 2536 C C . VAL A 1 351 ? -4.18 -25.812 -16.75 1 98.94 351 VAL A C 1
ATOM 2538 O O . VAL A 1 351 ? -3.709 -26.859 -17.203 1 98.94 351 VAL A O 1
ATOM 2541 N N . PRO A 1 352 ? -3.4 -24.75 -16.453 1 98.94 352 PRO A N 1
ATOM 2542 C CA . PRO A 1 352 ? -1.943 -24.891 -16.531 1 98.94 352 PRO A CA 1
ATOM 2543 C C . PRO A 1 352 ? -1.396 -25.922 -15.555 1 98.94 352 PRO A C 1
ATOM 2545 O O . PRO A 1 352 ? -1.982 -26.141 -14.492 1 98.94 352 PRO A O 1
ATOM 2548 N N . PRO A 1 353 ? -0.278 -26.5 -15.891 1 98.88 353 PRO A N 1
ATOM 2549 C CA . PRO A 1 353 ? 0.272 -27.578 -15.062 1 98.88 353 PRO A CA 1
ATOM 2550 C C . PRO A 1 353 ? 1.123 -27.062 -13.906 1 98.88 353 PRO A C 1
ATOM 2552 O O . PRO A 1 353 ? 1.457 -25.875 -13.867 1 98.88 353 PRO A O 1
ATOM 2555 N N . THR A 1 354 ? 1.387 -27.906 -12.93 1 98.88 354 THR A N 1
ATOM 2556 C CA . THR A 1 354 ? 2.521 -27.797 -12.023 1 98.88 354 THR A CA 1
ATOM 2557 C C . THR A 1 354 ? 3.695 -28.641 -12.523 1 98.88 354 THR A C 1
ATOM 2559 O O . THR A 1 354 ? 3.736 -29.844 -12.312 1 98.88 354 THR A O 1
ATOM 2562 N N . ILE A 1 355 ? 4.609 -27.953 -13.117 1 98.75 355 ILE A N 1
ATOM 2563 C CA . ILE A 1 355 ? 5.75 -28.734 -13.602 1 98.75 355 ILE A CA 1
ATOM 2564 C C . ILE A 1 355 ? 6.691 -29.031 -12.438 1 98.75 355 ILE A C 1
ATOM 2566 O O . ILE A 1 355 ? 6.512 -28.516 -11.328 1 98.75 355 ILE A O 1
ATOM 2570 N N . ASN A 1 356 ? 7.625 -29.953 -12.586 1 98.69 356 ASN A N 1
ATOM 2571 C CA . ASN A 1 356 ? 8.656 -30.328 -11.625 1 98.69 356 ASN A CA 1
ATOM 2572 C C . ASN A 1 356 ? 8.062 -31.062 -10.43 1 98.69 356 ASN A C 1
ATOM 2574 O O . ASN A 1 356 ? 8.727 -31.219 -9.398 1 98.69 356 ASN A O 1
ATOM 2578 N N . LEU A 1 357 ? 6.742 -31.422 -10.445 1 98.81 357 LEU A N 1
ATOM 2579 C CA . LEU A 1 357 ? 6.133 -32.219 -9.375 1 98.81 357 LEU A CA 1
ATOM 2580 C C . LEU A 1 357 ? 6.293 -33.719 -9.656 1 98.81 357 LEU A C 1
ATOM 2582 O O . LEU A 1 357 ? 5.336 -34.375 -10.055 1 98.81 357 LEU A O 1
ATOM 2586 N N . ASP A 1 358 ? 7.461 -34.25 -9.281 1 98.44 358 ASP A N 1
ATOM 2587 C CA . ASP A 1 358 ? 7.832 -35.625 -9.562 1 98.44 358 ASP A CA 1
ATOM 2588 C C . ASP A 1 358 ? 7.418 -36.531 -8.422 1 98.44 358 ASP A C 1
ATOM 2590 O O . ASP A 1 358 ? 6.977 -37.656 -8.664 1 98.44 358 ASP A O 1
ATOM 2594 N N . ASN A 1 359 ? 7.613 -36.062 -7.207 1 97.88 359 ASN A N 1
ATOM 2595 C CA . ASN A 1 359 ? 7.305 -36.844 -6.004 1 97.88 359 ASN A CA 1
ATOM 2596 C C . ASN A 1 359 ? 6.535 -36 -4.984 1 97.88 359 ASN A C 1
ATOM 2598 O O . ASN A 1 359 ? 7.129 -35.438 -4.066 1 97.88 359 ASN A O 1
ATOM 2602 N N . PRO A 1 360 ? 5.207 -36.031 -5.121 1 98.06 360 PRO A N 1
ATOM 2603 C CA . PRO A 1 360 ? 4.434 -35.25 -4.16 1 98.06 360 PRO A CA 1
ATOM 2604 C C . PRO A 1 360 ? 4.77 -35.594 -2.709 1 98.06 360 PRO A C 1
ATOM 2606 O O . PRO A 1 360 ? 4.961 -36.781 -2.377 1 98.06 360 PRO A O 1
ATOM 2609 N N . ASP A 1 361 ? 4.883 -34.656 -1.902 1 98 361 ASP A N 1
ATOM 2610 C CA . ASP A 1 361 ? 5.188 -34.812 -0.483 1 98 361 ASP A CA 1
ATOM 2611 C C . ASP A 1 361 ? 4.004 -35.406 0.273 1 98 361 ASP A C 1
ATOM 2613 O O . ASP A 1 361 ? 2.873 -35.375 -0.214 1 98 361 ASP A O 1
ATOM 2617 N N . GLU A 1 362 ? 4.297 -36 1.468 1 96.69 362 GLU A N 1
ATOM 2618 C CA . GLU A 1 362 ? 3.232 -36.5 2.328 1 96.69 362 GLU A CA 1
ATOM 2619 C C . GLU A 1 362 ? 2.221 -35.406 2.662 1 96.69 362 GLU A C 1
ATOM 2621 O O . GLU A 1 362 ? 2.602 -34.312 3.035 1 96.69 362 GLU A O 1
ATOM 2626 N N . GLY A 1 363 ? 0.998 -35.625 2.488 1 94.88 363 GLY A N 1
ATOM 2627 C CA . GLY A 1 363 ? -0.05 -34.656 2.781 1 94.88 363 GLY A CA 1
ATOM 2628 C C . GLY A 1 363 ? -0.43 -33.812 1.585 1 94.88 363 GLY A C 1
ATOM 2629 O O . GLY A 1 363 ? -1.447 -33.125 1.608 1 94.88 363 GLY A O 1
ATOM 2630 N N . CYS A 1 364 ? 0.365 -33.844 0.577 1 97.19 364 CYS A N 1
ATOM 2631 C CA . CYS A 1 364 ? 0.094 -33.125 -0.663 1 97.19 364 CYS A CA 1
ATOM 2632 C C . CYS A 1 364 ? -0.508 -34.062 -1.711 1 97.19 364 CYS A C 1
ATOM 2634 O O . CYS A 1 364 ? 0.15 -34.406 -2.695 1 97.19 364 CYS A O 1
ATOM 2636 N N . ASP A 1 365 ? -1.807 -34.375 -1.484 1 96.94 365 ASP A N 1
ATOM 2637 C CA . ASP A 1 365 ? -2.432 -35.406 -2.277 1 96.94 365 ASP A CA 1
ATOM 2638 C C . ASP A 1 365 ? -3.625 -34.875 -3.064 1 96.94 365 ASP A C 1
ATOM 2640 O O . ASP A 1 365 ? -4.543 -35.625 -3.4 1 96.94 365 ASP A O 1
ATOM 2644 N N . LEU A 1 366 ? -3.674 -33.562 -3.287 1 98.44 366 LEU A N 1
ATOM 2645 C CA . LEU A 1 366 ? -4.695 -33 -4.164 1 98.44 366 LEU A CA 1
ATOM 2646 C C . LEU A 1 366 ? -4.344 -33.219 -5.629 1 98.44 366 LEU A C 1
ATOM 2648 O O . LEU A 1 366 ? -3.232 -33.656 -5.941 1 98.44 366 LEU A O 1
ATOM 2652 N N . ASP A 1 367 ? -5.312 -33.062 -6.508 1 98.69 367 ASP A N 1
ATOM 2653 C CA . ASP A 1 367 ? -5.016 -33.062 -7.938 1 98.69 367 ASP A CA 1
ATOM 2654 C C . ASP A 1 367 ? -4.262 -31.797 -8.352 1 98.69 367 ASP A C 1
ATOM 2656 O O . ASP A 1 367 ? -4.871 -30.812 -8.797 1 98.69 367 ASP A O 1
ATOM 2660 N N . PHE A 1 368 ? -2.967 -31.844 -8.344 1 98.88 368 PHE A N 1
ATOM 2661 C CA . PHE A 1 368 ? -2.121 -30.672 -8.539 1 98.88 368 PHE A CA 1
ATOM 2662 C C . PHE A 1 368 ? -1.805 -30.469 -10.016 1 98.88 368 PHE A C 1
ATOM 2664 O O . PHE A 1 368 ? -0.929 -29.672 -10.359 1 98.88 368 PHE A O 1
ATOM 2671 N N . VAL A 1 369 ? -2.406 -31.188 -10.93 1 98.81 369 VAL A N 1
ATOM 2672 C CA . VAL A 1 369 ? -2.213 -31.094 -12.375 1 98.81 369 VAL A CA 1
ATOM 2673 C C . VAL A 1 369 ? -0.723 -31.172 -12.703 1 98.81 369 VAL A C 1
ATOM 2675 O O . VAL A 1 369 ? -0.162 -30.25 -13.289 1 98.81 369 VAL A O 1
ATOM 2678 N N . PRO A 1 370 ? -0.048 -32.312 -12.383 1 98.75 370 PRO A N 1
ATOM 2679 C CA . PRO A 1 370 ? 1.408 -32.406 -12.516 1 98.75 370 PRO A CA 1
ATOM 2680 C C . PRO A 1 370 ? 1.866 -32.469 -13.969 1 98.75 370 PRO A C 1
ATOM 2682 O O . PRO A 1 370 ? 1.228 -33.156 -14.781 1 98.75 370 PRO A O 1
ATOM 2685 N N . HIS A 1 371 ? 2.814 -31.781 -14.445 1 98.56 371 HIS A N 1
ATOM 2686 C CA . HIS A 1 371 ? 3.682 -31.922 -15.609 1 98.56 371 HIS A CA 1
ATOM 2687 C C . HIS A 1 371 ? 3.006 -31.406 -16.875 1 98.56 371 HIS A C 1
ATOM 2689 O O . HIS A 1 371 ? 3.639 -30.719 -17.688 1 98.56 371 HIS A O 1
ATOM 2695 N N . GLU A 1 372 ? 1.71 -31.766 -17.031 1 98.69 372 GLU A N 1
ATOM 2696 C CA . GLU A 1 372 ? 1.066 -31.391 -18.281 1 98.69 372 GLU A CA 1
ATOM 2697 C C . GLU A 1 372 ? -0.242 -30.656 -18.047 1 98.69 372 GLU A C 1
ATOM 2699 O O . GLU A 1 372 ? -0.991 -30.984 -17.125 1 98.69 372 GLU A O 1
ATOM 2704 N N . ALA A 1 373 ? -0.429 -29.625 -18.859 1 98.88 373 ALA A N 1
ATOM 2705 C CA . ALA A 1 373 ? -1.701 -28.906 -18.797 1 98.88 373 ALA A CA 1
ATOM 2706 C C . ALA A 1 373 ? -2.873 -29.859 -19.062 1 98.88 373 ALA A C 1
ATOM 2708 O O . ALA A 1 373 ? -2.697 -30.922 -19.656 1 98.88 373 ALA A O 1
ATOM 2709 N N . ARG A 1 374 ? -4.047 -29.531 -18.594 1 98.75 374 ARG A N 1
ATOM 2710 C CA . ARG A 1 374 ? -5.227 -30.375 -18.766 1 98.75 374 ARG A CA 1
ATOM 2711 C C . ARG A 1 374 ? -6.355 -29.609 -19.438 1 98.75 374 ARG A C 1
ATOM 2713 O O . ARG A 1 374 ? -6.773 -28.547 -18.953 1 98.75 374 ARG A O 1
ATOM 2720 N N . GLN A 1 375 ? -6.758 -30.094 -20.562 1 98.62 375 GLN A N 1
ATOM 2721 C CA . GLN A 1 375 ? -7.969 -29.578 -21.203 1 98.62 375 GLN A CA 1
ATOM 2722 C C . GLN A 1 375 ? -9.219 -30.062 -20.469 1 98.62 375 GLN A C 1
ATOM 2724 O O . GLN A 1 375 ? -9.312 -31.234 -20.094 1 98.62 375 GLN A O 1
ATOM 2729 N N . VAL A 1 376 ? -10.133 -29.078 -20.156 1 98.44 376 VAL A N 1
ATOM 2730 C CA . VAL A 1 376 ? -11.359 -29.422 -19.438 1 98.44 376 VAL A CA 1
ATOM 2731 C C . VAL A 1 376 ? -12.562 -28.828 -20.156 1 98.44 376 VAL A C 1
ATOM 2733 O O . VAL A 1 376 ? -12.422 -28.188 -21.203 1 98.44 376 VAL A O 1
ATOM 2736 N N . SER A 1 377 ? -13.75 -29.188 -19.688 1 98 377 SER A N 1
ATOM 2737 C CA . SER A 1 377 ? -14.984 -28.609 -20.203 1 98 377 SER A CA 1
ATOM 2738 C C . SER A 1 377 ? -15.953 -28.281 -19.062 1 98 377 SER A C 1
ATOM 2740 O O . SER A 1 377 ? -15.977 -29 -18.047 1 98 377 SER A O 1
ATOM 2742 N N . GLY A 1 378 ? -16.609 -27.188 -19.203 1 97.69 378 GLY A N 1
ATOM 2743 C CA . GLY A 1 378 ? -17.703 -26.859 -18.297 1 97.69 378 GLY A CA 1
ATOM 2744 C C . GLY A 1 378 ? -17.234 -26.188 -17.016 1 97.69 378 GLY A C 1
ATOM 2745 O O . GLY A 1 378 ? -18 -26.047 -16.062 1 97.69 378 GLY A O 1
ATOM 2746 N N . MET A 1 379 ? -15.969 -25.828 -16.938 1 98.38 379 MET A N 1
ATOM 2747 C CA . MET A 1 379 ? -15.477 -25.109 -15.773 1 98.38 379 MET A CA 1
ATOM 2748 C C . MET A 1 379 ? -16.094 -23.719 -15.688 1 98.38 379 MET A C 1
ATOM 2750 O O . MET A 1 379 ? -15.953 -22.906 -16.609 1 98.38 379 MET A O 1
ATOM 2754 N N . GLU A 1 380 ? -16.719 -23.406 -14.516 1 98.62 380 GLU A N 1
ATOM 2755 C CA . GLU A 1 380 ? -17.484 -22.156 -14.398 1 98.62 380 GLU A CA 1
ATOM 2756 C C . GLU A 1 380 ? -16.766 -21.156 -13.492 1 98.62 380 GLU A C 1
ATOM 2758 O O . GLU A 1 380 ? -16.891 -19.953 -13.68 1 98.62 380 GLU A O 1
ATOM 2763 N N . TYR A 1 381 ? -16.109 -21.656 -12.461 1 98.88 381 TYR A N 1
ATOM 2764 C CA . TYR A 1 381 ? -15.461 -20.797 -11.484 1 98.88 381 TYR A CA 1
ATOM 2765 C C . TYR A 1 381 ? -14 -21.188 -11.289 1 98.88 381 TYR A C 1
ATOM 2767 O O . TYR A 1 381 ? -13.672 -22.375 -11.289 1 98.88 381 TYR A O 1
ATOM 2775 N N . ALA A 1 382 ? -13.164 -20.234 -11.172 1 98.94 382 ALA A N 1
ATOM 2776 C CA . ALA A 1 382 ? -11.773 -20.422 -10.766 1 98.94 382 ALA A CA 1
ATOM 2777 C C . ALA A 1 382 ? -11.438 -19.547 -9.562 1 98.94 382 ALA A C 1
ATOM 2779 O O . ALA A 1 382 ? -11.977 -18.438 -9.414 1 98.94 382 ALA A O 1
ATOM 2780 N N . LEU A 1 383 ? -10.641 -20.031 -8.664 1 98.94 383 LEU A N 1
ATOM 2781 C CA . LEU A 1 383 ? -10.203 -19.344 -7.461 1 98.94 383 LEU A CA 1
ATOM 2782 C C . LEU A 1 383 ? -8.695 -19.094 -7.488 1 98.94 383 LEU A C 1
ATOM 2784 O O . LEU A 1 383 ? -7.926 -19.984 -7.875 1 98.94 383 LEU A O 1
ATOM 2788 N N . CYS A 1 384 ? -8.273 -17.891 -7.207 1 98.94 384 CYS A N 1
ATOM 2789 C CA . CYS A 1 384 ? -6.867 -17.5 -7.145 1 98.94 384 CYS A CA 1
ATOM 2790 C C . CYS A 1 384 ? -6.457 -17.141 -5.719 1 98.94 384 CYS A C 1
ATOM 2792 O O . CYS A 1 384 ? -7.055 -16.266 -5.098 1 98.94 384 CYS A O 1
ATOM 2794 N N . ASN A 1 385 ? -5.414 -17.828 -5.195 1 98.81 385 ASN A N 1
ATOM 2795 C CA . ASN A 1 385 ? -4.918 -17.609 -3.842 1 98.81 385 ASN A CA 1
ATOM 2796 C C . ASN A 1 385 ? -3.607 -16.828 -3.844 1 98.81 385 ASN A C 1
ATOM 2798 O O . ASN A 1 385 ? -2.762 -17.031 -4.719 1 98.81 385 ASN A O 1
ATOM 2802 N N . SER A 1 386 ? -3.461 -15.953 -2.883 1 98.75 386 SER A N 1
ATOM 2803 C CA . SER A 1 386 ? -2.188 -15.336 -2.523 1 98.75 386 SER A CA 1
ATOM 2804 C C . SER A 1 386 ? -2.031 -15.234 -1.011 1 98.75 386 SER A C 1
ATOM 2806 O O . SER A 1 386 ? -2.953 -14.805 -0.314 1 98.75 386 SER A O 1
ATOM 2808 N N . PHE A 1 387 ? -0.868 -15.586 -0.509 1 98.31 387 PHE A N 1
ATOM 2809 C CA . PHE A 1 387 ? -0.53 -15.531 0.908 1 98.31 387 PHE A CA 1
ATOM 2810 C C . PHE A 1 387 ? 0.806 -14.828 1.119 1 98.31 387 PHE A C 1
ATOM 2812 O O . PHE A 1 387 ? 1.803 -15.18 0.482 1 98.31 387 PHE A O 1
ATOM 2819 N N . GLY A 1 388 ? 0.756 -13.828 1.978 1 95.88 388 GLY A N 1
ATOM 2820 C CA . GLY A 1 388 ? 1.942 -12.992 2.041 1 95.88 388 GLY A CA 1
ATOM 2821 C C . GLY A 1 388 ? 2.553 -12.922 3.428 1 95.88 388 GLY A C 1
ATOM 2822 O O . GLY A 1 388 ? 1.896 -13.25 4.418 1 95.88 388 GLY A O 1
ATOM 2823 N N . PHE A 1 389 ? 3.906 -12.477 3.408 1 94.12 389 PHE A N 1
ATOM 2824 C CA . PHE A 1 389 ? 4.582 -12.148 4.66 1 94.12 389 PHE A CA 1
ATOM 2825 C C . PHE A 1 389 ? 3.742 -11.188 5.492 1 94.12 389 PHE A C 1
ATOM 2827 O O . PHE A 1 389 ? 3.086 -10.297 4.945 1 94.12 389 PHE A O 1
ATOM 2834 N N . GLY A 1 390 ? 3.785 -11.367 6.797 1 94.5 390 GLY A N 1
ATOM 2835 C CA . GLY A 1 390 ? 2.928 -10.594 7.688 1 94.5 390 GLY A CA 1
ATOM 2836 C C . GLY A 1 390 ? 1.629 -11.305 8.023 1 94.5 390 GLY A C 1
ATOM 2837 O O . GLY A 1 390 ? 0.873 -10.852 8.883 1 94.5 390 GLY A O 1
ATOM 2838 N N . GLY A 1 391 ? 1.424 -12.43 7.355 1 96.88 391 GLY A N 1
ATOM 2839 C CA . GLY A 1 391 ? 0.263 -13.266 7.637 1 96.88 391 GLY A CA 1
ATOM 2840 C C . GLY A 1 391 ? -0.986 -12.805 6.906 1 96.88 391 GLY A C 1
ATOM 2841 O O . GLY A 1 391 ? -2.098 -13.219 7.25 1 96.88 391 GLY A O 1
ATOM 2842 N N . THR A 1 392 ? -0.818 -11.961 5.91 1 98.12 392 THR A N 1
ATOM 2843 C CA . THR A 1 392 ? -1.95 -11.445 5.148 1 98.12 392 THR A CA 1
ATOM 2844 C C . THR A 1 392 ? -2.312 -12.398 4.008 1 98.12 392 THR A C 1
ATOM 2846 O O . THR A 1 392 ? -1.429 -12.969 3.365 1 98.12 392 THR A O 1
ATOM 2849 N N . ASN A 1 393 ? -3.598 -12.68 3.861 1 98.81 393 ASN A N 1
ATOM 2850 C CA . ASN A 1 393 ? -4.09 -13.602 2.85 1 98.81 393 ASN A CA 1
ATOM 2851 C C . ASN A 1 393 ? -5.176 -12.969 1.988 1 98.81 393 ASN A C 1
ATOM 2853 O O . ASN A 1 393 ? -5.93 -12.109 2.461 1 98.81 393 ASN A O 1
ATOM 2857 N N . GLY A 1 394 ? -5.223 -13.367 0.745 1 98.81 394 GLY A N 1
ATOM 2858 C CA . GLY A 1 394 ? -6.27 -12.938 -0.17 1 98.81 394 GLY A CA 1
ATOM 2859 C C . GLY A 1 394 ? -6.66 -14.008 -1.171 1 98.81 394 GLY A C 1
ATOM 2860 O O . GLY A 1 394 ? -5.812 -14.781 -1.627 1 98.81 394 GLY A O 1
ATOM 2861 N N . SER A 1 395 ? -7.949 -14.117 -1.484 1 98.94 395 SER A N 1
ATOM 2862 C CA . SER A 1 395 ? -8.492 -15 -2.506 1 98.94 395 SER A CA 1
ATOM 2863 C C . SER A 1 395 ? -9.5 -14.281 -3.391 1 98.94 395 SER A C 1
ATOM 2865 O O . SER A 1 395 ? -10.289 -13.461 -2.906 1 98.94 395 SER A O 1
ATOM 2867 N N . LEU A 1 396 ? -9.383 -14.5 -4.668 1 98.94 396 LEU A N 1
ATOM 2868 C CA . LEU A 1 396 ? -10.344 -14.008 -5.645 1 98.94 396 LEU A CA 1
ATOM 2869 C C . LEU A 1 396 ? -11.055 -15.164 -6.34 1 98.94 396 LEU A C 1
ATOM 2871 O O . LEU A 1 396 ? -10.461 -16.219 -6.574 1 98.94 396 LEU A O 1
ATOM 2875 N N . ILE A 1 397 ? -12.312 -14.992 -6.645 1 99 397 ILE A N 1
ATOM 2876 C CA . ILE A 1 397 ? -13.07 -15.953 -7.441 1 99 397 ILE A CA 1
ATOM 2877 C C . ILE A 1 397 ? -13.562 -15.289 -8.727 1 99 397 ILE A C 1
ATOM 2879 O O . ILE A 1 397 ? -14.18 -14.219 -8.68 1 99 397 ILE A O 1
ATOM 2883 N N . PHE A 1 398 ? -13.234 -15.914 -9.82 1 98.94 398 PHE A N 1
ATOM 2884 C CA . PHE A 1 398 ? -13.664 -15.469 -11.141 1 98.94 398 PHE A CA 1
ATOM 2885 C C . PHE A 1 398 ? -14.711 -16.422 -11.711 1 98.94 398 PHE A C 1
ATOM 2887 O O . PHE A 1 398 ? -14.625 -17.641 -11.523 1 98.94 398 PHE A O 1
ATOM 2894 N N . LYS A 1 399 ? -15.672 -15.906 -12.445 1 98.88 399 LYS A N 1
ATOM 2895 C CA . LYS A 1 399 ? -16.734 -16.672 -13.078 1 98.88 399 LYS A CA 1
ATOM 2896 C C . LYS A 1 399 ? -16.703 -16.516 -14.594 1 98.88 399 LYS A C 1
ATOM 2898 O O . LYS A 1 399 ? -16.516 -15.406 -15.102 1 98.88 399 LYS A O 1
ATOM 2903 N N . LYS A 1 400 ? -16.891 -17.594 -15.297 1 98.31 400 LYS A N 1
ATOM 2904 C CA . LYS A 1 400 ? -16.984 -17.562 -16.75 1 98.31 400 LYS A CA 1
ATOM 2905 C C . LYS A 1 400 ? -18.203 -16.781 -17.203 1 98.31 400 LYS A C 1
ATOM 2907 O O . LYS A 1 400 ? -19.266 -16.875 -16.594 1 98.31 400 LYS A O 1
ATOM 2912 N N . ILE A 1 401 ? -18.031 -15.992 -18.281 1 93.88 401 ILE A N 1
ATOM 2913 C CA . ILE A 1 401 ? -19.141 -15.219 -18.844 1 93.88 401 ILE A CA 1
ATOM 2914 C C . ILE A 1 401 ? -19.719 -15.945 -20.047 1 93.88 401 ILE A C 1
ATOM 2916 O O . ILE A 1 401 ? -18.984 -16.562 -20.828 1 93.88 401 ILE A O 1
ATOM 2920 N N . MET B 1 1 ? -0.962 7.453 19.359 1 98.19 1 MET B N 1
ATOM 2921 C CA . MET B 1 1 ? -0.305 8.32 18.391 1 98.19 1 MET B CA 1
ATOM 2922 C C . MET B 1 1 ? 1.075 8.742 18.875 1 98.19 1 MET B C 1
ATOM 2924 O O . MET B 1 1 ? 1.285 8.914 20.078 1 98.19 1 MET B O 1
ATOM 2928 N N . LEU B 1 2 ? 2.018 8.727 18 1 98.81 2 LEU B N 1
ATOM 2929 C CA . LEU B 1 2 ? 3.34 9.328 18.156 1 98.81 2 LEU B CA 1
ATOM 2930 C C . LEU B 1 2 ? 3.521 10.492 17.188 1 98.81 2 LEU B C 1
ATOM 2932 O O . LEU B 1 2 ? 3.248 10.359 15.992 1 98.81 2 LEU B O 1
ATOM 2936 N N . SER B 1 3 ? 3.926 11.641 17.672 1 98.75 3 SER B N 1
ATOM 2937 C CA . SER B 1 3 ? 4.176 12.828 16.859 1 98.75 3 SER B CA 1
ATOM 2938 C C . SER B 1 3 ? 5.402 13.586 17.359 1 98.75 3 SER B C 1
ATOM 2940 O O . SER B 1 3 ? 5.918 13.312 18.438 1 98.75 3 SER B O 1
ATOM 2942 N N . PRO B 1 4 ? 5.875 14.562 16.578 1 98.81 4 PRO B N 1
ATOM 2943 C CA . PRO B 1 4 ? 7.039 15.344 17 1 98.81 4 PRO B CA 1
ATOM 2944 C C . PRO B 1 4 ? 6.762 16.219 18.219 1 98.81 4 PRO B C 1
ATOM 2946 O O . PRO B 1 4 ? 7.695 16.719 18.844 1 98.81 4 PRO B O 1
ATOM 2949 N N . VAL B 1 5 ? 5.488 16.344 18.625 1 98.88 5 VAL B N 1
ATOM 2950 C CA . VAL B 1 5 ? 5.191 17.219 19.75 1 98.88 5 VAL B CA 1
ATOM 2951 C C . VAL B 1 5 ? 4.68 16.406 20.938 1 98.88 5 VAL B C 1
ATOM 2953 O O . VAL B 1 5 ? 4.305 16.969 21.969 1 98.88 5 VAL B O 1
ATOM 2956 N N . GLY B 1 6 ? 4.648 15.062 20.781 1 98.62 6 GLY B N 1
ATOM 2957 C CA . GLY B 1 6 ? 4.195 14.227 21.891 1 98.62 6 GLY B CA 1
ATOM 2958 C C . GLY B 1 6 ? 4.09 12.758 21.5 1 98.62 6 GLY B C 1
ATOM 2959 O O . GLY B 1 6 ? 3.943 12.422 20.328 1 98.62 6 GLY B O 1
ATOM 2960 N N . ASN B 1 7 ? 4.062 11.859 22.531 1 98.44 7 ASN B N 1
ATOM 2961 C CA . ASN B 1 7 ? 4.035 10.422 22.297 1 98.44 7 ASN B CA 1
ATOM 2962 C C . ASN B 1 7 ? 2.727 9.797 22.766 1 98.44 7 ASN B C 1
ATOM 2964 O O . ASN B 1 7 ? 2.621 8.57 22.875 1 98.44 7 ASN B O 1
ATOM 2968 N N . THR B 1 8 ? 1.768 10.641 23.109 1 98.25 8 THR B N 1
ATOM 2969 C CA . THR B 1 8 ? 0.403 10.234 23.422 1 98.25 8 THR B CA 1
ATOM 2970 C C . THR B 1 8 ? -0.605 11.211 22.828 1 98.25 8 THR B C 1
ATOM 2972 O O . THR B 1 8 ? -0.246 12.328 22.438 1 98.25 8 THR B O 1
ATOM 2975 N N . VAL B 1 9 ? -1.854 10.758 22.734 1 98.44 9 VAL B N 1
ATOM 2976 C CA . VAL B 1 9 ? -2.922 11.609 22.234 1 98.44 9 VAL B CA 1
ATOM 2977 C C . VAL B 1 9 ? -3.035 12.867 23.094 1 98.44 9 VAL B C 1
ATOM 2979 O O . VAL B 1 9 ? -3.115 13.984 22.562 1 98.44 9 VAL B O 1
ATOM 2982 N N . GLU B 1 10 ? -2.965 12.711 24.359 1 98.25 10 GLU B N 1
ATOM 2983 C CA . GLU B 1 10 ? -3.148 13.828 25.281 1 98.25 10 GLU B CA 1
ATOM 2984 C C . GLU B 1 10 ? -2.01 14.836 25.156 1 98.25 10 GLU B C 1
ATOM 2986 O O . GLU B 1 10 ? -2.252 16.047 25.031 1 98.25 10 GLU B O 1
ATOM 2991 N N . SER B 1 11 ? -0.786 14.344 25.266 1 98.56 11 SER B N 1
ATOM 2992 C CA . SER B 1 11 ? 0.358 15.242 25.203 1 98.56 11 SER B CA 1
ATOM 2993 C C . SER B 1 11 ? 0.436 15.938 23.844 1 98.56 11 SER B C 1
ATOM 2995 O O . SER B 1 11 ? 0.729 17.141 23.766 1 98.56 11 SER B O 1
ATOM 2997 N N . THR B 1 12 ? 0.189 15.219 22.797 1 98.81 12 THR B N 1
ATOM 2998 C CA . THR B 1 12 ? 0.224 15.789 21.453 1 98.81 12 THR B CA 1
ATOM 2999 C C . THR B 1 12 ? -0.847 16.859 21.297 1 98.81 12 THR B C 1
ATOM 3001 O O . THR B 1 12 ? -0.571 17.953 20.781 1 98.81 12 THR B O 1
ATOM 3004 N N . TRP B 1 13 ? -2.104 16.547 21.719 1 98.88 13 TRP B N 1
ATOM 3005 C CA . TRP B 1 13 ? -3.225 17.469 21.562 1 98.88 13 TRP B CA 1
ATOM 3006 C C . TRP B 1 13 ? -2.992 18.75 22.344 1 98.88 13 TRP B C 1
ATOM 3008 O O . TRP B 1 13 ? -3.242 19.859 21.844 1 98.88 13 TRP B O 1
ATOM 3018 N N . LYS B 1 14 ? -2.49 18.625 23.516 1 98.81 14 LYS B N 1
ATOM 3019 C CA . LYS B 1 14 ? -2.158 19.797 24.328 1 98.81 14 LYS B CA 1
ATOM 3020 C C . LYS B 1 14 ? -1.105 20.656 23.656 1 98.81 14 LYS B C 1
ATOM 3022 O O . LYS B 1 14 ? -1.236 21.891 23.609 1 98.81 14 LYS B O 1
ATOM 3027 N N . ALA B 1 15 ? -0.115 20.047 23.156 1 98.94 15 ALA B N 1
ATOM 3028 C CA . ALA B 1 15 ? 0.964 20.766 22.484 1 98.94 15 ALA B CA 1
ATOM 3029 C C . ALA B 1 15 ? 0.455 21.484 21.234 1 98.94 15 ALA B C 1
ATOM 3031 O O . ALA B 1 15 ? 0.86 22.609 20.953 1 98.94 15 ALA B O 1
ATOM 3032 N N . LEU B 1 16 ? -0.403 20.797 20.453 1 98.88 16 LEU B N 1
ATOM 3033 C CA . LEU B 1 16 ? -0.956 21.391 19.234 1 98.88 16 LEU B CA 1
ATOM 3034 C C . LEU B 1 16 ? -1.763 22.641 19.562 1 98.88 16 LEU B C 1
ATOM 3036 O O . LEU B 1 16 ? -1.599 23.672 18.906 1 98.88 16 LEU B O 1
ATOM 3040 N N . LEU B 1 17 ? -2.637 22.562 20.547 1 98.88 17 LEU B N 1
ATOM 3041 C CA . LEU B 1 17 ? -3.479 23.703 20.906 1 98.88 17 LEU B CA 1
ATOM 3042 C C . LEU B 1 17 ? -2.635 24.859 21.438 1 98.88 17 LEU B C 1
ATOM 3044 O O . LEU B 1 17 ? -2.996 26.016 21.266 1 98.88 17 LEU B O 1
ATOM 3048 N N . ALA B 1 18 ? -1.467 24.562 21.984 1 98.81 18 ALA B N 1
ATOM 3049 C CA . ALA B 1 18 ? -0.561 25.578 22.516 1 98.81 18 ALA B CA 1
ATOM 3050 C C . ALA B 1 18 ? 0.313 26.156 21.422 1 98.81 18 ALA B C 1
ATOM 3052 O O . ALA B 1 18 ? 1.062 27.109 21.641 1 98.81 18 ALA B O 1
ATOM 3053 N N . GLY B 1 19 ? 0.243 25.641 20.203 1 98.75 19 GLY B N 1
ATOM 3054 C CA . GLY B 1 19 ? 1.062 26.109 19.109 1 98.75 19 GLY B CA 1
ATOM 3055 C C . GLY B 1 19 ? 2.537 25.797 19.281 1 98.75 19 GLY B C 1
ATOM 3056 O O . GLY B 1 19 ? 3.395 26.594 18.891 1 98.75 19 GLY B O 1
ATOM 3057 N N . GLN B 1 20 ? 2.838 24.641 19.828 1 98.56 20 GLN B N 1
ATOM 3058 C CA . GLN B 1 20 ? 4.219 24.266 20.094 1 98.56 20 GLN B CA 1
ATOM 3059 C C . GLN B 1 20 ? 4.848 23.594 18.875 1 98.56 20 GLN B C 1
ATOM 3061 O O . GLN B 1 20 ? 4.277 22.656 18.297 1 98.56 20 GLN B O 1
ATOM 3066 N N . SER B 1 21 ? 6.027 24.078 18.5 1 98.81 21 SER B N 1
ATOM 3067 C CA . SER B 1 21 ? 6.746 23.453 17.391 1 98.81 21 SER B CA 1
ATOM 3068 C C . SER B 1 21 ? 7.5 22.219 17.844 1 98.81 21 SER B C 1
ATOM 3070 O O . SER B 1 21 ? 8.141 22.219 18.906 1 98.81 21 SER B O 1
ATOM 3072 N N . GLY B 1 22 ? 7.344 21.141 17.031 1 98.81 22 GLY B N 1
ATOM 3073 C CA . GLY B 1 22 ? 8.07 19.906 17.297 1 98.81 22 GLY B CA 1
ATOM 3074 C C . GLY B 1 22 ? 9.32 19.766 16.453 1 98.81 22 GLY B C 1
ATOM 3075 O O . GLY B 1 22 ? 9.961 18.719 16.453 1 98.81 22 GLY B O 1
ATOM 3076 N N . ILE B 1 23 ? 9.742 20.828 15.727 1 98.88 23 ILE B N 1
ATOM 3077 C CA . ILE B 1 23 ? 10.844 20.781 14.773 1 98.88 23 ILE B CA 1
ATOM 3078 C C . ILE B 1 23 ? 12.164 21.031 15.5 1 98.88 23 ILE B C 1
ATOM 3080 O O . ILE B 1 23 ? 12.258 21.922 16.344 1 98.88 23 ILE B O 1
ATOM 3084 N N . SER B 1 24 ? 13.125 20.203 15.297 1 98.38 24 SER B N 1
ATOM 3085 C CA . SER B 1 24 ? 14.461 20.328 15.875 1 98.38 24 SER B CA 1
ATOM 3086 C C . SER B 1 24 ? 15.531 19.875 14.898 1 98.38 24 SER B C 1
ATOM 3088 O O . SER B 1 24 ? 15.227 19.266 13.867 1 98.38 24 SER B O 1
ATOM 3090 N N . LEU B 1 25 ? 16.75 20.141 15.18 1 98.44 25 LEU B N 1
ATOM 3091 C CA . LEU B 1 25 ? 17.859 19.625 14.398 1 98.44 25 LEU B CA 1
ATOM 3092 C C . LEU B 1 25 ? 17.922 18.094 14.477 1 98.44 25 LEU B C 1
ATOM 3094 O O . LEU B 1 25 ? 17.578 17.516 15.508 1 98.44 25 LEU B O 1
ATOM 3098 N N . ILE B 1 26 ? 18.25 17.516 13.344 1 98.56 26 ILE B N 1
ATOM 3099 C CA . ILE B 1 26 ? 18.469 16.062 13.328 1 98.56 26 ILE B CA 1
ATOM 3100 C C . ILE B 1 26 ? 19.75 15.727 14.094 1 98.56 26 ILE B C 1
ATOM 3102 O O . ILE B 1 26 ? 20.812 16.297 13.82 1 98.56 26 ILE B O 1
ATOM 3106 N N . ASP B 1 27 ? 19.719 14.781 15.031 1 96.38 27 ASP B N 1
ATOM 3107 C CA . ASP B 1 27 ? 20.891 14.523 15.867 1 96.38 27 ASP B CA 1
ATOM 3108 C C . ASP B 1 27 ? 21.297 13.055 15.797 1 96.38 27 ASP B C 1
ATOM 3110 O O . ASP B 1 27 ? 22.25 12.641 16.453 1 96.38 27 ASP B O 1
ATOM 3114 N N . HIS B 1 28 ? 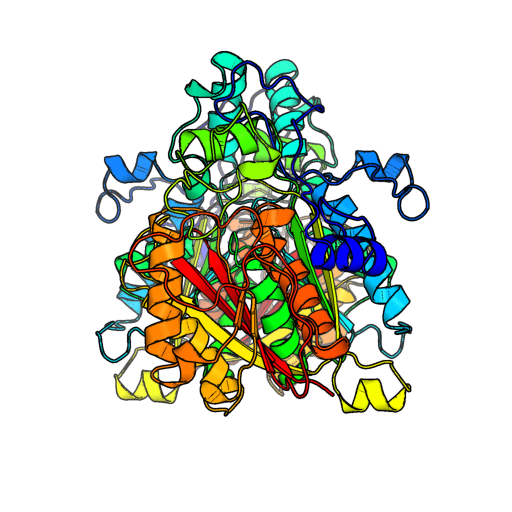20.562 12.242 15.047 1 96.62 28 HIS B N 1
ATOM 3115 C CA . HIS B 1 28 ? 20.844 10.812 15.07 1 96.62 28 HIS B CA 1
ATOM 3116 C C . HIS B 1 28 ? 21.734 10.414 13.898 1 96.62 28 HIS B C 1
ATOM 3118 O O . HIS B 1 28 ? 22.125 9.25 13.773 1 96.62 28 HIS B O 1
ATOM 3124 N N . PHE B 1 29 ? 22.078 11.328 12.969 1 97.31 29 PHE B N 1
ATOM 3125 C CA . PHE B 1 29 ? 23.141 11.156 11.977 1 97.31 29 PHE B CA 1
ATOM 3126 C C . PHE B 1 29 ? 23.75 12.5 11.602 1 97.31 29 PHE B C 1
ATOM 3128 O O . PHE B 1 29 ? 23.203 13.555 11.922 1 97.31 29 PHE B O 1
ATOM 3135 N N . ASP B 1 30 ? 24.953 12.547 11 1 98.06 30 ASP B N 1
ATOM 3136 C CA . ASP B 1 30 ? 25.672 13.766 10.633 1 98.06 30 ASP B CA 1
ATOM 3137 C C . ASP B 1 30 ? 25 14.453 9.445 1 98.06 30 ASP B C 1
ATOM 3139 O O . ASP B 1 30 ? 24.984 13.914 8.336 1 98.06 30 ASP B O 1
ATOM 3143 N N . THR B 1 31 ? 24.469 15.656 9.625 1 98.31 31 THR B N 1
ATOM 3144 C CA . THR B 1 31 ? 23.734 16.359 8.578 1 98.31 31 THR B CA 1
ATOM 3145 C C . THR B 1 31 ? 24.594 17.469 7.977 1 98.31 31 THR B C 1
ATOM 3147 O O . THR B 1 31 ? 24.078 18.312 7.238 1 98.31 31 THR B O 1
ATOM 3150 N N . SER B 1 32 ? 25.844 17.516 8.273 1 97.94 32 SER B N 1
ATOM 3151 C CA . SER B 1 32 ? 26.703 18.625 7.863 1 97.94 32 SER B CA 1
ATOM 3152 C C . SER B 1 32 ? 26.688 18.797 6.352 1 97.94 32 SER B C 1
ATOM 3154 O O . SER B 1 32 ? 26.766 19.922 5.852 1 97.94 32 SER B O 1
ATOM 3156 N N . ALA B 1 33 ? 26.578 17.734 5.602 1 97.81 33 ALA B N 1
ATOM 3157 C CA . ALA B 1 33 ? 26.656 17.781 4.145 1 97.81 33 ALA B CA 1
ATOM 3158 C C . ALA B 1 33 ? 25.266 17.953 3.523 1 97.81 33 ALA B C 1
ATOM 3160 O O . ALA B 1 33 ? 25.141 18.047 2.303 1 97.81 33 ALA B O 1
ATOM 3161 N N . TYR B 1 34 ? 24.266 18.047 4.312 1 98.5 34 TYR B N 1
ATOM 3162 C CA . TYR B 1 34 ? 22.906 18.062 3.814 1 98.5 34 TYR B CA 1
ATOM 3163 C C . TYR B 1 34 ? 22.375 19.5 3.721 1 98.5 34 TYR B C 1
ATOM 3165 O O . TYR B 1 34 ? 22.75 20.359 4.523 1 98.5 34 TYR B O 1
ATOM 3173 N N . ALA B 1 35 ? 21.469 19.719 2.736 1 98.19 35 ALA B N 1
ATOM 3174 C CA . ALA B 1 35 ? 20.859 21.031 2.557 1 98.19 35 ALA B CA 1
ATOM 3175 C C . ALA B 1 35 ? 19.875 21.344 3.684 1 98.19 35 ALA B C 1
ATOM 3177 O O . ALA B 1 35 ? 19.688 22.5 4.039 1 98.19 35 ALA B O 1
ATOM 3178 N N . THR B 1 36 ? 19.234 20.359 4.203 1 98.75 36 THR B N 1
ATOM 3179 C CA . THR B 1 36 ? 18.312 20.453 5.328 1 98.75 36 THR B CA 1
ATOM 3180 C C . THR B 1 36 ? 18.859 19.688 6.531 1 98.75 36 THR B C 1
ATOM 3182 O O . THR B 1 36 ? 19.219 18.5 6.414 1 98.75 36 THR B O 1
ATOM 3185 N N . LYS B 1 37 ? 18.828 20.328 7.695 1 98.81 37 LYS B N 1
ATOM 3186 C CA . LYS B 1 37 ? 19.484 19.734 8.859 1 98.81 37 LYS B CA 1
ATOM 3187 C C . LYS B 1 37 ? 18.5 19.5 9.992 1 98.81 37 LYS B C 1
ATOM 3189 O O . LYS B 1 37 ? 18.891 19.125 11.102 1 98.81 37 LYS B O 1
ATOM 3194 N N . PHE B 1 38 ? 17.234 19.703 9.781 1 98.88 38 PHE B N 1
ATOM 3195 C CA . PHE B 1 38 ? 16.203 19.625 10.812 1 98.88 38 PHE B CA 1
ATOM 3196 C C . PHE B 1 38 ? 15.047 18.766 10.352 1 98.88 38 PHE B C 1
ATOM 3198 O O . PHE B 1 38 ? 14.93 18.438 9.164 1 98.88 38 PHE B O 1
ATOM 3205 N N . ALA B 1 39 ? 14.227 18.266 11.211 1 98.88 39 ALA B N 1
ATOM 3206 C CA . ALA B 1 39 ? 13.023 17.469 10.984 1 98.88 39 ALA B CA 1
ATOM 3207 C C . ALA B 1 39 ? 12.117 17.469 12.203 1 98.88 39 ALA B C 1
ATOM 3209 O O . ALA B 1 39 ? 12.5 17.953 13.273 1 98.88 39 ALA B O 1
ATOM 3210 N N . GLY B 1 40 ? 10.859 17.125 12 1 98.88 40 GLY B N 1
ATOM 3211 C CA . GLY B 1 40 ? 10.008 16.734 13.117 1 98.88 40 GLY B CA 1
ATOM 3212 C C . GLY B 1 40 ? 10.258 15.328 13.609 1 98.88 40 GLY B C 1
ATOM 3213 O O . GLY B 1 40 ? 9.75 14.367 13.031 1 98.88 40 GLY B O 1
ATOM 3214 N N . LEU B 1 41 ? 11.008 15.203 14.742 1 98.69 41 LEU B N 1
ATOM 3215 C CA . LEU B 1 41 ? 11.422 13.891 15.227 1 98.69 41 LEU B CA 1
ATOM 3216 C C . LEU B 1 41 ? 10.531 13.438 16.375 1 98.69 41 LEU B C 1
ATOM 3218 O O . LEU B 1 41 ? 10.023 14.258 17.141 1 98.69 41 LEU B O 1
ATOM 3222 N N . VAL B 1 42 ? 10.242 12.125 16.453 1 98.62 42 VAL B N 1
ATOM 3223 C CA . VAL B 1 42 ? 9.688 11.57 17.672 1 98.62 42 VAL B CA 1
ATOM 3224 C C . VAL B 1 42 ? 10.742 11.594 18.781 1 98.62 42 VAL B C 1
ATOM 3226 O O . VAL B 1 42 ? 11.773 10.93 18.672 1 98.62 42 VAL B O 1
ATOM 3229 N N . LYS B 1 43 ? 10.508 12.375 19.781 1 97.62 43 LYS B N 1
ATOM 3230 C CA . LYS B 1 43 ? 11.477 12.586 20.859 1 97.62 43 LYS B CA 1
ATOM 3231 C C . LYS B 1 43 ? 11.203 11.656 22.031 1 97.62 43 LYS B C 1
ATOM 3233 O O . LYS B 1 43 ? 10.055 11.289 22.297 1 97.62 43 LYS B O 1
ATOM 3238 N N . ASP B 1 44 ? 12.258 11.211 22.719 1 96.44 44 ASP B N 1
ATOM 3239 C CA . ASP B 1 44 ? 12.188 10.406 23.938 1 96.44 44 ASP B CA 1
ATOM 3240 C C . ASP B 1 44 ? 11.359 9.148 23.703 1 96.44 44 ASP B C 1
ATOM 3242 O O . ASP B 1 44 ? 10.516 8.797 24.531 1 96.44 44 ASP B O 1
ATOM 3246 N N . PHE B 1 45 ? 11.57 8.555 22.578 1 97.38 45 PHE B N 1
ATOM 3247 C CA . PHE B 1 45 ? 10.836 7.344 22.25 1 97.38 45 PHE B CA 1
ATOM 3248 C C . PHE B 1 45 ? 11.328 6.164 23.078 1 97.38 45 PHE B C 1
ATOM 3250 O O . PHE B 1 45 ? 12.531 5.898 23.141 1 97.38 45 PHE B O 1
ATOM 3257 N N . ASN B 1 46 ? 10.422 5.535 23.766 1 96.38 46 ASN B N 1
ATOM 3258 C CA . ASN B 1 46 ? 10.672 4.32 24.531 1 96.38 46 ASN B CA 1
ATOM 3259 C C . ASN B 1 46 ? 9.508 3.342 24.438 1 96.38 46 ASN B C 1
ATOM 3261 O O . ASN B 1 46 ? 8.375 3.67 24.797 1 96.38 46 ASN B O 1
ATOM 3265 N N . CYS B 1 47 ? 9.789 2.121 23.844 1 97.06 47 CYS B N 1
ATOM 3266 C CA . CYS B 1 47 ? 8.703 1.156 23.688 1 97.06 47 CYS B CA 1
ATOM 3267 C C . CYS B 1 47 ? 9.031 -0.152 24.391 1 97.06 47 CYS B C 1
ATOM 3269 O O . CYS B 1 47 ? 8.484 -1.203 24.047 1 97.06 47 CYS B O 1
ATOM 3271 N N . ASP B 1 48 ? 9.844 -0.172 25.438 1 97.38 48 ASP B N 1
ATOM 3272 C CA . ASP B 1 48 ? 10.359 -1.353 26.125 1 97.38 48 ASP B CA 1
ATOM 3273 C C . ASP B 1 48 ? 9.227 -2.16 26.766 1 97.38 48 ASP B C 1
ATOM 3275 O O . ASP B 1 48 ? 9.328 -3.383 26.891 1 97.38 48 ASP B O 1
ATOM 3279 N N . ASP B 1 49 ? 8.188 -1.49 27.109 1 97.12 49 ASP B N 1
ATOM 3280 C CA . ASP B 1 49 ? 7.082 -2.16 27.781 1 97.12 49 ASP B CA 1
ATOM 3281 C C . ASP B 1 49 ? 6.199 -2.902 26.781 1 97.12 49 ASP B C 1
ATOM 3283 O O . ASP B 1 49 ? 5.379 -3.738 27.172 1 97.12 49 ASP B O 1
ATOM 3287 N N . ILE B 1 50 ? 6.398 -2.627 25.516 1 97.81 50 ILE B N 1
ATOM 3288 C CA . ILE B 1 50 ? 5.527 -3.193 24.5 1 97.81 50 ILE B CA 1
ATOM 3289 C C . ILE B 1 50 ? 6.32 -4.172 23.625 1 97.81 50 ILE B C 1
ATOM 3291 O O . ILE B 1 50 ? 5.801 -5.219 23.234 1 97.81 50 ILE B O 1
ATOM 3295 N N . ILE B 1 51 ? 7.484 -3.781 23.281 1 97.5 51 ILE B N 1
ATOM 3296 C CA . ILE B 1 51 ? 8.375 -4.566 22.422 1 97.5 51 ILE B CA 1
ATOM 3297 C C . ILE B 1 51 ? 9.688 -4.824 23.156 1 97.5 51 ILE B C 1
ATOM 3299 O O . ILE B 1 51 ? 10.367 -3.887 23.594 1 97.5 51 ILE B O 1
ATOM 3303 N N . SER B 1 52 ? 10.102 -6.086 23.266 1 97.38 52 SER B N 1
ATOM 3304 C CA . SER B 1 52 ? 11.375 -6.391 23.906 1 97.38 52 SER B CA 1
ATOM 3305 C C . SER B 1 52 ? 12.547 -5.797 23.141 1 97.38 52 SER B C 1
ATOM 3307 O O . SER B 1 52 ? 12.461 -5.602 21.922 1 97.38 52 SER B O 1
ATOM 3309 N N . ARG B 1 53 ? 13.609 -5.59 23.828 1 95.5 53 ARG B N 1
ATOM 3310 C CA . ARG B 1 53 ? 14.797 -5.02 23.203 1 95.5 53 ARG B CA 1
ATOM 3311 C C . ARG B 1 53 ? 15.312 -5.926 22.094 1 95.5 53 ARG B C 1
ATOM 3313 O O . ARG B 1 53 ? 15.812 -5.441 21.062 1 95.5 53 ARG B O 1
ATOM 3320 N N . LYS B 1 54 ? 15.242 -7.137 22.328 1 94.94 54 LYS B N 1
ATOM 3321 C CA . LYS B 1 54 ? 15.664 -8.102 21.312 1 94.94 54 LYS B CA 1
ATOM 3322 C C . LYS B 1 54 ? 14.836 -7.969 20.047 1 94.94 54 LYS B C 1
ATOM 3324 O O . LYS B 1 54 ? 15.375 -7.961 18.938 1 94.94 54 LYS B O 1
ATOM 3329 N N . GLU B 1 55 ? 13.523 -7.824 20.156 1 95.19 55 GLU B N 1
ATOM 3330 C CA . GLU B 1 55 ? 12.617 -7.715 19.016 1 95.19 55 GLU B CA 1
ATOM 3331 C C . GLU B 1 55 ? 12.75 -6.355 18.344 1 95.19 55 GLU B C 1
ATOM 3333 O O . GLU B 1 55 ? 12.602 -6.246 17.109 1 95.19 55 GLU B O 1
ATOM 3338 N N . GLN B 1 56 ? 13.07 -5.328 19.125 1 95.94 56 GLN B N 1
ATOM 3339 C CA . GLN B 1 56 ? 13.234 -3.984 18.578 1 95.94 56 GLN B CA 1
ATOM 3340 C C . GLN B 1 56 ? 14.328 -3.953 17.5 1 95.94 56 GLN B C 1
ATOM 3342 O O . GLN B 1 56 ? 14.195 -3.252 16.5 1 95.94 56 GLN B O 1
ATOM 3347 N N . ARG B 1 57 ? 15.32 -4.727 17.609 1 92.62 57 ARG B N 1
ATOM 3348 C CA . ARG B 1 57 ? 16.469 -4.73 16.703 1 92.62 57 ARG B CA 1
ATOM 3349 C C . ARG B 1 57 ? 16.094 -5.336 15.359 1 92.62 57 ARG B C 1
ATOM 3351 O O . ARG B 1 57 ? 16.781 -5.117 14.367 1 92.62 57 ARG B O 1
ATOM 3358 N N . LYS B 1 58 ? 14.984 -6.043 15.352 1 92.88 58 LYS B N 1
ATOM 3359 C CA . LYS B 1 58 ? 14.539 -6.73 14.141 1 92.88 58 LYS B CA 1
ATOM 3360 C C . LYS B 1 58 ? 13.461 -5.934 13.422 1 92.88 58 LYS B C 1
ATOM 3362 O O . LYS B 1 58 ? 12.805 -6.445 12.516 1 92.88 58 LYS B O 1
ATOM 3367 N N . MET B 1 59 ? 13.273 -4.703 13.852 1 96.25 59 MET B N 1
ATOM 3368 C CA . MET B 1 59 ? 12.203 -3.867 13.305 1 96.25 59 MET B CA 1
ATOM 3369 C C . MET B 1 59 ? 12.734 -2.48 12.945 1 96.25 59 MET B C 1
ATOM 3371 O O . MET B 1 59 ? 13.453 -1.862 13.734 1 96.25 59 MET B O 1
ATOM 3375 N N . ASP B 1 60 ? 12.453 -2.123 11.695 1 98 60 ASP B N 1
ATOM 3376 C CA . ASP B 1 60 ? 12.68 -0.709 11.422 1 98 60 ASP B CA 1
ATOM 3377 C C . ASP B 1 60 ? 11.875 0.175 12.367 1 98 60 ASP B C 1
ATOM 3379 O O . ASP B 1 60 ? 10.812 -0.225 12.844 1 98 60 ASP B O 1
ATOM 3383 N N . ALA B 1 61 ? 12.289 1.39 12.586 1 97.94 61 ALA B N 1
ATOM 3384 C CA . ALA B 1 61 ? 11.664 2.299 13.547 1 97.94 61 ALA B CA 1
ATOM 3385 C C . ALA B 1 61 ? 10.219 2.596 13.156 1 97.94 61 ALA B C 1
ATOM 3387 O O . ALA B 1 61 ? 9.359 2.77 14.031 1 97.94 61 ALA B O 1
ATOM 3388 N N . PHE B 1 62 ? 9.859 2.682 11.852 1 98.5 62 PHE B N 1
ATOM 3389 C CA . PHE B 1 62 ? 8.484 2.98 11.484 1 98.5 62 PHE B CA 1
ATOM 3390 C C . PHE B 1 62 ? 7.543 1.889 11.984 1 98.5 62 PHE B C 1
ATOM 3392 O O . PHE B 1 62 ? 6.395 2.164 12.336 1 98.5 62 PHE B O 1
ATOM 3399 N N . ILE B 1 63 ? 8.016 0.651 12.008 1 98.69 63 ILE B N 1
ATOM 3400 C CA . ILE B 1 63 ? 7.215 -0.46 12.516 1 98.69 63 ILE B CA 1
ATOM 3401 C C . ILE B 1 63 ? 7.004 -0.299 14.023 1 98.69 63 ILE B C 1
ATOM 3403 O O . ILE B 1 63 ? 5.895 -0.479 14.523 1 98.69 63 ILE B O 1
ATOM 3407 N N . GLN B 1 64 ? 8.125 0.025 14.734 1 98.69 64 GLN B N 1
ATOM 3408 C CA . GLN B 1 64 ? 8.031 0.239 16.172 1 98.69 64 GLN B CA 1
ATOM 3409 C C . GLN B 1 64 ? 7.027 1.343 16.5 1 98.69 64 GLN B C 1
ATOM 3411 O O . GLN B 1 64 ? 6.191 1.184 17.391 1 98.69 64 GLN B O 1
ATOM 3416 N N . TYR B 1 65 ? 7.125 2.486 15.742 1 98.81 65 TYR B N 1
ATOM 3417 C CA . TYR B 1 65 ? 6.176 3.58 15.922 1 98.81 65 TYR B CA 1
ATOM 3418 C C . TYR B 1 65 ? 4.746 3.098 15.727 1 98.81 65 TYR B C 1
ATOM 3420 O O . TYR B 1 65 ? 3.859 3.42 16.516 1 98.81 65 TYR B O 1
ATOM 3428 N N . GLY B 1 66 ? 4.535 2.328 14.633 1 98.88 66 GLY B N 1
ATOM 3429 C CA . GLY B 1 66 ? 3.205 1.835 14.312 1 98.88 66 GLY B CA 1
ATOM 3430 C C . GLY B 1 66 ? 2.641 0.909 15.375 1 98.88 66 GLY B C 1
ATOM 3431 O O . GLY B 1 66 ? 1.463 1.004 15.727 1 98.88 66 GLY B O 1
ATOM 3432 N N . ILE B 1 67 ? 3.469 0.022 15.875 1 98.75 67 ILE B N 1
ATOM 3433 C CA . ILE B 1 67 ? 3.037 -0.916 16.906 1 98.75 67 ILE B CA 1
ATOM 3434 C C . ILE B 1 67 ? 2.605 -0.15 18.156 1 98.75 67 ILE B C 1
ATOM 3436 O O . ILE B 1 67 ? 1.536 -0.41 18.703 1 98.75 67 ILE B O 1
ATOM 3440 N N . VAL B 1 68 ? 3.438 0.813 18.578 1 98.88 68 VAL B N 1
ATOM 3441 C CA . VAL B 1 68 ? 3.148 1.56 19.797 1 98.88 68 VAL B CA 1
ATOM 3442 C C . VAL B 1 68 ? 1.848 2.34 19.641 1 98.88 68 VAL B C 1
ATOM 3444 O O . VAL B 1 68 ? 0.987 2.32 20.516 1 98.88 68 VAL B O 1
ATOM 3447 N N . ALA B 1 69 ? 1.684 3.021 18.516 1 98.88 69 ALA B N 1
ATOM 3448 C CA . ALA B 1 69 ? 0.442 3.746 18.25 1 98.88 69 ALA B CA 1
ATOM 3449 C C . ALA B 1 69 ? -0.75 2.795 18.219 1 98.88 69 ALA B C 1
ATOM 3451 O O . ALA B 1 69 ? -1.832 3.127 18.703 1 98.88 69 ALA B O 1
ATOM 3452 N N . GLY B 1 70 ? -0.586 1.619 17.578 1 98.88 70 GLY B N 1
ATOM 3453 C CA . GLY B 1 70 ? -1.638 0.616 17.531 1 98.88 70 GLY B CA 1
ATOM 3454 C C . GLY B 1 70 ? -2.047 0.106 18.891 1 98.88 70 GLY B C 1
ATOM 3455 O O . GLY B 1 70 ? -3.236 -0.053 19.172 1 98.88 70 GLY B O 1
ATOM 3456 N N . VAL B 1 71 ? -1.078 -0.146 19.734 1 98.81 71 VAL B N 1
ATOM 3457 C CA . VAL B 1 71 ? -1.334 -0.602 21.094 1 98.81 71 VAL B CA 1
ATOM 3458 C C . VAL B 1 71 ? -2.117 0.464 21.859 1 98.81 71 VAL B C 1
ATOM 3460 O O . VAL B 1 71 ? -3.088 0.153 22.547 1 98.81 71 VAL B O 1
ATOM 3463 N N . GLN B 1 72 ? -1.682 1.729 21.719 1 98.69 72 GLN B N 1
ATOM 3464 C CA . GLN B 1 72 ? -2.402 2.824 22.359 1 98.69 72 GLN B CA 1
ATOM 3465 C C . GLN B 1 72 ? -3.855 2.871 21.906 1 98.69 72 GLN B C 1
ATOM 3467 O O . GLN B 1 72 ? -4.766 3.029 22.719 1 98.69 72 GLN B O 1
ATOM 3472 N N . ALA B 1 73 ? -4.102 2.729 20.609 1 98.81 73 ALA B N 1
ATOM 3473 C CA . ALA B 1 73 ? -5.449 2.795 20.047 1 98.81 73 ALA B CA 1
ATOM 3474 C C . ALA B 1 73 ? -6.301 1.628 20.531 1 98.81 73 ALA B C 1
ATOM 3476 O O . ALA B 1 73 ? -7.469 1.811 20.891 1 98.81 73 ALA B O 1
ATOM 3477 N N . MET B 1 74 ? -5.746 0.424 20.531 1 98.69 74 MET B N 1
ATOM 3478 C CA . MET B 1 74 ? -6.469 -0.767 20.969 1 98.69 74 MET B CA 1
ATOM 3479 C C . MET B 1 74 ? -6.848 -0.662 22.438 1 98.69 74 MET B C 1
ATOM 3481 O O . MET B 1 74 ? -7.973 -0.979 22.812 1 98.69 74 MET B O 1
ATOM 3485 N N . GLN B 1 75 ? -5.883 -0.196 23.234 1 98.31 75 GLN B N 1
ATOM 3486 C CA . GLN B 1 75 ? -6.148 -0.02 24.656 1 98.31 75 GLN B CA 1
ATOM 3487 C C . GLN B 1 75 ? -7.242 1.02 24.875 1 98.31 75 GLN B C 1
ATOM 3489 O O . GLN B 1 75 ? -8.156 0.8 25.672 1 98.31 75 GLN B O 1
ATOM 3494 N N . ASP B 1 76 ? -7.145 2.094 24.219 1 98.5 76 ASP B N 1
ATOM 3495 C CA . ASP B 1 76 ? -8.141 3.152 24.344 1 98.5 76 ASP B CA 1
ATOM 3496 C C . ASP B 1 76 ? -9.523 2.664 23.922 1 98.5 76 ASP B C 1
ATOM 3498 O O . ASP B 1 76 ? -10.531 3.047 24.516 1 98.5 76 ASP B O 1
ATOM 3502 N N . SER B 1 77 ? -9.609 1.865 22.891 1 98.38 77 SER B N 1
ATOM 3503 C CA . SER B 1 77 ? -10.883 1.401 22.344 1 98.38 77 SER B CA 1
ATOM 3504 C C . SER B 1 77 ? -11.594 0.465 23.312 1 98.38 77 SER B C 1
ATOM 3506 O O . SER B 1 77 ? -12.812 0.317 23.25 1 98.38 77 SER B O 1
ATOM 3508 N N . GLY B 1 78 ? -10.836 -0.258 24.125 1 98.25 78 GLY B N 1
ATOM 3509 C CA . GLY B 1 78 ? -11.406 -1.253 25.016 1 98.25 78 GLY B CA 1
ATOM 3510 C C . GLY B 1 78 ? -11.898 -2.494 24.281 1 98.25 78 GLY B C 1
ATOM 3511 O O . GLY B 1 78 ? -12.547 -3.354 24.891 1 98.25 78 GLY B O 1
ATOM 3512 N N . LEU B 1 79 ? -11.648 -2.619 23.047 1 98.19 79 LEU B N 1
ATOM 3513 C CA . LEU B 1 79 ? -12.078 -3.768 22.266 1 98.19 79 LEU B CA 1
ATOM 3514 C C . LEU B 1 79 ? -11.352 -5.035 22.703 1 98.19 79 LEU B C 1
ATOM 3516 O O . LEU B 1 79 ? -10.125 -5.074 22.734 1 98.19 79 LEU B O 1
ATOM 3520 N N . GLU B 1 80 ? -12.055 -6.027 23.109 1 97.81 80 GLU B N 1
ATOM 3521 C CA . GLU B 1 80 ? -11.5 -7.328 23.453 1 97.81 80 GLU B CA 1
ATOM 3522 C C . GLU B 1 80 ? -11.594 -8.305 22.281 1 97.81 80 GLU B C 1
ATOM 3524 O O . GLU B 1 80 ? -12.688 -8.555 21.766 1 97.81 80 GLU B O 1
ATOM 3529 N N . VAL B 1 81 ? -10.508 -8.836 21.906 1 98.44 81 VAL B N 1
ATOM 3530 C CA . VAL B 1 81 ? -10.477 -9.812 20.812 1 98.44 81 VAL B CA 1
ATOM 3531 C C . VAL B 1 81 ? -10.586 -11.227 21.391 1 98.44 81 VAL B C 1
ATOM 3533 O O . VAL B 1 81 ? -9.789 -11.617 22.25 1 98.44 81 VAL B O 1
ATOM 3536 N N . THR B 1 82 ? -11.547 -11.922 20.984 1 98.06 82 THR B N 1
ATOM 3537 C CA . THR B 1 82 ? -11.805 -13.289 21.422 1 98.06 82 THR B CA 1
ATOM 3538 C C . THR B 1 82 ? -11.773 -14.25 20.219 1 98.06 82 THR B C 1
ATOM 3540 O O . THR B 1 82 ? -11.75 -13.812 19.078 1 98.06 82 THR B O 1
ATOM 3543 N N . GLU B 1 83 ? -11.781 -15.516 20.484 1 96.88 83 GLU B N 1
ATOM 3544 C CA . GLU B 1 83 ? -11.836 -16.5 19.422 1 96.88 83 GLU B CA 1
ATOM 3545 C C . GLU B 1 83 ? -13.078 -16.312 18.547 1 96.88 83 GLU B C 1
ATOM 3547 O O . GLU B 1 83 ? -13.047 -16.578 17.344 1 96.88 83 GLU B O 1
ATOM 3552 N N . GLU B 1 84 ? -14.148 -15.852 19.109 1 97.12 84 GLU B N 1
ATOM 3553 C CA . GLU B 1 84 ? -15.438 -15.734 18.438 1 97.12 84 GLU B CA 1
ATOM 3554 C C . GLU B 1 84 ? -15.445 -14.562 17.453 1 97.12 84 GLU B C 1
ATOM 3556 O O . GLU B 1 84 ? -16.078 -14.633 16.406 1 97.12 84 GLU B O 1
ATOM 3561 N N . ASN B 1 85 ? -14.742 -13.484 17.844 1 98.12 85 ASN B N 1
ATOM 3562 C CA . ASN B 1 85 ? -14.867 -12.305 17 1 98.12 85 ASN B CA 1
ATOM 3563 C C . ASN B 1 85 ? -13.578 -12.023 16.234 1 98.12 85 ASN B C 1
ATOM 3565 O O . ASN B 1 85 ? -13.531 -11.133 15.383 1 98.12 85 ASN B O 1
ATOM 3569 N N . ALA B 1 86 ? -12.5 -12.836 16.438 1 98.75 86 ALA B N 1
ATOM 3570 C CA . ALA B 1 86 ? -11.172 -12.586 15.875 1 98.75 86 ALA B CA 1
ATOM 3571 C C . ALA B 1 86 ? -11.219 -12.508 14.352 1 98.75 86 ALA B C 1
ATOM 3573 O O . ALA B 1 86 ? -10.492 -11.727 13.742 1 98.75 86 ALA B O 1
ATOM 3574 N N . THR B 1 87 ? -12.109 -13.312 13.695 1 98.75 87 THR B N 1
ATOM 3575 C CA . THR B 1 87 ? -12.156 -13.406 12.242 1 98.75 87 THR B CA 1
ATOM 3576 C C . THR B 1 87 ? -12.859 -12.188 11.641 1 98.75 87 THR B C 1
ATOM 3578 O O . THR B 1 87 ? -12.891 -12.016 10.422 1 98.75 87 THR B O 1
ATOM 3581 N N . ARG B 1 88 ? -13.414 -11.289 12.516 1 98.69 88 ARG B N 1
ATOM 3582 C CA . ARG B 1 88 ? -14.172 -10.125 12.062 1 98.69 88 ARG B CA 1
ATOM 3583 C C . ARG B 1 88 ? -13.461 -8.828 12.438 1 98.69 88 ARG B C 1
ATOM 3585 O O . ARG B 1 88 ? -14.039 -7.746 12.336 1 98.69 88 ARG B O 1
ATOM 3592 N N . ILE B 1 89 ? -12.258 -8.938 12.977 1 98.88 89 ILE B N 1
ATOM 3593 C CA . ILE B 1 89 ? -11.445 -7.789 13.352 1 98.88 89 ILE B CA 1
ATOM 3594 C C . ILE B 1 89 ? -10.156 -7.781 12.531 1 98.88 89 ILE B C 1
ATOM 3596 O O . ILE B 1 89 ? -9.438 -8.781 12.484 1 98.88 89 ILE B O 1
ATOM 3600 N N . GLY B 1 90 ? -9.898 -6.664 11.82 1 98.88 90 GLY B N 1
ATOM 3601 C CA . GLY B 1 90 ? -8.75 -6.609 10.93 1 98.88 90 GLY B CA 1
ATOM 3602 C C . GLY B 1 90 ? -7.906 -5.363 11.125 1 98.88 90 GLY B C 1
ATOM 3603 O O . GLY B 1 90 ? -8.016 -4.688 12.148 1 98.88 90 GLY B O 1
ATOM 3604 N N . ALA B 1 91 ? -6.996 -5.125 10.188 1 98.94 91 ALA B N 1
ATOM 3605 C CA . ALA B 1 91 ? -6.078 -3.992 10.25 1 98.94 91 ALA B CA 1
ATOM 3606 C C . ALA B 1 91 ? -5.82 -3.418 8.859 1 98.94 91 ALA B C 1
ATOM 3608 O O . ALA B 1 91 ? -5.715 -4.164 7.883 1 98.94 91 ALA B O 1
ATOM 3609 N N . ALA B 1 92 ? -5.805 -2.145 8.719 1 98.94 92 ALA B N 1
ATOM 3610 C CA . ALA B 1 92 ? -5.406 -1.4 7.523 1 98.94 92 ALA B CA 1
ATOM 3611 C C . ALA B 1 92 ? -4.414 -0.298 7.871 1 98.94 92 ALA B C 1
ATOM 3613 O O . ALA B 1 92 ? -4.809 0.798 8.273 1 98.94 92 ALA B O 1
ATOM 3614 N N . ILE B 1 93 ? -3.117 -0.58 7.723 1 98.88 93 ILE B N 1
ATOM 3615 C CA . ILE B 1 93 ? -2.066 0.32 8.188 1 98.88 93 ILE B CA 1
ATOM 3616 C C . ILE B 1 93 ? -0.975 0.431 7.125 1 98.88 93 ILE B C 1
ATOM 3618 O O . ILE B 1 93 ? -0.459 -0.583 6.648 1 98.88 93 ILE B O 1
ATOM 3622 N N . GLY B 1 94 ? -0.656 1.668 6.73 1 98.19 94 GLY B N 1
ATOM 3623 C CA . GLY B 1 94 ? 0.307 1.842 5.652 1 98.19 94 GLY B CA 1
ATOM 3624 C C . GLY B 1 94 ? 1.476 2.73 6.039 1 98.19 94 GLY B C 1
ATOM 3625 O O . GLY B 1 94 ? 1.566 3.188 7.18 1 98.19 94 GLY B O 1
ATOM 3626 N N . SER B 1 95 ? 2.408 2.881 5.148 1 98.06 95 SER B N 1
ATOM 3627 C CA . SER B 1 95 ? 3.57 3.762 5.156 1 98.06 95 SER B CA 1
ATOM 3628 C C . SER B 1 95 ? 3.91 4.242 3.75 1 98.06 95 SER B C 1
ATOM 3630 O O . SER B 1 95 ? 3.553 3.592 2.764 1 98.06 95 SER B O 1
ATOM 3632 N N . GLY B 1 96 ? 4.484 5.395 3.701 1 95.12 96 GLY B N 1
ATOM 3633 C CA . GLY B 1 96 ? 4.848 5.934 2.402 1 95.12 96 GLY B CA 1
ATOM 3634 C C . GLY B 1 96 ? 6.078 5.277 1.805 1 95.12 96 GLY B C 1
ATOM 3635 O O . GLY B 1 96 ? 6.051 4.828 0.656 1 95.12 96 GLY B O 1
ATOM 3636 N N . ILE B 1 97 ? 7.121 5.152 2.615 1 92.25 97 ILE B N 1
ATOM 3637 C CA . ILE B 1 97 ? 8.383 4.715 2.035 1 92.25 97 ILE B CA 1
ATOM 3638 C C . ILE B 1 97 ? 8.867 3.449 2.744 1 92.25 97 ILE B C 1
ATOM 3640 O O . ILE B 1 97 ? 9.805 2.797 2.291 1 92.25 97 ILE B O 1
ATOM 3644 N N . GLY B 1 98 ? 8.25 3.064 3.846 1 93.81 98 GLY B N 1
ATOM 3645 C CA . GLY B 1 98 ? 8.602 1.822 4.512 1 93.81 98 GLY B CA 1
ATOM 3646 C C . GLY B 1 98 ? 9.875 1.925 5.332 1 93.81 98 GLY B C 1
ATOM 3647 O O . GLY B 1 98 ? 10.133 2.951 5.965 1 93.81 98 GLY B O 1
ATOM 3648 N N . GLY B 1 99 ? 10.633 0.837 5.441 1 96.88 99 GLY B N 1
ATOM 3649 C CA . GLY B 1 99 ? 11.766 0.731 6.344 1 96.88 99 GLY B CA 1
ATOM 3650 C C . GLY B 1 99 ? 13.07 1.183 5.711 1 96.88 99 GLY B C 1
ATOM 3651 O O . GLY B 1 99 ? 14.047 0.431 5.688 1 96.88 99 GLY B O 1
ATOM 3652 N N . LEU B 1 100 ? 13.109 2.418 5.285 1 97.19 100 LEU B N 1
ATOM 3653 C CA . LEU B 1 100 ? 14.258 2.959 4.562 1 97.19 100 LEU B CA 1
ATOM 3654 C C . LEU B 1 100 ? 15.523 2.869 5.406 1 97.19 100 LEU B C 1
ATOM 3656 O O . LEU B 1 100 ? 16.609 2.643 4.879 1 97.19 100 LEU B O 1
ATOM 3660 N N . GLY B 1 101 ? 15.398 3.047 6.746 1 96.94 101 GLY B N 1
ATOM 3661 C CA . GLY B 1 101 ? 16.547 2.982 7.637 1 96.94 101 GLY B CA 1
ATOM 3662 C C . GLY B 1 101 ? 17.266 1.644 7.598 1 96.94 101 GLY B C 1
ATOM 3663 O O . GLY B 1 101 ? 18.469 1.588 7.395 1 96.94 101 GLY B O 1
ATOM 3664 N N . LEU B 1 102 ? 16.5 0.606 7.738 1 97.56 102 LEU B N 1
ATOM 3665 C CA . LEU B 1 102 ? 17.109 -0.717 7.762 1 97.56 102 LEU B CA 1
ATOM 3666 C C . LEU B 1 102 ? 17.5 -1.164 6.355 1 97.56 102 LEU B C 1
ATOM 3668 O O . LEU B 1 102 ? 18.391 -1.994 6.184 1 97.56 102 LEU B O 1
ATOM 3672 N N . ILE B 1 103 ? 16.844 -0.642 5.27 1 97.81 103 ILE B N 1
ATOM 3673 C CA . ILE B 1 103 ? 17.312 -0.917 3.91 1 97.81 103 ILE B CA 1
ATOM 3674 C C . ILE B 1 103 ? 18.719 -0.363 3.719 1 97.81 103 ILE B C 1
ATOM 3676 O O . ILE B 1 103 ? 19.594 -1.044 3.176 1 97.81 103 ILE B O 1
ATOM 3680 N N . GLU B 1 104 ? 18.922 0.89 4.191 1 97.81 104 GLU B N 1
ATOM 3681 C CA . GLU B 1 104 ? 20.25 1.507 4.129 1 97.81 104 GLU B CA 1
ATOM 3682 C C . GLU B 1 104 ? 21.281 0.663 4.859 1 97.81 104 GLU B C 1
ATOM 3684 O O . GLU B 1 104 ? 22.375 0.407 4.332 1 97.81 104 GLU B O 1
ATOM 3689 N N . GLU B 1 105 ? 20.938 0.272 6.035 1 97.62 105 GLU B N 1
ATOM 3690 C CA . GLU B 1 105 ? 21.859 -0.472 6.883 1 97.62 105 GLU B CA 1
ATOM 3691 C C . GLU B 1 105 ? 22.25 -1.803 6.242 1 97.62 105 GLU B C 1
ATOM 3693 O O . GLU B 1 105 ? 23.438 -2.16 6.199 1 97.62 105 GLU B O 1
ATOM 3698 N N . ASN B 1 106 ? 21.297 -2.518 5.742 1 98.19 106 ASN B N 1
ATOM 3699 C CA . ASN B 1 106 ? 21.562 -3.83 5.164 1 98.19 106 ASN B CA 1
ATOM 3700 C C . ASN B 1 106 ? 22.266 -3.715 3.814 1 98.19 106 ASN B C 1
ATOM 3702 O O . ASN B 1 106 ? 23.078 -4.57 3.457 1 98.19 106 ASN B O 1
ATOM 3706 N N . HIS B 1 107 ? 21.922 -2.658 3.025 1 98.5 107 HIS B N 1
ATOM 3707 C CA . HIS B 1 107 ? 22.656 -2.43 1.795 1 98.5 107 HIS B CA 1
ATOM 3708 C C . HIS B 1 107 ? 24.141 -2.146 2.088 1 98.5 107 HIS B C 1
ATOM 3710 O O . HIS B 1 107 ? 25.016 -2.625 1.372 1 98.5 107 HIS B O 1
ATOM 3716 N N . SER B 1 108 ? 24.422 -1.333 3.127 1 98.38 108 SER B N 1
ATOM 3717 C CA . SER B 1 108 ? 25.797 -1.095 3.547 1 98.38 108 SER B CA 1
ATOM 3718 C C . SER B 1 108 ? 26.484 -2.395 3.951 1 98.38 108 SER B C 1
ATOM 3720 O O . SER B 1 108 ? 27.656 -2.617 3.617 1 98.38 108 SER B O 1
ATOM 3722 N N . SER B 1 109 ? 25.766 -3.246 4.691 1 98.19 109 SER B N 1
ATOM 3723 C CA . SER B 1 109 ? 26.312 -4.543 5.082 1 98.19 109 SER B CA 1
ATOM 3724 C C . SER B 1 109 ? 26.656 -5.391 3.857 1 98.19 109 SER B C 1
ATOM 3726 O O . SER B 1 109 ? 27.703 -6.039 3.816 1 98.19 109 SER B O 1
ATOM 3728 N N . LEU B 1 110 ? 25.781 -5.379 2.842 1 98.25 110 LEU B N 1
ATOM 3729 C CA . LEU B 1 110 ? 25.984 -6.125 1.604 1 98.25 110 LEU B CA 1
ATOM 3730 C C . LEU B 1 110 ? 27.219 -5.633 0.867 1 98.25 110 LEU B C 1
ATOM 3732 O O . LEU B 1 110 ? 28.062 -6.434 0.443 1 98.25 110 LEU B O 1
ATOM 3736 N N . VAL B 1 111 ? 27.344 -4.305 0.741 1 97.25 111 VAL B N 1
ATOM 3737 C CA . VAL B 1 111 ? 28.422 -3.688 -0.026 1 97.25 111 VAL B CA 1
ATOM 3738 C C . VAL B 1 111 ? 29.75 -3.939 0.667 1 97.25 111 VAL B C 1
ATOM 3740 O O . VAL B 1 111 ? 30.766 -4.211 0.009 1 97.25 111 VAL B O 1
ATOM 3743 N N . ASN B 1 112 ? 29.766 -3.92 1.966 1 97.12 112 ASN B N 1
ATOM 3744 C CA . ASN B 1 112 ? 31.016 -4 2.721 1 97.12 112 ASN B CA 1
ATOM 3745 C C . ASN B 1 112 ? 31.406 -5.449 2.986 1 97.12 112 ASN B C 1
ATOM 3747 O O . ASN B 1 112 ? 32.594 -5.754 3.123 1 97.12 112 ASN B O 1
ATOM 3751 N N . GLY B 1 113 ? 30.406 -6.359 3.107 1 97.62 113 GLY B N 1
ATOM 3752 C CA . GLY B 1 113 ? 30.75 -7.684 3.594 1 97.62 113 GLY B CA 1
ATOM 3753 C C . GLY B 1 113 ? 30.156 -8.805 2.768 1 97.62 113 GLY B C 1
ATOM 3754 O O . GLY B 1 113 ? 30.375 -9.977 3.051 1 97.62 113 GLY B O 1
ATOM 3755 N N . GLY B 1 114 ? 29.406 -8.531 1.73 1 97.62 114 GLY B N 1
ATOM 3756 C CA . GLY B 1 114 ? 28.781 -9.547 0.896 1 97.62 114 GLY B CA 1
ATOM 3757 C C . GLY B 1 114 ? 27.422 -9.992 1.407 1 97.62 114 GLY B C 1
ATOM 3758 O O . GLY B 1 114 ? 27 -9.586 2.49 1 97.62 114 GLY B O 1
ATOM 3759 N N . PRO B 1 115 ? 26.766 -10.844 0.659 1 97.88 115 PRO B N 1
ATOM 3760 C CA . PRO B 1 115 ? 25.391 -11.227 0.963 1 97.88 115 PRO B CA 1
ATOM 3761 C C . PRO B 1 115 ? 25.25 -11.938 2.307 1 97.88 115 PRO B C 1
ATOM 3763 O O . PRO B 1 115 ? 24.188 -11.891 2.93 1 97.88 115 PRO B O 1
ATOM 3766 N N . ARG B 1 116 ? 26.25 -12.562 2.824 1 96.62 116 ARG B N 1
ATOM 3767 C CA . ARG B 1 116 ? 26.203 -13.289 4.09 1 96.62 116 ARG B CA 1
ATOM 3768 C C . ARG B 1 116 ? 26.062 -12.328 5.266 1 96.62 116 ARG B C 1
ATOM 3770 O O . ARG B 1 116 ? 25.688 -12.742 6.367 1 96.62 116 ARG B O 1
ATOM 3777 N N . LYS B 1 117 ? 26.281 -11.023 5.043 1 98.06 117 LYS B N 1
ATOM 3778 C CA . LYS B 1 117 ? 26.219 -10.031 6.109 1 98.06 117 LYS B CA 1
ATOM 3779 C C . LYS B 1 117 ? 24.844 -9.406 6.207 1 98.06 117 LYS B C 1
ATOM 3781 O O . LYS B 1 117 ? 24.547 -8.664 7.148 1 98.06 117 LYS B O 1
ATOM 3786 N N . ILE B 1 118 ? 23.953 -9.742 5.27 1 98.06 118 ILE B N 1
ATOM 3787 C CA . ILE B 1 118 ? 22.578 -9.25 5.328 1 98.06 118 ILE B CA 1
ATOM 3788 C C . ILE B 1 118 ? 21.828 -9.945 6.461 1 98.06 118 ILE B C 1
ATOM 3790 O O . ILE B 1 118 ? 21.969 -11.148 6.664 1 98.06 118 ILE B O 1
ATOM 3794 N N . SER B 1 119 ? 21.062 -9.148 7.258 1 97.19 119 SER B N 1
ATOM 3795 C CA . SER B 1 119 ? 20.266 -9.695 8.344 1 97.19 119 SER B CA 1
ATOM 3796 C C . SER B 1 119 ? 19.203 -10.664 7.824 1 97.19 119 SER B C 1
ATOM 3798 O O . SER B 1 119 ? 18.562 -10.391 6.809 1 97.19 119 SER B O 1
ATOM 3800 N N . PRO B 1 120 ? 19.016 -11.867 8.484 1 95.94 120 PRO B N 1
ATOM 3801 C CA . PRO B 1 120 ? 17.906 -12.758 8.109 1 95.94 120 PRO B CA 1
ATOM 3802 C C . PRO B 1 120 ? 16.547 -12.117 8.289 1 95.94 120 PRO B C 1
ATOM 3804 O O . PRO B 1 120 ? 15.547 -12.609 7.746 1 95.94 120 PRO B O 1
ATOM 3807 N N . PHE B 1 121 ? 16.484 -10.961 9.016 1 95.06 121 PHE B N 1
ATOM 3808 C CA . PHE B 1 121 ? 15.227 -10.281 9.281 1 95.06 121 PHE B CA 1
ATOM 3809 C C . PHE B 1 121 ? 15.062 -9.07 8.375 1 95.06 121 PHE B C 1
ATOM 3811 O O . PHE B 1 121 ? 14.102 -8.312 8.516 1 95.06 121 PHE B O 1
ATOM 3818 N N . PHE B 1 122 ? 15.945 -8.906 7.414 1 96.19 122 PHE B N 1
ATOM 3819 C CA . PHE B 1 122 ? 15.938 -7.727 6.559 1 96.19 122 PHE B CA 1
ATOM 3820 C C . PHE B 1 122 ? 14.57 -7.535 5.91 1 96.19 122 PHE B C 1
ATOM 3822 O O . PHE B 1 122 ? 13.945 -6.48 6.062 1 96.19 122 PHE B O 1
ATOM 3829 N N . VAL B 1 123 ? 14.031 -8.586 5.285 1 94.56 123 VAL B N 1
ATOM 3830 C CA . VAL B 1 123 ? 12.82 -8.438 4.484 1 94.56 123 VAL B CA 1
ATOM 3831 C C . VAL B 1 123 ? 11.633 -8.125 5.387 1 94.56 123 VAL B C 1
ATOM 3833 O O . VAL B 1 123 ? 10.992 -7.082 5.242 1 94.56 123 VAL B O 1
ATOM 3836 N N . PRO B 1 124 ? 11.336 -8.891 6.422 1 93.69 124 PRO B N 1
ATOM 3837 C CA . PRO B 1 124 ? 10.172 -8.578 7.266 1 93.69 124 PRO B CA 1
ATOM 3838 C C . PRO B 1 124 ? 10.367 -7.316 8.094 1 93.69 124 PRO B C 1
ATOM 3840 O O . PRO B 1 124 ? 9.406 -6.789 8.656 1 93.69 124 PRO B O 1
ATOM 3843 N N . SER B 1 125 ? 11.586 -6.785 8.133 1 95.62 125 SER B N 1
ATOM 3844 C CA . SER B 1 125 ? 11.836 -5.613 8.969 1 95.62 125 SER B CA 1
ATOM 3845 C C . SER B 1 125 ? 11.633 -4.32 8.188 1 95.62 125 SER B C 1
ATOM 3847 O O . SER B 1 125 ? 11.68 -3.23 8.758 1 95.62 125 SER B O 1
ATOM 3849 N N . THR B 1 126 ? 11.344 -4.461 6.887 1 96.06 126 THR B N 1
ATOM 3850 C CA . THR B 1 126 ? 11.422 -3.238 6.098 1 96.06 126 THR B CA 1
ATOM 3851 C C . THR B 1 126 ? 10.148 -3.045 5.273 1 96.06 126 THR B C 1
ATOM 3853 O O . THR B 1 126 ? 9.859 -1.937 4.82 1 96.06 126 THR B O 1
ATOM 3856 N N . ILE B 1 127 ? 9.367 -4.074 5.062 1 95.62 127 ILE B N 1
ATOM 3857 C CA . ILE B 1 127 ? 8.25 -3.969 4.125 1 95.62 127 ILE B CA 1
ATOM 3858 C C . ILE B 1 127 ? 7.066 -3.291 4.812 1 95.62 127 ILE B C 1
ATOM 3860 O O . ILE B 1 127 ? 6.871 -3.443 6.02 1 95.62 127 ILE B O 1
ATOM 3864 N N . VAL B 1 128 ? 6.246 -2.65 4.109 1 96.25 128 VAL B N 1
ATOM 3865 C CA . VAL B 1 128 ? 5.254 -1.668 4.535 1 96.25 128 VAL B CA 1
ATOM 3866 C C . VAL B 1 128 ? 4.168 -2.354 5.363 1 96.25 128 VAL B C 1
ATOM 3868 O O . VAL B 1 128 ? 3.623 -1.759 6.297 1 96.25 128 VAL B O 1
ATOM 3871 N N . ASN B 1 129 ? 3.861 -3.586 5.078 1 98 129 ASN B N 1
ATOM 3872 C CA . ASN B 1 129 ? 2.67 -4.191 5.664 1 98 129 ASN B CA 1
ATOM 3873 C C . ASN B 1 129 ? 2.973 -4.828 7.016 1 98 129 ASN B C 1
ATOM 3875 O O . ASN B 1 129 ? 2.109 -5.477 7.609 1 98 129 ASN B O 1
ATOM 3879 N N . MET B 1 130 ? 4.148 -4.578 7.555 1 98 130 MET B N 1
ATOM 3880 C CA . MET B 1 130 ? 4.547 -5.344 8.734 1 98 130 MET B CA 1
ATOM 3881 C C . MET B 1 130 ? 4.008 -4.699 10.008 1 98 130 MET B C 1
ATOM 3883 O O . MET B 1 130 ? 3.93 -5.352 11.055 1 98 130 MET B O 1
ATOM 3887 N N . VAL B 1 131 ? 3.65 -3.383 9.992 1 98.5 131 VAL B N 1
ATOM 3888 C CA . VAL B 1 131 ? 2.953 -2.84 11.156 1 98.5 131 VAL B CA 1
ATOM 3889 C C . VAL B 1 131 ? 1.653 -3.609 11.383 1 98.5 131 VAL B C 1
ATOM 3891 O O . VAL B 1 131 ? 1.378 -4.059 12.492 1 98.5 131 VAL B O 1
ATOM 3894 N N . ALA B 1 132 ? 0.845 -3.744 10.305 1 98.69 132 ALA B N 1
ATOM 3895 C CA . ALA B 1 132 ? -0.381 -4.531 10.398 1 98.69 132 ALA B CA 1
ATOM 3896 C C . ALA B 1 132 ? -0.079 -5.977 10.789 1 98.69 132 ALA B C 1
ATOM 3898 O O . ALA B 1 132 ? -0.784 -6.562 11.617 1 98.69 132 ALA B O 1
ATOM 3899 N N . GLY B 1 133 ? 0.957 -6.555 10.188 1 98.25 133 GLY B N 1
ATOM 3900 C CA . GLY B 1 133 ? 1.351 -7.914 10.523 1 98.25 133 GLY B CA 1
ATOM 3901 C C . GLY B 1 133 ? 1.597 -8.117 12.008 1 98.25 133 GLY B C 1
ATOM 3902 O O . GLY B 1 133 ? 1.054 -9.047 12.609 1 98.25 133 GLY B O 1
ATOM 3903 N N . HIS B 1 134 ? 2.379 -7.223 12.586 1 98.31 134 HIS B N 1
ATOM 3904 C CA . HIS B 1 134 ? 2.725 -7.336 14 1 98.31 134 HIS B CA 1
ATOM 3905 C C . HIS B 1 134 ? 1.496 -7.156 14.883 1 98.31 134 HIS B C 1
ATOM 3907 O O . HIS B 1 134 ? 1.314 -7.887 15.859 1 98.31 134 HIS B O 1
ATOM 3913 N N . LEU B 1 135 ? 0.666 -6.188 14.555 1 98.62 135 LEU B N 1
ATOM 3914 C CA . LEU B 1 135 ? -0.502 -5.922 15.391 1 98.62 135 LEU B CA 1
ATOM 3915 C C . LEU B 1 135 ? -1.495 -7.078 15.312 1 98.62 135 LEU B C 1
ATOM 3917 O O . LEU B 1 135 ? -2.133 -7.418 16.312 1 98.62 135 LEU B O 1
ATOM 3921 N N . THR B 1 136 ? -1.679 -7.699 14.102 1 98.62 136 THR B N 1
ATOM 3922 C CA . THR B 1 136 ? -2.584 -8.836 13.977 1 98.62 136 THR B CA 1
ATOM 3923 C C . THR B 1 136 ? -2.094 -10.016 14.812 1 98.62 136 THR B C 1
ATOM 3925 O O . THR B 1 136 ? -2.895 -10.727 15.422 1 98.62 136 THR B O 1
ATOM 3928 N N . ILE B 1 137 ? -0.813 -10.234 14.859 1 97.88 137 ILE B N 1
ATOM 3929 C CA . ILE B 1 137 ? -0.231 -11.312 15.648 1 97.88 137 ILE B CA 1
ATOM 3930 C C . ILE B 1 137 ? -0.403 -11.023 17.141 1 97.88 137 ILE B C 1
ATOM 3932 O O . ILE B 1 137 ? -0.817 -11.891 17.906 1 97.88 137 ILE B O 1
ATOM 3936 N N . MET B 1 138 ? -0.097 -9.805 17.578 1 98 138 MET B N 1
ATOM 3937 C CA . MET B 1 138 ? -0.127 -9.406 18.984 1 98 138 MET B CA 1
ATOM 3938 C C . MET B 1 138 ? -1.531 -9.547 19.562 1 98 138 MET B C 1
ATOM 3940 O O . MET B 1 138 ? -1.693 -9.938 20.719 1 98 138 MET B O 1
ATOM 3944 N N . TYR B 1 139 ? -2.568 -9.25 18.719 1 98.56 139 TYR B N 1
ATOM 3945 C CA . TYR B 1 139 ? -3.92 -9.164 19.266 1 98.56 139 TYR B CA 1
ATOM 3946 C C . TYR B 1 139 ? -4.797 -10.289 18.719 1 98.56 139 TYR B C 1
ATOM 3948 O O . TYR B 1 139 ? -5.961 -10.422 19.109 1 98.56 139 TYR B O 1
ATOM 3956 N N . GLY B 1 140 ? -4.25 -11.086 17.828 1 98.5 140 GLY B N 1
ATOM 3957 C CA . GLY B 1 140 ? -5 -12.188 17.266 1 98.5 140 GLY B CA 1
ATOM 3958 C C . GLY B 1 140 ? -6.082 -11.742 16.297 1 98.5 140 GLY B C 1
ATOM 3959 O O . GLY B 1 140 ? -7.176 -12.312 16.266 1 98.5 140 GLY B O 1
ATOM 3960 N N . LEU B 1 141 ? -5.836 -10.656 15.516 1 98.88 141 LEU B N 1
ATOM 3961 C CA . LEU B 1 141 ? -6.793 -10.18 14.523 1 98.88 141 LEU B CA 1
ATOM 3962 C C . LEU B 1 141 ? -6.766 -11.047 13.281 1 98.88 141 LEU B C 1
ATOM 3964 O O . LEU B 1 141 ? -5.805 -11.016 12.508 1 98.88 141 LEU B O 1
ATOM 3968 N N . ARG B 1 142 ? -7.84 -11.805 12.938 1 98.81 142 ARG B N 1
ATOM 3969 C CA . ARG B 1 142 ? -7.793 -12.781 11.852 1 98.81 142 ARG B CA 1
ATOM 3970 C C . ARG B 1 142 ? -8.656 -12.336 10.672 1 98.81 142 ARG B C 1
ATOM 3972 O O . ARG B 1 142 ? -8.891 -13.102 9.742 1 98.81 142 ARG B O 1
ATOM 3979 N N . GLY B 1 143 ? -9.188 -11.047 10.75 1 98.81 143 GLY B N 1
ATOM 3980 C CA . GLY B 1 143 ? -9.93 -10.453 9.648 1 98.81 143 GLY B CA 1
ATOM 3981 C C . GLY B 1 143 ? -9.031 -9.898 8.555 1 98.81 143 GLY B C 1
ATOM 3982 O O . GLY B 1 143 ? -7.879 -10.312 8.422 1 98.81 143 GLY B O 1
ATOM 3983 N N . PRO B 1 144 ? -9.586 -8.961 7.75 1 98.81 144 PRO B N 1
ATOM 3984 C CA . PRO B 1 144 ? -8.812 -8.359 6.66 1 98.81 144 PRO B CA 1
ATOM 3985 C C . PRO B 1 144 ? -7.57 -7.625 7.156 1 98.81 144 PRO B C 1
ATOM 3987 O O . PRO B 1 144 ? -7.637 -6.895 8.148 1 98.81 144 PRO B O 1
ATOM 3990 N N . SER B 1 145 ? -6.453 -7.863 6.523 1 98.75 145 SER B N 1
ATOM 3991 C CA . SER B 1 145 ? -5.191 -7.195 6.832 1 98.75 145 SER B CA 1
ATOM 3992 C C . SER B 1 145 ? -4.555 -6.609 5.574 1 98.75 145 SER B C 1
ATOM 3994 O O . SER B 1 145 ? -4.051 -7.352 4.727 1 98.75 145 SER B O 1
ATOM 3996 N N . ILE B 1 146 ? -4.598 -5.27 5.441 1 98.81 146 ILE B N 1
ATOM 3997 C CA . ILE B 1 146 ? -4.078 -4.637 4.234 1 98.81 146 ILE B CA 1
ATOM 3998 C C . ILE B 1 146 ? -3.186 -3.457 4.613 1 98.81 146 ILE B C 1
ATOM 4000 O O . ILE B 1 146 ? -3.197 -3.004 5.762 1 98.81 146 ILE B O 1
ATOM 4004 N N . SER B 1 147 ? -2.408 -3.049 3.678 1 98.88 147 SER B N 1
ATOM 4005 C CA . SER B 1 147 ? -1.552 -1.874 3.793 1 98.88 147 SER B CA 1
ATOM 4006 C C . SER B 1 147 ? -1.525 -1.08 2.49 1 98.88 147 SER B C 1
ATOM 4008 O O . SER B 1 147 ? -1.001 -1.553 1.48 1 98.88 147 SER B O 1
ATOM 4010 N N . ILE B 1 148 ? -2.107 0.065 2.541 1 98.81 148 ILE B N 1
ATOM 4011 C CA . ILE B 1 148 ? -2.092 0.963 1.391 1 98.81 148 ILE B CA 1
ATOM 4012 C C . ILE B 1 148 ? -0.911 1.924 1.501 1 98.81 148 ILE B C 1
ATOM 4014 O O . ILE B 1 148 ? -0.718 2.564 2.537 1 98.81 148 ILE B O 1
ATOM 4018 N N . ALA B 1 149 ? -0.082 1.91 0.452 1 98.56 149 ALA B N 1
ATOM 4019 C CA . ALA B 1 149 ? 1.086 2.781 0.352 1 98.56 149 ALA B CA 1
ATOM 4020 C C . ALA B 1 149 ? 0.935 3.771 -0.799 1 98.56 149 ALA B C 1
ATOM 4022 O O . ALA B 1 149 ? 1.379 3.506 -1.918 1 98.56 149 ALA B O 1
ATOM 4023 N N . THR B 1 150 ? 0.405 4.926 -0.486 1 98.31 150 THR B N 1
ATOM 4024 C CA . THR B 1 150 ? 0.153 5.977 -1.462 1 98.31 150 THR B CA 1
ATOM 4025 C C . THR B 1 150 ? 0.84 7.277 -1.048 1 98.31 150 THR B C 1
ATOM 4027 O O . THR B 1 150 ? 0.223 8.344 -1.064 1 98.31 150 THR B O 1
ATOM 4030 N N . ALA B 1 151 ? 2.049 7.164 -0.616 1 97.38 151 ALA B N 1
ATOM 4031 C CA . ALA B 1 151 ? 2.838 8.32 -0.196 1 97.38 151 ALA B CA 1
ATOM 4032 C C . ALA B 1 151 ? 2.143 9.078 0.933 1 97.38 151 ALA B C 1
ATOM 4034 O O . ALA B 1 151 ? 1.768 8.484 1.947 1 97.38 151 ALA B O 1
ATOM 4035 N N . CYS B 1 152 ? 1.924 10.375 0.721 1 98 152 CYS B N 1
ATOM 4036 C CA . CYS B 1 152 ? 1.433 11.242 1.787 1 98 152 CYS B CA 1
ATOM 4037 C C . CYS B 1 152 ? -0.035 10.961 2.086 1 98 152 CYS B C 1
ATOM 4039 O O . CYS B 1 152 ? -0.549 11.367 3.129 1 98 152 CYS B O 1
ATOM 4041 N N . THR B 1 153 ? -0.726 10.211 1.24 1 98.62 153 THR B N 1
ATOM 4042 C CA . THR B 1 153 ? -2.145 9.93 1.433 1 98.62 153 THR B CA 1
ATOM 4043 C C . THR B 1 153 ? -2.346 8.586 2.113 1 98.62 153 THR B C 1
ATOM 4045 O O . THR B 1 153 ? -3.482 8.148 2.324 1 98.62 153 THR B O 1
ATOM 4048 N N . SER B 1 154 ? -1.28 7.898 2.484 1 98.81 154 SER B N 1
ATOM 4049 C CA . SER B 1 154 ? -1.354 6.531 2.992 1 98.81 154 SER B CA 1
ATOM 4050 C C . SER B 1 154 ? -2.287 6.438 4.195 1 98.81 154 SER B C 1
ATOM 4052 O O . SER B 1 154 ? -3.174 5.578 4.234 1 98.81 154 SER B O 1
ATOM 4054 N N . GLY B 1 155 ? -2.1 7.332 5.145 1 98.81 155 GLY B N 1
ATOM 4055 C CA . GLY B 1 155 ? -2.918 7.297 6.344 1 98.81 155 GLY B CA 1
ATOM 4056 C C . GLY B 1 155 ? -4.398 7.453 6.059 1 98.81 155 GLY B C 1
ATOM 4057 O O . GLY B 1 155 ? -5.215 6.656 6.535 1 98.81 155 GLY B O 1
ATOM 4058 N N . VAL B 1 156 ? -4.781 8.43 5.215 1 98.88 156 VAL B N 1
ATOM 4059 C CA . VAL B 1 156 ? -6.168 8.734 4.895 1 98.88 156 VAL B CA 1
ATOM 4060 C C . VAL B 1 156 ? -6.777 7.582 4.094 1 98.88 156 VAL B C 1
ATOM 4062 O O . VAL B 1 156 ? -7.922 7.188 4.336 1 98.88 156 VAL B O 1
ATOM 4065 N N . HIS B 1 157 ? -6.012 7.035 3.182 1 98.94 157 HIS B N 1
ATOM 4066 C CA . HIS B 1 157 ? -6.52 5.93 2.377 1 98.94 157 HIS B CA 1
ATOM 4067 C C . HIS B 1 157 ? -6.762 4.691 3.23 1 98.94 157 HIS B C 1
ATOM 4069 O O . HIS B 1 157 ? -7.746 3.98 3.033 1 98.94 157 HIS B O 1
ATOM 4075 N N . ASN B 1 158 ? -5.848 4.418 4.148 1 98.94 158 ASN B N 1
ATOM 4076 C CA . ASN B 1 158 ? -6.039 3.242 4.992 1 98.94 158 ASN B CA 1
ATOM 4077 C C . ASN B 1 158 ? -7.254 3.396 5.902 1 98.94 158 ASN B C 1
ATOM 4079 O O . ASN B 1 158 ? -8.031 2.455 6.078 1 98.94 158 ASN B O 1
ATOM 4083 N N . ILE B 1 159 ? -7.465 4.543 6.5 1 98.94 159 ILE B N 1
ATOM 4084 C CA . ILE B 1 159 ? -8.625 4.777 7.355 1 98.94 159 ILE B CA 1
ATOM 4085 C C . ILE B 1 159 ? -9.898 4.711 6.523 1 98.94 159 ILE B C 1
ATOM 4087 O O . ILE B 1 159 ? -10.875 4.07 6.922 1 98.94 159 ILE B O 1
ATOM 4091 N N . GLY B 1 160 ? -9.914 5.355 5.359 1 98.94 160 GLY B N 1
ATOM 4092 C CA . GLY B 1 160 ? -11.078 5.324 4.484 1 98.94 160 GLY B CA 1
ATOM 4093 C C . GLY B 1 160 ? -11.445 3.928 4.027 1 98.94 160 GLY B C 1
ATOM 4094 O O . GLY B 1 160 ? -12.609 3.541 4.07 1 98.94 160 GLY B O 1
ATOM 4095 N N . HIS B 1 161 ? -10.453 3.16 3.586 1 98.88 161 HIS B N 1
ATOM 4096 C CA . HIS B 1 161 ? -10.734 1.814 3.1 1 98.88 161 HIS B CA 1
ATOM 4097 C C . HIS B 1 161 ? -11.109 0.881 4.242 1 98.88 161 HIS B C 1
ATOM 4099 O O . HIS B 1 161 ? -11.898 -0.049 4.059 1 98.88 161 HIS B O 1
ATOM 4105 N N . ALA B 1 162 ? -10.516 1.109 5.453 1 98.94 162 ALA B N 1
ATOM 4106 C CA . ALA B 1 162 ? -10.984 0.357 6.617 1 98.94 162 ALA B CA 1
ATOM 4107 C C . ALA B 1 162 ? -12.477 0.585 6.855 1 98.94 162 ALA B C 1
ATOM 4109 O O . ALA B 1 162 ? -13.211 -0.357 7.145 1 98.94 162 ALA B O 1
ATOM 4110 N N . ALA B 1 163 ? -12.898 1.808 6.742 1 98.81 163 ALA B N 1
ATOM 4111 C CA . ALA B 1 163 ? -14.312 2.123 6.883 1 98.81 163 ALA B CA 1
ATOM 4112 C C . ALA B 1 163 ? -15.141 1.421 5.809 1 98.81 163 ALA B C 1
ATOM 4114 O O . ALA B 1 163 ? -16.234 0.926 6.086 1 98.81 163 ALA B O 1
ATOM 4115 N N . ARG B 1 164 ? -14.648 1.377 4.539 1 98.44 164 ARG B N 1
ATOM 4116 C CA . ARG B 1 164 ? -15.344 0.694 3.451 1 98.44 164 ARG B CA 1
ATOM 4117 C C . ARG B 1 164 ? -15.453 -0.802 3.727 1 98.44 164 ARG B C 1
ATOM 4119 O O . ARG B 1 164 ? -16.484 -1.418 3.443 1 98.44 164 ARG B O 1
ATOM 4126 N N . ILE B 1 165 ? -14.375 -1.393 4.266 1 98.62 165 ILE B N 1
ATOM 4127 C CA . ILE B 1 165 ? -14.352 -2.816 4.586 1 98.62 165 ILE B CA 1
ATOM 4128 C C . ILE B 1 165 ? -15.445 -3.135 5.602 1 98.62 165 ILE B C 1
ATOM 4130 O O . ILE B 1 165 ? -16.156 -4.137 5.465 1 98.62 165 ILE B O 1
ATOM 4134 N N . ILE B 1 166 ? -15.578 -2.291 6.594 1 98.56 166 ILE B N 1
ATOM 4135 C CA . ILE B 1 166 ? -16.625 -2.459 7.594 1 98.56 166 ILE B CA 1
ATOM 4136 C C . ILE B 1 166 ? -18 -2.262 6.949 1 98.56 166 ILE B C 1
ATOM 4138 O O . ILE B 1 166 ? -18.922 -3.049 7.18 1 98.56 166 ILE B O 1
ATOM 4142 N N . ALA B 1 167 ? -18.141 -1.225 6.125 1 97.06 167 ALA B N 1
ATOM 4143 C CA . ALA B 1 167 ? -19.406 -0.918 5.48 1 97.06 167 ALA B CA 1
ATOM 4144 C C . ALA B 1 167 ? -19.859 -2.066 4.578 1 97.06 167 ALA B C 1
ATOM 4146 O O . ALA B 1 167 ? -21.062 -2.33 4.449 1 97.06 167 ALA B O 1
ATOM 4147 N N . TYR B 1 168 ? -18.906 -2.742 3.938 1 95.5 168 TYR B N 1
ATOM 4148 C CA . TYR B 1 168 ? -19.219 -3.852 3.041 1 95.5 168 TYR B CA 1
ATOM 4149 C C . TYR B 1 168 ? -19.594 -5.102 3.83 1 95.5 168 TYR B C 1
ATOM 4151 O O . TYR B 1 168 ? -20.188 -6.035 3.279 1 95.5 168 TYR B O 1
ATOM 4159 N N . GLY B 1 169 ? -19.203 -5.129 5.129 1 96.81 169 GLY B N 1
ATOM 4160 C CA . GLY B 1 169 ? -19.531 -6.266 5.973 1 96.81 169 GLY B CA 1
ATOM 4161 C C . GLY B 1 169 ? -18.422 -7.277 6.082 1 96.81 169 GLY B C 1
ATOM 4162 O O . GLY B 1 169 ? -18.594 -8.352 6.66 1 96.81 169 GLY B O 1
ATOM 4163 N N . ASP B 1 170 ? -17.203 -6.934 5.566 1 97.62 170 ASP B N 1
ATOM 4164 C CA . ASP B 1 170 ? -16.078 -7.852 5.621 1 97.62 170 ASP B CA 1
ATOM 4165 C C . ASP B 1 170 ? -15.492 -7.922 7.027 1 97.62 170 ASP B C 1
ATOM 4167 O O . ASP B 1 170 ? -14.805 -8.883 7.375 1 97.62 170 ASP B O 1
ATOM 4171 N N . ALA B 1 171 ? -15.688 -6.898 7.844 1 98.75 171 ALA B N 1
ATOM 4172 C CA . ALA B 1 171 ? -15.211 -6.832 9.219 1 98.75 171 ALA B CA 1
ATOM 4173 C C . ALA B 1 171 ? -16.172 -6.023 10.094 1 98.75 171 ALA B C 1
ATOM 4175 O O . ALA B 1 171 ? -16.969 -5.23 9.586 1 98.75 171 ALA B O 1
ATOM 4176 N N . ASP B 1 172 ? -16.109 -6.246 11.391 1 98.81 172 ASP B N 1
ATOM 4177 C CA . ASP B 1 172 ? -16.875 -5.453 12.352 1 98.81 172 ASP B CA 1
ATOM 4178 C C . ASP B 1 172 ? -16.031 -4.336 12.945 1 98.81 172 ASP B C 1
ATOM 4180 O O . ASP B 1 172 ? -16.562 -3.309 13.375 1 98.81 172 ASP B O 1
ATOM 4184 N N . ALA B 1 173 ? -14.75 -4.559 13.016 1 98.88 173 ALA B N 1
ATOM 4185 C CA . ALA B 1 173 ? -13.812 -3.572 13.547 1 98.88 173 ALA B CA 1
ATOM 4186 C C . ALA B 1 173 ? -12.469 -3.65 12.82 1 98.88 173 ALA B C 1
ATOM 4188 O O . ALA B 1 173 ? -12.062 -4.727 12.375 1 98.88 173 ALA B O 1
ATOM 4189 N N . MET B 1 174 ? -11.805 -2.525 12.688 1 98.94 174 MET B N 1
ATOM 4190 C CA . MET B 1 174 ? -10.5 -2.414 12.047 1 98.94 174 MET B CA 1
ATOM 4191 C C . MET B 1 174 ? -9.586 -1.474 12.828 1 98.94 174 MET B C 1
ATOM 4193 O O . MET B 1 174 ? -10.023 -0.406 13.266 1 98.94 174 MET B O 1
ATOM 4197 N N . VAL B 1 175 ? -8.359 -1.866 13.086 1 98.94 175 VAL B N 1
ATOM 4198 C CA . VAL B 1 175 ? -7.316 -0.903 13.43 1 98.94 175 VAL B CA 1
ATOM 4199 C C . VAL B 1 175 ? -6.738 -0.288 12.164 1 98.94 175 VAL B C 1
ATOM 4201 O O . VAL B 1 175 ? -6.305 -1.007 11.258 1 98.94 175 VAL B O 1
ATOM 4204 N N . ALA B 1 176 ? -6.789 1.038 12.023 1 98.94 176 ALA B N 1
ATOM 4205 C CA . ALA B 1 176 ? -6.434 1.669 10.75 1 98.94 176 ALA B CA 1
ATOM 4206 C C . ALA B 1 176 ? -5.574 2.908 10.977 1 98.94 176 ALA B C 1
ATOM 4208 O O . ALA B 1 176 ? -5.754 3.627 11.961 1 98.94 176 ALA B O 1
ATOM 4209 N N . GLY B 1 177 ? -4.621 3.145 10.062 1 98.88 177 GLY B N 1
ATOM 4210 C CA . GLY B 1 177 ? -3.797 4.34 10.164 1 98.88 177 GLY B CA 1
ATOM 4211 C C . GLY B 1 177 ? -2.52 4.25 9.352 1 98.88 177 GLY B C 1
ATOM 4212 O O . GLY B 1 177 ? -2.523 3.725 8.234 1 98.88 177 GLY B O 1
ATOM 4213 N N . GLY B 1 178 ? -1.449 4.93 9.852 1 98.88 178 GLY B N 1
ATOM 4214 C CA . GLY B 1 178 ? -0.168 4.988 9.172 1 98.88 178 GLY B CA 1
ATOM 4215 C C . GLY B 1 178 ? 0.996 5.266 10.102 1 98.88 178 GLY B C 1
ATOM 4216 O O . GLY B 1 178 ? 0.801 5.758 11.219 1 98.88 178 GLY B O 1
ATOM 4217 N N . ALA B 1 179 ? 2.162 4.871 9.672 1 98.88 179 ALA B N 1
ATOM 4218 C CA . ALA B 1 179 ? 3.42 5.086 10.383 1 98.88 179 ALA B CA 1
ATOM 4219 C C . ALA B 1 179 ? 4.543 5.434 9.406 1 98.88 179 ALA B C 1
ATOM 4221 O O . ALA B 1 179 ? 4.551 4.969 8.266 1 98.88 179 ALA B O 1
ATOM 4222 N N . GLU B 1 180 ? 5.445 6.285 9.906 1 98.69 180 GLU B N 1
ATOM 4223 C CA . GLU B 1 180 ? 6.555 6.691 9.047 1 98.69 180 GLU B CA 1
ATOM 4224 C C . GLU B 1 180 ? 7.797 7.023 9.867 1 98.69 180 GLU B C 1
ATOM 4226 O O . GLU B 1 180 ? 7.699 7.629 10.93 1 98.69 180 GLU B O 1
ATOM 4231 N N . LYS B 1 181 ? 8.914 6.586 9.461 1 98.56 181 LYS B N 1
ATOM 4232 C CA . LYS B 1 181 ? 10.25 7.047 9.844 1 98.56 181 LYS B CA 1
ATOM 4233 C C . LYS B 1 181 ? 11.133 7.254 8.617 1 98.56 181 LYS B C 1
ATOM 4235 O O . LYS B 1 181 ? 11.828 6.332 8.195 1 98.56 181 LYS B O 1
ATOM 4240 N N . ALA B 1 182 ? 11.133 8.516 8.109 1 97.62 182 ALA B N 1
ATOM 4241 C CA . ALA B 1 182 ? 11.844 8.781 6.863 1 97.62 182 ALA B CA 1
ATOM 4242 C C . ALA B 1 182 ? 13.055 9.672 7.094 1 97.62 182 ALA B C 1
ATOM 4244 O O . ALA B 1 182 ? 13.859 9.891 6.18 1 97.62 182 ALA B O 1
ATOM 4245 N N . SER B 1 183 ? 13.195 10.219 8.32 1 98.38 183 SER B N 1
ATOM 4246 C CA . SER B 1 183 ? 14.344 11.07 8.617 1 98.38 183 SER B CA 1
ATOM 4247 C C . SER B 1 183 ? 15.625 10.258 8.734 1 98.38 183 SER B C 1
ATOM 4249 O O . SER B 1 183 ? 16.266 10.25 9.781 1 98.38 183 SER B O 1
ATOM 4251 N N . THR B 1 184 ? 16 9.562 7.688 1 98.25 184 THR B N 1
ATOM 4252 C CA . THR B 1 184 ? 17.25 8.828 7.504 1 98.25 184 THR B CA 1
ATOM 4253 C C . THR B 1 184 ? 18.172 9.555 6.52 1 98.25 184 THR B C 1
ATOM 4255 O O . THR B 1 184 ? 17.734 10.477 5.824 1 98.25 184 THR B O 1
ATOM 4258 N N . PRO B 1 185 ? 19.438 9.203 6.469 1 98.5 185 PRO B N 1
ATOM 4259 C CA . PRO B 1 185 ? 20.328 9.859 5.512 1 98.5 185 PRO B CA 1
ATOM 4260 C C . PRO B 1 185 ? 19.797 9.836 4.086 1 98.5 185 PRO B C 1
ATOM 4262 O O . PRO B 1 185 ? 19.75 10.867 3.42 1 98.5 185 PRO B O 1
ATOM 4265 N N . LEU B 1 186 ? 19.344 8.695 3.648 1 98.31 186 LEU B N 1
ATOM 4266 C CA . LEU B 1 186 ? 18.828 8.57 2.291 1 98.31 186 LEU B CA 1
ATOM 4267 C C . LEU B 1 186 ? 17.5 9.281 2.145 1 98.31 186 LEU B C 1
ATOM 4269 O O . LEU B 1 186 ? 17.188 9.844 1.086 1 98.31 186 LEU B O 1
ATOM 4273 N N . GLY B 1 187 ? 16.625 9.227 3.23 1 98.12 187 GLY B N 1
ATOM 4274 C CA . GLY B 1 187 ? 15.367 9.938 3.201 1 98.12 187 GLY B CA 1
ATOM 4275 C C . GLY B 1 187 ? 15.531 11.438 3.096 1 98.12 187 GLY B C 1
ATOM 4276 O O . GLY B 1 187 ? 14.984 12.07 2.184 1 98.12 187 GLY B O 1
ATOM 4277 N N . VAL B 1 188 ? 16.344 12.031 4.012 1 98.62 188 VAL B N 1
ATOM 4278 C CA . VAL B 1 188 ? 16.594 13.469 4.016 1 98.62 188 VAL B CA 1
ATOM 4279 C C . VAL B 1 188 ? 17.328 13.867 2.738 1 98.62 188 VAL B C 1
ATOM 4281 O O . VAL B 1 188 ? 17 14.891 2.125 1 98.62 188 VAL B O 1
ATOM 4284 N N . GLY B 1 189 ? 18.281 13.055 2.305 1 98.44 189 GLY B N 1
ATOM 4285 C CA . GLY B 1 189 ? 19 13.328 1.071 1 98.44 189 GLY B CA 1
ATOM 4286 C C . GLY B 1 189 ? 18.125 13.258 -0.161 1 98.44 189 GLY B C 1
ATOM 4287 O O . GLY B 1 189 ? 18.266 14.078 -1.075 1 98.44 189 GLY B O 1
ATOM 4288 N N . GLY B 1 190 ? 17.266 12.25 -0.235 1 97.88 190 GLY B N 1
ATOM 4289 C CA . GLY B 1 190 ? 16.391 12.055 -1.379 1 97.88 190 GLY B CA 1
ATOM 4290 C C . GLY B 1 190 ? 15.383 13.18 -1.561 1 97.88 190 GLY B C 1
ATOM 4291 O O . GLY B 1 190 ? 15.234 13.711 -2.664 1 97.88 190 GLY B O 1
ATOM 4292 N N . PHE B 1 191 ? 14.711 13.555 -0.48 1 97.62 191 PHE B N 1
ATOM 4293 C CA . PHE B 1 191 ? 13.742 14.641 -0.558 1 97.62 191 PHE B CA 1
ATOM 4294 C C . PHE B 1 191 ? 14.445 15.977 -0.773 1 97.62 191 PHE B C 1
ATOM 4296 O O . PHE B 1 191 ? 13.898 16.875 -1.422 1 97.62 191 PHE B O 1
ATOM 4303 N N . GLY B 1 192 ? 15.609 16.078 -0.196 1 97.75 192 GLY B N 1
ATOM 4304 C CA . GLY B 1 192 ? 16.422 17.25 -0.468 1 97.75 192 GLY B CA 1
ATOM 4305 C C . GLY B 1 192 ? 16.812 17.391 -1.93 1 97.75 192 GLY B C 1
ATOM 4306 O O . GLY B 1 192 ? 16.734 18.484 -2.496 1 97.75 192 GLY B O 1
ATOM 4307 N N . ALA B 1 193 ? 17.234 16.281 -2.516 1 97 193 ALA B N 1
ATOM 4308 C CA . ALA B 1 193 ? 17.625 16.25 -3.924 1 97 193 ALA B CA 1
ATOM 4309 C C . ALA B 1 193 ? 16.453 16.656 -4.82 1 97 193 ALA B C 1
ATOM 4311 O O . ALA B 1 193 ? 16.656 17.281 -5.863 1 97 193 ALA B O 1
ATOM 4312 N N . ALA B 1 194 ? 15.305 16.375 -4.402 1 94.62 194 ALA B N 1
ATOM 4313 C CA . ALA B 1 194 ? 14.094 16.703 -5.145 1 94.62 194 ALA B CA 1
ATOM 4314 C C . ALA B 1 194 ? 13.688 18.156 -4.898 1 94.62 194 ALA B C 1
ATOM 4316 O O . ALA B 1 194 ? 12.672 18.625 -5.418 1 94.62 194 ALA B O 1
ATOM 4317 N N . ARG B 1 195 ? 14.383 18.906 -4.109 1 95.12 195 ARG B N 1
ATOM 4318 C CA . ARG B 1 195 ? 14.125 20.297 -3.746 1 95.12 195 ARG B CA 1
ATOM 4319 C C . ARG B 1 195 ? 12.75 20.438 -3.102 1 95.12 195 ARG B C 1
ATOM 4321 O O . ARG B 1 195 ? 12.039 21.422 -3.361 1 95.12 195 ARG B O 1
ATOM 4328 N N . ALA B 1 196 ? 12.445 19.422 -2.262 1 95.81 196 ALA B N 1
ATOM 4329 C CA . ALA B 1 196 ? 11.125 19.422 -1.632 1 95.81 196 ALA B CA 1
ATOM 4330 C C . ALA B 1 196 ? 11.195 19.953 -0.201 1 95.81 196 ALA B C 1
ATOM 4332 O O . ALA B 1 196 ? 10.188 20.391 0.357 1 95.81 196 ALA B O 1
ATOM 4333 N N . LEU B 1 197 ? 12.391 19.969 0.397 1 98.44 197 LEU B N 1
ATOM 4334 C CA . LEU B 1 197 ? 12.531 20.281 1.816 1 98.44 197 LEU B CA 1
ATOM 4335 C C . LEU B 1 197 ? 12.891 21.75 2.021 1 98.44 197 LEU B C 1
ATOM 4337 O O . LEU B 1 197 ? 13.617 22.328 1.213 1 98.44 197 LEU B O 1
ATOM 4341 N N . SER B 1 198 ? 12.398 22.234 3.121 1 98.75 198 SER B N 1
ATOM 4342 C CA . SER B 1 198 ? 12.867 23.547 3.559 1 98.75 198 SER B CA 1
ATOM 4343 C C . SER B 1 198 ? 14.352 23.531 3.887 1 98.75 198 SER B C 1
ATOM 4345 O O . SER B 1 198 ? 14.875 22.516 4.371 1 98.75 198 SER B O 1
ATOM 4347 N N . THR B 1 199 ? 15.008 24.625 3.607 1 98.44 199 THR B N 1
ATOM 4348 C CA . THR B 1 199 ? 16.438 24.75 3.908 1 98.44 199 THR B CA 1
ATOM 4349 C C . THR B 1 199 ? 16.672 25.844 4.949 1 98.44 199 THR B C 1
ATOM 4351 O O . THR B 1 199 ? 17.766 26.406 5.02 1 98.44 199 THR B O 1
ATOM 4354 N N . ARG B 1 200 ? 15.648 26.156 5.699 1 98.25 200 ARG B N 1
ATOM 4355 C CA . ARG B 1 200 ? 15.734 27.203 6.707 1 98.25 200 ARG B CA 1
ATOM 4356 C C . ARG B 1 200 ? 16.484 26.719 7.941 1 98.25 200 ARG B C 1
ATOM 4358 O O . ARG B 1 200 ? 15.938 26.703 9.047 1 98.25 200 ARG B O 1
ATOM 4365 N N . ASN B 1 201 ? 17.766 26.469 7.785 1 98.44 201 ASN B N 1
ATOM 4366 C CA . ASN B 1 201 ? 18.609 25.875 8.82 1 98.44 201 ASN B CA 1
ATOM 4367 C C . ASN B 1 201 ? 18.859 26.844 9.969 1 98.44 201 ASN B C 1
ATOM 4369 O O . ASN B 1 201 ? 19.172 26.422 11.086 1 98.44 201 ASN B O 1
ATOM 4373 N N . ASP B 1 202 ? 18.719 28.125 9.812 1 97.88 202 ASP B N 1
ATOM 4374 C CA . ASP B 1 202 ? 19 29.141 10.82 1 97.88 202 ASP B CA 1
ATOM 4375 C C . ASP B 1 202 ? 17.844 29.266 11.812 1 97.88 202 ASP B C 1
ATOM 4377 O O . ASP B 1 202 ? 18.016 29.781 12.914 1 97.88 202 ASP B O 1
ATOM 4381 N N . ASN B 1 203 ? 16.641 28.844 11.445 1 98.31 203 ASN B N 1
ATOM 4382 C CA . ASN B 1 203 ? 15.453 28.906 12.281 1 98.31 203 ASN B CA 1
ATOM 4383 C C . ASN B 1 203 ? 14.531 27.703 12.039 1 98.31 203 ASN B C 1
ATOM 4385 O O . ASN B 1 203 ? 13.414 27.875 11.547 1 98.31 203 ASN B O 1
ATOM 4389 N N . PRO B 1 204 ? 14.945 26.516 12.492 1 98.5 204 PRO B N 1
ATOM 4390 C CA . PRO B 1 204 ? 14.203 25.281 12.211 1 98.5 204 PRO B CA 1
ATOM 4391 C C . PRO B 1 204 ? 12.75 25.344 12.688 1 98.5 204 PRO B C 1
ATOM 4393 O O . PRO B 1 204 ? 11.852 24.859 12 1 98.5 204 PRO B O 1
ATOM 4396 N N . GLN B 1 205 ? 12.438 25.906 13.805 1 98.56 205 GLN B N 1
ATOM 4397 C CA . GLN B 1 205 ? 11.094 25.922 14.391 1 98.56 205 GLN B CA 1
ATOM 4398 C C . GLN B 1 205 ? 10.141 26.781 13.555 1 98.56 205 GLN B C 1
ATOM 4400 O O . GLN B 1 205 ? 8.922 26.641 13.656 1 98.56 205 GLN B O 1
ATOM 4405 N N . ALA B 1 206 ? 10.688 27.656 12.711 1 98.5 206 ALA B N 1
ATOM 4406 C CA . ALA B 1 206 ? 9.859 28.531 11.875 1 98.5 206 ALA B CA 1
ATOM 4407 C C . ALA B 1 206 ? 9.844 28.031 10.43 1 98.5 206 ALA B C 1
ATOM 4409 O O . ALA B 1 206 ? 9.273 28.688 9.547 1 98.5 206 ALA B O 1
ATOM 4410 N N . ALA B 1 207 ? 10.469 26.828 10.18 1 98.62 207 ALA B N 1
ATOM 4411 C CA . ALA B 1 207 ? 10.68 26.359 8.812 1 98.62 207 ALA B CA 1
ATOM 4412 C C . ALA B 1 207 ? 9.367 25.938 8.164 1 98.62 207 ALA B C 1
ATOM 4414 O O . ALA B 1 207 ? 9.133 26.219 6.988 1 98.62 207 ALA B O 1
ATOM 4415 N N . SER B 1 208 ? 8.586 25.172 8.906 1 98.75 208 SER B N 1
ATOM 4416 C CA . SER B 1 208 ? 7.277 24.781 8.398 1 98.75 208 SER B CA 1
ATOM 4417 C C . SER B 1 208 ? 6.266 25.906 8.539 1 98.75 208 SER B C 1
ATOM 4419 O O . SER B 1 208 ? 5.859 26.25 9.656 1 98.75 208 SER B O 1
ATOM 4421 N N . ARG B 1 209 ? 5.883 26.5 7.457 1 98.69 209 ARG B N 1
ATOM 4422 C CA . ARG B 1 209 ? 5.066 27.719 7.5 1 98.69 209 ARG B CA 1
ATOM 4423 C C . ARG B 1 209 ? 4.051 27.734 6.359 1 98.69 209 ARG B C 1
ATOM 4425 O O . ARG B 1 209 ? 4.102 28.594 5.488 1 98.69 209 ARG B O 1
ATOM 4432 N N . PRO B 1 210 ? 3.08 26.812 6.398 1 98.81 210 PRO B N 1
ATOM 4433 C CA . PRO B 1 210 ? 2.07 26.703 5.344 1 98.81 210 PRO B CA 1
ATOM 4434 C C . PRO B 1 210 ? 1.415 28.031 5.008 1 98.81 210 PRO B C 1
ATOM 4436 O O . PRO B 1 210 ? 1.062 28.797 5.906 1 98.81 210 PRO B O 1
ATOM 4439 N N . TRP B 1 211 ? 1.296 28.359 3.684 1 98.75 211 TRP B N 1
ATOM 4440 C CA . TRP B 1 211 ? 0.61 29.469 3.031 1 98.75 211 TRP B CA 1
ATOM 4441 C C . TRP B 1 211 ? 1.354 30.781 3.262 1 98.75 211 TRP B C 1
ATOM 4443 O O . TRP B 1 211 ? 0.949 31.828 2.754 1 98.75 211 TRP B O 1
ATOM 4453 N N . ASP B 1 212 ? 2.473 30.75 4.047 1 98.81 212 ASP B N 1
ATOM 4454 C CA . ASP B 1 212 ? 3.26 31.969 4.207 1 98.81 212 ASP B CA 1
ATOM 4455 C C . ASP B 1 212 ? 4.043 32.281 2.938 1 98.81 212 ASP B C 1
ATOM 4457 O O . ASP B 1 212 ? 4.492 31.391 2.23 1 98.81 212 ASP B O 1
ATOM 4461 N N . LYS B 1 213 ? 4.254 33.5 2.688 1 98.19 213 LYS B N 1
ATOM 4462 C CA . LYS B 1 213 ? 4.918 33.969 1.479 1 98.19 213 LYS B CA 1
ATOM 4463 C C . LYS B 1 213 ? 6.363 33.5 1.422 1 98.19 213 LYS B C 1
ATOM 4465 O O . LYS B 1 213 ? 6.914 33.281 0.337 1 98.19 213 LYS B O 1
ATOM 4470 N N . GLU B 1 214 ? 6.949 33.25 2.543 1 97.69 214 GLU B N 1
ATOM 4471 C CA . GLU B 1 214 ? 8.367 32.938 2.604 1 97.69 214 GLU B CA 1
ATOM 4472 C C . GLU B 1 214 ? 8.594 31.422 2.738 1 97.69 214 GLU B C 1
ATOM 4474 O O . GLU B 1 214 ? 9.703 30.984 3.012 1 97.69 214 GLU B O 1
ATOM 4479 N N . ARG B 1 215 ? 7.535 30.672 2.549 1 98.31 215 ARG B N 1
ATOM 4480 C CA . ARG B 1 215 ? 7.715 29.234 2.652 1 98.31 215 ARG B CA 1
ATOM 4481 C C . ARG B 1 215 ? 8.648 28.719 1.561 1 98.31 215 ARG B C 1
ATOM 4483 O O . ARG B 1 215 ? 8.648 29.234 0.443 1 98.31 215 ARG B O 1
ATOM 4490 N N . ASP B 1 216 ? 9.43 27.625 1.855 1 97.88 216 ASP B N 1
ATOM 4491 C CA . ASP B 1 216 ? 10.422 27.188 0.875 1 97.88 216 ASP B CA 1
ATOM 4492 C C . ASP B 1 216 ? 10.492 25.672 0.808 1 97.88 216 ASP B C 1
ATOM 4494 O O . ASP B 1 216 ? 11.516 25.109 0.392 1 97.88 216 ASP B O 1
ATOM 4498 N N . GLY B 1 217 ? 9.523 24.953 1.303 1 98 217 GLY B N 1
ATOM 4499 C CA . GLY B 1 217 ? 9.5 23.5 1.29 1 98 217 GLY B CA 1
ATOM 4500 C C . GLY B 1 217 ? 8.922 22.906 2.561 1 98 217 GLY B C 1
ATOM 4501 O O . GLY B 1 217 ? 8.734 23.609 3.555 1 98 217 GLY B O 1
ATOM 4502 N N . PHE B 1 218 ? 8.625 21.625 2.459 1 98 218 PHE B N 1
ATOM 4503 C CA . PHE B 1 218 ? 8.07 21.031 3.662 1 98 218 PHE B CA 1
ATOM 4504 C C . PHE B 1 218 ? 9.172 20.578 4.609 1 98 218 PHE B C 1
ATOM 4506 O O . PHE B 1 218 ? 10.344 20.531 4.227 1 98 218 PHE B O 1
ATOM 4513 N N . VAL B 1 219 ? 8.859 20.453 5.867 1 98.88 219 VAL B N 1
ATOM 4514 C CA . VAL B 1 219 ? 9.734 19.859 6.879 1 98.88 219 VAL B CA 1
ATOM 4515 C C . VAL B 1 219 ? 9.375 18.391 7.086 1 98.88 219 VAL B C 1
ATOM 4517 O O . VAL B 1 219 ? 8.219 18.062 7.383 1 98.88 219 VAL B O 1
ATOM 4520 N N . LEU B 1 220 ? 10.359 17.547 6.891 1 98.69 220 LEU B N 1
ATOM 4521 C CA . LEU B 1 220 ? 10.141 16.109 7.074 1 98.69 220 LEU B CA 1
ATOM 4522 C C . LEU B 1 220 ? 9.828 15.789 8.531 1 98.69 220 LEU B C 1
ATOM 4524 O O . LEU B 1 220 ? 10.445 16.359 9.445 1 98.69 220 LEU B O 1
ATOM 4528 N N . GLY B 1 221 ? 8.836 14.938 8.734 1 98.62 221 GLY B N 1
ATOM 4529 C CA . GLY B 1 221 ? 8.484 14.508 10.078 1 98.62 221 GLY B CA 1
ATOM 4530 C C . GLY B 1 221 ? 8.281 13.008 10.195 1 98.62 221 GLY B C 1
ATOM 4531 O O . GLY B 1 221 ? 8.055 12.328 9.195 1 98.62 221 GLY B O 1
ATOM 4532 N N . ASP B 1 222 ? 8.422 12.477 11.422 1 98.69 222 ASP B N 1
ATOM 4533 C CA . ASP B 1 222 ? 8.234 11.07 11.758 1 98.69 222 ASP B CA 1
ATOM 4534 C C . ASP B 1 222 ? 7.078 10.883 12.742 1 98.69 222 ASP B C 1
ATOM 4536 O O . ASP B 1 222 ? 6.754 11.805 13.5 1 98.69 222 ASP B O 1
ATOM 4540 N N . GLY B 1 223 ? 6.488 9.703 12.703 1 98.81 223 GLY B N 1
ATOM 4541 C CA . GLY B 1 223 ? 5.449 9.414 13.68 1 98.81 223 GLY B CA 1
ATOM 4542 C C . GLY B 1 223 ? 4.496 8.32 13.234 1 98.81 223 GLY B C 1
ATOM 4543 O O . GLY B 1 223 ? 4.809 7.559 12.312 1 98.81 223 GLY B O 1
ATOM 4544 N N . ALA B 1 224 ? 3.426 8.203 13.961 1 98.94 224 ALA B N 1
ATOM 4545 C CA . ALA B 1 224 ? 2.396 7.211 13.672 1 98.94 224 ALA B CA 1
ATOM 4546 C C . ALA B 1 224 ? 1.06 7.609 14.289 1 98.94 224 ALA B C 1
ATOM 4548 O O . ALA B 1 224 ? 1.021 8.266 15.336 1 98.94 224 ALA B O 1
ATOM 4549 N N . GLY B 1 225 ? 0.016 7.348 13.602 1 98.94 225 GLY B N 1
ATOM 4550 C CA . GLY B 1 225 ? -1.346 7.488 14.094 1 98.94 225 GLY B CA 1
ATOM 4551 C C . GLY B 1 225 ? -2.221 6.289 13.773 1 98.94 225 GLY B C 1
ATOM 4552 O O . GLY B 1 225 ? -2.123 5.715 12.688 1 98.94 225 GLY B O 1
ATOM 4553 N N . MET B 1 226 ? -2.99 5.848 14.797 1 98.94 226 MET B N 1
ATOM 4554 C CA . MET B 1 226 ? -3.904 4.719 14.633 1 98.94 226 MET B CA 1
ATOM 4555 C C . MET B 1 226 ? -5.277 5.039 15.219 1 98.94 226 MET B C 1
ATOM 4557 O O . MET B 1 226 ? -5.375 5.688 16.266 1 98.94 226 MET B O 1
ATOM 4561 N N . VAL B 1 227 ? -6.309 4.602 14.516 1 98.94 227 VAL B N 1
ATOM 4562 C CA . VAL B 1 227 ? -7.668 4.656 15.039 1 98.94 227 VAL B CA 1
ATOM 4563 C C . VAL B 1 227 ? -8.281 3.256 15.031 1 98.94 227 VAL B C 1
ATOM 4565 O O . VAL B 1 227 ? -7.887 2.404 14.234 1 98.94 227 VAL B O 1
ATOM 4568 N N . VAL B 1 228 ? -9.125 2.955 15.977 1 98.94 228 VAL B N 1
ATOM 4569 C CA . VAL B 1 228 ? -9.977 1.772 15.922 1 98.94 228 VAL B CA 1
ATOM 4570 C C . VAL B 1 228 ? -11.352 2.152 15.383 1 98.94 228 VAL B C 1
ATOM 4572 O O . VAL B 1 228 ? -12.07 2.943 16 1 98.94 228 VAL B O 1
ATOM 4575 N N . LEU B 1 229 ? -11.664 1.685 14.148 1 98.94 229 LEU B N 1
ATOM 4576 C CA . LEU B 1 229 ? -12.977 1.849 13.539 1 98.94 229 LEU B CA 1
ATOM 4577 C C . LEU B 1 229 ? -13.859 0.64 13.828 1 98.94 229 LEU B C 1
ATOM 4579 O O . LEU B 1 229 ? -13.383 -0.498 13.82 1 98.94 229 LEU B O 1
ATOM 4583 N N . GLU B 1 230 ? -15.094 0.918 14.07 1 98.81 230 GLU B N 1
ATOM 4584 C CA . GLU B 1 230 ? -16 -0.156 14.438 1 98.81 230 GLU B CA 1
ATOM 4585 C C . GLU B 1 230 ? -17.422 0.126 13.93 1 98.81 230 GLU B C 1
ATOM 4587 O O . GLU B 1 230 ? -17.859 1.279 13.898 1 98.81 230 GLU B O 1
ATOM 4592 N N . GLU B 1 231 ? -18.062 -0.935 13.414 1 98.69 231 GLU B N 1
ATOM 4593 C CA . GLU B 1 231 ? -19.469 -0.799 13.07 1 98.69 231 GLU B CA 1
ATOM 4594 C C . GLU B 1 231 ? -20.266 -0.226 14.242 1 98.69 231 GLU B C 1
ATOM 4596 O O . GLU B 1 231 ? -20.062 -0.616 15.391 1 98.69 231 GLU B O 1
ATOM 4601 N N . TYR B 1 232 ? -21.125 0.69 13.969 1 97.69 232 TYR B N 1
ATOM 4602 C CA . TYR B 1 232 ? -21.75 1.545 14.969 1 97.69 232 TYR B CA 1
ATOM 4603 C C . TYR B 1 232 ? -22.531 0.715 15.984 1 97.69 232 TYR B C 1
ATOM 4605 O O . TYR B 1 232 ? -22.375 0.897 17.203 1 97.69 232 TYR B O 1
ATOM 4613 N N . GLU B 1 233 ? -23.406 -0.221 15.555 1 97.88 233 GLU B N 1
ATOM 4614 C CA . GLU B 1 233 ? -24.219 -1.001 16.469 1 97.88 233 GLU B CA 1
ATOM 4615 C C . GLU B 1 233 ? -23.375 -1.981 17.281 1 97.88 233 GLU B C 1
ATOM 4617 O O . GLU B 1 233 ? -23.672 -2.27 18.438 1 97.88 233 GLU B O 1
ATOM 4622 N N . HIS B 1 234 ? -22.328 -2.438 16.609 1 97.75 234 HIS B N 1
ATOM 4623 C CA . HIS B 1 234 ? -21.375 -3.295 17.312 1 97.75 234 HIS B CA 1
ATOM 4624 C C . HIS B 1 234 ? -20.719 -2.549 18.469 1 97.75 234 HIS B C 1
ATOM 4626 O O . HIS B 1 234 ? -20.594 -3.086 19.578 1 97.75 234 HIS B O 1
ATOM 4632 N N . ALA B 1 235 ? -20.25 -1.342 18.25 1 98 235 ALA B N 1
ATOM 4633 C CA . ALA B 1 235 ? -19.609 -0.503 19.266 1 98 235 ALA B CA 1
ATOM 4634 C C . ALA B 1 235 ? -20.578 -0.161 20.391 1 98 235 ALA B C 1
ATOM 4636 O O . ALA B 1 235 ? -20.219 -0.203 21.562 1 98 235 ALA B O 1
ATOM 4637 N N . LYS B 1 236 ? -21.797 0.177 20.062 1 97.69 236 LYS B N 1
ATOM 4638 C CA . LYS B 1 236 ? -22.812 0.521 21.062 1 97.69 236 LYS B CA 1
ATOM 4639 C C . LYS B 1 236 ? -23.094 -0.657 21.984 1 97.69 236 LYS B C 1
ATOM 4641 O O . LYS B 1 236 ? -23.25 -0.479 23.203 1 97.69 236 LYS B O 1
ATOM 4646 N N . LYS B 1 237 ? -23.188 -1.814 21.375 1 97.62 237 LYS B N 1
ATOM 4647 C CA . LYS B 1 237 ? -23.531 -3.02 22.109 1 97.62 237 LYS B CA 1
ATOM 4648 C C . LYS B 1 237 ? -22.531 -3.283 23.234 1 97.62 237 LYS B C 1
ATOM 4650 O O . LYS B 1 237 ? -22.906 -3.775 24.312 1 97.62 237 LYS B O 1
ATOM 4655 N N . ARG B 1 238 ? -21.297 -2.957 23.031 1 96.19 238 ARG B N 1
ATOM 4656 C CA . ARG B 1 238 ? -20.312 -3.234 24.062 1 96.19 238 ARG B CA 1
ATOM 4657 C C . ARG B 1 238 ? -20.047 -1.997 24.922 1 96.19 238 ARG B C 1
ATOM 4659 O O . ARG B 1 238 ? -19.094 -1.966 25.703 1 96.19 238 ARG B O 1
ATOM 4666 N N . GLY B 1 239 ? -20.766 -0.836 24.703 1 97.38 239 GLY B N 1
ATOM 4667 C CA . GLY B 1 239 ? -20.625 0.376 25.484 1 97.38 239 GLY B CA 1
ATOM 4668 C C . GLY B 1 239 ? -19.328 1.112 25.219 1 97.38 239 GLY B C 1
ATOM 4669 O O . GLY B 1 239 ? -18.75 1.723 26.125 1 97.38 239 GLY B O 1
ATOM 4670 N N . ALA B 1 240 ? -18.891 1.036 24 1 97.88 240 ALA B N 1
ATOM 4671 C CA . ALA B 1 240 ? -17.625 1.679 23.625 1 97.88 240 ALA B CA 1
ATOM 4672 C C . ALA B 1 240 ? -17.75 3.199 23.703 1 97.88 240 ALA B C 1
ATOM 4674 O O . ALA B 1 240 ? -18.797 3.762 23.406 1 97.88 240 ALA B O 1
ATOM 4675 N N . LYS B 1 241 ? -16.641 3.814 24.172 1 97.5 241 LYS B N 1
ATOM 4676 C CA . LYS B 1 241 ? -16.516 5.25 23.953 1 97.5 241 LYS B CA 1
ATOM 4677 C C . LYS B 1 241 ? -16.391 5.57 22.469 1 97.5 241 LYS B C 1
ATOM 4679 O O . LYS B 1 241 ? -15.469 5.086 21.812 1 97.5 241 LYS B O 1
ATOM 4684 N N . ILE B 1 242 ? -17.328 6.336 21.938 1 98.38 242 ILE B N 1
ATOM 4685 C CA . ILE B 1 242 ? -17.297 6.691 20.531 1 98.38 242 ILE B CA 1
ATOM 4686 C C . ILE B 1 242 ? -16.922 8.164 20.359 1 98.38 242 ILE B C 1
ATOM 4688 O O . ILE B 1 242 ? -17.594 9.047 20.891 1 98.38 242 ILE B O 1
ATOM 4692 N N . TYR B 1 243 ? -15.844 8.438 19.625 1 98.62 243 TYR B N 1
ATOM 4693 C CA . TYR B 1 243 ? -15.305 9.781 19.5 1 98.62 243 TYR B CA 1
ATOM 4694 C C . TYR B 1 243 ? -15.953 10.531 18.344 1 98.62 243 TYR B C 1
ATOM 4696 O O . TYR B 1 243 ? -16.172 11.742 18.422 1 98.62 243 TYR B O 1
ATOM 4704 N N . ALA B 1 244 ? -16.156 9.867 17.219 1 98.75 244 ALA B N 1
ATOM 4705 C CA . ALA B 1 244 ? -16.703 10.461 16 1 98.75 244 ALA B CA 1
ATOM 4706 C C . ALA B 1 244 ? -17.172 9.375 15.031 1 98.75 244 ALA B C 1
ATOM 4708 O O . ALA B 1 244 ? -17 8.18 15.297 1 98.75 244 ALA B O 1
ATOM 4709 N N . GLU B 1 245 ? -17.906 9.758 14.031 1 98.69 245 GLU B N 1
ATOM 4710 C CA . GLU B 1 245 ? -18.312 8.875 12.945 1 98.69 245 GLU B CA 1
ATOM 4711 C C . GLU B 1 245 ? -17.594 9.234 11.648 1 98.69 245 GLU B C 1
ATOM 4713 O O . GLU B 1 245 ? -17.453 10.414 11.312 1 98.69 245 GLU B O 1
ATOM 4718 N N . VAL B 1 246 ? -17.016 8.242 10.945 1 98.81 246 VAL B N 1
ATOM 4719 C CA . VAL B 1 246 ? -16.531 8.461 9.586 1 98.81 246 VAL B CA 1
ATOM 4720 C C . VAL B 1 246 ? -17.719 8.469 8.625 1 98.81 246 VAL B C 1
ATOM 4722 O O . VAL B 1 246 ? -18.312 7.418 8.352 1 98.81 246 VAL B O 1
ATOM 4725 N N . VAL B 1 247 ? -18.031 9.664 8.016 1 98.69 247 VAL B N 1
ATOM 4726 C CA . VAL B 1 247 ? -19.281 9.75 7.273 1 98.69 247 VAL B CA 1
ATOM 4727 C C . VAL B 1 247 ? -19 9.945 5.785 1 98.69 247 VAL B C 1
ATOM 4729 O O . VAL B 1 247 ? -19.875 9.734 4.945 1 98.69 247 VAL B O 1
ATOM 4732 N N . GLY B 1 248 ? -17.781 10.297 5.496 1 98.81 248 GLY B N 1
ATOM 4733 C CA . GLY B 1 248 ? -17.422 10.539 4.105 1 98.81 248 GLY B CA 1
ATOM 4734 C C . GLY B 1 248 ? -16 10.141 3.77 1 98.81 248 GLY B C 1
ATOM 4735 O O . GLY B 1 248 ? -15.094 10.32 4.586 1 98.81 248 GLY B O 1
ATOM 4736 N N . PHE B 1 249 ? -15.82 9.633 2.639 1 98.88 249 PHE B N 1
ATOM 4737 C CA . PHE B 1 249 ? -14.531 9.242 2.086 1 98.88 249 PHE B CA 1
ATOM 4738 C C . PHE B 1 249 ? -14.477 9.523 0.588 1 98.88 249 PHE B C 1
ATOM 4740 O O . PHE B 1 249 ? -15.352 9.086 -0.162 1 98.88 249 PHE B O 1
ATOM 4747 N N . GLY B 1 250 ? -13.43 10.328 0.18 1 98.88 250 GLY B N 1
ATOM 4748 C CA . GLY B 1 250 ? -13.258 10.656 -1.225 1 98.88 250 GLY B CA 1
ATOM 4749 C C . GLY B 1 250 ? -11.836 10.453 -1.719 1 98.88 250 GLY B C 1
ATOM 4750 O O . GLY B 1 250 ? -10.875 10.695 -0.986 1 98.88 250 GLY B O 1
ATOM 4751 N N . MET B 1 251 ? -11.742 9.961 -2.93 1 98.81 251 MET B N 1
ATOM 4752 C CA . MET B 1 251 ? -10.461 9.75 -3.598 1 98.81 251 MET B CA 1
ATOM 4753 C C . MET B 1 251 ? -10.469 10.352 -4.996 1 98.81 251 MET B C 1
ATOM 4755 O O . MET B 1 251 ? -11.523 10.492 -5.613 1 98.81 251 MET B O 1
ATOM 4759 N N . SER B 1 252 ? -9.297 10.734 -5.449 1 98.81 252 SER B N 1
ATOM 4760 C CA . SER B 1 252 ? -9.102 11.203 -6.816 1 98.81 252 SER B CA 1
ATOM 4761 C C . SER B 1 252 ? -7.637 11.109 -7.23 1 98.81 252 SER B C 1
ATOM 4763 O O . SER B 1 252 ? -6.777 10.773 -6.414 1 98.81 252 SER B O 1
ATOM 4765 N N . SER B 1 253 ? -7.441 11.336 -8.484 1 98.56 253 SER B N 1
ATOM 4766 C CA . SER B 1 253 ? -6.094 11.492 -9.031 1 98.56 253 SER B CA 1
ATOM 4767 C C . SER B 1 253 ? -5.965 12.797 -9.812 1 98.56 253 SER B C 1
ATOM 4769 O O . SER B 1 253 ? -6.891 13.195 -10.523 1 98.56 253 SER B O 1
ATOM 4771 N N . ASP B 1 254 ? -4.816 13.406 -9.664 1 97.44 254 ASP B N 1
ATOM 4772 C CA . ASP B 1 254 ? -4.531 14.609 -10.445 1 97.44 254 ASP B CA 1
ATOM 4773 C C . ASP B 1 254 ? -4.402 14.281 -11.93 1 97.44 254 ASP B C 1
ATOM 4775 O O . ASP B 1 254 ? -4.828 15.07 -12.781 1 97.44 254 ASP B O 1
ATOM 4779 N N . ALA B 1 255 ? -3.805 13.109 -12.195 1 96.88 255 ALA B N 1
ATOM 4780 C CA . ALA B 1 255 ? -3.471 12.734 -13.57 1 96.88 255 ALA B CA 1
ATOM 4781 C C . ALA B 1 255 ? -2.711 13.852 -14.273 1 96.88 255 ALA B C 1
ATOM 4783 O O . ALA B 1 255 ? -2.988 14.156 -15.438 1 96.88 255 ALA B O 1
ATOM 4784 N N . TYR B 1 256 ? -1.737 14.461 -13.617 1 93.69 256 TYR B N 1
ATOM 4785 C CA . TYR B 1 256 ? -1.124 15.688 -14.102 1 93.69 256 TYR B CA 1
ATOM 4786 C C . TYR B 1 256 ? 0.396 15.594 -14.062 1 93.69 256 TYR B C 1
ATOM 4788 O O . TYR B 1 256 ? 1.062 15.75 -15.086 1 93.69 256 TYR B O 1
ATOM 4796 N N . HIS B 1 257 ? 0.95 15.367 -12.969 1 90.94 257 HIS B N 1
ATOM 4797 C CA . HIS B 1 257 ? 2.387 15.297 -12.727 1 90.94 257 HIS B CA 1
ATOM 4798 C C . HIS B 1 257 ? 2.703 14.383 -11.547 1 90.94 257 HIS B C 1
ATOM 4800 O O . HIS B 1 257 ? 1.864 14.188 -10.664 1 90.94 257 HIS B O 1
ATOM 4806 N N . MET B 1 258 ? 3.947 13.906 -11.461 1 90.88 258 MET B N 1
ATOM 4807 C CA . MET B 1 258 ? 4.332 12.906 -10.469 1 90.88 258 MET B CA 1
ATOM 4808 C C . MET B 1 258 ? 4.477 13.539 -9.094 1 90.88 258 MET B C 1
ATOM 4810 O O . MET B 1 258 ? 4.262 12.875 -8.078 1 90.88 258 MET B O 1
ATOM 4814 N N . THR B 1 259 ? 4.891 14.828 -9.094 1 86.38 259 THR B N 1
ATOM 4815 C CA . THR B 1 259 ? 5.215 15.383 -7.789 1 86.38 259 THR B CA 1
ATOM 4816 C C . THR B 1 259 ? 4.453 16.688 -7.555 1 86.38 259 THR B C 1
ATOM 4818 O O . THR B 1 259 ? 4.344 17.156 -6.418 1 86.38 259 THR B O 1
ATOM 4821 N N . SER B 1 260 ? 3.922 17.266 -8.562 1 89.62 260 SER B N 1
ATOM 4822 C CA . SER B 1 260 ? 3.277 18.562 -8.445 1 89.62 260 SER B CA 1
ATOM 4823 C C . SER B 1 260 ? 1.778 18.469 -8.703 1 89.62 260 SER B C 1
ATOM 4825 O O . SER B 1 260 ? 1.344 17.719 -9.586 1 89.62 260 SER B O 1
ATOM 4827 N N . PRO B 1 261 ? 1.023 19.219 -7.953 1 90.75 261 PRO B N 1
ATOM 4828 C CA . PRO B 1 261 ? -0.41 19.281 -8.25 1 90.75 261 PRO B CA 1
ATOM 4829 C C . PRO B 1 261 ? -0.732 20.234 -9.391 1 90.75 261 PRO B C 1
ATOM 4831 O O . PRO B 1 261 ? 0.07 21.125 -9.703 1 90.75 261 PRO B O 1
ATOM 4834 N N . PRO B 1 262 ? -1.924 20.031 -9.984 1 93.44 262 PRO B N 1
ATOM 4835 C CA . PRO B 1 262 ? -2.381 21.125 -10.859 1 93.44 262 PRO B CA 1
ATOM 4836 C C . PRO B 1 262 ? -2.543 22.453 -10.125 1 93.44 262 PRO B C 1
ATOM 4838 O O . PRO B 1 262 ? -2.971 22.469 -8.969 1 93.44 262 PRO B O 1
ATOM 4841 N N . GLU B 1 263 ? -2.346 23.562 -10.758 1 90.69 263 GLU B N 1
ATOM 4842 C CA . GLU B 1 263 ? -2.363 24.875 -10.148 1 90.69 263 GLU B CA 1
ATOM 4843 C C . GLU B 1 263 ? -3.74 25.219 -9.578 1 90.69 263 GLU B C 1
ATOM 4845 O O . GLU B 1 263 ? -3.852 25.859 -8.547 1 90.69 263 GLU B O 1
ATOM 4850 N N . ASN B 1 264 ? -4.699 24.766 -10.25 1 93.62 264 ASN B N 1
ATOM 4851 C CA . ASN B 1 264 ? -6.055 25.109 -9.828 1 93.62 264 ASN B CA 1
ATOM 4852 C C . ASN B 1 264 ? -6.555 24.156 -8.742 1 93.62 264 ASN B C 1
ATOM 4854 O O . ASN B 1 264 ? -7.695 24.266 -8.289 1 93.62 264 ASN B O 1
ATOM 4858 N N . GLY B 1 265 ? -5.754 23.203 -8.383 1 96.44 265 GLY B N 1
ATOM 4859 C CA . GLY B 1 265 ? -6.098 22.281 -7.309 1 96.44 265 GLY B CA 1
ATOM 4860 C C . GLY B 1 265 ? -7.238 21.344 -7.664 1 96.44 265 GLY B C 1
ATOM 4861 O O . GLY B 1 265 ? -7.961 20.875 -6.785 1 96.44 265 GLY B O 1
ATOM 4862 N N . ALA B 1 266 ? -7.418 21.016 -8.93 1 97.19 266 ALA B N 1
ATOM 4863 C CA . ALA B 1 266 ? -8.586 20.266 -9.398 1 97.19 266 ALA B CA 1
ATOM 4864 C C . ALA B 1 266 ? -8.633 18.875 -8.773 1 97.19 266 ALA B C 1
ATOM 4866 O O . ALA B 1 266 ? -9.711 18.375 -8.453 1 97.19 266 ALA B O 1
ATOM 4867 N N . GLY B 1 267 ? -7.488 18.203 -8.664 1 97.62 267 GLY B N 1
ATOM 4868 C CA . GLY B 1 267 ? -7.465 16.891 -8.047 1 97.62 267 GLY B CA 1
ATOM 4869 C C . GLY B 1 267 ? -7.855 16.906 -6.586 1 97.62 267 GLY B C 1
ATOM 4870 O O . GLY B 1 267 ? -8.641 16.062 -6.137 1 97.62 267 GLY B O 1
ATOM 4871 N N . ALA B 1 268 ? -7.266 17.828 -5.859 1 98.31 268 ALA B N 1
ATOM 4872 C CA . ALA B 1 268 ? -7.625 18.016 -4.457 1 98.31 268 ALA B CA 1
ATOM 4873 C C . ALA B 1 268 ? -9.117 18.328 -4.309 1 98.31 268 ALA B C 1
ATOM 4875 O O . ALA B 1 268 ? -9.781 17.781 -3.426 1 98.31 268 ALA B O 1
ATOM 4876 N N . ALA B 1 269 ? -9.625 19.234 -5.145 1 98.81 269 ALA B N 1
ATOM 4877 C CA . ALA B 1 269 ? -11.039 19.594 -5.125 1 98.81 269 ALA B CA 1
ATOM 4878 C C . ALA B 1 269 ? -11.922 18.375 -5.363 1 98.81 269 ALA B C 1
ATOM 4880 O O . ALA B 1 269 ? -12.922 18.172 -4.676 1 98.81 269 ALA B O 1
ATOM 4881 N N . LEU B 1 270 ? -11.531 17.578 -6.332 1 98.81 270 LEU B N 1
ATOM 4882 C CA . LEU B 1 270 ? -12.328 16.406 -6.691 1 98.81 270 LEU B CA 1
ATOM 4883 C C . LEU B 1 270 ? -12.398 15.414 -5.531 1 98.81 270 LEU B C 1
ATOM 4885 O O . LEU B 1 270 ? -13.445 14.812 -5.293 1 98.81 270 LEU B O 1
ATOM 4889 N N . ALA B 1 271 ? -11.32 15.219 -4.801 1 98.88 271 ALA B N 1
ATOM 4890 C CA . ALA B 1 271 ? -11.336 14.352 -3.631 1 98.88 271 ALA B CA 1
ATOM 4891 C C . ALA B 1 271 ? -12.32 14.859 -2.58 1 98.88 271 ALA B C 1
ATOM 4893 O O . ALA B 1 271 ? -13.055 14.078 -1.981 1 98.88 2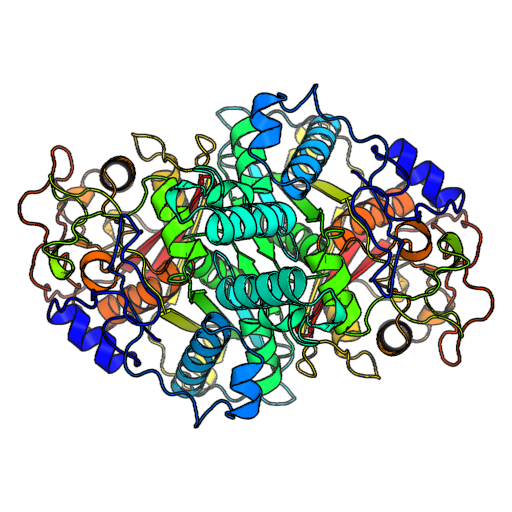71 ALA B O 1
ATOM 4894 N N . MET B 1 272 ? -12.312 16.156 -2.334 1 98.94 272 MET B N 1
ATOM 4895 C CA . MET B 1 272 ? -13.227 16.75 -1.364 1 98.94 272 MET B CA 1
ATOM 4896 C C . MET B 1 272 ? -14.68 16.609 -1.83 1 98.94 272 MET B C 1
ATOM 4898 O O . MET B 1 272 ? -15.555 16.266 -1.038 1 98.94 272 MET B O 1
ATOM 4902 N N . VAL B 1 273 ? -14.906 16.859 -3.096 1 98.88 273 VAL B N 1
ATOM 4903 C CA . VAL B 1 273 ? -16.25 16.75 -3.656 1 98.88 273 VAL B CA 1
ATOM 4904 C C . VAL B 1 273 ? -16.75 15.312 -3.496 1 98.88 273 VAL B C 1
ATOM 4906 O O . VAL B 1 273 ? -17.906 15.094 -3.123 1 98.88 273 VAL B O 1
ATOM 4909 N N . ASN B 1 274 ? -15.891 14.344 -3.793 1 98.88 274 ASN B N 1
ATOM 4910 C CA . ASN B 1 274 ? -16.266 12.945 -3.664 1 98.88 274 ASN B CA 1
ATOM 4911 C C . ASN B 1 274 ? -16.562 12.578 -2.213 1 98.88 274 ASN B C 1
ATOM 4913 O O . ASN B 1 274 ? -17.453 11.766 -1.944 1 98.88 274 ASN B O 1
ATOM 4917 N N . ALA B 1 275 ? -15.805 13.141 -1.272 1 98.88 275 ALA B N 1
ATOM 4918 C CA . ALA B 1 275 ? -16.062 12.891 0.143 1 98.88 275 ALA B CA 1
ATOM 4919 C C . ALA B 1 275 ? -17.406 13.492 0.566 1 98.88 275 ALA B C 1
ATOM 4921 O O . ALA B 1 275 ? -18.156 12.883 1.336 1 98.88 275 ALA B O 1
ATOM 4922 N N . LEU B 1 276 ? -17.703 14.695 0.11 1 98.88 276 LEU B N 1
ATOM 4923 C CA . LEU B 1 276 ? -18.953 15.359 0.412 1 98.88 276 LEU B CA 1
ATOM 4924 C C . LEU B 1 276 ? -20.141 14.586 -0.164 1 98.88 276 LEU B C 1
ATOM 4926 O O . LEU B 1 276 ? -21.172 14.453 0.487 1 98.88 276 LEU B O 1
ATOM 4930 N N . ARG B 1 277 ? -19.953 14.094 -1.362 1 98.62 277 ARG B N 1
ATOM 4931 C CA . ARG B 1 277 ? -20.984 13.258 -1.981 1 98.62 277 ARG B CA 1
ATOM 4932 C C . ARG B 1 277 ? -21.234 12 -1.155 1 98.62 277 ARG B C 1
ATOM 4934 O O . ARG B 1 277 ? -22.391 11.633 -0.916 1 98.62 277 ARG B O 1
ATOM 4941 N N . ASP B 1 278 ? -20.156 11.391 -0.729 1 98.5 278 ASP B N 1
ATOM 4942 C CA . ASP B 1 278 ? -20.266 10.188 0.086 1 98.5 278 ASP B CA 1
ATOM 4943 C C . ASP B 1 278 ? -20.984 10.477 1.403 1 98.5 278 ASP B C 1
ATOM 4945 O O . ASP B 1 278 ? -21.797 9.664 1.872 1 98.5 278 ASP B O 1
ATOM 4949 N N . ALA B 1 279 ? -20.688 11.602 2.014 1 98.62 279 ALA B N 1
ATOM 4950 C CA . ALA B 1 279 ? -21.281 11.992 3.291 1 98.62 279 ALA B CA 1
ATOM 4951 C C . ALA B 1 279 ? -22.703 12.516 3.104 1 98.62 279 ALA B C 1
ATOM 4953 O O . ALA B 1 279 ? -23.453 12.641 4.07 1 98.62 279 ALA B O 1
ATOM 4954 N N . ALA B 1 280 ? -23.062 12.82 1.854 1 98.56 280 ALA B N 1
ATOM 4955 C CA . ALA B 1 280 ? -24.359 13.391 1.517 1 98.56 280 ALA B CA 1
ATOM 4956 C C . ALA B 1 280 ? -24.609 14.68 2.293 1 98.56 280 ALA B C 1
ATOM 4958 O O . ALA B 1 280 ? -25.672 14.852 2.898 1 98.56 280 ALA B O 1
ATOM 4959 N N . ILE B 1 281 ? -23.641 15.586 2.291 1 98.69 281 ILE B N 1
ATOM 4960 C CA . ILE B 1 281 ? -23.812 16.891 2.934 1 98.69 281 ILE B CA 1
ATOM 4961 C C . ILE B 1 281 ? -23.281 17.984 2.012 1 98.69 281 ILE B C 1
ATOM 4963 O O . ILE B 1 281 ? -22.516 17.719 1.086 1 98.69 281 ILE B O 1
ATOM 4967 N N . GLU B 1 282 ? -23.719 19.172 2.271 1 98.5 282 GLU B N 1
ATOM 4968 C CA . GLU B 1 282 ? -23.234 20.359 1.562 1 98.5 282 GLU B CA 1
ATOM 4969 C C . GLU B 1 282 ? -21.922 20.859 2.168 1 98.5 282 GLU B C 1
ATOM 4971 O O . GLU B 1 282 ? -21.703 20.719 3.373 1 98.5 282 GLU B O 1
ATOM 4976 N N . PRO B 1 283 ? -21.094 21.453 1.348 1 98.62 283 PRO B N 1
ATOM 4977 C CA . PRO B 1 283 ? -19.812 21.953 1.841 1 98.62 283 PRO B CA 1
ATOM 4978 C C . PRO B 1 283 ? -19.953 22.859 3.057 1 98.62 283 PRO B C 1
ATOM 4980 O O . PRO B 1 283 ? -19.094 22.844 3.949 1 98.62 283 PRO B O 1
ATOM 4983 N N . GLY B 1 284 ? -21.047 23.609 3.113 1 98.38 284 GLY B N 1
ATOM 4984 C CA . GLY B 1 284 ? -21.25 24.578 4.168 1 98.38 284 GLY B CA 1
ATOM 4985 C C . GLY B 1 284 ? -21.391 23.969 5.543 1 98.38 284 GLY B C 1
ATOM 4986 O O . GLY B 1 284 ? -21.266 24.656 6.559 1 98.38 284 GLY B O 1
ATOM 4987 N N . LYS B 1 285 ? -21.609 22.688 5.621 1 98.5 285 LYS B N 1
ATOM 4988 C CA . LYS B 1 285 ? -21.734 21.984 6.898 1 98.5 285 LYS B CA 1
ATOM 4989 C C . LYS B 1 285 ? -20.375 21.719 7.531 1 98.5 285 LYS B C 1
ATOM 4991 O O . LYS B 1 285 ? -20.281 21.453 8.727 1 98.5 285 LYS B O 1
ATOM 4996 N N . ILE B 1 286 ? -19.344 21.766 6.762 1 98.88 286 ILE B N 1
ATOM 4997 C CA . ILE B 1 286 ? -17.984 21.531 7.266 1 98.88 286 ILE B CA 1
ATOM 4998 C C . ILE B 1 286 ? -17.516 22.766 8.047 1 98.88 286 ILE B C 1
ATOM 5000 O O . ILE B 1 286 ? -17.484 23.875 7.508 1 98.88 286 ILE B O 1
ATOM 5004 N N . GLY B 1 287 ? -17.125 22.547 9.281 1 98.75 287 GLY B N 1
ATOM 5005 C CA . GLY B 1 287 ? -16.656 23.656 10.094 1 98.75 287 GLY B CA 1
ATOM 5006 C C . GLY B 1 287 ? -15.141 23.781 10.102 1 98.75 287 GLY B C 1
ATOM 5007 O O . GLY B 1 287 ? -14.609 24.859 10.391 1 98.75 287 GLY B O 1
ATOM 5008 N N . TYR B 1 288 ? -14.516 22.688 9.852 1 98.94 288 TYR B N 1
ATOM 5009 C CA . TYR B 1 288 ? -13.062 22.672 9.961 1 98.94 288 TYR B CA 1
ATOM 5010 C C . TYR B 1 288 ? -12.445 21.75 8.906 1 98.94 288 TYR B C 1
ATOM 5012 O O . TYR B 1 288 ? -12.906 20.625 8.711 1 98.94 288 TYR B O 1
ATOM 5020 N N . VAL B 1 289 ? -11.469 22.266 8.164 1 98.94 289 VAL B N 1
ATOM 5021 C CA . VAL B 1 289 ? -10.641 21.484 7.258 1 98.94 289 VAL B CA 1
ATOM 5022 C C . VAL B 1 289 ? -9.227 21.375 7.816 1 98.94 289 VAL B C 1
ATOM 5024 O O . VAL B 1 289 ? -8.5 22.359 7.906 1 98.94 289 VAL B O 1
ATOM 5027 N N . ASN B 1 290 ? -8.875 20.219 8.32 1 98.94 290 ASN B N 1
ATOM 5028 C CA . ASN B 1 290 ? -7.457 19.922 8.516 1 98.94 290 ASN B CA 1
ATOM 5029 C C . ASN B 1 290 ? -6.746 19.688 7.184 1 98.94 290 ASN B C 1
ATOM 5031 O O . ASN B 1 290 ? -6.836 18.594 6.605 1 98.94 290 ASN B O 1
ATOM 5035 N N . ALA B 1 291 ? -6.031 20.641 6.73 1 98.81 291 ALA B N 1
ATOM 5036 C CA . ALA B 1 291 ? -5.492 20.688 5.375 1 98.81 291 ALA B CA 1
ATOM 5037 C C . ALA B 1 291 ? -4.211 19.859 5.266 1 98.81 291 ALA B C 1
ATOM 5039 O O . ALA B 1 291 ? -3.586 19.531 6.277 1 98.81 291 ALA B O 1
ATOM 5040 N N . HIS B 1 292 ? -3.898 19.438 4.027 1 98.62 292 HIS B N 1
ATOM 5041 C CA . HIS B 1 292 ? -2.582 18.875 3.766 1 98.62 292 HIS B CA 1
ATOM 5042 C C . HIS B 1 292 ? -1.475 19.875 4.059 1 98.62 292 HIS B C 1
ATOM 5044 O O . HIS B 1 292 ? -0.543 19.578 4.809 1 98.62 292 HIS B O 1
ATOM 5050 N N . GLY B 1 293 ? -1.529 21.109 3.512 1 98.06 293 GLY B N 1
ATOM 5051 C CA . GLY B 1 293 ? -0.75 22.266 3.902 1 98.06 293 GLY B CA 1
ATOM 5052 C C . GLY B 1 293 ? 0.709 21.953 4.164 1 98.06 293 GLY B C 1
ATOM 5053 O O . GLY B 1 293 ? 1.182 22.062 5.297 1 98.06 293 GLY B O 1
ATOM 5054 N N . THR B 1 294 ? 1.513 21.703 3.141 1 95.94 294 THR B N 1
ATOM 5055 C CA . THR B 1 294 ? 2.855 21.156 3.303 1 95.94 294 THR B CA 1
ATOM 5056 C C . THR B 1 294 ? 3.893 22.281 3.365 1 95.94 294 THR B C 1
ATOM 5058 O O . THR B 1 294 ? 5.074 22.031 3.602 1 95.94 294 THR B O 1
ATOM 5061 N N . SER B 1 295 ? 3.529 23.516 3.201 1 98.12 295 SER B N 1
ATOM 5062 C CA . SER B 1 295 ? 4.484 24.609 3.152 1 98.12 295 SER B CA 1
ATOM 5063 C C . SER B 1 295 ? 5.258 24.609 1.836 1 98.12 295 SER B C 1
ATOM 5065 O O . SER B 1 295 ? 6.426 25 1.798 1 98.12 295 SER B O 1
ATOM 5067 N N . THR B 1 296 ? 4.719 24.062 0.797 1 96.38 296 THR B N 1
ATOM 5068 C CA . THR B 1 296 ? 5.289 24.172 -0.542 1 96.38 296 THR B CA 1
ATOM 5069 C C . THR B 1 296 ? 4.535 25.203 -1.375 1 96.38 296 THR B C 1
ATOM 5071 O O . THR B 1 296 ? 3.314 25.328 -1.266 1 96.38 296 THR B O 1
ATOM 5074 N N . PRO B 1 297 ? 5.242 25.953 -2.182 1 95.25 297 PRO B N 1
ATOM 5075 C CA . PRO B 1 297 ? 4.594 27.031 -2.936 1 95.25 297 PRO B CA 1
ATOM 5076 C C . PRO B 1 297 ? 3.434 26.531 -3.793 1 95.25 297 PRO B C 1
ATOM 5078 O O . PRO B 1 297 ? 2.307 27.016 -3.656 1 95.25 297 PRO B O 1
ATOM 5081 N N . ALA B 1 298 ? 3.643 25.516 -4.562 1 94.31 298 ALA B N 1
ATOM 5082 C CA . ALA B 1 298 ? 2.615 25.016 -5.473 1 94.31 298 ALA B CA 1
ATOM 5083 C C . ALA B 1 298 ? 1.492 24.328 -4.711 1 94.31 298 ALA B C 1
ATOM 5085 O O . ALA B 1 298 ? 0.312 24.547 -4.996 1 94.31 298 ALA B O 1
ATOM 5086 N N . GLY B 1 299 ? 1.824 23.484 -3.754 1 96.19 299 GLY B N 1
ATOM 5087 C CA . GLY B 1 299 ? 0.841 22.703 -3.029 1 96.19 299 GLY B CA 1
ATOM 5088 C C . GLY B 1 299 ? -0.116 23.547 -2.211 1 96.19 299 GLY B C 1
ATOM 5089 O O . GLY B 1 299 ? -1.326 23.312 -2.223 1 96.19 299 GLY B O 1
ATOM 5090 N N . ASP B 1 300 ? 0.42 24.531 -1.505 1 97.75 300 ASP B N 1
ATOM 5091 C CA . ASP B 1 300 ? -0.399 25.375 -0.635 1 97.75 300 ASP B CA 1
ATOM 5092 C C . ASP B 1 300 ? -1.401 26.188 -1.446 1 97.75 300 ASP B C 1
ATOM 5094 O O . ASP B 1 300 ? -2.578 26.281 -1.086 1 97.75 300 ASP B O 1
ATOM 5098 N N . LYS B 1 301 ? -0.903 26.781 -2.488 1 97.38 301 LYS B N 1
ATOM 5099 C CA . LYS B 1 301 ? -1.777 27.594 -3.328 1 97.38 301 LYS B CA 1
ATOM 5100 C C . LYS B 1 301 ? -2.867 26.734 -3.977 1 97.38 301 LYS B C 1
ATOM 5102 O O . LYS B 1 301 ? -4.027 27.156 -4.035 1 97.38 301 LYS B O 1
ATOM 5107 N N . ALA B 1 302 ? -2.463 25.609 -4.504 1 97.5 302 ALA B N 1
ATOM 5108 C CA . ALA B 1 302 ? -3.406 24.703 -5.141 1 97.5 302 ALA B CA 1
ATOM 5109 C C . ALA B 1 302 ? -4.496 24.266 -4.168 1 97.5 302 ALA B C 1
ATOM 5111 O O . ALA B 1 302 ? -5.672 24.188 -4.535 1 97.5 302 ALA B O 1
ATOM 5112 N N . GLU B 1 303 ? -4.148 23.969 -2.926 1 98.25 303 GLU B N 1
ATOM 5113 C CA . GLU B 1 303 ? -5.129 23.516 -1.942 1 98.25 303 GLU B CA 1
ATOM 5114 C C . GLU B 1 303 ? -6.074 24.641 -1.549 1 98.25 303 GLU B C 1
ATOM 5116 O O . GLU B 1 303 ? -7.27 24.422 -1.348 1 98.25 303 GLU B O 1
ATOM 5121 N N . ALA B 1 304 ? -5.516 25.844 -1.369 1 98.12 304 ALA B N 1
ATOM 5122 C CA . ALA B 1 304 ? -6.375 27 -1.082 1 98.12 304 ALA B CA 1
ATOM 5123 C C . ALA B 1 304 ? -7.414 27.188 -2.182 1 98.12 304 ALA B C 1
ATOM 5125 O O . ALA B 1 304 ? -8.594 27.391 -1.897 1 98.12 304 ALA B O 1
ATOM 5126 N N . GLN B 1 305 ? -6.953 27.109 -3.398 1 98.06 305 GLN B N 1
ATOM 5127 C CA . GLN B 1 305 ? -7.859 27.25 -4.535 1 98.06 305 GLN B CA 1
ATOM 5128 C C . GLN B 1 305 ? -8.891 26.125 -4.559 1 98.06 305 GLN B C 1
ATOM 5130 O O . GLN B 1 305 ? -10.055 26.359 -4.891 1 98.06 305 GLN B O 1
ATOM 5135 N N . ALA B 1 306 ? -8.469 24.906 -4.277 1 98.62 306 ALA B N 1
ATOM 5136 C CA . ALA B 1 306 ? -9.375 23.766 -4.23 1 98.62 306 ALA B CA 1
ATOM 5137 C C . ALA B 1 306 ? -10.492 23.984 -3.211 1 98.62 306 ALA B C 1
ATOM 5139 O O . ALA B 1 306 ? -11.664 23.75 -3.502 1 98.62 306 ALA B O 1
ATOM 5140 N N . VAL B 1 307 ? -10.125 24.453 -2.002 1 98.69 307 VAL B N 1
ATOM 5141 C CA . VAL B 1 307 ? -11.109 24.688 -0.952 1 98.69 307 VAL B CA 1
ATOM 5142 C C . VAL B 1 307 ? -12.094 25.766 -1.405 1 98.69 307 VAL B C 1
ATOM 5144 O O . VAL B 1 307 ? -13.305 25.609 -1.234 1 98.69 307 VAL B O 1
ATOM 5147 N N . LYS B 1 308 ? -11.594 26.828 -1.979 1 98.38 308 LYS B N 1
ATOM 5148 C CA . LYS B 1 308 ? -12.461 27.906 -2.461 1 98.38 308 LYS B CA 1
ATOM 5149 C C . LYS B 1 308 ? -13.438 27.391 -3.512 1 98.38 308 LYS B C 1
ATOM 5151 O O . LYS B 1 308 ? -14.625 27.734 -3.479 1 98.38 308 LYS B O 1
ATOM 5156 N N . SER B 1 309 ? -12.914 26.594 -4.398 1 98.38 309 SER B N 1
ATOM 5157 C CA . SER B 1 309 ? -13.75 26.078 -5.48 1 98.38 309 SER B CA 1
ATOM 5158 C C . SER B 1 309 ? -14.836 25.141 -4.945 1 98.38 309 SER B C 1
ATOM 5160 O O . SER B 1 309 ? -15.977 25.188 -5.414 1 98.38 309 SER B O 1
ATOM 5162 N N . VAL B 1 310 ? -14.57 24.297 -3.975 1 98.75 310 VAL B N 1
ATOM 5163 C CA . VAL B 1 310 ? -15.492 23.297 -3.443 1 98.75 310 VAL B CA 1
ATOM 5164 C C . VAL B 1 310 ? -16.531 23.969 -2.551 1 98.75 310 VAL B C 1
ATOM 5166 O O . VAL B 1 310 ? -17.719 23.625 -2.596 1 98.75 310 VAL B O 1
ATOM 5169 N N . PHE B 1 311 ? -16.109 24.953 -1.796 1 98.62 311 PHE B N 1
ATOM 5170 C CA . PHE B 1 311 ? -16.969 25.516 -0.759 1 98.62 311 PHE B CA 1
ATOM 5171 C C . PHE B 1 311 ? -17.766 26.688 -1.3 1 98.62 311 PHE B C 1
ATOM 5173 O O . PHE B 1 311 ? -18.812 27.047 -0.749 1 98.62 311 PHE B O 1
ATOM 5180 N N . GLY B 1 312 ? -17.266 27.359 -2.354 1 97.56 312 GLY B N 1
ATOM 5181 C CA . GLY B 1 312 ? -17.969 28.531 -2.865 1 97.56 312 GLY B CA 1
ATOM 5182 C C . GLY B 1 312 ? -18.109 29.641 -1.833 1 97.56 312 GLY B C 1
ATOM 5183 O O . GLY B 1 312 ? -17.125 30.078 -1.23 1 97.56 312 GLY B O 1
ATOM 5184 N N . ASP B 1 313 ? -19.359 29.984 -1.539 1 96.19 313 ASP B N 1
ATOM 5185 C CA . ASP B 1 313 ? -19.641 31.047 -0.595 1 96.19 313 ASP B CA 1
ATOM 5186 C C . ASP B 1 313 ? -19.266 30.641 0.83 1 96.19 313 ASP B C 1
ATOM 5188 O O . ASP B 1 313 ? -18.922 31.5 1.655 1 96.19 313 ASP B O 1
ATOM 5192 N N . ALA B 1 314 ? -19.266 29.391 1.01 1 97 314 ALA B N 1
ATOM 5193 C CA . ALA B 1 314 ? -18.984 28.875 2.35 1 97 314 ALA B CA 1
ATOM 5194 C C . ALA B 1 314 ? -17.5 28.938 2.65 1 97 314 ALA B C 1
ATOM 5196 O O . ALA B 1 314 ? -17.078 28.766 3.801 1 97 314 ALA B O 1
ATOM 5197 N N . ALA B 1 315 ? -16.688 29.219 1.684 1 97.69 315 ALA B N 1
ATOM 5198 C CA . ALA B 1 315 ? -15.242 29.234 1.842 1 97.69 315 ALA B CA 1
ATOM 5199 C C . ALA B 1 315 ? -14.805 30.281 2.861 1 97.69 315 ALA B C 1
ATOM 5201 O O . ALA B 1 315 ? -13.781 30.109 3.533 1 97.69 315 ALA B O 1
ATOM 5202 N N . SER B 1 316 ? -15.539 31.375 2.996 1 95.25 316 SER B N 1
ATOM 5203 C CA . SER B 1 316 ? -15.18 32.438 3.908 1 95.25 316 SER B CA 1
ATOM 5204 C C . SER B 1 316 ? -15.477 32.062 5.355 1 95.25 316 SER B C 1
ATOM 5206 O O . SER B 1 316 ? -14.969 32.719 6.281 1 95.25 316 SER B O 1
ATOM 5208 N N . ARG B 1 317 ? -16.219 31.016 5.543 1 95.62 317 ARG B N 1
ATOM 5209 C CA . ARG B 1 317 ? -16.672 30.688 6.891 1 95.62 317 ARG B CA 1
ATOM 5210 C C . ARG B 1 317 ? -15.93 29.453 7.426 1 95.62 317 ARG B C 1
ATOM 5212 O O . ARG B 1 317 ? -15.812 29.281 8.641 1 95.62 317 ARG B O 1
ATOM 5219 N N . VAL B 1 318 ? -15.477 28.609 6.543 1 98.31 318 VAL B N 1
ATOM 5220 C CA . VAL B 1 318 ? -14.828 27.391 6.996 1 98.31 318 VAL B CA 1
ATOM 5221 C C . VAL B 1 318 ? -13.438 27.703 7.543 1 98.31 318 VAL B C 1
ATOM 5223 O O . VAL B 1 318 ? -12.719 28.547 6.98 1 98.31 318 VAL B O 1
ATOM 5226 N N . MET B 1 319 ? -13.117 27.141 8.742 1 98.88 319 MET B N 1
ATOM 5227 C CA . MET B 1 319 ? -11.758 27.234 9.273 1 98.88 319 MET B CA 1
ATOM 5228 C C . MET B 1 319 ? -10.844 26.203 8.641 1 98.88 319 MET B C 1
ATOM 5230 O O . MET B 1 319 ? -11.242 25.047 8.445 1 98.88 319 MET B O 1
ATOM 5234 N N . VAL B 1 320 ? -9.656 26.656 8.234 1 98.88 320 VAL B N 1
ATOM 5235 C CA . VAL B 1 320 ? -8.648 25.797 7.633 1 98.88 320 VAL B CA 1
ATOM 5236 C C . VAL B 1 320 ? -7.332 25.922 8.391 1 98.88 320 VAL B C 1
ATOM 5238 O O . VAL B 1 320 ? -6.855 27.031 8.641 1 98.88 320 VAL B O 1
ATOM 5241 N N . SER B 1 321 ? -6.789 24.875 8.852 1 98.81 321 SER B N 1
ATOM 5242 C CA . SER B 1 321 ? -5.457 24.984 9.445 1 98.81 321 SER B CA 1
ATOM 5243 C C . SER B 1 321 ? -4.562 23.828 8.992 1 98.81 321 SER B C 1
ATOM 5245 O O . SER B 1 321 ? -5.051 22.828 8.445 1 98.81 321 SER B O 1
ATOM 5247 N N . SER B 1 322 ? -3.25 23.969 9.07 1 98.88 322 SER B N 1
ATOM 5248 C CA . SER B 1 322 ? -2.26 22.922 8.859 1 98.88 322 SER B CA 1
ATOM 5249 C C . SER B 1 322 ? -1.451 22.656 10.125 1 98.88 322 SER B C 1
ATOM 5251 O O . SER B 1 322 ? -0.592 23.453 10.5 1 98.88 322 SER B O 1
ATOM 5253 N N . THR B 1 323 ? -1.67 21.516 10.656 1 98.81 323 THR B N 1
ATOM 5254 C CA . THR B 1 323 ? -0.956 21.125 11.867 1 98.81 323 THR B CA 1
ATOM 5255 C C . THR B 1 323 ? 0.498 20.781 11.555 1 98.81 323 THR B C 1
ATOM 5257 O O . THR B 1 323 ? 1.33 20.688 12.461 1 98.81 323 THR B O 1
ATOM 5260 N N . LYS B 1 324 ? 0.852 20.703 10.258 1 98.81 324 LYS B N 1
ATOM 5261 C CA . LYS B 1 324 ? 2.232 20.438 9.859 1 98.81 324 LYS B CA 1
ATOM 5262 C C . LYS B 1 324 ? 3.146 21.594 10.273 1 98.81 324 LYS B C 1
ATOM 5264 O O . LYS B 1 324 ? 4.363 21.422 10.367 1 98.81 324 LYS B O 1
ATOM 5269 N N . SER B 1 325 ? 2.559 22.781 10.438 1 98.88 325 SER B N 1
ATOM 5270 C CA . SER B 1 325 ? 3.344 23.906 10.93 1 98.88 325 SER B CA 1
ATOM 5271 C C . SER B 1 325 ? 3.996 23.594 12.266 1 98.88 325 SER B C 1
ATOM 5273 O O . SER B 1 325 ? 5.004 24.203 12.633 1 98.88 325 SER B O 1
ATOM 5275 N N . MET B 1 326 ? 3.457 22.641 13.008 1 98.88 326 MET B N 1
ATOM 5276 C CA . MET B 1 326 ? 3.969 22.25 14.32 1 98.88 326 MET B CA 1
ATOM 5277 C C . MET B 1 326 ? 4.688 20.906 14.25 1 98.88 326 MET B C 1
ATOM 5279 O O . MET B 1 326 ? 5.688 20.703 14.938 1 98.88 326 MET B O 1
ATOM 5283 N N . THR B 1 327 ? 4.254 20 13.367 1 98.81 327 THR B N 1
ATOM 5284 C CA . THR B 1 327 ? 4.73 18.625 13.406 1 98.81 327 THR B CA 1
ATOM 5285 C C . THR B 1 327 ? 5.664 18.344 12.234 1 98.81 327 THR B C 1
ATOM 5287 O O . THR B 1 327 ? 6.379 17.344 12.227 1 98.81 327 THR B O 1
ATOM 5290 N N . GLY B 1 328 ? 5.707 19.25 11.273 1 98.75 328 GLY B N 1
ATOM 5291 C CA . GLY B 1 328 ? 6.258 18.828 9.992 1 98.75 328 GLY B CA 1
ATOM 5292 C C . GLY B 1 328 ? 5.371 17.844 9.25 1 98.75 328 GLY B C 1
ATOM 5293 O O . GLY B 1 328 ? 4.227 17.609 9.648 1 98.75 328 GLY B O 1
ATOM 5294 N N . HIS B 1 329 ? 5.848 17.391 8.172 1 98.75 329 HIS B N 1
ATOM 5295 C CA . HIS B 1 329 ? 5.109 16.484 7.301 1 98.75 329 HIS B CA 1
ATOM 5296 C C . HIS B 1 329 ? 5.527 15.031 7.543 1 98.75 329 HIS B C 1
ATOM 5298 O O . HIS B 1 329 ? 6.605 14.609 7.117 1 98.75 329 HIS B O 1
ATOM 5304 N N . LEU B 1 330 ? 4.605 14.273 8.109 1 98.75 330 LEU B N 1
ATOM 5305 C CA . LEU B 1 330 ? 4.898 12.906 8.539 1 98.75 330 LEU B CA 1
ATOM 5306 C C . LEU B 1 330 ? 4.727 11.93 7.383 1 98.75 330 LEU B C 1
ATOM 5308 O O . LEU B 1 330 ? 4.645 10.719 7.602 1 98.75 330 LEU B O 1
ATOM 5312 N N . LEU B 1 331 ? 4.594 12.375 6.199 1 98 331 LEU B N 1
ATOM 5313 C CA . LEU B 1 331 ? 4.453 11.57 4.988 1 98 331 LEU B CA 1
ATOM 5314 C C . LEU B 1 331 ? 3.287 10.594 5.117 1 98 331 LEU B C 1
ATOM 5316 O O . LEU B 1 331 ? 2.139 11.016 5.281 1 98 331 LEU B O 1
ATOM 5320 N N . GLY B 1 332 ? 3.537 9.32 5.125 1 98.31 332 GLY B N 1
ATOM 5321 C CA . GLY B 1 332 ? 2.475 8.328 5.152 1 98.31 332 GLY B CA 1
ATOM 5322 C C . GLY B 1 332 ? 1.682 8.336 6.445 1 98.31 332 GLY B C 1
ATOM 5323 O O . GLY B 1 332 ? 0.547 7.855 6.484 1 98.31 332 GLY B O 1
ATOM 5324 N N . ALA B 1 333 ? 2.209 8.875 7.5 1 98.81 333 ALA B N 1
ATOM 5325 C CA . ALA B 1 333 ? 1.53 8.906 8.797 1 98.81 333 ALA B CA 1
ATOM 5326 C C . ALA B 1 333 ? 0.703 10.18 8.945 1 98.81 333 ALA B C 1
ATOM 5328 O O . ALA B 1 333 ? -0.136 10.281 9.844 1 98.81 333 ALA B O 1
ATOM 5329 N N . ALA B 1 334 ? 0.918 11.141 8.047 1 98.75 334 ALA B N 1
ATOM 5330 C CA . ALA B 1 334 ? 0.344 12.469 8.211 1 98.75 334 ALA B CA 1
ATOM 5331 C C . ALA B 1 334 ? -1.18 12.406 8.281 1 98.75 334 ALA B C 1
ATOM 5333 O O . ALA B 1 334 ? -1.786 12.938 9.211 1 98.75 334 ALA B O 1
ATOM 5334 N N . GLY B 1 335 ? -1.769 11.742 7.258 1 98.75 335 GLY B N 1
ATOM 5335 C CA . GLY B 1 335 ? -3.221 11.664 7.211 1 98.75 335 GLY B CA 1
ATOM 5336 C C . GLY B 1 335 ? -3.82 10.961 8.414 1 98.75 335 GLY B C 1
ATOM 5337 O O . GLY B 1 335 ? -4.945 11.258 8.812 1 98.75 335 GLY B O 1
ATOM 5338 N N . ALA B 1 336 ? -3.061 10.039 8.992 1 98.88 336 ALA B N 1
ATOM 5339 C CA . ALA B 1 336 ? -3.549 9.289 10.148 1 98.88 336 ALA B CA 1
ATOM 5340 C C . ALA B 1 336 ? -3.574 10.156 11.398 1 98.88 336 ALA B C 1
ATOM 5342 O O . ALA B 1 336 ? -4.594 10.227 12.094 1 98.88 336 ALA B O 1
ATOM 5343 N N . VAL B 1 337 ? -2.465 10.828 11.703 1 98.88 337 VAL B N 1
ATOM 5344 C CA . VAL B 1 337 ? -2.436 11.68 12.891 1 98.88 337 VAL B CA 1
ATOM 5345 C C . VAL B 1 337 ? -3.4 12.844 12.711 1 98.88 337 VAL B C 1
ATOM 5347 O O . VAL B 1 337 ? -4.004 13.312 13.68 1 98.88 337 VAL B O 1
ATOM 5350 N N . GLU B 1 338 ? -3.51 13.352 11.523 1 98.94 338 GLU B N 1
ATOM 5351 C CA . GLU B 1 338 ? -4.371 14.492 11.25 1 98.94 338 GLU B CA 1
ATOM 5352 C C . GLU B 1 338 ? -5.844 14.109 11.336 1 98.94 338 GLU B C 1
ATOM 5354 O O . GLU B 1 338 ? -6.688 14.93 11.711 1 98.94 338 GLU B O 1
ATOM 5359 N N . SER B 1 339 ? -6.152 12.852 10.969 1 98.94 339 SER B N 1
ATOM 5360 C CA . SER B 1 339 ? -7.496 12.352 11.227 1 98.94 339 SER B CA 1
ATOM 5361 C C . SER B 1 339 ? -7.82 12.398 12.719 1 98.94 339 SER B C 1
ATOM 5363 O O . SER B 1 339 ? -8.914 12.805 13.109 1 98.94 339 SER B O 1
ATOM 5365 N N . ILE B 1 340 ? -6.879 11.992 13.531 1 98.94 340 ILE B N 1
ATOM 5366 C CA . ILE B 1 340 ? -7.066 12.031 14.984 1 98.94 340 ILE B CA 1
ATOM 5367 C C . ILE B 1 340 ? -7.246 13.477 15.438 1 98.94 340 ILE B C 1
ATOM 5369 O O . ILE B 1 340 ? -8.125 13.766 16.25 1 98.94 340 ILE B O 1
ATOM 5373 N N . TYR B 1 341 ? -6.395 14.445 14.883 1 98.94 341 TYR B N 1
ATOM 5374 C CA . TYR B 1 341 ? -6.539 15.859 15.211 1 98.94 341 TYR B CA 1
ATOM 5375 C C . TYR B 1 341 ? -7.938 16.359 14.859 1 98.94 341 TYR B C 1
ATOM 5377 O O . TYR B 1 341 ? -8.539 17.125 15.625 1 98.94 341 TYR B O 1
ATOM 5385 N N . SER B 1 342 ? -8.43 15.961 13.695 1 98.94 342 SER B N 1
ATOM 5386 C CA . SER B 1 342 ? -9.75 16.375 13.25 1 98.94 342 SER B CA 1
ATOM 5387 C C . SER B 1 342 ? -10.836 15.875 14.195 1 98.94 342 SER B C 1
ATOM 5389 O O . SER B 1 342 ? -11.773 16.609 14.516 1 98.94 342 SER B O 1
ATOM 5391 N N . ILE B 1 343 ? -10.711 14.656 14.641 1 98.94 343 ILE B N 1
ATOM 5392 C CA . ILE B 1 343 ? -11.664 14.047 15.562 1 98.94 343 ILE B CA 1
ATOM 5393 C C . ILE B 1 343 ? -11.609 14.766 16.906 1 98.94 343 ILE B C 1
ATOM 5395 O O . ILE B 1 343 ? -12.648 15.062 17.516 1 98.94 343 ILE B O 1
ATOM 5399 N N . LEU B 1 344 ? -10.375 15.039 17.391 1 98.88 344 LEU B N 1
ATOM 5400 C CA . LEU B 1 344 ? -10.203 15.734 18.672 1 98.88 344 LEU B CA 1
ATOM 5401 C C . LEU B 1 344 ? -10.734 17.156 18.578 1 98.88 344 LEU B C 1
ATOM 5403 O O . LEU B 1 344 ? -11.266 17.688 19.562 1 98.88 344 LEU B O 1
ATOM 5407 N N . ALA B 1 345 ? -10.555 17.797 17.422 1 98.94 345 ALA B N 1
ATOM 5408 C CA . ALA B 1 345 ? -11.133 19.125 17.203 1 98.94 345 ALA B CA 1
ATOM 5409 C C . ALA B 1 345 ? -12.648 19.094 17.375 1 98.94 345 ALA B C 1
ATOM 5411 O O . ALA B 1 345 ? -13.227 20.016 17.953 1 98.94 345 ALA B O 1
ATOM 5412 N N . LEU B 1 346 ? -13.32 18.094 16.812 1 98.88 346 LEU B N 1
ATOM 5413 C CA . LEU B 1 346 ? -14.758 17.922 16.953 1 98.88 346 LEU B CA 1
ATOM 5414 C C . LEU B 1 346 ? -15.125 17.672 18.422 1 98.88 346 LEU B C 1
ATOM 5416 O O . LEU B 1 346 ? -16.094 18.25 18.922 1 98.88 346 LEU B O 1
ATOM 5420 N N . ARG B 1 347 ? -14.344 16.828 19.047 1 98.31 347 ARG B N 1
ATOM 5421 C CA . ARG B 1 347 ? -14.617 16.453 20.438 1 98.31 347 ARG B CA 1
ATOM 5422 C C . ARG B 1 347 ? -14.508 17.656 21.359 1 98.31 347 ARG B C 1
ATOM 5424 O O . ARG B 1 347 ? -15.391 17.891 22.188 1 98.31 347 ARG B O 1
ATOM 5431 N N . ASP B 1 348 ? -13.43 18.438 21.219 1 98.56 348 ASP B N 1
ATOM 5432 C CA . ASP B 1 348 ? -13.117 19.5 22.172 1 98.56 348 ASP B CA 1
ATOM 5433 C C . ASP B 1 348 ? -13.586 20.859 21.656 1 98.56 348 ASP B C 1
ATOM 5435 O O . ASP B 1 348 ? -13.453 21.875 22.344 1 98.56 348 ASP B O 1
ATOM 5439 N N . GLN B 1 349 ? -14.164 20.906 20.469 1 98.75 349 GLN B N 1
ATOM 5440 C CA . GLN B 1 349 ? -14.602 22.156 19.875 1 98.75 349 GLN B CA 1
ATOM 5441 C C . GLN B 1 349 ? -13.484 23.203 19.906 1 98.75 349 GLN B C 1
ATOM 5443 O O . GLN B 1 349 ? -13.695 24.328 20.359 1 98.75 349 GLN B O 1
ATOM 5448 N N . ALA B 1 350 ? -12.344 22.75 19.422 1 98.88 350 ALA B N 1
ATOM 5449 C CA . ALA B 1 350 ? -11.133 23.578 19.344 1 98.88 350 ALA B CA 1
ATOM 5450 C C . ALA B 1 350 ? -10.336 23.266 18.078 1 98.88 350 ALA B C 1
ATOM 5452 O O . ALA B 1 350 ? -10.117 22.109 17.75 1 98.88 350 ALA B O 1
ATOM 5453 N N . VAL B 1 351 ? -10.008 24.281 17.328 1 98.94 351 VAL B N 1
ATOM 5454 C CA . VAL B 1 351 ? -9.281 24.109 16.078 1 98.94 351 VAL B CA 1
ATOM 5455 C C . VAL B 1 351 ? -7.809 24.469 16.281 1 98.94 351 VAL B C 1
ATOM 5457 O O . VAL B 1 351 ? -7.488 25.562 16.734 1 98.94 351 VAL B O 1
ATOM 5460 N N . PRO B 1 352 ? -6.895 23.516 16 1 98.94 352 PRO B N 1
ATOM 5461 C CA . PRO B 1 352 ? -5.469 23.828 16.125 1 98.94 352 PRO B CA 1
ATOM 5462 C C . PRO B 1 352 ? -5.023 24.938 15.164 1 98.94 352 PRO B C 1
ATOM 5464 O O . PRO B 1 352 ? -5.605 25.078 14.086 1 98.94 352 PRO B O 1
ATOM 5467 N N . PRO B 1 353 ? -3.994 25.641 15.531 1 98.88 353 PRO B N 1
ATOM 5468 C CA . PRO B 1 353 ? -3.557 26.781 14.719 1 98.88 353 PRO B CA 1
ATOM 5469 C C . PRO B 1 353 ? -2.617 26.375 13.586 1 98.88 353 PRO B C 1
ATOM 5471 O O . PRO B 1 353 ? -2.139 25.234 13.555 1 98.88 353 PRO B O 1
ATOM 5474 N N . THR B 1 354 ? -2.43 27.234 12.617 1 98.88 354 THR B N 1
ATOM 5475 C CA . THR B 1 354 ? -1.265 27.281 11.742 1 98.88 354 THR B CA 1
ATOM 5476 C C . THR B 1 354 ? -0.216 28.25 12.281 1 98.88 354 THR B C 1
ATOM 5478 O O . THR B 1 354 ? -0.321 29.453 12.078 1 98.88 354 THR B O 1
ATOM 5481 N N . ILE B 1 355 ? 0.756 27.688 12.906 1 98.75 355 ILE B N 1
ATOM 5482 C CA . ILE B 1 355 ? 1.778 28.594 13.414 1 98.75 355 ILE B CA 1
ATOM 5483 C C . ILE B 1 355 ? 2.707 29.016 12.281 1 98.75 355 ILE B C 1
ATOM 5485 O O . ILE B 1 355 ? 2.621 28.484 11.172 1 98.75 355 ILE B O 1
ATOM 5489 N N . ASN B 1 356 ? 3.529 30.031 12.461 1 98.69 356 ASN B N 1
ATOM 5490 C CA . ASN B 1 356 ? 4.531 30.547 11.531 1 98.69 356 ASN B CA 1
ATOM 5491 C C . ASN B 1 356 ? 3.887 31.203 10.312 1 98.69 356 ASN B C 1
ATOM 5493 O O . ASN B 1 356 ? 4.547 31.422 9.297 1 98.69 356 ASN B O 1
ATOM 5497 N N . LEU B 1 357 ? 2.527 31.391 10.289 1 98.81 357 LEU B N 1
ATOM 5498 C CA . LEU B 1 357 ? 1.858 32.094 9.203 1 98.81 357 LEU B CA 1
ATOM 5499 C C . LEU B 1 357 ? 1.821 33.594 9.477 1 98.81 357 LEU B C 1
ATOM 5501 O O . LEU B 1 357 ? 0.775 34.156 9.836 1 98.81 357 LEU B O 1
ATOM 5505 N N . ASP B 1 358 ? 2.93 34.281 9.148 1 98.44 358 ASP B N 1
ATOM 5506 C CA . ASP B 1 358 ? 3.117 35.688 9.438 1 98.44 358 ASP B CA 1
ATOM 5507 C C . ASP B 1 358 ? 2.631 36.562 8.281 1 98.44 358 ASP B C 1
ATOM 5509 O O . ASP B 1 358 ? 2.047 37.625 8.5 1 98.44 358 ASP B O 1
ATOM 5513 N N . ASN B 1 359 ? 2.922 36.094 7.07 1 97.88 359 ASN B N 1
ATOM 5514 C CA . ASN B 1 359 ? 2.557 36.844 5.855 1 97.88 359 ASN B CA 1
ATOM 5515 C C . ASN B 1 359 ? 1.928 35.906 4.82 1 97.88 359 ASN B C 1
ATOM 5517 O O . ASN B 1 359 ? 2.615 35.406 3.92 1 97.88 359 ASN B O 1
ATOM 5521 N N . PRO B 1 360 ? 0.592 35.781 4.906 1 98.06 360 PRO B N 1
ATOM 5522 C CA . PRO B 1 360 ? -0.046 34.906 3.922 1 98.06 360 PRO B CA 1
ATOM 5523 C C . PRO B 1 360 ? 0.293 35.281 2.484 1 98.06 360 PRO B C 1
ATOM 5525 O O . PRO B 1 360 ? 0.353 36.469 2.154 1 98.06 360 PRO B O 1
ATOM 5528 N N . ASP B 1 361 ? 0.546 34.375 1.688 1 98 361 ASP B N 1
ATOM 5529 C CA . ASP B 1 361 ? 0.875 34.562 0.277 1 98 361 ASP B CA 1
ATOM 5530 C C . ASP B 1 361 ? -0.348 35 -0.517 1 98 361 ASP B C 1
ATOM 5532 O O . ASP B 1 361 ? -1.483 34.844 -0.06 1 98 361 ASP B O 1
ATOM 5536 N N . GLU B 1 362 ? -0.096 35.625 -1.707 1 96.62 362 GLU B N 1
ATOM 5537 C CA . GLU B 1 362 ? -1.187 36 -2.604 1 96.62 362 GLU B CA 1
ATOM 5538 C C . GLU B 1 362 ? -2.043 34.781 -2.961 1 96.62 362 GLU B C 1
ATOM 5540 O O . GLU B 1 362 ? -1.516 33.75 -3.312 1 96.62 362 GLU B O 1
ATOM 5545 N N . GLY B 1 363 ? -3.295 34.844 -2.826 1 94.88 363 GLY B N 1
ATOM 5546 C CA . GLY B 1 363 ? -4.203 33.75 -3.145 1 94.88 363 GLY B CA 1
ATOM 5547 C C . GLY B 1 363 ? -4.508 32.875 -1.953 1 94.88 363 GLY B C 1
ATOM 5548 O O . GLY B 1 363 ? -5.43 32.062 -2.004 1 94.88 363 GLY B O 1
ATOM 5549 N N . CYS B 1 364 ? -3.756 33 -0.926 1 97.19 364 CYS B N 1
ATOM 5550 C CA . CYS B 1 364 ? -3.973 32.281 0.309 1 97.19 364 CYS B CA 1
ATOM 5551 C C . CYS B 1 364 ? -4.719 33.125 1.332 1 97.19 364 CYS B C 1
ATOM 5553 O O . CYS B 1 364 ? -4.141 33.562 2.328 1 97.19 364 CYS B O 1
ATOM 5555 N N . ASP B 1 365 ? -6.035 33.25 1.067 1 97 365 ASP B N 1
ATOM 5556 C CA . ASP B 1 365 ? -6.812 34.219 1.834 1 97 365 ASP B CA 1
ATOM 5557 C C . ASP B 1 365 ? -7.957 33.531 2.584 1 97 365 ASP B C 1
ATOM 5559 O O . ASP B 1 365 ? -8.969 34.188 2.891 1 97 365 ASP B O 1
ATOM 5563 N N . LEU B 1 366 ? -7.852 32.219 2.809 1 98.44 366 LEU B N 1
ATOM 5564 C CA . LEU B 1 366 ? -8.82 31.531 3.656 1 98.44 366 LEU B CA 1
ATOM 5565 C C . LEU B 1 366 ? -8.547 31.797 5.129 1 98.44 366 LEU B C 1
ATOM 5567 O O . LEU B 1 366 ? -7.508 32.375 5.477 1 98.44 366 LEU B O 1
ATOM 5571 N N . ASP B 1 367 ? -9.508 31.516 5.988 1 98.69 367 ASP B N 1
ATOM 5572 C CA . ASP B 1 367 ? -9.258 31.562 7.426 1 98.69 367 ASP B CA 1
ATOM 5573 C C . ASP B 1 367 ? -8.367 30.406 7.863 1 98.69 367 ASP B C 1
ATOM 5575 O O . ASP B 1 367 ? -8.867 29.359 8.297 1 98.69 367 ASP B O 1
ATOM 5579 N N . PHE B 1 368 ? -7.09 30.609 7.898 1 98.88 368 PHE B N 1
ATOM 5580 C CA . PHE B 1 368 ? -6.113 29.547 8.117 1 98.88 368 PHE B CA 1
ATOM 5581 C C . PHE B 1 368 ? -5.82 29.391 9.602 1 98.88 368 PHE B C 1
ATOM 5583 O O . PHE B 1 368 ? -4.863 28.703 9.984 1 98.88 368 PHE B O 1
ATOM 5590 N N . VAL B 1 369 ? -6.531 30.016 10.5 1 98.81 369 VAL B N 1
ATOM 5591 C CA . VAL B 1 369 ? -6.375 29.953 11.945 1 98.81 369 VAL B CA 1
ATOM 5592 C C . VAL B 1 369 ? -4.918 30.203 12.32 1 98.81 369 VAL B C 1
ATOM 5594 O O . VAL B 1 369 ? -4.266 29.359 12.93 1 98.81 369 VAL B O 1
ATOM 5597 N N . PRO B 1 370 ? -4.379 31.422 12.023 1 98.75 370 PRO B N 1
ATOM 5598 C CA . PRO B 1 370 ? -2.951 31.703 12.203 1 98.75 370 PRO B CA 1
ATOM 5599 C C . PRO B 1 370 ? -2.555 31.844 13.672 1 98.75 370 PRO B C 1
ATOM 5601 O O . PRO B 1 370 ? -3.297 32.438 14.461 1 98.75 370 PRO B O 1
ATOM 5604 N N . HIS B 1 371 ? -1.544 31.266 14.18 1 98.56 371 HIS B N 1
ATOM 5605 C CA . HIS B 1 371 ? -0.737 31.516 15.367 1 98.56 371 HIS B CA 1
ATOM 5606 C C . HIS B 1 371 ? -1.38 30.906 16.609 1 98.56 371 HIS B C 1
ATOM 5608 O O . HIS B 1 371 ? -0.691 30.328 17.453 1 98.56 371 HIS B O 1
ATOM 5614 N N . GLU B 1 372 ? -2.715 31.094 16.719 1 98.69 372 GLU B N 1
ATOM 5615 C CA . GLU B 1 372 ? -3.35 30.656 17.953 1 98.69 372 GLU B CA 1
ATOM 5616 C C . GLU B 1 372 ? -4.547 29.75 17.672 1 98.69 372 GLU B C 1
ATOM 5618 O O . GLU B 1 372 ? -5.297 30 16.719 1 98.69 372 GLU B O 1
ATOM 5623 N N . ALA B 1 373 ? -4.633 28.719 18.469 1 98.88 373 ALA B N 1
ATOM 5624 C CA . ALA B 1 373 ? -5.805 27.844 18.375 1 98.88 373 ALA B CA 1
ATOM 5625 C C . ALA B 1 373 ? -7.09 28.625 18.594 1 98.88 373 ALA B C 1
ATOM 5627 O O . ALA B 1 373 ? -7.07 29.719 19.188 1 98.88 373 ALA B O 1
ATOM 5628 N N . ARG B 1 374 ? -8.203 28.188 18.109 1 98.75 374 ARG B N 1
ATOM 5629 C CA . ARG B 1 374 ? -9.484 28.875 18.234 1 98.75 374 ARG B CA 1
ATOM 5630 C C . ARG B 1 374 ? -10.523 27.953 18.875 1 98.75 374 ARG B C 1
ATOM 5632 O O . ARG B 1 374 ? -10.789 26.859 18.375 1 98.75 374 ARG B O 1
ATOM 5639 N N . GLN B 1 375 ? -11.016 28.406 20 1 98.62 375 GLN B N 1
ATOM 5640 C CA . GLN B 1 375 ? -12.172 27.734 20.578 1 98.62 375 GLN B CA 1
ATOM 5641 C C . GLN B 1 375 ? -13.445 28.047 19.812 1 98.62 375 GLN B C 1
ATOM 5643 O O . GLN B 1 375 ? -13.68 29.203 19.438 1 98.62 375 GLN B O 1
ATOM 5648 N N . VAL B 1 376 ? -14.234 26.969 19.484 1 98.44 376 VAL B N 1
ATOM 5649 C CA . VAL B 1 376 ? -15.469 27.156 18.719 1 98.44 376 VAL B CA 1
ATOM 5650 C C . VAL B 1 376 ? -16.609 26.406 19.391 1 98.44 376 VAL B C 1
ATOM 5652 O O . VAL B 1 376 ? -16.422 25.797 20.453 1 98.44 376 VAL B O 1
ATOM 5655 N N . SER B 1 377 ? -17.812 26.641 18.906 1 98 377 SER B N 1
ATOM 5656 C CA . SER B 1 377 ? -18.984 25.891 19.375 1 98 377 SER B CA 1
ATOM 5657 C C . SER B 1 377 ? -19.859 25.469 18.219 1 98 377 SER B C 1
ATOM 5659 O O . SER B 1 377 ? -19.953 26.172 17.203 1 98 377 SER B O 1
ATOM 5661 N N . GLY B 1 378 ? -20.375 24.281 18.328 1 97.69 378 GLY B N 1
ATOM 5662 C CA . GLY B 1 378 ? -21.391 23.844 17.391 1 97.69 378 GLY B CA 1
ATOM 5663 C C . GLY B 1 378 ? -20.797 23.234 16.125 1 97.69 378 GLY B C 1
ATOM 5664 O O . GLY B 1 378 ? -21.516 22.984 15.164 1 97.69 378 GLY B O 1
ATOM 5665 N N . MET B 1 379 ? -19.5 23.031 16.094 1 98.38 379 MET B N 1
ATOM 5666 C CA . MET B 1 379 ? -18.891 22.375 14.938 1 98.38 379 MET B CA 1
ATOM 5667 C C . MET B 1 379 ? -19.328 20.922 14.836 1 98.38 379 MET B C 1
ATOM 5669 O O . MET B 1 379 ? -19.109 20.141 15.766 1 98.38 379 MET B O 1
ATOM 5673 N N . GLU B 1 380 ? -19.891 20.531 13.656 1 98.62 380 GLU B N 1
ATOM 5674 C CA . GLU B 1 380 ? -20.484 19.203 13.523 1 98.62 380 GLU B CA 1
ATOM 5675 C C . GLU B 1 380 ? -19.625 18.312 12.641 1 98.62 380 GLU B C 1
ATOM 5677 O O . GLU B 1 380 ? -19.594 17.094 12.828 1 98.62 380 GLU B O 1
ATOM 5682 N N . TYR B 1 381 ? -19 18.891 11.625 1 98.88 381 TYR B N 1
ATOM 5683 C CA . TYR B 1 381 ? -18.219 18.109 10.664 1 98.88 381 TYR B CA 1
ATOM 5684 C C . TYR B 1 381 ? -16.812 18.688 10.508 1 98.88 381 TYR B C 1
ATOM 5686 O O . TYR B 1 381 ? -16.641 19.906 10.523 1 98.88 381 TYR B O 1
ATOM 5694 N N . ALA B 1 382 ? -15.859 17.844 10.43 1 98.94 382 ALA B N 1
ATOM 5695 C CA . ALA B 1 382 ? -14.492 18.188 10.062 1 98.94 382 ALA B CA 1
ATOM 5696 C C . ALA B 1 382 ? -14.016 17.359 8.875 1 98.94 382 ALA B C 1
ATOM 5698 O O . ALA B 1 382 ? -14.398 16.203 8.719 1 98.94 382 ALA B O 1
ATOM 5699 N N . LEU B 1 383 ? -13.258 17.953 8 1 98.94 383 LEU B N 1
ATOM 5700 C CA . LEU B 1 383 ? -12.703 17.328 6.809 1 98.94 383 LEU B CA 1
ATOM 5701 C C . LEU B 1 383 ? -11.18 17.266 6.887 1 98.94 383 LEU B C 1
ATOM 5703 O O . LEU B 1 383 ? -10.539 18.234 7.297 1 98.94 383 LEU B O 1
ATOM 5707 N N . CYS B 1 384 ? -10.602 16.109 6.625 1 98.94 384 CYS B N 1
ATOM 5708 C CA . CYS B 1 384 ? -9.156 15.898 6.613 1 98.94 384 CYS B CA 1
ATOM 5709 C C . CYS B 1 384 ? -8.664 15.602 5.203 1 98.94 384 CYS B C 1
ATOM 5711 O O . CYS B 1 384 ? -9.125 14.656 4.566 1 98.94 384 CYS B O 1
ATOM 5713 N N . ASN B 1 385 ? -7.691 16.406 4.715 1 98.81 385 ASN B N 1
ATOM 5714 C CA . ASN B 1 385 ? -7.133 16.25 3.375 1 98.81 385 ASN B CA 1
ATOM 5715 C C . ASN B 1 385 ? -5.738 15.633 3.418 1 98.81 385 ASN B C 1
ATOM 5717 O O . ASN B 1 385 ? -4.949 15.938 4.32 1 98.81 385 ASN B O 1
ATOM 5721 N N . SER B 1 386 ? -5.445 14.781 2.457 1 98.75 386 SER B N 1
ATOM 5722 C CA . SER B 1 386 ? -4.098 14.328 2.139 1 98.75 386 SER B CA 1
ATOM 5723 C C . SER B 1 386 ? -3.883 14.25 0.631 1 98.75 386 SER B C 1
ATOM 5725 O O . SER B 1 386 ? -4.719 13.703 -0.093 1 98.75 386 SER B O 1
ATOM 5727 N N . PHE B 1 387 ? -2.766 14.758 0.166 1 98.31 387 PHE B N 1
ATOM 5728 C CA . PHE B 1 387 ? -2.385 14.75 -1.241 1 98.31 387 PHE B CA 1
ATOM 5729 C C . PHE B 1 387 ? -0.963 14.227 -1.413 1 98.31 387 PHE B C 1
ATOM 5731 O O . PHE B 1 387 ? -0.037 14.703 -0.752 1 98.31 387 PHE B O 1
ATOM 5738 N N . GLY B 1 388 ? -0.859 13.219 -2.275 1 95.88 388 GLY B N 1
ATOM 5739 C CA . GLY B 1 388 ? 0.424 12.539 -2.297 1 95.88 388 GLY B CA 1
ATOM 5740 C C . GLY B 1 388 ? 1.082 12.547 -3.664 1 95.88 388 GLY B C 1
ATOM 5741 O O . GLY B 1 388 ? 0.42 12.789 -4.676 1 95.88 388 GLY B O 1
ATOM 5742 N N . PHE B 1 389 ? 2.484 12.273 -3.598 1 94.06 389 PHE B N 1
ATOM 5743 C CA . PHE B 1 389 ? 3.238 12.039 -4.824 1 94.06 389 PHE B CA 1
ATOM 5744 C C . PHE B 1 389 ? 2.555 10.977 -5.68 1 94.06 389 PHE B C 1
ATOM 5746 O O . PHE B 1 389 ? 2.008 10 -5.152 1 94.06 389 PHE B O 1
ATOM 5753 N N . GLY B 1 390 ? 2.607 11.164 -6.98 1 94.5 390 GLY B N 1
ATOM 5754 C CA . GLY B 1 390 ? 1.882 10.297 -7.895 1 94.5 390 GLY B CA 1
ATOM 5755 C C . GLY B 1 390 ? 0.516 10.836 -8.273 1 94.5 390 GLY B C 1
ATOM 5756 O O . GLY B 1 390 ? -0.151 10.289 -9.148 1 94.5 390 GLY B O 1
ATOM 5757 N N . GLY B 1 391 ? 0.144 11.922 -7.617 1 96.94 391 GLY B N 1
ATOM 5758 C CA . GLY B 1 391 ? -1.103 12.602 -7.934 1 96.94 391 GLY B CA 1
ATOM 5759 C C . GLY B 1 391 ? -2.307 11.984 -7.246 1 96.94 391 GLY B C 1
ATOM 5760 O O . GLY B 1 391 ? -3.449 12.242 -7.637 1 96.94 391 GLY B O 1
ATOM 5761 N N . THR B 1 392 ? -2.064 11.18 -6.234 1 98.12 392 THR B N 1
ATOM 5762 C CA . THR B 1 392 ? -3.146 10.523 -5.508 1 98.12 392 THR B CA 1
ATOM 5763 C C . THR B 1 392 ? -3.66 11.414 -4.383 1 98.12 392 THR B C 1
ATOM 5765 O O . THR B 1 392 ? -2.877 12.086 -3.707 1 98.12 392 THR B O 1
ATOM 5768 N N . ASN B 1 393 ? -4.973 11.539 -4.277 1 98.81 393 ASN B N 1
ATOM 5769 C CA . ASN B 1 393 ? -5.609 12.398 -3.285 1 98.81 393 ASN B CA 1
ATOM 5770 C C . ASN B 1 393 ? -6.637 11.633 -2.455 1 98.81 393 ASN B C 1
ATOM 5772 O O . ASN B 1 393 ? -7.258 10.688 -2.949 1 98.81 393 ASN B O 1
ATOM 5776 N N . GLY B 1 394 ? -6.77 12.023 -1.214 1 98.81 394 GLY B N 1
ATOM 5777 C CA . GLY B 1 394 ? -7.781 11.461 -0.329 1 98.81 394 GLY B CA 1
ATOM 5778 C C . GLY B 1 394 ? -8.336 12.477 0.656 1 98.81 394 GLY B C 1
ATOM 5779 O O . GLY B 1 394 ? -7.605 13.352 1.134 1 98.81 394 GLY B O 1
ATOM 5780 N N . SER B 1 395 ? -9.641 12.414 0.927 1 98.94 395 SER B N 1
ATOM 5781 C CA . SER B 1 395 ? -10.32 13.234 1.929 1 98.94 395 SER B CA 1
ATOM 5782 C C . SER B 1 395 ? -11.258 12.391 2.783 1 98.94 395 SER B C 1
ATOM 5784 O O . SER B 1 395 ? -11.922 11.484 2.275 1 98.94 395 SER B O 1
ATOM 5786 N N . LEU B 1 396 ? -11.203 12.617 4.062 1 98.94 396 LEU B N 1
ATOM 5787 C CA . LEU B 1 396 ? -12.133 12.008 5.008 1 98.94 396 LEU B CA 1
ATOM 5788 C C . LEU B 1 396 ? -13 13.062 5.676 1 98.94 396 LEU B C 1
ATOM 5790 O O . LEU B 1 396 ? -12.547 14.18 5.934 1 98.94 396 LEU B O 1
ATOM 5794 N N . ILE B 1 397 ? -14.242 12.734 5.941 1 99 397 ILE B N 1
ATOM 5795 C CA . ILE B 1 397 ? -15.133 13.594 6.711 1 99 397 ILE B CA 1
ATOM 5796 C C . ILE B 1 397 ? -15.578 12.875 7.98 1 99 397 ILE B C 1
ATOM 5798 O O . ILE B 1 397 ? -16.062 11.734 7.918 1 99 397 ILE B O 1
ATOM 5802 N N . PHE B 1 398 ? -15.359 13.539 9.086 1 98.94 398 PHE B N 1
ATOM 5803 C CA . PHE B 1 398 ? -15.773 13.039 10.391 1 98.94 398 PHE B CA 1
ATOM 5804 C C . PHE B 1 398 ? -16.938 13.852 10.93 1 98.94 398 PHE B C 1
ATOM 5806 O O . PHE B 1 398 ? -17 15.07 10.742 1 98.94 398 PHE B O 1
ATOM 5813 N N . LYS B 1 399 ? -17.859 13.219 11.633 1 98.88 399 LYS B N 1
ATOM 5814 C CA . LYS B 1 399 ? -19.031 13.852 12.234 1 98.88 399 LYS B CA 1
ATOM 5815 C C . LYS B 1 399 ? -19.016 13.695 13.75 1 98.88 399 LYS B C 1
ATOM 5817 O O . LYS B 1 399 ? -18.703 12.617 14.266 1 98.88 399 LYS B O 1
ATOM 5822 N N . LYS B 1 400 ? -19.359 14.75 14.445 1 98.25 400 LYS B N 1
ATOM 5823 C CA . LYS B 1 400 ? -19.484 14.703 15.898 1 98.25 400 LYS B CA 1
ATOM 5824 C C . LYS B 1 400 ? -20.625 13.773 16.312 1 98.25 400 LYS B C 1
ATOM 5826 O O . LYS B 1 400 ? -21.672 13.727 15.656 1 98.25 400 LYS B O 1
ATOM 5831 N N . ILE B 1 401 ? -20.406 13 17.406 1 93.75 401 ILE B N 1
ATOM 5832 C CA . ILE B 1 401 ? -21.422 12.102 17.922 1 93.75 401 ILE B CA 1
ATOM 5833 C C . ILE B 1 401 ? -22.141 12.758 19.094 1 93.75 401 ILE B C 1
ATOM 5835 O O . ILE B 1 401 ? -21.531 13.453 19.891 1 93.75 401 ILE B O 1
#

Sequence (802 aa):
MLSPVGNTVESTWKALLAGQSGISLIDHFDTSAYATKFAGLVKDFNCDDIISRKEQRKMDAFIQYGIVAGVQAMQDSGLEVTEENATRIGAAIGSGIGGLGLIEENHSSLVNGGPRKISPFFVPSTIVNMVAGHLTIMYGLRGPSISIATACTSGVHNIGHAARIIAYGDADAMVAGGAEKASTPLGVGGFGAARALSTRNDNPQAASRPWDKERDGFVLGDGAGMVVLEEYEHAKKRGAKIYAEVVGFGMSSDAYHMTSPPENGAGAALAMVNALRDAAIEPGKIGYVNAHGTSTPAGDKAEAQAVKSVFGDAASRVMVSSTKSMTGHLLGAAGAVESIYSILALRDQAVPPTINLDNPDEGCDLDFVPHEARQVSGMEYALCNSFGFGGTNGSLIFKKIMLSPVGNTVESTWKALLAGQSGISLIDHFDTSAYATKFAGLVKDFNCDDIISRKEQRKMDAFIQYGIVAGVQAMQDSGLEVTEENATRIGAAIGSGIGGLGLIEENHSSLVNGGPRKISPFFVPSTIVNMVAGHLTIMYGLRGPSISIATACTSGVHNIGHAARIIAYGDADAMVAGGAEKASTPLGVGGFGAARALSTRNDNPQAASRPWDKERDGFVLGDGAGMVVLEEYEHAKKRGAKIYAEVVGFGMSSDAYHMTSPPENGAGAALAMVNALRDAAIEPGKIGYVNAHGTSTPAGDKAEAQAVKSVFGDAASRVMVSSTKSMTGHLLGAAGAVESIYSILALRDQAVPPTINLDNPDEGCDLDFVPHEARQVSGMEYALCNSFGFGGTNGSLIFKKI

Radius of gyration: 24.59 Å; Cα contacts (8 Å, |Δi|>4): 2386; chains: 2; bounding box: 55×74×56 Å

Foldseek 3Di:
DFFLQDLDLVRVLVCLQVVAASKDFDDPDDCPVPLAGIFSERPPDDDCVPAPPVRVVLAQVQLVQLLSQLVNQCVQFVDADDPVQLQQEAEEEWEAQWRVPLVVVQVVLCVVPNPVSHDPSSPLRTDTQNSRVVNCVVRVRNFDGYFDHFKQCRFQVRVQVQVVCCVVPRHFKYKGGYFDDQPDPCSSRVCVVVQAAFSPRVCRLLQQFFQAPPHRHFHEFGHAFIHMDGDPVVSVVVPTDDLWDFQFKFKFFQVPAQFAHDQLLVRQLRRVLRRCVSNVHALLLAAEEAEQRRSHPRRRLNNLNSLCVRNPVSQQRHEYEYSCSRGIRNISRRQRVSVSVQSVCLRQQKAGARESRPHRDVNNPGNHRYHHIDRHPDRFKYKYWTARGRRMIMMIMIGGD/DFFLQDLDLVRNLVCLQVVAASKDFDDPDDCPVFLAGIFSERPPDDDCVPAPPVVVVLAQVQLVQLLSQLVNQCVQFVDADDPVQLQQEAEEEWEAQWRVPLVVVQVVLCVVPNPVSHDPSSPLRTDTQNSRVVNCVVRVRNFDGYFDHFKQCRFQVRVQVQVVCCVVPRHFKYKGGYFDDQPDPCSSRVCVVVQAAFSPRVCRLLQQFFQAPPHRHFHEFGHAFIHMDGDPVVSVVVPTDDLWDFQFKFKFFQVPAQFAHDQLLVRQLRRVLRRCVSNVHALLLAAEEAEQRRSHPRRRLNNLNSLCVRNPVSQQRHEYEYSCSRGIRNISRRQRVSVSLQSVCLRQQKAGARESRPHRDVNNPGNHRYHHIDRHPDRFKYKYWTARRRRMIMMIMIGGD

pLDDT: mean 97.92, std 1.58, range [86.38, 99.0]

Solvent-accessible surface area (backbone atoms only — not comparable to full-atom values): 35775 Å² total; per-residue (Å²): 46,34,32,20,51,23,75,35,62,65,51,27,52,53,29,42,47,68,51,44,57,16,38,39,69,56,80,90,60,92,43,85,78,43,77,47,45,49,28,5,45,60,67,89,77,78,56,68,92,80,42,49,72,76,57,48,74,52,39,18,65,22,38,54,38,26,40,52,8,41,50,50,27,47,61,72,52,65,70,79,69,42,89,87,52,13,59,29,24,23,25,17,21,9,14,28,77,31,18,52,56,49,50,52,53,36,48,51,30,29,74,76,62,34,41,82,52,25,46,53,46,46,55,76,21,26,41,40,28,33,34,32,20,51,49,21,37,76,57,42,25,27,5,37,49,44,10,28,21,30,28,26,15,4,2,39,46,11,40,44,49,39,50,48,38,33,73,72,62,66,23,49,30,26,43,19,7,7,15,19,41,47,89,32,73,64,42,50,25,25,42,44,40,48,65,44,39,28,58,46,68,91,47,46,57,56,32,20,7,39,46,18,60,81,34,60,7,25,29,51,15,22,24,8,9,38,44,67,46,58,40,66,70,65,36,56,71,72,65,44,85,74,67,53,41,85,50,17,50,13,45,5,16,43,27,69,36,58,78,49,73,50,71,66,9,57,26,59,25,45,3,46,52,38,11,32,59,58,44,69,54,59,59,68,58,38,41,33,33,42,43,53,37,52,6,28,71,66,56,24,46,7,50,42,40,11,48,39,66,64,29,50,82,36,31,79,68,29,35,32,23,19,62,26,20,26,28,24,46,19,40,4,8,33,22,18,41,43,44,50,50,42,41,48,23,44,67,66,30,34,45,52,16,13,30,57,41,81,46,60,25,93,78,43,79,60,44,42,39,56,54,46,41,44,81,57,77,88,52,46,27,27,33,33,39,20,64,13,58,24,20,23,24,23,20,39,28,37,30,56,113,46,32,31,21,52,24,76,35,61,65,52,27,51,54,29,41,49,68,51,44,59,16,37,38,70,57,79,90,60,90,40,84,80,42,76,48,43,49,28,6,45,61,67,90,78,78,55,67,91,80,41,49,72,76,58,48,76,50,39,19,64,22,39,54,38,26,40,54,10,42,51,50,27,45,60,72,51,65,70,78,70,41,89,87,49,13,58,29,24,23,26,16,20,9,14,29,76,32,20,52,55,50,50,53,52,37,49,51,30,29,75,75,61,34,42,84,51,24,47,52,45,46,54,76,22,25,41,40,26,34,32,30,19,52,48,19,36,76,58,43,25,26,4,40,48,44,10,29,21,29,28,26,16,3,3,40,46,12,39,43,49,39,52,49,39,34,73,74,61,66,23,47,30,26,43,19,8,8,14,21,41,47,90,35,75,65,43,51,26,24,41,44,42,48,65,44,40,27,58,48,68,93,45,46,55,56,31,21,7,39,45,19,60,81,35,60,8,26,30,51,15,21,23,9,9,40,44,69,48,58,40,67,69,64,36,55,74,72,65,43,85,74,68,55,41,85,50,17,50,12,45,4,15,44,27,67,38,58,79,51,74,50,71,66,10,57,24,58,25,44,4,46,50,40,11,31,60,57,44,69,53,60,59,69,59,39,40,33,33,42,43,52,38,50,6,30,71,66,56,24,46,7,48,42,40,10,48,41,67,66,28,50,84,35,30,79,69,27,38,30,22,20,62,26,20,27,27,24,45,18,40,4,7,34,22,18,40,43,44,51,51,42,42,47,23,43,66,66,30,36,45,52,18,14,28,58,42,82,47,61,25,91,78,42,78,61,45,40,40,56,55,46,42,44,83,55,77,85,55,46,25,27,34,34,39,19,64,12,60,24,20,22,23,23,20,38,27,37,31,54,112